Protein 2X18 (pdb70)

B-factor: mean 16.19, std 11.12, range [2.0, 84.96]

Radius of gyration: 30.08 Å; Cα contacts (8 Å, |Δi|>4): 1894; chains: 8; bounding box: 72×71×70 Å

InterPro domains:
  IPR000719 Protein kinase domain [PF00069] (150-405)
  IPR000719 Protein kinase domain [PS50011] (148-405)
  IPR000719 Protein kinase domain [SM00220] (148-405)
  IPR000961 AGC-kinase, C-terminal [PS51285] (406-479)
  IPR000961 AGC-kinase, C-terminal [SM00133] (406-475)
  IPR001849 Pleckstrin homology domain [PF00169] (7-105)
  IPR001849 Pleckstrin homology domain [PS50003] (5-107)
  IPR001849 Pleckstrin homology domain [SM00233] (6-109)
  IPR008271 Serine/threonine-protein kinase, active site [PS00108] (267-279)
  IPR011009 Protein kinase-like domain superfamily [SSF56112] (144-451)
  IPR011993 PH-like domain superfamily [G3DSA:2.30.29.30] (1-118)
  IPR017441 Protein kinase, ATP binding site [PS00107] (154-187)
  IPR017892 Protein kinase, C-terminal [PF00433] (426-473)
  IPR034675 Protein kinase B gamma, catalytic domain [cd05593] (132-479)
  IPR039026 Protein Kinase B, pleckstrin homology domain [cd01241] (4-110)

Structure (mmCIF, N/CA/C/O backbone):
data_2X18
#
_entry.id   2X18
#
_cell.length_a   62.475
_cell.length_b   62.401
_cell.length_c   71.411
_cell.angle_alpha   111.47
_cell.angle_beta   102.75
_cell.angle_gamma   94.36
#
_symmetry.space_group_name_H-M   'P 1'
#
loop_
_entity.id
_entity.type
_entity.pdbx_description
1 polymer 'RAC-GAMMA SERINE/THREONINE-PROTEIN KINASE'
2 non-polymer '4-(2-HYDROXYETHYL)-1-PIPERAZINE ETHANESULFONIC ACID'
3 water water
#
loop_
_atom_site.group_PDB
_atom_site.id
_atom_site.type_symbol
_atom_site.label_atom_id
_atom_site.label_alt_id
_atom_site.label_comp_id
_atom_site.label_asym_id
_atom_site.label_entity_id
_atom_site.label_seq_id
_atom_site.pdbx_PDB_ins_code
_atom_site.Cartn_x
_atom_site.Cartn_y
_atom_site.Cartn_z
_atom_site.occupancy
_atom_site.B_iso_or_equiv
_atom_site.auth_seq_id
_atom_site.auth_comp_id
_atom_site.auth_asym_id
_atom_site.auth_atom_id
_atom_site.pdbx_PDB_model_num
ATOM 1 N N . VAL A 1 5 ? 24.537 81.182 29.882 1.00 22.42 4 VAL A N 1
ATOM 2 C CA . VAL A 1 5 ? 24.964 81.981 28.679 1.00 21.17 4 VAL A CA 1
ATOM 3 C C . VAL A 1 5 ? 26.501 81.989 28.566 1.00 26.54 4 VAL A C 1
ATOM 4 O O . VAL A 1 5 ? 27.205 82.289 29.544 1.00 24.87 4 VAL A O 1
ATOM 8 N N . THR A 1 6 ? 27.021 81.666 27.376 1.00 18.21 5 THR A N 1
ATOM 9 C CA . THR A 1 6 ? 28.464 81.703 27.124 1.00 18.91 5 THR A CA 1
ATOM 10 C C . THR A 1 6 ? 28.840 82.547 25.898 1.00 13.95 5 THR A C 1
ATOM 11 O O . THR A 1 6 ? 27.980 82.879 25.059 1.00 15.80 5 THR A O 1
ATOM 15 N N . ILE A 1 7 ? 30.139 82.834 25.783 1.00 12.53 6 ILE A N 1
ATOM 16 C CA . ILE A 1 7 ? 30.693 83.555 24.628 1.00 11.41 6 ILE A CA 1
ATOM 17 C C . ILE A 1 7 ? 30.899 82.584 23.471 1.00 10.50 6 ILE A C 1
ATOM 18 O O . ILE A 1 7 ? 31.601 81.574 23.603 1.00 13.14 6 ILE A O 1
ATOM 23 N N . VAL A 1 8 ? 30.299 82.894 22.321 1.00 8.44 7 VAL A N 1
ATOM 24 C CA . VAL A 1 8 ? 30.441 82.108 21.111 1.00 9.04 7 VAL A CA 1
ATOM 25 C C . VAL A 1 8 ? 31.645 82.580 20.282 1.00 10.37 7 VAL A C 1
ATOM 26 O O . VAL A 1 8 ? 32.366 81.771 19.697 1.00 10.82 7 VAL A O 1
ATOM 30 N N . LYS A 1 9 ? 31.820 83.896 20.203 1.00 8.45 8 LYS A N 1
ATOM 31 C CA . LYS A 1 9 ? 32.954 84.501 19.506 1.00 10.02 8 LYS A CA 1
ATOM 32 C C . LYS A 1 9 ? 33.184 85.874 20.097 1.00 7.21 8 LYS A C 1
ATOM 33 O O . LYS A 1 9 ? 32.231 86.551 20.462 1.00 9.51 8 LYS A O 1
ATOM 39 N N . GLU A 1 10 ? 34.441 86.245 20.209 1.00 7.42 9 GLU A N 1
ATOM 40 C CA . GLU A 1 10 ? 34.860 87.552 20.610 1.00 6.55 9 GLU A CA 1
ATOM 41 C C . GLU A 1 10 ? 36.050 87.999 19.800 1.00 7.29 9 GLU A C 1
ATOM 42 O O . GLU A 1 10 ? 36.850 87.185 19.292 1.00 12.36 9 GLU A O 1
ATOM 48 N N . GLY A 1 11 ? 36.190 89.299 19.649 1.00 7.72 10 GLY A N 1
ATOM 49 C CA . GLY A 1 11 ? 37.380 89.804 18.999 1.00 9.22 10 GLY A CA 1
ATOM 50 C C . GLY A 1 11 ? 37.244 91.264 18.617 1.00 8.15 10 GLY A C 1
ATOM 51 O O . GLY A 1 11 ? 36.177 91.889 18.760 1.00 7.23 10 GLY A O 1
ATOM 52 N N . TRP A 1 12 ? 38.345 91.811 18.137 1.00 6.44 11 TRP A N 1
ATOM 53 C CA . TRP A 1 12 ? 38.413 93.174 17.635 1.00 5.41 11 TRP A CA 1
ATOM 54 C C . TRP A 1 12 ? 37.800 93.307 16.244 1.00 8.82 11 TRP A C 1
ATOM 55 O O . TRP A 1 12 ? 38.057 92.524 15.323 1.00 7.94 11 TRP A O 1
ATOM 66 N N . VAL A 1 13 ? 37.007 94.348 16.069 1.00 6.13 12 VAL A N 1
ATOM 67 C CA . VAL A 1 13 ? 36.444 94.726 14.777 1.00 5.90 12 VAL A CA 1
ATOM 68 C C . VAL A 1 13 ? 36.559 96.238 14.579 1.00 4.11 12 VAL A C 1
ATOM 69 O O . VAL A 1 13 ? 36.717 96.973 15.539 1.00 7.60 12 VAL A O 1
ATOM 73 N N . GLN A 1 14 ? 36.494 96.710 13.335 1.00 3.81 13 GLN A N 1
ATOM 74 C CA . GLN A 1 14 ? 36.201 98.101 13.048 1.00 5.10 13 GLN A CA 1
ATOM 75 C C . GLN A 1 14 ? 34.691 98.184 12.836 1.00 6.29 13 GLN A C 1
ATOM 76 O O . GLN A 1 14 ? 34.122 97.389 12.074 1.00 6.25 13 GLN A O 1
ATOM 85 N N . LYS A 1 15 ? 34.047 99.157 13.491 1.00 4.05 14 LYS A N 1
ATOM 86 C CA . LYS A 1 15 ? 32.581 99.309 13.404 1.00 5.05 14 LYS A CA 1
ATOM 87 C C . LYS A 1 15 ? 32.280 100.719 12.929 1.00 5.32 14 LYS A C 1
ATOM 88 O O . LYS A 1 15 ? 32.862 101.673 13.425 1.00 6.84 14 LYS A O 1
ATOM 94 N N . ARG A 1 16 ? 31.380 100.831 11.942 1.00 5.16 15 ARG A N 1
ATOM 95 C CA . ARG A 1 16 ? 30.889 102.160 11.563 1.00 5.16 15 ARG A CA 1
ATOM 96 C C . ARG A 1 16 ? 30.136 102.820 12.716 1.00 4.67 15 ARG A C 1
ATOM 97 O O . ARG A 1 16 ? 29.339 102.177 13.421 1.00 5.20 15 ARG A O 1
ATOM 105 N N . GLY A 1 17 ? 30.361 104.097 12.912 1.00 5.64 16 GLY A N 1
ATOM 106 C CA . GLY A 1 17 ? 29.723 104.803 14.015 1.00 6.89 16 GLY A CA 1
ATOM 107 C C . GLY A 1 17 ? 28.215 104.816 13.909 1.00 6.27 16 GLY A C 1
ATOM 108 O O . GLY A 1 17 ? 27.628 104.768 12.814 1.00 8.66 16 GLY A O 1
ATOM 109 N N . GLU A 1 18 ? 27.606 104.901 15.082 1.00 6.40 17 GLU A N 1
ATOM 110 C CA . GLU A 1 18 ? 26.122 104.978 15.263 1.00 9.20 17 GLU A CA 1
ATOM 111 C C . GLU A 1 18 ? 25.576 106.323 14.793 1.00 10.67 17 GLU A C 1
ATOM 112 O O . GLU A 1 18 ? 24.417 106.396 14.344 1.00 11.88 17 GLU A O 1
ATOM 118 N N . TYR A 1 19 ? 26.355 107.388 14.926 1.00 8.48 18 TYR A N 1
ATOM 119 C CA . TYR A 1 19 ? 25.941 108.739 14.539 1.00 7.28 18 TYR A CA 1
ATOM 120 C C . TYR A 1 19 ? 26.768 109.332 13.397 1.00 10.80 18 TYR A C 1
ATOM 121 O O . TYR A 1 19 ? 26.230 109.971 12.521 1.00 10.60 18 TYR A O 1
ATOM 130 N N . ILE A 1 20 ? 28.071 109.034 13.371 1.00 11.32 19 ILE A N 1
ATOM 131 C CA . ILE A 1 20 ? 28.981 109.538 12.354 1.00 9.83 19 ILE A CA 1
ATOM 132 C C . ILE A 1 20 ? 29.413 108.340 11.520 1.00 14.76 19 ILE A C 1
ATOM 133 O O . ILE A 1 20 ? 29.734 107.282 12.072 1.00 18.48 19 ILE A O 1
ATOM 138 N N A LYS A 1 21 ? 29.409 108.530 10.198 0.50 12.07 20 LYS A N 1
ATOM 139 N N B LYS A 1 21 ? 29.437 108.490 10.205 0.50 14.33 20 LYS A N 1
ATOM 140 C CA A LYS A 1 21 ? 29.864 107.515 9.240 0.50 12.20 20 LYS A CA 1
ATOM 141 C CA B LYS A 1 21 ? 29.638 107.343 9.312 0.50 16.02 20 LYS A CA 1
ATOM 142 C C A LYS A 1 21 ? 31.371 107.480 9.159 0.50 7.40 20 LYS A C 1
ATOM 143 C C B LYS A 1 21 ? 31.018 106.583 9.571 0.50 14.44 20 LYS A C 1
ATOM 144 O O A LYS A 1 21 ? 31.948 107.885 8.138 0.50 15.99 20 LYS A O 1
ATOM 145 O O B LYS A 1 21 ? 31.134 105.373 9.312 0.50 19.35 20 LYS A O 1
ATOM 147 N N A ASN A 1 22 ? 31.995 107.037 10.249 0.50 6.20 21 ASN A N 1
ATOM 148 N N B ASN A 1 22 ? 32.007 107.262 10.161 0.50 15.28 21 ASN A N 1
ATOM 149 C CA A ASN A 1 22 ? 33.419 106.751 10.251 0.50 8.94 21 ASN A CA 1
ATOM 150 C CA B ASN A 1 22 ? 33.405 106.754 10.308 0.50 11.09 21 ASN A CA 1
ATOM 151 C C A ASN A 1 22 ? 33.553 105.314 10.753 0.50 7.76 21 ASN A C 1
ATOM 152 C C B ASN A 1 22 ? 33.630 105.426 11.056 0.50 9.75 21 ASN A C 1
ATOM 153 O O A ASN A 1 22 ? 32.558 104.652 10.966 0.50 4.93 21 ASN A O 1
ATOM 154 O O B ASN A 1 22 ? 32.881 105.052 11.933 0.50 10.47 21 ASN A O 1
ATOM 159 N N . TRP A 1 23 ? 34.777 104.816 10.808 1.00 8.42 22 TRP A N 1
ATOM 160 C CA . TRP A 1 23 ? 35.089 103.511 11.382 1.00 6.06 22 TRP A CA 1
ATOM 161 C C . TRP A 1 23 ? 35.812 103.759 12.703 1.00 6.38 22 TRP A C 1
ATOM 162 O O . TRP A 1 23 ? 36.716 104.587 12.788 1.00 8.22 22 TRP A O 1
ATOM 173 N N . ARG A 1 24 ? 35.458 103.022 13.751 1.00 6.53 23 ARG A N 1
ATOM 174 C CA . ARG A 1 24 ? 36.210 103.070 15.013 1.00 5.83 23 ARG A CA 1
ATOM 175 C C . ARG A 1 24 ? 36.425 101.641 15.533 1.00 8.34 23 ARG A C 1
ATOM 176 O O . ARG A 1 24 ? 35.605 100.744 15.283 1.00 5.90 23 ARG A O 1
ATOM 184 N N . PRO A 1 25 ? 37.471 101.452 16.342 1.00 6.82 24 PRO A N 1
ATOM 185 C CA . PRO A 1 25 ? 37.739 100.141 16.880 1.00 6.45 24 PRO A CA 1
ATOM 186 C C . PRO A 1 25 ? 36.762 99.801 17.981 1.00 8.48 24 PRO A C 1
ATOM 187 O O . PRO A 1 25 ? 36.367 100.679 18.818 1.00 10.80 24 PRO A O 1
ATOM 191 N N . ARG A 1 26 ? 36.345 98.532 17.965 1.00 6.29 25 ARG A N 1
ATOM 192 C CA . ARG A 1 26 ? 35.503 97.960 19.030 1.00 5.53 25 ARG A CA 1
ATOM 193 C C . ARG A 1 26 ? 35.909 96.518 19.325 1.00 6.91 25 ARG A C 1
ATOM 194 O O . ARG A 1 26 ? 36.248 95.773 18.421 1.00 7.44 25 ARG A O 1
ATOM 202 N N . TYR A 1 27 ? 35.817 96.110 20.582 1.00 6.46 26 TYR A N 1
ATOM 203 C CA . TYR A 1 27 ? 35.967 94.717 20.955 1.00 7.07 26 TYR A CA 1
ATOM 204 C C . TYR A 1 27 ? 34.576 94.176 21.216 1.00 9.79 26 TYR A C 1
ATOM 205 O O . TYR A 1 27 ? 33.871 94.667 22.105 1.00 8.16 26 TYR A O 1
ATOM 214 N N . PHE A 1 28 ? 34.164 93.205 20.429 1.00 7.84 27 PHE A N 1
ATOM 215 C CA . PHE A 1 28 ? 32.827 92.662 20.508 1.00 5.83 27 PHE A CA 1
ATOM 216 C C . PHE A 1 28 ? 32.801 91.221 21.037 1.00 8.88 27 PHE A C 1
ATOM 217 O O . PHE A 1 28 ? 33.702 90.427 20.801 1.00 8.55 27 PHE A O 1
ATOM 225 N N . LEU A 1 29 ? 31.725 90.939 21.763 1.00 8.80 28 LEU A N 1
ATOM 226 C CA . LEU A 1 29 ? 31.389 89.608 22.277 1.00 8.95 28 LEU A CA 1
ATOM 227 C C . LEU A 1 29 ? 30.029 89.236 21.770 1.00 10.06 28 LEU A C 1
ATOM 228 O O . LEU A 1 29 ? 29.081 89.985 21.970 1.00 8.59 28 LEU A O 1
ATOM 233 N N . LEU A 1 30 ? 29.915 88.061 21.170 1.00 7.48 29 LEU A N 1
ATOM 234 C CA . LEU A 1 30 ? 28.637 87.450 20.808 1.00 6.45 29 LEU A CA 1
ATOM 235 C C . LEU A 1 30 ? 28.328 86.352 21.804 1.00 8.53 29 LEU A C 1
ATOM 236 O O . LEU A 1 30 ? 29.108 85.425 21.953 1.00 8.10 29 LEU A O 1
ATOM 241 N N . LYS A 1 31 ? 27.149 86.409 22.399 1.00 10.33 30 LYS A N 1
ATOM 242 C CA . LYS A 1 31 ? 26.754 85.456 23.428 1.00 9.20 30 LYS A CA 1
ATOM 243 C C . LYS A 1 31 ? 25.668 84.522 22.937 1.00 12.86 30 LYS A C 1
ATOM 244 O O . LYS A 1 31 ? 24.926 84.874 22.047 1.00 12.30 30 LYS A O 1
ATOM 250 N N . THR A 1 32 ? 25.530 83.339 23.561 1.00 13.51 31 THR A N 1
ATOM 251 C CA . THR A 1 32 ? 24.444 82.407 23.197 1.00 12.25 31 THR A CA 1
ATOM 252 C C . THR A 1 32 ? 22.985 82.922 23.292 1.00 10.28 31 THR A C 1
ATOM 253 O O . THR A 1 32 ? 22.091 82.399 22.629 1.00 11.17 31 THR A O 1
ATOM 257 N N . ASP A 1 33 ? 22.728 83.987 24.049 1.00 12.79 32 ASP A N 1
ATOM 258 C CA . ASP A 1 33 ? 21.363 84.541 24.135 1.00 11.65 32 ASP A CA 1
ATOM 259 C C . ASP A 1 33 ? 21.024 85.555 23.040 1.00 13.62 32 ASP A C 1
ATOM 260 O O . ASP A 1 33 ? 19.973 86.206 23.064 1.00 15.23 32 ASP A O 1
ATOM 265 N N . GLY A 1 34 ? 21.945 85.707 22.087 1.00 11.24 33 GLY A N 1
ATOM 266 C CA . GLY A 1 34 ? 21.790 86.676 21.019 1.00 10.10 33 GLY A CA 1
ATOM 267 C C . GLY A 1 34 ? 22.353 88.076 21.292 1.00 8.15 33 GLY A C 1
ATOM 268 O O . GLY A 1 34 ? 22.322 88.934 20.379 1.00 9.00 33 GLY A O 1
ATOM 269 N N . SER A 1 35 ? 22.871 88.338 22.502 1.00 9.06 34 SER A N 1
ATOM 270 C CA . SER A 1 35 ? 23.468 89.652 22.755 1.00 11.47 34 SER A CA 1
ATOM 271 C C . SER A 1 35 ? 24.780 89.777 22.020 1.00 10.77 34 SER A C 1
ATOM 272 O O . SER A 1 35 ? 25.569 88.834 21.965 1.00 11.40 34 SER A O 1
ATOM 276 N N . PHE A 1 36 ? 24.987 90.950 21.440 1.00 8.39 35 PHE A N 1
ATOM 277 C CA . PHE A 1 36 ? 26.206 91.295 20.754 1.00 6.93 35 PHE A CA 1
ATOM 278 C C . PHE A 1 36 ? 26.640 92.606 21.359 1.00 9.63 35 PHE A C 1
ATOM 279 O O . PHE A 1 36 ? 26.013 93.694 21.147 1.00 10.72 35 PHE A O 1
ATOM 287 N N . ILE A 1 37 ? 27.684 92.520 22.178 1.00 9.82 36 ILE A N 1
ATOM 288 C CA . ILE A 1 37 ? 28.075 93.598 23.092 1.00 10.26 36 ILE A CA 1
ATOM 289 C C . ILE A 1 37 ? 29.481 94.097 22.693 1.00 8.84 36 ILE A C 1
ATOM 290 O O . ILE A 1 37 ? 30.411 93.312 22.503 1.00 10.72 36 ILE A O 1
ATOM 295 N N . GLY A 1 38 ? 29.628 95.414 22.576 1.00 9.34 37 GLY A N 1
ATOM 296 C CA . GLY A 1 38 ? 30.888 96.002 22.156 1.00 8.58 37 GLY A CA 1
ATOM 297 C C . GLY A 1 38 ? 31.435 96.963 23.189 1.00 7.89 37 GLY A C 1
ATOM 298 O O . GLY A 1 38 ? 30.645 97.658 23.860 1.00 9.77 37 GLY A O 1
ATOM 299 N N . TYR A 1 39 ? 32.762 97.016 23.284 1.00 7.84 38 TYR A N 1
ATOM 300 C CA . TYR A 1 39 ? 33.529 97.848 24.225 1.00 13.29 38 TYR A CA 1
ATOM 301 C C . TYR A 1 39 ? 34.608 98.623 23.468 1.00 17.00 38 TYR A C 1
ATOM 302 O O . TYR A 1 39 ? 35.002 98.235 22.365 1.00 12.41 38 TYR A O 1
ATOM 311 N N . LYS A 1 40 ? 35.096 99.721 24.036 1.00 15.20 39 LYS A N 1
ATOM 312 C CA . LYS A 1 40 ? 36.226 100.463 23.406 1.00 15.71 39 LYS A CA 1
ATOM 313 C C . LYS A 1 40 ? 37.579 99.749 23.554 1.00 16.82 39 LYS A C 1
ATOM 314 O O . LYS A 1 40 ? 38.522 100.064 22.832 1.00 23.32 39 LYS A O 1
ATOM 316 N N . GLU A 1 41 ? 37.663 98.806 24.477 1.00 19.40 40 GLU A N 1
ATOM 317 C CA . GLU A 1 41 ? 38.869 98.030 24.758 1.00 25.83 40 GLU A CA 1
ATOM 318 C C . GLU A 1 41 ? 38.463 96.596 25.038 1.00 19.02 40 GLU A C 1
ATOM 319 O O . GLU A 1 41 ? 37.307 96.341 25.366 1.00 20.06 40 GLU A O 1
ATOM 325 N N . LYS A 1 42 ? 39.403 95.663 24.915 1.00 15.95 41 LYS A N 1
ATOM 326 C CA . LYS A 1 42 ? 39.159 94.288 25.307 1.00 17.99 41 LYS A CA 1
ATOM 327 C C . LYS A 1 42 ? 38.834 94.384 26.780 1.00 22.93 41 LYS A C 1
ATOM 328 O O . LYS A 1 42 ? 39.629 94.942 27.548 1.00 23.15 41 LYS A O 1
ATOM 334 N N . PRO A 1 43 ? 37.656 93.875 27.173 1.00 17.26 42 PRO A N 1
ATOM 335 C CA . PRO A 1 43 ? 37.150 94.296 28.468 1.00 22.78 42 PRO A CA 1
ATOM 336 C C . PRO A 1 43 ? 37.933 93.696 29.619 1.00 18.50 42 PRO A C 1
ATOM 337 O O . PRO A 1 43 ? 38.141 92.480 29.667 1.00 22.26 42 PRO A O 1
ATOM 341 N N . GLN A 1 44 ? 38.361 94.561 30.524 1.00 17.82 43 GLN A N 1
ATOM 342 C CA . GLN A 1 44 ? 38.811 94.084 31.834 1.00 18.26 43 GLN A CA 1
ATOM 343 C C . GLN A 1 44 ? 37.527 93.553 32.463 1.00 21.98 43 GLN A C 1
ATOM 344 O O . GLN A 1 44 ? 36.444 94.081 32.183 1.00 19.07 43 GLN A O 1
ATOM 347 N N . ASP A 1 45 ? 37.621 92.502 33.281 1.00 20.55 44 ASP A N 1
ATOM 348 C CA . ASP A 1 45 ? 36.438 91.947 33.959 1.00 21.65 44 ASP A CA 1
ATOM 349 C C . ASP A 1 45 ? 35.606 93.065 34.614 1.00 22.62 44 ASP A C 1
ATOM 350 O O . ASP A 1 45 ? 34.386 93.094 34.504 1.00 18.04 44 ASP A O 1
ATOM 355 N N . VAL A 1 46 ? 36.292 93.976 35.305 1.00 24.08 45 VAL A N 1
ATOM 356 C CA . VAL A 1 46 ? 35.667 95.150 35.934 1.00 25.75 45 VAL A CA 1
ATOM 357 C C . VAL A 1 46 ? 34.753 95.991 35.013 1.00 27.66 45 VAL A C 1
ATOM 358 O O . VAL A 1 46 ? 33.744 96.526 35.474 1.00 27.32 45 VAL A O 1
ATOM 362 N N . ASP A 1 47 ? 35.074 96.080 33.713 1.00 26.10 46 ASP A N 1
ATOM 363 C CA . ASP A 1 47 ? 34.354 96.977 32.793 1.00 25.46 46 ASP A CA 1
ATOM 364 C C . ASP A 1 47 ? 33.206 96.311 32.024 1.00 21.90 46 ASP A C 1
ATOM 365 O O . ASP A 1 47 ? 32.430 97.000 31.345 1.00 21.65 46 ASP A O 1
ATOM 370 N N . LEU A 1 48 ? 33.088 94.988 32.167 1.00 19.77 47 LEU A N 1
ATOM 371 C CA . LEU A 1 48 ? 32.057 94.190 31.483 1.00 18.21 47 LEU A CA 1
ATOM 372 C C . LEU A 1 48 ? 30.629 94.685 31.659 1.00 16.65 47 LEU A C 1
ATOM 373 O O . LEU A 1 48 ? 29.821 94.571 30.733 1.00 16.14 47 LEU A O 1
ATOM 378 N N . PRO A 1 49 ? 30.286 95.227 32.851 1.00 21.65 48 PRO A N 1
ATOM 379 C CA . PRO A 1 49 ? 28.906 95.726 32.932 1.00 23.60 48 PRO A CA 1
ATOM 380 C C . PRO A 1 49 ? 28.640 97.050 32.174 1.00 26.43 48 PRO A C 1
ATOM 381 O O . PRO A 1 49 ? 27.465 97.441 32.051 1.00 27.78 48 PRO A O 1
ATOM 385 N N . TYR A 1 50 ? 29.698 97.701 31.658 1.00 25.70 49 TYR A N 1
ATOM 386 C CA . TYR A 1 50 ? 29.591 99.003 30.981 1.00 21.86 49 TYR A CA 1
ATOM 387 C C . TYR A 1 50 ? 29.980 98.992 29.476 1.00 22.09 49 TYR A C 1
ATOM 388 O O . TYR A 1 50 ? 30.900 99.701 29.053 1.00 24.81 49 TYR A O 1
ATOM 390 N N . PRO A 1 51 ? 29.256 98.209 28.672 1.00 16.15 50 PRO A N 1
ATOM 391 C CA . PRO A 1 51 ? 29.531 98.236 27.219 1.00 13.14 50 PRO A CA 1
ATOM 392 C C . PRO A 1 51 ? 29.119 99.548 26.560 1.00 16.57 50 PRO A C 1
ATOM 393 O O . PRO A 1 51 ? 28.250 100.274 27.083 1.00 20.49 50 PRO A O 1
ATOM 397 N N . LEU A 1 52 ? 29.761 99.846 25.435 1.00 14.04 51 LEU A N 1
ATOM 398 C CA . LEU A 1 52 ? 29.397 100.975 24.558 1.00 13.61 51 LEU A CA 1
ATOM 399 C C . LEU A 1 52 ? 28.221 100.616 23.646 1.00 16.52 51 LEU A C 1
ATOM 400 O O . LEU A 1 52 ? 27.319 101.431 23.423 1.00 26.39 51 LEU A O 1
ATOM 405 N N . ASN A 1 53 ? 28.236 99.386 23.135 1.00 9.72 52 ASN A N 1
ATOM 406 C CA . ASN A 1 53 ? 27.239 98.871 22.225 1.00 10.55 52 ASN A CA 1
ATOM 407 C C . ASN A 1 53 ? 26.576 97.636 22.843 1.00 11.25 52 ASN A C 1
ATOM 408 O O . ASN A 1 53 ? 27.254 96.818 23.467 1.00 11.18 52 ASN A O 1
ATOM 413 N N . ASN A 1 54 ? 25.264 97.512 22.677 1.00 11.01 53 ASN A N 1
ATOM 414 C CA . ASN A 1 54 ? 24.512 96.373 23.176 1.00 14.01 53 ASN A CA 1
ATOM 415 C C . ASN A 1 54 ? 23.254 96.183 22.355 1.00 11.75 53 ASN A C 1
ATOM 416 O O . ASN A 1 54 ? 22.260 96.921 22.484 1.00 15.81 53 ASN A O 1
ATOM 421 N N . PHE A 1 55 ? 23.275 95.188 21.508 1.00 7.37 54 PHE A N 1
ATOM 422 C CA . PHE A 1 55 ? 22.095 94.893 20.712 1.00 10.87 54 PHE A CA 1
ATOM 423 C C . PHE A 1 55 ? 21.914 93.395 20.525 1.00 11.40 54 PHE A C 1
ATOM 424 O O . PHE A 1 55 ? 22.787 92.613 20.854 1.00 16.62 54 PHE A O 1
ATOM 432 N N . SER A 1 56 ? 20.755 92.993 20.033 1.00 9.85 55 SER A N 1
ATOM 433 C CA . SER A 1 56 ? 20.439 91.582 19.825 1.00 9.06 55 SER A CA 1
ATOM 434 C C . SER A 1 56 ? 20.549 91.241 18.347 1.00 8.73 55 SER A C 1
ATOM 435 O O . SER A 1 56 ? 20.121 92.019 17.507 1.00 12.37 55 SER A O 1
ATOM 438 N N . VAL A 1 57 ? 21.084 90.057 18.046 1.00 7.60 56 VAL A N 1
ATOM 439 C CA . VAL A 1 57 ? 21.140 89.603 16.656 1.00 9.77 56 VAL A CA 1
ATOM 440 C C . VAL A 1 57 ? 19.979 88.663 16.265 1.00 7.49 56 VAL A C 1
ATOM 441 O O . VAL A 1 57 ? 19.956 88.076 15.190 1.00 8.59 56 VAL A O 1
ATOM 445 N N . ALA A 1 58 ? 19.012 88.517 17.169 1.00 7.18 57 ALA A N 1
ATOM 446 C CA . ALA A 1 58 ? 17.840 87.729 16.859 1.00 7.06 57 ALA A CA 1
ATOM 447 C C . ALA A 1 58 ? 17.176 88.164 15.578 1.00 7.49 57 ALA A C 1
ATOM 448 O O . ALA A 1 58 ? 16.990 89.363 15.370 1.00 7.93 57 ALA A O 1
ATOM 450 N N . LYS A 1 59 ? 16.840 87.210 14.721 1.00 6.73 58 LYS A N 1
ATOM 451 C CA . LYS A 1 59 ? 16.162 87.431 13.451 1.00 9.12 58 LYS A CA 1
ATOM 452 C C . LYS A 1 59 ? 16.880 88.381 12.541 1.00 7.79 58 LYS A C 1
ATOM 453 O O . LYS A 1 59 ? 16.274 89.089 11.704 1.00 10.18 58 LYS A O 1
ATOM 459 N N . CYS A 1 60 ? 18.206 88.401 12.668 1.00 5.61 59 CYS A N 1
ATOM 460 C CA . CYS A 1 60 ? 18.971 89.322 11.769 1.00 8.08 59 CYS A CA 1
ATOM 461 C C . CYS A 1 60 ? 19.097 88.822 10.325 1.00 7.46 59 CYS A C 1
ATOM 462 O O . CYS A 1 60 ? 18.893 87.657 10.054 1.00 7.17 59 CYS A O 1
ATOM 465 N N . GLN A 1 61 ? 19.396 89.752 9.418 1.00 6.79 60 GLN A N 1
ATOM 466 C CA . GLN A 1 61 ? 19.849 89.457 8.071 1.00 7.16 60 GLN A CA 1
ATOM 467 C C . GLN A 1 61 ? 21.280 89.910 8.002 1.00 5.89 60 GLN A C 1
ATOM 468 O O . GLN A 1 61 ? 21.679 90.905 8.663 1.00 7.64 60 GLN A O 1
ATOM 478 N N . LEU A 1 62 ? 22.081 89.164 7.228 1.00 6.39 61 LEU A N 1
ATOM 479 C CA . LEU A 1 62 ? 23.508 89.383 7.119 1.00 6.20 61 LEU A CA 1
ATOM 480 C C . LEU A 1 62 ? 23.926 89.528 5.647 1.00 5.84 61 LEU A C 1
ATOM 481 O O . LEU A 1 62 ? 23.423 88.809 4.795 1.00 9.84 61 LEU A O 1
ATOM 486 N N . MET A 1 63 ? 24.848 90.462 5.368 1.00 6.46 62 MET A N 1
ATOM 487 C CA . MET A 1 63 ? 25.437 90.659 4.052 1.00 5.43 62 MET A CA 1
ATOM 488 C C . MET A 1 63 ? 26.915 90.788 4.213 1.00 4.60 62 MET A C 1
ATOM 489 O O . MET A 1 63 ? 27.359 91.374 5.220 1.00 8.73 62 MET A O 1
ATOM 496 N N . LYS A 1 64 ? 27.667 90.229 3.245 1.00 5.40 63 LYS A N 1
ATOM 497 C CA . LYS A 1 64 ? 29.117 90.308 3.203 1.00 5.93 63 LYS A CA 1
ATOM 498 C C . LYS A 1 64 ? 29.499 91.084 1.955 1.00 4.53 63 LYS A C 1
ATOM 499 O O . LYS A 1 64 ? 29.033 90.744 0.842 1.00 6.43 63 LYS A O 1
ATOM 509 N N . THR A 1 65 ? 30.416 92.048 2.088 1.00 4.93 64 THR A N 1
ATOM 510 C CA . THR A 1 65 ? 30.812 92.914 0.996 1.00 4.35 64 THR A CA 1
ATOM 511 C C . THR A 1 65 ? 32.286 93.162 1.054 1.00 5.31 64 THR A C 1
ATOM 512 O O . THR A 1 65 ? 32.897 92.916 2.095 1.00 6.06 64 THR A O 1
ATOM 516 N N . GLU A 1 66 ? 32.843 93.683 -0.039 1.00 5.92 65 GLU A N 1
ATOM 517 C CA . GLU A 1 66 ? 34.281 94.006 -0.106 1.00 5.14 65 GLU A CA 1
ATOM 518 C C . GLU A 1 66 ? 34.575 95.471 -0.383 1.00 8.09 65 GLU A C 1
ATOM 519 O O . GLU A 1 66 ? 35.749 95.845 -0.480 1.00 6.91 65 GLU A O 1
ATOM 525 N N . ARG A 1 67 ? 33.558 96.310 -0.499 1.00 7.21 66 ARG A N 1
ATOM 526 C CA . ARG A 1 67 ? 33.731 97.743 -0.805 1.00 5.43 66 ARG A CA 1
ATOM 527 C C . ARG A 1 67 ? 32.735 98.535 0.051 1.00 7.23 66 ARG A C 1
ATOM 528 O O . ARG A 1 67 ? 31.559 98.121 0.162 1.00 8.06 66 ARG A O 1
ATOM 536 N N . PRO A 1 68 ? 33.175 99.676 0.602 1.00 7.70 67 PRO A N 1
ATOM 537 C CA . PRO A 1 68 ? 34.512 100.242 0.443 1.00 9.36 67 PRO A CA 1
ATOM 538 C C . PRO A 1 68 ? 35.662 99.491 1.121 1.00 10.65 67 PRO A C 1
ATOM 539 O O . PRO A 1 68 ? 36.819 99.613 0.696 1.00 10.42 67 PRO A O 1
ATOM 543 N N . LYS A 1 69 ? 35.372 98.707 2.155 1.00 8.33 68 LYS A N 1
ATOM 544 C CA . LYS A 1 69 ? 36.439 97.970 2.838 1.00 6.60 68 LYS A CA 1
ATOM 545 C C . LYS A 1 69 ? 36.356 96.458 2.614 1.00 6.82 68 LYS A C 1
ATOM 546 O O . LYS A 1 69 ? 35.266 95.886 2.685 1.00 5.89 68 LYS A O 1
ATOM 554 N N . PRO A 1 70 ? 37.483 95.778 2.335 1.00 5.42 69 PRO A N 1
ATOM 555 C CA . PRO A 1 70 ? 37.458 94.341 2.284 1.00 6.45 69 PRO A CA 1
ATOM 556 C C . PRO A 1 70 ? 36.992 93.729 3.589 1.00 6.56 69 PRO A C 1
ATOM 557 O O . PRO A 1 70 ? 37.129 94.328 4.665 1.00 6.79 69 PRO A O 1
ATOM 561 N N . ASN A 1 71 ? 36.420 92.529 3.510 1.00 5.62 70 ASN A N 1
ATOM 562 C CA . ASN A 1 71 ? 36.090 91.749 4.712 1.00 3.96 70 ASN A CA 1
ATOM 563 C C . ASN A 1 71 ? 35.051 92.488 5.581 1.00 5.45 70 ASN A C 1
ATOM 564 O O . ASN A 1 71 ? 35.130 92.466 6.815 1.00 5.33 70 ASN A O 1
ATOM 569 N N . THR A 1 72 ? 34.051 93.097 4.942 1.00 5.75 71 THR A N 1
ATOM 570 C CA . THR A 1 72 ? 32.977 93.773 5.659 1.00 6.82 71 THR A CA 1
ATOM 571 C C . THR A 1 72 ? 31.802 92.828 5.830 1.00 5.54 71 THR A C 1
ATOM 572 O O . THR A 1 72 ? 31.493 91.998 4.971 1.00 5.81 71 THR A O 1
ATOM 576 N N . PHE A 1 73 ? 31.169 92.894 6.996 1.00 5.00 72 PHE A N 1
ATOM 577 C CA . PHE A 1 73 ? 29.856 92.297 7.178 1.00 4.90 72 PHE A CA 1
ATOM 578 C C . PHE A 1 73 ? 28.867 93.349 7.719 1.00 5.75 72 PHE A C 1
ATOM 579 O O . PHE A 1 73 ? 29.218 94.248 8.486 1.00 6.43 72 PHE A O 1
ATOM 587 N N . ILE A 1 74 ? 27.604 93.167 7.339 1.00 3.91 73 ILE A N 1
ATOM 588 C CA . ILE A 1 74 ? 26.534 94.094 7.659 1.00 5.25 73 ILE A CA 1
ATOM 589 C C . ILE A 1 74 ? 25.389 93.296 8.277 1.00 8.28 73 ILE A C 1
ATOM 590 O O . ILE A 1 74 ? 24.981 92.244 7.773 1.00 7.11 73 ILE A O 1
ATOM 595 N N . ILE A 1 75 ? 24.915 93.780 9.420 1.00 6.77 74 ILE A N 1
ATOM 596 C CA . ILE A 1 75 ? 23.784 93.186 10.164 1.00 4.04 74 ILE A CA 1
ATOM 597 C C . ILE A 1 75 ? 22.593 94.118 10.055 1.00 5.99 74 ILE A C 1
ATOM 598 O O . ILE A 1 75 ? 22.722 95.320 10.252 1.00 8.59 74 ILE A O 1
ATOM 603 N N . ARG A 1 76 ? 21.417 93.545 9.777 1.00 5.46 75 ARG A N 1
ATOM 604 C CA . ARG A 1 76 ? 20.156 94.324 9.711 1.00 5.24 75 ARG A CA 1
ATOM 605 C C . ARG A 1 76 ? 19.077 93.578 10.521 1.00 7.07 75 ARG A C 1
ATOM 606 O O . ARG A 1 76 ? 18.874 92.384 10.337 1.00 6.15 75 ARG A O 1
ATOM 614 N N . CYS A 1 77 ? 18.362 94.318 11.379 1.00 5.43 76 CYS A N 1
ATOM 615 C CA . CYS A 1 77 ? 17.186 93.830 12.087 1.00 6.32 76 CYS A CA 1
ATOM 616 C C . CYS A 1 77 ? 16.070 94.843 11.899 1.00 4.12 76 CYS A C 1
ATOM 617 O O . CYS A 1 77 ? 16.284 96.041 11.821 1.00 7.94 76 CYS A O 1
ATOM 620 N N . LEU A 1 78 ? 14.843 94.297 11.861 1.00 8.22 77 LEU A N 1
ATOM 621 C CA . LEU A 1 78 ? 13.641 95.081 11.530 1.00 5.95 77 LEU A CA 1
ATOM 622 C C . LEU A 1 78 ? 13.420 96.278 12.386 1.00 4.82 77 LEU A C 1
ATOM 623 O O . LEU A 1 78 ? 13.060 97.365 11.860 1.00 7.57 77 LEU A O 1
ATOM 628 N N . GLN A 1 79 ? 13.670 96.108 13.683 1.00 5.15 78 GLN A N 1
ATOM 629 C CA . GLN A 1 79 ? 13.354 97.133 14.628 1.00 9.32 78 GLN A CA 1
ATOM 630 C C . GLN A 1 79 ? 14.427 98.218 14.765 1.00 9.67 78 GLN A C 1
ATOM 631 O O . GLN A 1 79 ? 14.222 99.146 15.529 1.00 10.85 78 GLN A O 1
ATOM 637 N N . TRP A 1 80 ? 15.514 98.147 13.989 1.00 8.57 79 TRP A N 1
ATOM 638 C CA . TRP A 1 80 ? 16.578 99.174 14.018 1.00 9.28 79 TRP A CA 1
ATOM 639 C C . TRP A 1 80 ? 16.284 100.334 13.073 1.00 12.63 79 TRP A C 1
ATOM 640 O O . TRP A 1 80 ? 17.036 100.594 12.094 1.00 14.20 79 TRP A O 1
ATOM 651 N N . THR A 1 81 ? 15.291 101.139 13.409 1.00 15.61 80 THR A N 1
ATOM 652 C CA . THR A 1 81 ? 14.713 102.103 12.443 1.00 15.74 80 THR A CA 1
ATOM 653 C C . THR A 1 81 ? 15.446 103.435 12.294 1.00 14.80 80 THR A C 1
ATOM 654 O O . THR A 1 81 ? 15.170 104.156 11.328 1.00 16.34 80 THR A O 1
ATOM 658 N N . THR A 1 82 ? 16.408 103.702 13.193 1.00 15.71 81 THR A N 1
ATOM 659 C CA . THR A 1 82 ? 17.316 104.865 13.143 1.00 17.72 81 THR A CA 1
ATOM 660 C C . THR A 1 82 ? 18.583 104.567 12.337 1.00 13.80 81 THR A C 1
ATOM 661 O O . THR A 1 82 ? 18.901 105.254 11.341 1.00 17.71 81 THR A O 1
ATOM 665 N N . VAL A 1 83 ? 19.300 103.507 12.746 1.00 14.42 82 VAL A N 1
ATOM 666 C CA . VAL A 1 83 ? 20.579 103.166 12.101 1.00 16.77 82 VAL A CA 1
ATOM 667 C C . VAL A 1 83 ? 20.409 102.353 10.834 1.00 15.13 82 VAL A C 1
ATOM 668 O O . VAL A 1 83 ? 21.324 102.359 9.994 1.00 16.95 82 VAL A O 1
ATOM 672 N N . ILE A 1 84 ? 19.291 101.621 10.737 1.00 12.03 83 ILE A N 1
ATOM 673 C CA . ILE A 1 84 ? 18.968 100.706 9.645 1.00 11.67 83 ILE A CA 1
ATOM 674 C C . ILE A 1 84 ? 19.827 99.431 9.691 1.00 13.20 83 ILE A C 1
ATOM 675 O O . ILE A 1 84 ? 19.304 98.305 9.779 1.00 12.25 83 ILE A O 1
ATOM 680 N N . GLU A 1 85 ? 21.154 99.619 9.705 1.00 11.50 84 GLU A N 1
ATOM 681 C CA . GLU A 1 85 ? 22.084 98.493 9.646 1.00 9.53 84 GLU A CA 1
ATOM 682 C C . GLU A 1 85 ? 23.346 98.859 10.385 1.00 9.75 84 GLU A C 1
ATOM 683 O O . GLU A 1 85 ? 23.656 100.032 10.569 1.00 10.31 84 GLU A O 1
ATOM 689 N N . ARG A 1 86 ? 24.034 97.845 10.863 1.00 7.29 85 ARG A N 1
ATOM 690 C CA . ARG A 1 86 ? 25.304 98.049 11.531 1.00 5.91 85 ARG A CA 1
ATOM 691 C C . ARG A 1 86 ? 26.368 97.326 10.728 1.00 6.34 85 ARG A C 1
ATOM 692 O O . ARG A 1 86 ? 26.169 96.190 10.296 1.00 8.24 85 ARG A O 1
ATOM 700 N N . THR A 1 87 ? 27.494 98.018 10.550 1.00 5.06 86 THR A N 1
ATOM 701 C CA . THR A 1 87 ? 28.518 97.637 9.580 1.00 7.39 86 THR A CA 1
ATOM 702 C C . THR A 1 87 ? 29.878 97.498 10.260 1.00 6.19 86 THR A C 1
ATOM 703 O O . THR A 1 87 ? 30.305 98.365 11.036 1.00 6.69 86 THR A O 1
ATOM 707 N N . PHE A 1 88 ? 30.541 96.373 9.923 1.00 5.01 87 PHE A N 1
ATOM 708 C CA . PHE A 1 88 ? 31.766 95.932 10.537 1.00 5.95 87 PHE A CA 1
ATOM 709 C C . PHE A 1 88 ? 32.786 95.513 9.495 1.00 6.16 87 PHE A C 1
ATOM 710 O O . PHE A 1 88 ? 32.424 94.999 8.428 1.00 7.51 87 PHE A O 1
ATOM 718 N N . HIS A 1 89 ? 34.071 95.686 9.815 1.00 5.40 88 HIS A N 1
ATOM 719 C CA . HIS A 1 89 ? 35.105 95.032 8.988 1.00 6.57 88 HIS A CA 1
ATOM 720 C C . HIS A 1 89 ? 36.219 94.500 9.828 1.00 5.71 88 HIS A C 1
ATOM 721 O O . HIS A 1 89 ? 36.471 94.972 10.932 1.00 7.05 88 HIS A O 1
ATOM 728 N N . VAL A 1 90 ? 36.806 93.419 9.334 1.00 5.96 89 VAL A N 1
ATOM 729 C CA . VAL A 1 90 ? 37.901 92.731 9.989 1.00 7.31 89 VAL A CA 1
ATOM 730 C C . VAL A 1 90 ? 39.066 92.540 9.015 1.00 8.54 89 VAL A C 1
ATOM 731 O O . VAL A 1 90 ? 38.983 92.917 7.866 1.00 9.12 89 VAL A O 1
ATOM 735 N N . ASP A 1 91 ? 40.195 92.015 9.511 1.00 11.79 90 ASP A N 1
ATOM 736 C CA . ASP A 1 91 ? 41.400 92.061 8.724 1.00 10.49 90 ASP A CA 1
ATOM 737 C C . ASP A 1 91 ? 41.543 90.932 7.707 1.00 9.83 90 ASP A C 1
ATOM 738 O O . ASP A 1 91 ? 42.333 91.077 6.751 1.00 9.22 90 ASP A O 1
ATOM 743 N N . THR A 1 92 ? 40.798 89.836 7.869 1.00 8.71 91 THR A N 1
ATOM 744 C CA . THR A 1 92 ? 40.873 88.711 6.932 1.00 6.84 91 THR A CA 1
ATOM 745 C C . THR A 1 92 ? 39.517 88.174 6.576 1.00 4.76 91 THR A C 1
ATOM 746 O O . THR A 1 92 ? 38.563 88.376 7.338 1.00 6.95 91 THR A O 1
ATOM 750 N N . PRO A 1 93 ? 39.386 87.523 5.409 1.00 5.89 92 PRO A N 1
ATOM 751 C CA . PRO A 1 93 ? 38.103 86.955 5.069 1.00 7.03 92 PRO A CA 1
ATOM 752 C C . PRO A 1 93 ? 37.701 85.840 5.997 1.00 7.06 92 PRO A C 1
ATOM 753 O O . PRO A 1 93 ? 36.529 85.619 6.279 1.00 7.64 92 PRO A O 1
ATOM 757 N N . GLU A 1 94 ? 38.669 85.091 6.483 1.00 8.16 93 GLU A N 1
ATOM 758 C CA . GLU A 1 94 ? 38.409 83.988 7.407 1.00 7.68 93 GLU A CA 1
ATOM 759 C C . GLU A 1 94 ? 37.790 84.465 8.730 1.00 6.63 93 GLU A C 1
ATOM 760 O O . GLU A 1 94 ? 36.812 83.887 9.184 1.00 7.15 93 GLU A O 1
ATOM 766 N N . GLU A 1 95 ? 38.299 85.562 9.264 1.00 7.78 94 GLU A N 1
ATOM 767 C CA . GLU A 1 95 ? 37.711 86.161 10.458 1.00 6.83 94 GLU A CA 1
ATOM 768 C C . GLU A 1 95 ? 36.291 86.653 10.202 1.00 5.32 94 GLU A C 1
ATOM 769 O O . GLU A 1 95 ? 35.394 86.466 11.036 1.00 7.21 94 GLU A O 1
ATOM 775 N N . ARG A 1 96 ? 36.045 87.264 9.033 1.00 4.44 95 ARG A N 1
ATOM 776 C CA . ARG A 1 96 ? 34.721 87.746 8.700 1.00 6.21 95 ARG A CA 1
ATOM 777 C C . ARG A 1 96 ? 33.723 86.593 8.674 1.00 7.90 95 ARG A C 1
ATOM 778 O O . ARG A 1 96 ? 32.624 86.666 9.260 1.00 7.71 95 ARG A O 1
ATOM 786 N N . GLU A 1 97 ? 34.123 85.475 8.059 1.00 6.38 96 GLU A N 1
ATOM 787 C CA . GLU A 1 97 ? 33.227 84.322 7.935 1.00 6.05 96 GLU A CA 1
ATOM 788 C C . GLU A 1 97 ? 32.965 83.698 9.311 1.00 10.29 96 GLU A C 1
ATOM 789 O O . GLU A 1 97 ? 31.844 83.265 9.583 1.00 8.61 96 GLU A O 1
ATOM 795 N N . GLU A 1 98 ? 33.952 83.657 10.191 1.00 5.39 97 GLU A N 1
ATOM 796 C CA . GLU A 1 98 ? 33.729 83.220 11.580 1.00 8.52 97 GLU A CA 1
ATOM 797 C C . GLU A 1 98 ? 32.585 84.032 12.263 1.00 7.72 97 GLU A C 1
ATOM 798 O O . GLU A 1 98 ? 31.669 83.473 12.911 1.00 7.20 97 GLU A O 1
ATOM 804 N N . TRP A 1 99 ? 32.625 85.358 12.118 1.00 5.75 98 TRP A N 1
ATOM 805 C CA . TRP A 1 99 ? 31.600 86.199 12.726 1.00 5.85 98 TRP A CA 1
ATOM 806 C C . TRP A 1 99 ? 30.257 85.933 12.089 1.00 4.01 98 TRP A C 1
ATOM 807 O O . TRP A 1 99 ? 29.249 85.821 12.801 1.00 6.45 98 TRP A O 1
ATOM 818 N N . THR A 1 100 ? 30.157 85.913 10.767 1.00 5.19 99 THR A N 1
ATOM 819 C CA . THR A 1 100 ? 28.847 85.702 10.151 1.00 6.78 99 THR A CA 1
ATOM 820 C C . THR A 1 100 ? 28.316 84.307 10.357 1.00 4.51 99 THR A C 1
ATOM 821 O O . THR A 1 100 ? 27.077 84.148 10.513 1.00 5.98 99 THR A O 1
ATOM 825 N N . GLU A 1 101 ? 29.163 83.295 10.388 1.00 5.45 100 GLU A N 1
ATOM 826 C CA . GLU A 1 101 ? 28.699 81.978 10.836 1.00 8.19 100 GLU A CA 1
ATOM 827 C C . GLU A 1 101 ? 28.176 81.985 12.261 1.00 5.00 100 GLU A C 1
ATOM 828 O O . GLU A 1 101 ? 27.063 81.472 12.507 1.00 5.91 100 GLU A O 1
ATOM 834 N N . ALA A 1 102 ? 28.926 82.568 13.191 1.00 4.59 101 ALA A N 1
ATOM 835 C CA . ALA A 1 102 ? 28.591 82.540 14.557 1.00 3.76 101 ALA A CA 1
ATOM 836 C C . ALA A 1 102 ? 27.265 83.270 14.800 1.00 5.50 101 ALA A C 1
ATOM 837 O O . ALA A 1 102 ? 26.381 82.805 15.528 1.00 7.06 101 ALA A O 1
ATOM 839 N N . ILE A 1 103 ? 27.141 84.447 14.182 1.00 4.96 102 ILE A N 1
ATOM 840 C CA . ILE A 1 103 ? 25.905 85.278 14.318 1.00 4.74 102 ILE A CA 1
ATOM 841 C C . ILE A 1 103 ? 24.724 84.470 13.841 1.00 4.98 102 ILE A C 1
ATOM 842 O O . ILE A 1 103 ? 23.686 84.414 14.532 1.00 6.46 102 ILE A O 1
ATOM 847 N N . GLN A 1 104 ? 24.808 83.907 12.629 1.00 4.62 103 GLN A N 1
ATOM 848 C CA . GLN A 1 104 ? 23.634 83.165 12.117 1.00 6.48 103 GLN A CA 1
ATOM 849 C C . GLN A 1 104 ? 23.324 81.955 12.980 1.00 7.71 103 GLN A C 1
ATOM 850 O O . GLN A 1 104 ? 22.148 81.645 13.227 1.00 7.63 103 GLN A O 1
ATOM 856 N N . ALA A 1 105 ? 24.350 81.280 13.463 1.00 7.62 104 ALA A N 1
ATOM 857 C CA . ALA A 1 105 ? 24.130 80.112 14.347 1.00 9.27 104 ALA A CA 1
ATOM 858 C C . ALA A 1 105 ? 23.415 80.455 15.645 1.00 7.27 104 ALA A C 1
ATOM 859 O O . ALA A 1 105 ? 22.516 79.725 16.097 1.00 7.69 104 ALA A O 1
ATOM 861 N N . VAL A 1 106 ? 23.770 81.578 16.258 1.00 7.20 105 VAL A N 1
ATOM 862 C CA . VAL A 1 106 ? 23.071 82.057 17.436 1.00 7.64 105 VAL A CA 1
ATOM 863 C C . VAL A 1 106 ? 21.611 82.405 17.076 1.00 7.85 105 VAL A C 1
ATOM 864 O O . VAL A 1 106 ? 20.673 81.982 17.767 1.00 9.60 105 VAL A O 1
ATOM 868 N N . ALA A 1 107 ? 21.413 83.160 16.006 1.00 6.87 106 ALA A N 1
ATOM 869 C CA . ALA A 1 107 ? 20.064 83.518 15.597 1.00 8.72 106 ALA A CA 1
ATOM 870 C C . ALA A 1 107 ? 19.236 82.267 15.349 1.00 9.97 106 ALA A C 1
ATOM 871 O O . ALA A 1 107 ? 18.096 82.211 15.781 1.00 9.80 106 ALA A O 1
ATOM 873 N N . ASP A 1 108 ? 19.809 81.255 14.706 1.00 8.49 107 ASP A N 1
ATOM 874 C CA . ASP A 1 108 ? 19.021 80.037 14.375 1.00 8.73 107 ASP A CA 1
ATOM 875 C C . ASP A 1 108 ? 18.618 79.303 15.643 1.00 12.41 107 ASP A C 1
ATOM 876 O O . ASP A 1 108 ? 17.535 78.764 15.713 1.00 10.12 107 ASP A O 1
ATOM 881 N N . ARG A 1 109 ? 19.504 79.259 16.628 1.00 9.17 108 ARG A N 1
ATOM 882 C CA . ARG A 1 109 ? 19.171 78.608 17.921 1.00 11.97 108 ARG A CA 1
ATOM 883 C C . ARG A 1 109 ? 18.083 79.307 18.637 1.00 9.90 108 ARG A C 1
ATOM 884 O O . ARG A 1 109 ? 17.224 78.645 19.274 1.00 11.86 108 ARG A O 1
ATOM 897 N N . LEU A 1 110 ? 18.080 80.631 18.589 1.00 9.59 109 LEU A N 1
ATOM 898 C CA . LEU A 1 110 ? 17.021 81.369 19.221 1.00 10.70 109 LEU A CA 1
ATOM 899 C C . LEU A 1 110 ? 15.681 81.060 18.545 1.00 12.52 109 LEU A C 1
ATOM 900 O O . LEU A 1 110 ? 14.667 80.961 19.223 1.00 16.26 109 LEU A O 1
ATOM 905 N N . GLN A 1 111 ? 15.668 80.887 17.231 1.00 10.09 110 GLN A N 1
ATOM 906 C CA . GLN A 1 111 ? 14.410 80.568 16.508 1.00 14.64 110 GLN A CA 1
ATOM 907 C C . GLN A 1 111 ? 13.935 79.120 16.823 1.00 18.22 110 GLN A C 1
ATOM 908 O O . GLN A 1 111 ? 12.732 78.855 16.972 1.00 19.47 110 GLN A O 1
ATOM 911 N N . ARG A 1 112 ? 14.855 78.177 16.949 1.00 20.28 111 ARG A N 1
ATOM 912 C CA . ARG A 1 112 ? 14.450 76.813 17.342 1.00 21.86 111 ARG A CA 1
ATOM 913 C C . ARG A 1 112 ? 14.009 76.762 18.805 1.00 30.46 111 ARG A C 1
ATOM 914 O O . ARG A 1 112 ? 13.138 75.958 19.155 1.00 29.78 111 ARG A O 1
ATOM 922 N N . GLN A 1 113 ? 14.566 77.628 19.651 1.00 27.17 112 GLN A N 1
ATOM 923 C CA . GLN A 1 113 ? 14.155 77.691 21.060 1.00 35.32 112 GLN A CA 1
ATOM 924 C C . GLN A 1 113 ? 12.688 78.118 21.252 1.00 38.88 112 GLN A C 1
ATOM 925 O O . GLN A 1 113 ? 12.041 77.673 22.210 1.00 40.00 112 GLN A O 1
ATOM 931 N N . GLU A 1 114 ? 12.156 78.951 20.355 1.00 34.65 113 GLU A N 1
ATOM 932 C CA . GLU A 1 114 ? 10.714 79.260 20.375 1.00 40.01 113 GLU A CA 1
ATOM 933 C C . GLU A 1 114 ? 9.880 78.058 19.881 1.00 40.54 113 GLU A C 1
ATOM 934 O O . GLU A 1 114 ? 8.973 77.604 20.573 1.00 42.09 113 GLU A O 1
ATOM 937 N N . GLU A 1 115 ? 10.183 77.563 18.680 1.00 39.37 114 GLU A N 1
ATOM 938 C CA . GLU A 1 115 ? 9.505 76.383 18.111 1.00 43.14 114 GLU A CA 1
ATOM 939 C C . GLU A 1 115 ? 9.464 75.197 19.079 1.00 43.57 114 GLU A C 1
ATOM 940 O O . GLU A 1 115 ? 8.412 74.856 19.626 1.00 46.64 114 GLU A O 1
ATOM 946 N N . VAL B 1 5 ? 60.405 48.281 28.712 1.00 21.71 4 VAL B N 1
ATOM 947 C CA . VAL B 1 5 ? 60.810 49.284 27.663 1.00 18.11 4 VAL B CA 1
ATOM 948 C C . VAL B 1 5 ? 62.329 49.346 27.455 1.00 18.62 4 VAL B C 1
ATOM 949 O O . VAL B 1 5 ? 63.077 49.628 28.375 1.00 16.32 4 VAL B O 1
ATOM 953 N N . THR B 1 6 ? 62.782 49.107 26.227 1.00 13.77 5 THR B N 1
ATOM 954 C CA . THR B 1 6 ? 64.208 49.086 25.950 1.00 11.26 5 THR B CA 1
ATOM 955 C C . THR B 1 6 ? 64.478 50.051 24.798 1.00 8.37 5 THR B C 1
ATOM 956 O O . THR B 1 6 ? 63.547 50.545 24.137 1.00 14.02 5 THR B O 1
ATOM 960 N N . ILE B 1 7 ? 65.757 50.299 24.571 1.00 10.40 6 ILE B N 1
ATOM 961 C CA . ILE B 1 7 ? 66.204 51.159 23.509 1.00 9.72 6 ILE B CA 1
ATOM 962 C C . ILE B 1 7 ? 66.415 50.312 22.264 1.00 12.47 6 ILE B C 1
ATOM 963 O O . ILE B 1 7 ? 67.186 49.358 22.271 1.00 13.53 6 ILE B O 1
ATOM 968 N N . VAL B 1 8 ? 65.721 50.678 21.185 1.00 8.36 7 VAL B N 1
ATOM 969 C CA . VAL B 1 8 ? 65.815 50.029 19.858 1.00 8.65 7 VAL B CA 1
ATOM 970 C C . VAL B 1 8 ? 67.020 50.546 19.033 1.00 10.77 7 VAL B C 1
ATOM 971 O O . VAL B 1 8 ? 67.707 49.787 18.294 1.00 9.44 7 VAL B O 1
ATOM 975 N N . LYS B 1 9 ? 67.194 51.870 19.047 1.00 9.47 8 LYS B N 1
ATOM 976 C CA . LYS B 1 9 ? 68.326 52.527 18.376 1.00 7.74 8 LYS B CA 1
ATOM 977 C C . LYS B 1 9 ? 68.617 53.852 19.111 1.00 6.23 8 LYS B C 1
ATOM 978 O O . LYS B 1 9 ? 67.690 54.495 19.586 1.00 8.25 8 LYS B O 1
ATOM 984 N N . GLU B 1 10 ? 69.881 54.197 19.251 1.00 8.05 9 GLU B N 1
ATOM 985 C CA . GLU B 1 10 ? 70.274 55.484 19.750 1.00 8.57 9 GLU B CA 1
ATOM 986 C C . GLU B 1 10 ? 71.479 55.980 18.981 1.00 7.72 9 GLU B C 1
ATOM 987 O O . GLU B 1 10 ? 72.230 55.184 18.415 1.00 10.62 9 GLU B O 1
ATOM 993 N N . GLY B 1 11 ? 71.582 57.290 18.873 1.00 7.61 10 GLY B N 1
ATOM 994 C CA . GLY B 1 11 ? 72.687 57.903 18.207 1.00 7.56 10 GLY B CA 1
ATOM 995 C C . GLY B 1 11 ? 72.548 59.352 17.873 1.00 5.82 10 GLY B C 1
ATOM 996 O O . GLY B 1 11 ? 71.485 59.977 18.051 1.00 7.71 10 GLY B O 1
ATOM 997 N N . TRP B 1 12 ? 73.640 59.902 17.361 1.00 5.96 11 TRP B N 1
ATOM 998 C CA . TRP B 1 12 ? 73.672 61.280 16.889 1.00 5.78 11 TRP B CA 1
ATOM 999 C C . TRP B 1 12 ? 72.953 61.424 15.547 1.00 5.83 11 TRP B C 1
ATOM 1000 O O . TRP B 1 12 ? 73.115 60.624 14.622 1.00 6.22 11 TRP B O 1
ATOM 1011 N N . VAL B 1 13 ? 72.133 62.473 15.476 1.00 6.87 12 VAL B 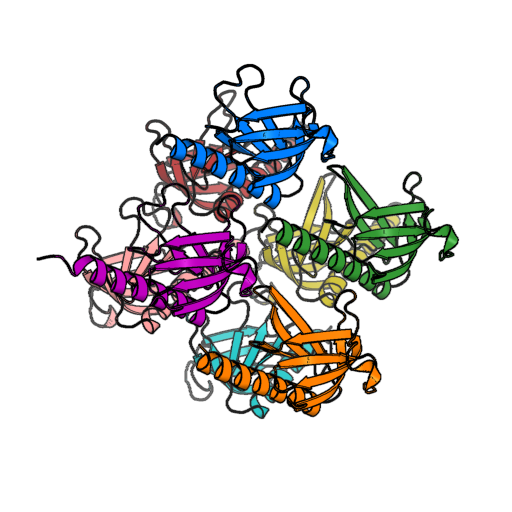N 1
ATOM 1012 C CA . VAL B 1 13 ? 71.461 62.883 14.222 1.00 3.87 12 VAL B CA 1
ATOM 1013 C C . VAL B 1 13 ? 71.570 64.386 14.143 1.00 6.06 12 VAL B C 1
ATOM 1014 O O . VAL B 1 13 ? 71.863 65.033 15.136 1.00 10.05 12 VAL B O 1
ATOM 1018 N N . GLN B 1 14 ? 71.378 64.941 12.968 1.00 4.77 13 GLN B N 1
ATOM 1019 C CA . GLN B 1 14 ? 71.115 66.342 12.778 1.00 4.99 13 GLN B CA 1
ATOM 1020 C C . GLN B 1 14 ? 69.628 66.500 12.636 1.00 6.04 13 GLN B C 1
ATOM 1021 O O . GLN B 1 14 ? 68.991 65.770 11.853 1.00 5.63 13 GLN B O 1
ATOM 1030 N N . LYS B 1 15 ? 69.091 67.491 13.344 1.00 4.84 14 LYS B N 1
ATOM 1031 C CA . LYS B 1 15 ? 67.649 67.770 13.344 1.00 4.83 14 LYS B CA 1
ATOM 1032 C C . LYS B 1 15 ? 67.394 69.214 13.055 1.00 6.89 14 LYS B C 1
ATOM 1033 O O . LYS B 1 15 ? 68.056 70.076 13.675 1.00 7.23 14 LYS B O 1
ATOM 1039 N N . ARG B 1 16 ? 66.427 69.474 12.191 1.00 5.76 15 ARG B N 1
ATOM 1040 C CA . ARG B 1 16 ? 65.997 70.867 11.950 1.00 5.09 15 ARG B CA 1
ATOM 1041 C C . ARG B 1 16 ? 65.264 71.359 13.176 1.00 4.27 15 ARG B C 1
ATOM 1042 O O . ARG B 1 16 ? 64.409 70.643 13.770 1.00 5.18 15 ARG B O 1
ATOM 1050 N N . GLY B 1 17 ? 65.549 72.594 13.564 1.00 6.62 16 GLY B N 1
ATOM 1051 C CA . GLY B 1 17 ? 64.878 73.229 14.672 1.00 6.73 16 GLY B CA 1
ATOM 1052 C C . GLY B 1 17 ? 63.419 73.451 14.429 1.00 6.47 16 GLY B C 1
ATOM 1053 O O . GLY B 1 17 ? 62.956 73.543 13.303 1.00 10.22 16 GLY B O 1
ATOM 1054 N N . GLU B 1 18 ? 62.715 73.533 15.542 1.00 10.93 17 GLU B N 1
ATOM 1055 C CA . GLU B 1 18 ? 61.293 73.700 15.517 1.00 10.93 17 GLU B CA 1
ATOM 1056 C C . GLU B 1 18 ? 60.886 75.185 15.389 1.00 8.69 17 GLU B C 1
ATOM 1057 O O . GLU B 1 18 ? 59.778 75.459 14.971 1.00 12.38 17 GLU B O 1
ATOM 1063 N N . TYR B 1 19 ? 61.753 76.120 15.769 1.00 6.02 18 TYR B N 1
ATOM 1064 C CA . TYR B 1 19 ? 61.460 77.550 15.572 1.00 5.81 18 TYR B CA 1
ATOM 1065 C C . TYR B 1 19 ? 62.376 78.066 14.437 1.00 9.56 18 TYR B C 1
ATOM 1066 O O . TYR B 1 19 ? 61.905 78.540 13.409 1.00 9.69 18 TYR B O 1
ATOM 1075 N N . ILE B 1 20 ? 63.693 78.022 14.647 1.00 10.19 19 ILE B N 1
ATOM 1076 C CA . ILE B 1 20 ? 64.689 78.298 13.593 1.00 8.94 19 ILE B CA 1
ATOM 1077 C C . ILE B 1 20 ? 65.004 76.967 12.932 1.00 11.68 19 ILE B C 1
ATOM 1078 O O . ILE B 1 20 ? 65.386 76.001 13.606 1.00 10.26 19 ILE B O 1
ATOM 1083 N N . LYS B 1 21 ? 64.900 76.906 11.622 1.00 8.02 20 LYS B N 1
ATOM 1084 C CA . LYS B 1 21 ? 64.939 75.653 10.910 1.00 9.56 20 LYS B CA 1
ATOM 1085 C C . LYS B 1 21 ? 66.323 75.106 10.618 1.00 10.98 20 LYS B C 1
ATOM 1086 O O . LYS B 1 21 ? 66.434 74.005 10.050 1.00 15.79 20 LYS B O 1
ATOM 1092 N N . ASN B 1 22 ? 67.347 75.748 11.153 1.00 7.65 21 ASN B N 1
ATOM 1093 C CA . ASN B 1 22 ? 68.725 75.282 11.034 1.00 9.77 21 ASN B CA 1
ATOM 1094 C C . ASN B 1 22 ? 68.906 73.861 11.539 1.00 9.87 21 ASN B C 1
ATOM 1095 O O . ASN B 1 22 ? 68.269 73.445 12.491 1.00 8.68 21 ASN B O 1
ATOM 1100 N N . TRP B 1 23 ? 69.862 73.164 10.958 1.00 10.16 22 TRP B N 1
ATOM 1101 C CA . TRP B 1 23 ? 70.257 71.837 11.449 1.00 6.64 22 TRP B CA 1
ATOM 1102 C C . TRP B 1 23 ? 71.037 71.999 12.738 1.00 6.80 22 TRP B C 1
ATOM 1103 O O . TRP B 1 23 ? 71.961 72.806 12.819 1.00 9.25 22 TRP B O 1
ATOM 1114 N N . ARG B 1 24 ? 70.723 71.193 13.753 1.00 7.58 23 ARG B N 1
ATOM 1115 C CA . ARG B 1 24 ? 71.506 71.146 14.971 1.00 8.00 23 ARG B CA 1
ATOM 1116 C C . ARG B 1 24 ? 71.743 69.684 15.378 1.00 7.35 23 ARG B C 1
ATOM 1117 O O . ARG B 1 24 ? 70.841 68.818 15.211 1.00 6.68 23 ARG B O 1
ATOM 1120 N N . PRO B 1 25 ? 72.910 69.378 15.953 1.00 8.88 24 PRO B N 1
ATOM 1121 C CA . PRO B 1 25 ? 73.148 67.997 16.403 1.00 8.14 24 PRO B CA 1
ATOM 1122 C C . PRO B 1 25 ? 72.357 67.616 17.641 1.00 10.90 24 PRO B C 1
ATOM 1123 O O . PRO B 1 25 ? 72.288 68.427 18.587 1.00 11.56 24 PRO B O 1
ATOM 1127 N N . ARG B 1 26 ? 71.771 66.410 17.669 1.00 6.67 25 ARG B N 1
ATOM 1128 C CA . ARG B 1 26 ? 71.025 65.923 18.811 1.00 6.01 25 ARG B CA 1
ATOM 1129 C C . ARG B 1 26 ? 71.322 64.457 18.977 1.00 4.81 25 ARG B C 1
ATOM 1130 O O . ARG B 1 26 ? 71.455 63.749 17.957 1.00 7.71 25 ARG B O 1
ATOM 1138 N N . TYR B 1 27 ? 71.318 63.970 20.215 1.00 7.84 26 TYR B N 1
ATOM 1139 C CA . TYR B 1 27 ? 71.561 62.570 20.493 1.00 6.22 26 TYR B CA 1
ATOM 1140 C C . TYR B 1 27 ? 70.184 61.990 20.843 1.00 7.71 26 TYR B C 1
ATOM 1141 O O . TYR B 1 27 ? 69.556 62.360 21.856 1.00 9.66 26 TYR B O 1
ATOM 1150 N N . PHE B 1 28 ? 69.687 61.115 19.974 1.00 7.90 27 PHE B N 1
ATOM 1151 C CA . PHE B 1 28 ? 68.344 60.575 20.090 1.00 6.68 27 PHE B CA 1
ATOM 1152 C C . PHE B 1 28 ? 68.333 59.108 20.488 1.00 6.76 27 PHE B C 1
ATOM 1153 O O . PHE B 1 28 ? 69.224 58.342 20.114 1.00 7.67 27 PHE B O 1
ATOM 1161 N N . LEU B 1 29 ? 67.295 58.763 21.244 1.00 10.61 28 LEU B N 1
ATOM 1162 C CA . LEU B 1 29 ? 67.011 57.387 21.690 1.00 8.41 28 LEU B CA 1
ATOM 1163 C C . LEU B 1 29 ? 65.607 57.043 21.246 1.00 7.85 28 LEU B C 1
ATOM 1164 O O . LEU B 1 29 ? 64.649 57.821 21.472 1.00 8.30 28 LEU B O 1
ATOM 1169 N N . LEU B 1 30 ? 65.451 55.935 20.532 1.00 7.53 29 LEU B N 1
ATOM 1170 C CA . LEU B 1 30 ? 64.154 55.407 20.156 1.00 6.66 29 LEU B CA 1
ATOM 1171 C C . LEU B 1 30 ? 63.877 54.202 21.070 1.00 7.60 29 LEU B C 1
ATOM 1172 O O . LEU B 1 30 ? 64.643 53.255 21.088 1.00 6.94 29 LEU B O 1
ATOM 1177 N N . LYS B 1 31 ? 62.757 54.230 21.792 1.00 10.46 30 LYS B N 1
ATOM 1178 C CA . LYS B 1 31 ? 62.398 53.118 22.690 1.00 10.74 30 LYS B CA 1
ATOM 1179 C C . LYS B 1 31 ? 61.191 52.343 22.172 1.00 11.62 30 LYS B C 1
ATOM 1180 O O . LYS B 1 31 ? 60.407 52.824 21.335 1.00 10.97 30 LYS B O 1
ATOM 1186 N N . THR B 1 32 ? 61.031 51.124 22.689 1.00 9.01 31 THR B N 1
ATOM 1187 C CA . THR B 1 32 ? 60.013 50.193 22.230 1.00 11.58 31 THR B CA 1
ATOM 1188 C C . THR B 1 32 ? 58.586 50.696 22.508 1.00 12.41 31 THR B C 1
ATOM 1189 O O . THR B 1 32 ? 57.611 50.144 21.942 1.00 12.95 31 THR B O 1
ATOM 1193 N N . ASP B 1 33 ? 58.436 51.696 23.390 1.00 12.21 32 ASP B N 1
ATOM 1194 C CA . ASP B 1 33 ? 57.134 52.311 23.669 1.00 9.92 32 ASP B CA 1
ATOM 1195 C C . ASP B 1 33 ? 56.779 53.450 22.709 1.00 14.57 32 ASP B C 1
ATOM 1196 O O . ASP B 1 33 ? 55.724 54.065 22.821 1.00 14.47 32 ASP B O 1
ATOM 1201 N N . GLY B 1 34 ? 57.636 53.681 21.725 1.00 11.80 33 GLY B N 1
ATOM 1202 C CA . GLY B 1 34 ? 57.408 54.721 20.725 1.00 15.23 33 GLY B CA 1
ATOM 1203 C C . GLY B 1 34 ? 58.014 56.075 21.034 1.00 11.35 33 GLY B C 1
ATOM 1204 O O . GLY B 1 34 ? 57.939 56.985 20.218 1.00 10.17 33 GLY B O 1
ATOM 1205 N N . SER B 1 35 ? 58.626 56.226 22.209 1.00 10.60 34 SER B N 1
ATOM 1206 C CA . SER B 1 35 ? 59.213 57.476 22.608 1.00 12.04 34 SER B CA 1
ATOM 1207 C C . SER B 1 35 ? 60.461 57.715 21.782 1.00 9.82 34 SER B C 1
ATOM 1208 O O . SER B 1 35 ? 61.295 56.811 21.638 1.00 13.18 34 SER B O 1
ATOM 1211 N N . PHE B 1 36 ? 60.568 58.905 21.220 1.00 8.33 35 PHE B N 1
ATOM 1212 C CA . PHE B 1 36 ? 61.747 59.325 20.475 1.00 8.68 35 PHE B CA 1
ATOM 1213 C C . PHE B 1 36 ? 62.258 60.562 21.180 1.00 8.44 35 PHE B C 1
ATOM 1214 O O . PHE B 1 36 ? 61.667 61.639 21.072 1.00 8.46 35 PHE B O 1
ATOM 1222 N N . ILE B 1 37 ? 63.344 60.394 21.924 1.00 10.82 36 ILE B N 1
ATOM 1223 C CA . ILE B 1 37 ? 63.788 61.382 22.885 1.00 9.06 36 ILE B CA 1
ATOM 1224 C C . ILE B 1 37 ? 65.166 61.893 22.544 1.00 8.57 36 ILE B C 1
ATOM 1225 O O . ILE B 1 37 ? 66.083 61.105 22.297 1.00 8.67 36 ILE B O 1
ATOM 1230 N N . GLY B 1 38 ? 65.305 63.215 22.516 1.00 8.21 37 GLY B N 1
ATOM 1231 C CA . GLY B 1 38 ? 66.522 63.850 22.064 1.00 7.44 37 GLY B CA 1
ATOM 1232 C C . GLY B 1 38 ? 67.160 64.700 23.138 1.00 8.11 37 GLY B C 1
ATOM 1233 O O . GLY B 1 38 ? 66.455 65.427 23.825 1.00 10.52 37 GLY B O 1
ATOM 1234 N N . TYR B 1 39 ? 68.485 64.625 23.207 1.00 8.38 38 TYR B N 1
ATOM 1235 C CA . TYR B 1 39 ? 69.303 65.338 24.186 1.00 9.94 38 TYR B CA 1
ATOM 1236 C C . TYR B 1 39 ? 70.433 66.145 23.516 1.00 14.85 38 TYR B C 1
ATOM 1237 O O . TYR B 1 39 ? 70.803 65.920 22.363 1.00 10.94 38 TYR B O 1
ATOM 1246 N N . LYS B 1 40 ? 71.026 67.087 24.262 1.00 13.99 39 LYS B N 1
ATOM 1247 C CA . LYS B 1 40 ? 72.147 67.868 23.744 1.00 15.17 39 LYS B CA 1
ATOM 1248 C C . LYS B 1 40 ? 73.434 67.078 23.595 1.00 17.65 39 LYS B C 1
ATOM 1249 O O . LYS B 1 40 ? 74.283 67.442 22.805 1.00 18.41 39 LYS B O 1
ATOM 1252 N N . GLU B 1 41 ? 73.575 66.011 24.376 1.00 16.09 40 GLU B N 1
ATOM 1253 C CA . GLU B 1 41 ? 74.697 65.085 24.287 1.00 18.93 40 GLU B CA 1
ATOM 1254 C C . GLU B 1 41 ? 74.205 63.700 24.695 1.00 11.43 40 GLU B C 1
ATOM 1255 O O . GLU B 1 41 ? 73.071 63.541 25.178 1.00 12.69 40 GLU B O 1
ATOM 1263 N N . LYS B 1 42 ? 75.044 62.675 24.541 1.00 17.97 41 LYS B N 1
ATOM 1264 C CA . LYS B 1 42 ? 74.681 61.350 25.018 1.00 18.61 41 LYS B CA 1
ATOM 1265 C C . LYS B 1 42 ? 74.367 61.465 26.525 1.00 15.17 41 LYS B C 1
ATOM 1266 O O . LYS B 1 42 ? 75.227 61.925 27.267 1.00 18.80 41 LYS B O 1
ATOM 1272 N N . PRO B 1 43 ? 73.154 61.073 26.952 1.00 17.80 42 PRO B N 1
ATOM 1273 C CA . PRO B 1 43 ? 72.723 61.448 28.300 1.00 16.78 42 PRO B CA 1
ATOM 1274 C C . PRO B 1 43 ? 73.386 60.674 29.438 1.00 17.52 42 PRO B C 1
ATOM 1275 O O . PRO B 1 43 ? 73.403 59.445 29.454 1.00 17.52 42 PRO B O 1
ATOM 1279 N N . GLN B 1 44 ? 73.916 61.416 30.393 1.00 16.31 43 GLN B N 1
ATOM 1280 C CA . GLN B 1 44 ? 74.269 60.837 31.686 1.00 16.35 43 GLN B CA 1
ATOM 1281 C C . GLN B 1 44 ? 72.981 60.496 32.433 1.00 16.83 43 GLN B C 1
ATOM 1282 O O . GLN B 1 44 ? 71.948 61.113 32.204 1.00 17.98 43 GLN B O 1
ATOM 1288 N N . ASP B 1 45 ? 73.039 59.551 33.384 1.00 19.04 44 ASP B N 1
ATOM 1289 C CA . ASP B 1 45 ? 71.818 59.119 34.074 1.00 14.09 44 ASP B CA 1
ATOM 1290 C C . ASP B 1 45 ? 71.039 60.304 34.647 1.00 17.17 44 ASP B C 1
ATOM 1291 O O . ASP B 1 45 ? 69.830 60.362 34.530 1.00 18.68 44 ASP B O 1
ATOM 1296 N N . VAL B 1 46 ? 71.746 61.217 35.308 1.00 15.26 45 VAL B N 1
ATOM 1297 C CA . VAL B 1 46 ? 71.113 62.350 35.954 1.00 18.40 45 VAL B CA 1
ATOM 1298 C C . VAL B 1 46 ? 70.349 63.214 34.941 1.00 17.22 45 VAL B C 1
ATOM 1299 O O . VAL B 1 46 ? 69.369 63.873 35.303 1.00 20.88 45 VAL B O 1
ATOM 1303 N N . ASP B 1 47 ? 70.766 63.176 33.668 1.00 18.29 46 ASP B N 1
ATOM 1304 C CA . ASP B 1 47 ? 70.144 64.015 32.639 1.00 20.04 46 ASP B CA 1
ATOM 1305 C C . ASP B 1 47 ? 68.951 63.353 31.923 1.00 16.44 46 ASP B C 1
ATOM 1306 O O . ASP B 1 47 ? 68.175 64.040 31.255 1.00 17.06 46 ASP B O 1
ATOM 1311 N N . LEU B 1 48 ? 68.745 62.058 32.142 1.00 17.86 47 LEU B N 1
ATOM 1312 C CA . LEU B 1 48 ? 67.643 61.315 31.496 1.00 18.32 47 LEU B CA 1
ATOM 1313 C C . LEU B 1 48 ? 66.237 61.944 31.624 1.00 23.18 47 LEU B C 1
ATOM 1314 O O . LEU B 1 48 ? 65.471 61.916 30.651 1.00 19.21 47 LEU B O 1
ATOM 1319 N N . PRO B 1 49 ? 65.891 62.529 32.798 1.00 23.01 48 PRO B N 1
ATOM 1320 C CA . PRO B 1 49 ? 64.549 63.142 32.908 1.00 25.24 48 PRO B CA 1
ATOM 1321 C C . PRO B 1 49 ? 64.366 64.495 32.208 1.00 22.37 48 PRO B C 1
ATOM 1322 O O . PRO B 1 49 ? 63.258 65.035 32.227 1.00 26.94 48 PRO B O 1
ATOM 1326 N N . TYR B 1 50 ? 65.426 65.030 31.584 1.00 19.05 49 TYR B N 1
ATOM 1327 C CA . TYR B 1 50 ? 65.432 66.394 31.038 1.00 15.43 49 TYR B CA 1
ATOM 1328 C C . TYR B 1 50 ? 65.815 66.496 29.546 1.00 17.32 49 TYR B C 1
ATOM 1329 O O . TYR B 1 50 ? 66.743 67.200 29.177 1.00 16.48 49 TYR B O 1
ATOM 1338 N N . PRO B 1 51 ? 65.063 65.820 28.678 1.00 18.29 50 PRO B N 1
ATOM 1339 C CA . PRO B 1 51 ? 65.394 65.852 27.228 1.00 16.63 50 PRO B CA 1
ATOM 1340 C C . PRO B 1 51 ? 65.068 67.201 26.554 1.00 17.52 50 PRO B C 1
ATOM 1341 O O . PRO B 1 51 ? 64.207 67.942 27.064 1.00 20.21 50 PRO B O 1
ATOM 1345 N N . LEU B 1 52 ? 65.734 67.540 25.447 1.00 13.02 51 LEU B N 1
ATOM 1346 C CA . LEU B 1 52 ? 65.345 68.725 24.661 1.00 15.33 51 LEU B CA 1
ATOM 1347 C C . LEU B 1 52 ? 64.142 68.426 23.767 1.00 16.93 51 LEU B C 1
ATOM 1348 O O . LEU B 1 52 ? 63.353 69.309 23.461 1.00 21.02 51 LEU B O 1
ATOM 1353 N N . ASN B 1 53 ? 64.007 67.183 23.341 1.00 14.41 52 ASN B N 1
ATOM 1354 C CA . ASN B 1 53 ? 62.923 66.761 22.436 1.00 15.07 52 ASN B CA 1
ATOM 1355 C C . ASN B 1 53 ? 62.291 65.491 22.975 1.00 11.59 52 ASN B C 1
ATOM 1356 O O . ASN B 1 53 ? 62.986 64.608 23.487 1.00 11.47 52 ASN B O 1
ATOM 1361 N N . ASN B 1 54 ? 60.981 65.353 22.847 1.00 12.56 53 ASN B N 1
ATOM 1362 C CA . ASN B 1 54 ? 60.322 64.129 23.258 1.00 16.97 53 ASN B CA 1
ATOM 1363 C C . ASN B 1 54 ? 58.999 64.023 22.555 1.00 18.91 53 ASN B C 1
ATOM 1364 O O . ASN B 1 54 ? 58.037 64.747 22.888 1.00 18.93 53 ASN B O 1
ATOM 1369 N N . PHE B 1 55 ? 58.939 63.130 21.575 1.00 14.12 54 PHE B N 1
ATOM 1370 C CA . PHE B 1 55 ? 57.673 62.875 20.872 1.00 12.97 54 PHE B CA 1
ATOM 1371 C C . PHE B 1 55 ? 57.491 61.410 20.506 1.00 14.40 54 PHE B C 1
ATOM 1372 O O . PHE B 1 55 ? 58.420 60.626 20.539 1.00 15.15 54 PHE B O 1
ATOM 1380 N N . SER B 1 56 ? 56.273 61.055 20.136 1.00 13.76 55 SER B N 1
ATOM 1381 C CA . SER B 1 56 ? 55.937 59.680 19.832 1.00 11.42 55 SER B CA 1
ATOM 1382 C C . SER B 1 56 ? 55.990 59.426 18.351 1.00 10.98 55 SER B C 1
ATOM 1383 O O . SER B 1 56 ? 55.647 60.292 17.559 1.00 14.31 55 SER B O 1
ATOM 1386 N N . VAL B 1 57 ? 56.448 58.234 17.983 1.00 11.61 56 VAL B N 1
ATOM 1387 C CA . VAL B 1 57 ? 56.402 57.802 16.584 1.00 10.71 56 VAL B CA 1
ATOM 1388 C C . VAL B 1 57 ? 55.178 56.946 16.265 1.00 10.94 56 VAL B C 1
ATOM 1389 O O . VAL B 1 57 ? 55.040 56.441 15.160 1.00 9.90 56 VAL B O 1
ATOM 1393 N N . ALA B 1 58 ? 54.263 56.792 17.221 1.00 11.22 57 ALA B N 1
ATOM 1394 C CA . ALA B 1 58 ? 53.034 56.042 16.951 1.00 11.63 57 ALA B CA 1
ATOM 1395 C C . ALA B 1 58 ? 52.296 56.657 15.777 1.00 7.81 57 ALA B C 1
ATOM 1396 O O . ALA B 1 58 ? 52.104 57.889 15.710 1.00 12.90 57 ALA B O 1
ATOM 1398 N N . LYS B 1 59 ? 51.875 55.776 14.879 1.00 11.90 58 LYS B N 1
ATOM 1399 C CA . LYS B 1 59 ? 51.132 56.141 13.667 1.00 14.19 58 LYS B CA 1
ATOM 1400 C C . LYS B 1 59 ? 51.875 57.049 12.715 1.00 11.63 58 LYS B C 1
ATOM 1401 O O . LYS B 1 59 ? 51.273 57.645 11.837 1.00 14.91 58 LYS B O 1
ATOM 1407 N N . CYS B 1 60 ? 53.205 57.122 12.816 1.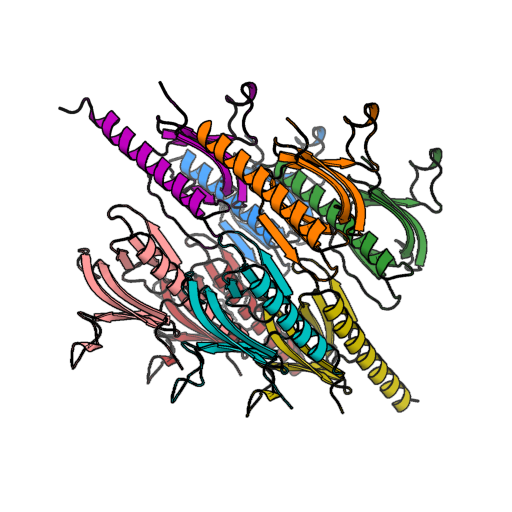00 10.98 59 CYS B N 1
ATOM 1408 C CA . CYS B 1 60 ? 53.939 58.019 11.950 1.00 10.78 59 CYS B CA 1
ATOM 1409 C C . CYS B 1 60 ? 54.039 57.545 10.502 1.00 9.07 59 CYS B C 1
ATOM 1410 O O . CYS B 1 60 ? 53.827 56.355 10.201 1.00 10.62 59 CYS B O 1
ATOM 1413 N N . GLN B 1 61 ? 54.279 58.505 9.620 1.00 9.14 60 GLN B N 1
ATOM 1414 C CA . GLN B 1 61 ? 54.664 58.245 8.214 1.00 8.80 60 GLN B CA 1
ATOM 1415 C C . GLN B 1 61 ? 56.112 58.740 8.049 1.00 8.71 60 GLN B C 1
ATOM 1416 O O . GLN B 1 61 ? 56.558 59.666 8.739 1.00 9.06 60 GLN B O 1
ATOM 1422 N N . LEU B 1 62 ? 56.830 58.081 7.155 1.00 6.47 61 LEU B N 1
ATOM 1423 C CA . LEU B 1 62 ? 58.236 58.361 6.923 1.00 4.96 61 LEU B CA 1
ATOM 1424 C C . LEU B 1 62 ? 58.498 58.651 5.481 1.00 7.80 61 LEU B C 1
ATOM 1425 O O . LEU B 1 62 ? 57.966 57.930 4.616 1.00 9.44 61 LEU B O 1
ATOM 1430 N N . MET B 1 63 ? 59.347 59.641 5.211 1.00 6.09 62 MET B N 1
ATOM 1431 C CA . MET B 1 63 ? 59.772 59.961 3.853 1.00 5.64 62 MET B CA 1
ATOM 1432 C C . MET B 1 63 ? 61.268 60.087 3.898 1.00 5.50 62 MET B C 1
ATOM 1433 O O . MET B 1 63 ? 61.782 60.688 4.836 1.00 10.22 62 MET B O 1
ATOM 1440 N N . LYS B 1 64 ? 61.951 59.595 2.901 1.00 4.97 63 LYS B N 1
ATOM 1441 C CA . LYS B 1 64 ? 63.386 59.759 2.726 1.00 5.00 63 LYS B CA 1
ATOM 1442 C C . LYS B 1 64 ? 63.685 60.620 1.528 1.00 4.33 63 LYS B C 1
ATOM 1443 O O . LYS B 1 64 ? 63.121 60.388 0.449 1.00 6.57 63 LYS B O 1
ATOM 1452 N N . THR B 1 65 ? 64.620 61.555 1.660 1.00 5.62 64 THR B N 1
ATOM 1453 C CA . THR B 1 65 ? 64.899 62.541 0.615 1.00 5.23 64 THR B CA 1
ATOM 1454 C C . THR B 1 65 ? 66.406 62.821 0.573 1.00 6.84 64 THR B C 1
ATOM 1455 O O . THR B 1 65 ? 67.113 62.458 1.515 1.00 6.81 64 THR B O 1
ATOM 1461 N N . GLU B 1 66 ? 66.884 63.413 -0.512 1.00 5.16 65 GLU B N 1
ATOM 1462 C CA . GLU B 1 66 ? 68.308 63.745 -0.673 1.00 5.38 65 GLU B CA 1
ATOM 1463 C C . GLU B 1 66 ? 68.563 65.236 -0.832 1.00 7.83 65 GLU B C 1
ATOM 1464 O O . GLU B 1 66 ? 69.731 65.641 -0.977 1.00 7.78 65 GLU B O 1
ATOM 1470 N N . ARG B 1 67 ? 67.517 66.053 -0.859 1.00 8.75 66 ARG B N 1
ATOM 1471 C CA . ARG B 1 67 ? 67.658 67.468 -1.095 1.00 7.39 66 ARG B CA 1
ATOM 1472 C C . ARG B 1 67 ? 66.765 68.184 -0.127 1.00 8.70 66 ARG B C 1
ATOM 1473 O O . ARG B 1 67 ? 65.597 67.799 0.018 1.00 11.35 66 ARG B O 1
ATOM 1481 N N . PRO B 1 68 ? 67.256 69.273 0.472 1.00 8.91 67 PRO B N 1
ATOM 1482 C CA . PRO B 1 68 ? 68.569 69.892 0.244 1.00 13.46 67 PRO B CA 1
ATOM 1483 C C . PRO B 1 68 ? 69.759 69.060 0.741 1.00 11.84 67 PRO B C 1
ATOM 1484 O O . PRO B 1 68 ? 70.871 69.254 0.228 1.00 13.84 67 PRO B O 1
ATOM 1488 N N . LYS B 1 69 ? 69.557 68.162 1.703 1.00 10.97 68 LYS B N 1
ATOM 1489 C CA . LYS B 1 69 ? 70.652 67.400 2.301 1.00 9.98 68 LYS B CA 1
ATOM 1490 C C . LYS B 1 69 ? 70.567 65.904 2.051 1.00 8.24 68 LYS B C 1
ATOM 1491 O O . LYS B 1 69 ? 69.517 65.263 2.243 1.00 7.35 68 LYS B O 1
ATOM 1501 N N . PRO B 1 70 ? 71.632 65.281 1.573 1.00 7.75 69 PRO B N 1
ATOM 1502 C CA . PRO B 1 70 ? 71.662 63.823 1.504 1.00 7.46 69 PRO B CA 1
ATOM 1503 C C . PRO B 1 70 ? 71.292 63.141 2.811 1.00 7.45 69 PRO B C 1
ATOM 1504 O O . PRO B 1 70 ? 71.564 63.672 3.905 1.00 6.71 69 PRO B O 1
ATOM 1508 N N . ASN B 1 71 ? 70.693 61.956 2.689 1.00 6.25 70 ASN B N 1
ATOM 1509 C CA . ASN B 1 71 ? 70.410 61.079 3.818 1.00 4.87 70 ASN B CA 1
ATOM 1510 C C . ASN B 1 71 ? 69.443 61.698 4.815 1.00 6.17 70 ASN B C 1
ATOM 1511 O O . ASN B 1 71 ? 69.582 61.494 6.037 1.00 6.08 70 ASN B O 1
ATOM 1516 N N . THR B 1 72 ? 68.483 62.440 4.285 1.00 6.93 71 THR B N 1
ATOM 1517 C CA . THR B 1 72 ? 67.436 63.003 5.077 1.00 5.04 71 THR B CA 1
ATOM 1518 C C . THR B 1 72 ? 66.285 62.035 5.289 1.00 5.27 71 THR B C 1
ATOM 1519 O O . THR B 1 72 ? 65.912 61.280 4.401 1.00 6.39 71 THR B O 1
ATOM 1523 N N . PHE B 1 73 ? 65.716 62.083 6.495 1.00 4.75 72 PHE B N 1
ATOM 1524 C CA . PHE B 1 73 ? 64.429 61.416 6.776 1.00 3.11 72 PHE B CA 1
ATOM 1525 C C . PHE B 1 73 ? 63.509 62.376 7.476 1.00 6.70 72 PHE B C 1
ATOM 1526 O O . PHE B 1 73 ? 63.941 63.116 8.351 1.00 6.01 72 PHE B O 1
ATOM 1534 N N . ILE B 1 74 ? 62.230 62.332 7.085 1.00 5.76 73 ILE B N 1
ATOM 1535 C CA . ILE B 1 74 ? 61.142 63.183 7.605 1.00 5.95 73 ILE B CA 1
ATOM 1536 C C . ILE B 1 74 ? 60.103 62.293 8.268 1.00 10.12 73 ILE B C 1
ATOM 1537 O O . ILE B 1 74 ? 59.615 61.319 7.686 1.00 8.35 73 ILE B O 1
ATOM 1542 N N . ILE B 1 75 ? 59.803 62.615 9.522 1.00 6.36 74 ILE B N 1
ATOM 1543 C CA . ILE B 1 75 ? 58.783 61.925 10.305 1.00 5.72 74 ILE B CA 1
ATOM 1544 C C . ILE B 1 75 ? 57.566 62.796 10.348 1.00 8.36 74 ILE B C 1
ATOM 1545 O O . ILE B 1 75 ? 57.608 63.893 10.847 1.00 6.84 74 ILE B O 1
ATOM 1550 N N . ARG B 1 76 ? 56.464 62.317 9.747 1.00 9.04 75 ARG B N 1
ATOM 1551 C CA . ARG B 1 76 ? 55.158 62.961 9.840 1.00 8.21 75 ARG B CA 1
ATOM 1552 C C . ARG B 1 76 ? 54.348 62.353 10.971 1.00 13.31 75 ARG B C 1
ATOM 1553 O O . ARG B 1 76 ? 54.114 61.135 11.026 1.00 10.92 75 ARG B O 1
ATOM 1561 N N . CYS B 1 77 ? 53.901 63.176 11.915 1.00 20.06 76 CYS B N 1
ATOM 1562 C CA . CYS B 1 77 ? 53.083 62.637 13.017 1.00 29.75 76 CYS B CA 1
ATOM 1563 C C . CYS B 1 77 ? 51.786 63.365 13.192 1.00 28.99 76 CYS B C 1
ATOM 1564 O O . CYS B 1 77 ? 51.675 64.501 12.755 1.00 18.68 76 CYS B O 1
ATOM 1567 N N . LEU B 1 78 ? 50.795 62.688 13.799 1.00 28.09 77 LEU B N 1
ATOM 1568 C CA . LEU B 1 78 ? 49.585 63.331 14.273 1.00 28.11 77 LEU B CA 1
ATOM 1569 C C . LEU B 1 78 ? 49.671 63.315 15.795 1.00 31.68 77 LEU B C 1
ATOM 1570 O O . LEU B 1 78 ? 49.623 62.244 16.409 1.00 35.68 77 LEU B O 1
ATOM 1575 N N . GLN B 1 79 ? 49.851 64.498 16.381 1.00 24.97 78 GLN B N 1
ATOM 1576 C CA . GLN B 1 79 ? 49.722 64.688 17.817 1.00 25.93 78 GLN B CA 1
ATOM 1577 C C . GLN B 1 79 ? 48.293 65.108 17.969 1.00 15.71 78 GLN B C 1
ATOM 1578 O O . GLN B 1 79 ? 47.919 66.199 17.521 1.00 16.94 78 GLN B O 1
ATOM 1580 N N . TRP B 1 80 ? 47.485 64.243 18.588 1.00 21.86 79 TRP B N 1
ATOM 1581 C CA . TRP B 1 80 ? 46.041 64.440 18.647 1.00 22.62 79 TRP B CA 1
ATOM 1582 C C . TRP B 1 80 ? 45.546 64.374 17.183 1.00 20.42 79 TRP B C 1
ATOM 1583 O O . TRP B 1 80 ? 45.622 63.288 16.566 1.00 22.97 79 TRP B O 1
ATOM 1594 N N . THR B 1 81 ? 45.119 65.492 16.610 1.00 12.43 80 THR B N 1
ATOM 1595 C CA . THR B 1 81 ? 44.858 65.564 15.138 1.00 11.37 80 THR B CA 1
ATOM 1596 C C . THR B 1 81 ? 45.878 66.426 14.358 1.00 12.83 80 THR B C 1
ATOM 1597 O O . THR B 1 81 ? 45.704 66.692 13.149 1.00 14.51 80 THR B O 1
ATOM 1601 N N . THR B 1 82 ? 46.916 66.882 15.064 1.00 18.79 81 THR B N 1
ATOM 1602 C CA . THR B 1 82 ? 47.837 67.869 14.509 1.00 23.66 81 THR B CA 1
ATOM 1603 C C . THR B 1 82 ? 49.016 67.173 13.846 1.00 13.60 81 THR B C 1
ATOM 1604 O O . THR B 1 82 ? 49.673 66.352 14.453 1.00 18.72 81 THR B O 1
ATOM 1608 N N . VAL B 1 83 ? 49.237 67.539 12.581 1.00 20.17 82 VAL B N 1
ATOM 1609 C CA . VAL B 1 83 ? 50.305 67.006 11.744 1.00 17.86 82 VAL B CA 1
ATOM 1610 C C . VAL B 1 83 ? 51.545 67.875 11.970 1.00 18.93 82 VAL B C 1
ATOM 1611 O O . VAL B 1 83 ? 51.502 69.082 11.732 1.00 16.31 82 VAL B O 1
ATOM 1615 N N . ILE B 1 84 ? 52.628 67.276 12.465 1.00 19.36 83 ILE B N 1
ATOM 1616 C CA . ILE B 1 84 ? 53.921 67.971 12.555 1.00 18.45 83 ILE B CA 1
ATOM 1617 C C . ILE B 1 84 ? 54.927 67.126 11.785 1.00 15.75 83 ILE B C 1
ATOM 1618 O O . ILE B 1 84 ? 54.935 65.892 11.958 1.00 17.18 83 ILE B O 1
ATOM 1623 N N . GLU B 1 85 ? 55.742 67.776 10.954 1.00 12.31 84 GLU B N 1
ATOM 1624 C CA . GLU B 1 85 ? 56.824 67.114 10.217 1.00 9.42 84 GLU B CA 1
ATOM 1625 C C . GLU B 1 85 ? 58.131 67.513 10.884 1.00 11.06 84 GLU B C 1
ATOM 1626 O O . GLU B 1 85 ? 58.416 68.705 11.073 1.00 13.94 84 GLU B O 1
ATOM 1632 N N . ARG B 1 86 ? 58.886 66.506 11.287 1.00 7.48 85 ARG B N 1
ATOM 1633 C CA . ARG B 1 86 ? 60.204 66.715 11.867 1.00 7.90 85 ARG B CA 1
ATOM 1634 C C . ARG B 1 86 ? 61.248 66.098 10.945 1.00 8.40 85 ARG B C 1
ATOM 1635 O O . ARG B 1 86 ? 61.105 64.976 10.437 1.00 8.36 85 ARG B O 1
ATOM 1643 N N . THR B 1 87 ? 62.325 66.841 10.731 1.00 6.03 86 THR B N 1
ATOM 1644 C CA . THR B 1 87 ? 63.263 66.592 9.642 1.00 7.43 86 THR B CA 1
ATOM 1645 C C . THR B 1 87 ? 64.649 66.351 10.226 1.00 4.67 86 THR B C 1
ATOM 1646 O O . THR B 1 87 ? 65.176 67.141 11.041 1.00 5.28 86 THR B O 1
ATOM 1650 N N . PHE B 1 88 ? 65.239 65.203 9.834 1.00 4.29 87 PHE B N 1
ATOM 1651 C CA . PHE B 1 88 ? 66.542 64.710 10.340 1.00 5.22 87 PHE B CA 1
ATOM 1652 C C . PHE B 1 88 ? 67.476 64.372 9.196 1.00 3.81 87 PHE B C 1
ATOM 1653 O O . PHE B 1 88 ? 67.012 64.072 8.074 1.00 5.43 87 PHE B O 1
ATOM 1661 N N . HIS B 1 89 ? 68.790 64.386 9.424 1.00 4.96 88 HIS B N 1
ATOM 1662 C CA . HIS B 1 89 ? 69.682 63.688 8.493 1.00 5.65 88 HIS B CA 1
ATOM 1663 C C . HIS B 1 89 ? 70.833 63.106 9.239 1.00 3.47 88 HIS B C 1
ATOM 1664 O O . HIS B 1 89 ? 71.134 63.511 10.381 1.00 5.91 88 HIS B O 1
ATOM 1671 N N . VAL B 1 90 ? 71.442 62.085 8.624 1.00 6.02 89 VAL B N 1
ATOM 1672 C CA . VAL B 1 90 ? 72.648 61.415 9.091 1.00 5.86 89 VAL B CA 1
ATOM 1673 C C . VAL B 1 90 ? 73.711 61.404 7.985 1.00 7.10 89 VAL B C 1
ATOM 1674 O O . VAL B 1 90 ? 73.496 62.037 6.986 1.00 7.45 89 VAL B O 1
ATOM 1678 N N . ASP B 1 91 ? 74.856 60.751 8.201 1.00 8.57 90 ASP B N 1
ATOM 1679 C CA . ASP B 1 91 ? 75.915 60.973 7.223 1.00 8.29 90 ASP B CA 1
ATOM 1680 C C . ASP B 1 91 ? 76.054 59.850 6.182 1.00 11.20 90 ASP B C 1
ATOM 1681 O O . ASP B 1 91 ? 76.821 60.007 5.251 1.00 13.00 90 ASP B O 1
ATOM 1686 N N . THR B 1 92 ? 75.282 58.758 6.291 1.00 7.06 91 THR B N 1
ATOM 1687 C CA . THR B 1 92 ? 75.313 57.681 5.293 1.00 9.63 91 THR B CA 1
ATOM 1688 C C . THR B 1 92 ? 73.917 57.124 5.079 1.00 6.15 91 THR B C 1
ATOM 1689 O O . THR B 1 92 ? 73.058 57.251 5.959 1.00 6.62 91 THR B O 1
ATOM 1693 N N . PRO B 1 93 ? 73.646 56.567 3.898 1.00 6.06 92 PRO B N 1
ATOM 1694 C CA . PRO B 1 93 ? 72.324 55.975 3.667 1.00 7.14 92 PRO B CA 1
ATOM 1695 C C . PRO B 1 93 ? 72.014 54.782 4.565 1.00 10.07 92 PRO B C 1
ATOM 1696 O O . PRO B 1 93 ? 70.870 54.545 4.930 1.00 7.85 92 PRO B O 1
ATOM 1700 N N . GLU B 1 94 ? 73.040 54.013 4.912 1.00 8.00 93 GLU B N 1
ATOM 1701 C CA . GLU B 1 94 ? 72.907 52.869 5.793 1.00 7.32 93 GLU B CA 1
ATOM 1702 C C . GLU B 1 94 ? 72.437 53.299 7.167 1.00 7.48 93 GLU B C 1
ATOM 1703 O O . GLU B 1 94 ? 71.566 52.670 7.739 1.00 8.18 93 GLU B O 1
ATOM 1709 N N . GLU B 1 95 ? 73.006 54.392 7.692 1.00 6.56 94 GLU B N 1
ATOM 1710 C CA . GLU B 1 95 ? 72.580 54.866 9.007 1.00 5.11 94 GLU B CA 1
ATOM 1711 C C . GLU B 1 95 ? 71.120 55.340 8.939 1.00 5.89 94 GLU B C 1
ATOM 1712 O O . GLU B 1 95 ? 70.336 55.106 9.877 1.00 6.80 94 GLU B O 1
ATOM 1718 N N . ARG B 1 96 ? 70.798 56.051 7.837 1.00 5.51 95 ARG B N 1
ATOM 1719 C CA . ARG B 1 96 ? 69.424 56.501 7.685 1.00 6.01 95 ARG B CA 1
ATOM 1720 C C . ARG B 1 96 ? 68.479 55.320 7.670 1.00 7.12 95 ARG B C 1
ATOM 1721 O O . ARG B 1 96 ? 67.422 55.350 8.316 1.00 5.53 95 ARG B O 1
ATOM 1729 N N . GLU B 1 97 ? 68.840 54.262 6.952 1.00 5.73 96 GLU B N 1
ATOM 1730 C CA . GLU B 1 97 ? 67.920 53.129 6.829 1.00 4.48 96 GLU B CA 1
ATOM 1731 C C . GLU B 1 97 ? 67.762 52.370 8.158 1.00 6.82 96 GLU B C 1
ATOM 1732 O O . GLU B 1 97 ? 66.679 51.824 8.443 1.00 7.77 96 GLU B O 1
ATOM 1738 N N . GLU B 1 98 ? 68.802 52.375 8.992 1.00 6.06 97 GLU B N 1
ATOM 1739 C CA . GLU B 1 98 ? 68.678 51.857 10.344 1.00 6.17 97 GLU B CA 1
ATOM 1740 C C . GLU B 1 98 ? 67.591 52.613 11.123 1.00 7.65 97 GLU B C 1
ATOM 1741 O O . GLU B 1 98 ? 66.700 52.001 11.749 1.00 7.82 97 GLU B O 1
ATOM 1747 N N . TRP B 1 99 ? 67.623 53.944 11.098 1.00 6.01 98 TRP B N 1
ATOM 1748 C CA . TRP B 1 99 ? 66.596 54.716 11.774 1.00 5.69 98 TRP B CA 1
ATOM 1749 C C . TRP B 1 99 ? 65.201 54.498 11.229 1.00 5.04 98 TRP B C 1
ATOM 1750 O O . TRP B 1 99 ? 64.251 54.351 11.977 1.00 7.87 98 TRP B O 1
ATOM 1761 N N . THR B 1 100 ? 65.051 54.524 9.903 1.00 3.36 99 THR B N 1
ATOM 1762 C CA . THR B 1 100 ? 63.717 54.431 9.331 1.00 4.45 99 THR B CA 1
ATOM 1763 C C . THR B 1 100 ? 63.120 53.031 9.442 1.00 5.86 99 THR B C 1
ATOM 1764 O O . THR B 1 100 ? 61.912 52.868 9.666 1.00 7.20 99 THR B O 1
ATOM 1768 N N . GLU B 1 101 ? 63.961 52.012 9.389 1.00 5.20 100 GLU B N 1
ATOM 1769 C CA . GLU B 1 101 ? 63.527 50.638 9.706 1.00 7.30 100 GLU B CA 1
ATOM 1770 C C . GLU B 1 101 ? 63.081 50.555 11.163 1.00 7.89 100 GLU B C 1
ATOM 1771 O O . GLU B 1 101 ? 62.002 50.023 11.450 1.00 10.04 100 GLU B O 1
ATOM 1777 N N . ALA B 1 102 ? 63.881 51.096 12.060 1.00 5.94 101 ALA B N 1
ATOM 1778 C CA . ALA B 1 102 ? 63.604 50.990 13.481 1.00 6.87 101 ALA B CA 1
ATOM 1779 C C . ALA B 1 102 ? 62.314 51.722 13.853 1.00 7.54 101 ALA B C 1
ATOM 1780 O O . ALA B 1 102 ? 61.454 51.214 14.598 1.00 7.96 101 ALA B O 1
ATOM 1782 N N . ILE B 1 103 ? 62.164 52.944 13.362 1.00 6.06 102 ILE B N 1
ATOM 1783 C CA . ILE B 1 103 ? 60.999 53.732 13.678 1.00 5.69 102 ILE B CA 1
ATOM 1784 C C . ILE B 1 103 ? 59.740 53.025 13.189 1.00 4.95 102 ILE B C 1
ATOM 1785 O O . ILE B 1 103 ? 58.698 52.964 13.896 1.00 8.39 102 ILE B O 1
ATOM 1790 N N . GLN B 1 104 ? 59.763 52.575 11.930 1.00 6.55 103 GLN B N 1
ATOM 1791 C CA . GLN B 1 104 ? 58.629 51.867 11.381 1.00 7.45 103 GLN B CA 1
ATOM 1792 C C . GLN B 1 104 ? 58.301 50.569 12.159 1.00 9.52 103 GLN B C 1
ATOM 1793 O O . GLN B 1 104 ? 57.130 50.227 12.364 1.00 8.96 103 GLN B O 1
ATOM 1799 N N . ALA B 1 105 ? 59.316 49.811 12.521 1.00 8.75 104 ALA B N 1
ATOM 1800 C CA . ALA B 1 105 ? 59.077 48.583 13.298 1.00 8.10 104 ALA B CA 1
ATOM 1801 C C . ALA B 1 105 ? 58.506 48.859 14.698 1.00 9.12 104 ALA B C 1
ATOM 1802 O O . ALA B 1 105 ? 57.604 48.112 15.151 1.00 10.72 104 ALA B O 1
ATOM 1804 N N . VAL B 1 106 ? 58.994 49.890 15.391 1.00 7.31 105 VAL B N 1
ATOM 1805 C CA . VAL B 1 106 ? 58.364 50.353 16.636 1.00 9.09 105 VAL B CA 1
ATOM 1806 C C . VAL B 1 106 ? 56.915 50.779 16.401 1.00 10.39 105 VAL B C 1
ATOM 1807 O O . VAL B 1 106 ? 56.023 50.293 17.111 1.00 11.63 105 VAL B O 1
ATOM 1811 N N . ALA B 1 107 ? 56.642 51.590 15.379 1.00 9.42 106 ALA B N 1
ATOM 1812 C CA . ALA B 1 107 ? 55.273 51.984 15.084 1.00 7.95 106 ALA B CA 1
ATOM 1813 C C . ALA B 1 107 ? 54.369 50.777 14.820 1.00 10.86 106 ALA B C 1
ATOM 1814 O O . ALA B 1 107 ? 53.221 50.767 15.283 1.00 11.34 106 ALA B O 1
ATOM 1816 N N . ASP B 1 108 ? 54.869 49.797 14.069 1.00 11.57 107 ASP B N 1
ATOM 1817 C CA . ASP B 1 108 ? 54.074 48.621 13.730 1.00 13.26 107 ASP B CA 1
ATOM 1818 C C . ASP B 1 108 ? 53.754 47.831 14.996 1.00 14.67 107 ASP B C 1
ATOM 1819 O O . ASP B 1 108 ? 52.644 47.353 15.125 1.00 11.94 107 ASP B O 1
ATOM 1824 N N . ARG B 1 109 ? 54.718 47.716 15.919 1.00 10.50 108 ARG B N 1
ATOM 1825 C CA . ARG B 1 109 ? 54.492 46.999 17.222 1.00 13.79 108 ARG B CA 1
ATOM 1826 C C . ARG B 1 109 ? 53.394 47.711 18.011 1.00 15.51 108 ARG B C 1
ATOM 1827 O O . ARG B 1 109 ? 52.471 47.048 18.551 1.00 13.83 108 ARG B O 1
ATOM 1835 N N . LEU B 1 110 ? 53.461 49.032 18.059 1.00 9.74 109 LEU B N 1
ATOM 1836 C CA . LEU B 1 110 ? 52.513 49.861 18.819 1.00 12.03 109 LEU B CA 1
ATOM 1837 C C . LEU B 1 110 ? 51.095 49.737 18.221 1.00 14.68 109 LEU B C 1
ATOM 1838 O O . LEU B 1 110 ? 50.077 49.661 18.948 1.00 17.48 109 LEU B O 1
ATOM 1843 N N . GLN B 1 111 ? 51.022 49.647 16.899 1.00 10.26 110 GLN B N 1
ATOM 1844 C CA . GLN B 1 111 ? 49.728 49.487 16.257 1.00 12.42 110 GLN B CA 1
ATOM 1845 C C . GLN B 1 111 ? 49.103 48.111 16.538 1.00 15.32 110 GLN B C 1
ATOM 1846 O O . GLN B 1 111 ? 47.892 48.014 16.796 1.00 14.12 110 GLN B O 1
ATOM 1852 N N . ARG B 1 112 ? 49.899 47.048 16.464 1.00 14.13 111 ARG B N 1
ATOM 1853 C CA . ARG B 1 112 ? 49.453 45.713 16.873 1.00 13.58 111 ARG B CA 1
ATOM 1854 C C . ARG B 1 112 ? 48.925 45.730 18.331 1.00 16.14 111 ARG B C 1
ATOM 1855 O O . ARG B 1 112 ? 47.886 45.152 18.632 1.00 16.02 111 ARG B O 1
ATOM 1857 N N . GLN B 1 113 ? 49.631 46.404 19.218 1.00 13.49 112 GLN B N 1
ATOM 1858 C CA . GLN B 1 113 ? 49.285 46.442 20.626 1.00 15.49 112 GLN B CA 1
ATOM 1859 C C . GLN B 1 113 ? 47.998 47.221 20.879 1.00 15.78 112 GLN B C 1
ATOM 1860 O O . GLN B 1 113 ? 47.173 46.802 21.702 1.00 15.84 112 GLN B O 1
ATOM 1866 N N . GLU B 1 114 ? 47.811 48.329 20.171 1.00 17.75 113 GLU B N 1
ATOM 1867 C CA . GLU B 1 114 ? 46.546 49.077 20.254 1.00 15.40 113 GLU B CA 1
ATOM 1868 C C . GLU B 1 114 ? 45.376 48.225 19.784 1.00 15.48 113 GLU B C 1
ATOM 1869 O O . GLU B 1 114 ? 44.331 48.178 20.441 1.00 15.95 113 GLU B O 1
ATOM 1875 N N . GLU B 1 115 ? 45.541 47.545 18.648 1.00 13.32 114 GLU B N 1
ATOM 1876 C CA . GLU B 1 115 ? 44.494 46.638 18.134 1.00 13.32 114 GLU B CA 1
ATOM 1877 C C . GLU B 1 115 ? 44.144 45.493 19.099 1.00 16.22 114 GLU B C 1
ATOM 1878 O O . GLU B 1 115 ? 42.999 44.984 19.101 1.00 16.90 114 GLU B O 1
ATOM 1884 N N . GLU B 1 116 ? 45.130 45.077 19.895 1.00 14.79 115 GLU B N 1
ATOM 1885 C CA . GLU B 1 116 ? 44.955 44.051 20.913 1.00 20.45 115 GLU B CA 1
ATOM 1886 C C . GLU B 1 116 ? 44.209 44.590 22.110 1.00 22.86 115 GLU B C 1
ATOM 1887 O O . GLU B 1 116 ? 43.430 43.859 22.734 1.00 26.91 115 GLU B O 1
ATOM 1893 N N . ARG B 1 117 ? 44.485 45.841 22.471 1.00 20.26 116 ARG B N 1
ATOM 1894 C CA . ARG B 1 117 ? 43.842 46.457 23.645 1.00 23.93 116 ARG B CA 1
ATOM 1895 C C . ARG B 1 117 ? 42.389 46.817 23.330 1.00 25.09 116 ARG B C 1
ATOM 1896 O O . ARG B 1 117 ? 41.483 46.495 24.117 1.00 26.97 116 ARG B O 1
ATOM 1901 N N . MET B 1 118 ? 42.179 47.469 22.185 1.00 23.33 117 MET B N 1
ATOM 1902 C CA . MET B 1 118 ? 40.835 47.855 21.733 1.00 25.87 117 MET B CA 1
ATOM 1903 C C . MET B 1 118 ? 40.158 46.710 20.971 1.00 28.32 117 MET B C 1
ATOM 1904 O O . MET B 1 118 ? 40.435 45.530 21.222 1.00 19.91 117 MET B O 1
ATOM 1909 N N . VAL C 1 5 ? 58.171 81.338 30.046 1.00 26.06 4 VAL C N 1
ATOM 1910 C CA . VAL C 1 5 ? 58.556 82.056 28.778 1.00 27.96 4 VAL C CA 1
ATOM 1911 C C . VAL C 1 5 ? 60.082 82.098 28.585 1.00 25.07 4 VAL C C 1
ATOM 1912 O O . VAL C 1 5 ? 60.819 82.442 29.511 1.00 28.48 4 VAL C O 1
ATOM 1916 N N . THR C 1 6 ? 60.547 81.796 27.367 1.00 22.54 5 THR C N 1
ATOM 1917 C CA . THR C 1 6 ? 61.977 81.798 27.075 1.00 14.29 5 THR C CA 1
ATOM 1918 C C . THR C 1 6 ? 62.300 82.549 25.786 1.00 11.01 5 THR C C 1
ATOM 1919 O O . THR C 1 6 ? 61.415 82.928 25.024 1.00 15.30 5 THR C O 1
ATOM 1923 N N . ILE C 1 7 ? 63.589 82.739 25.563 1.00 10.46 6 ILE C N 1
ATOM 1924 C CA . ILE C 1 7 ? 64.070 83.450 24.380 1.00 12.66 6 ILE C CA 1
ATOM 1925 C C . ILE C 1 7 ? 64.203 82.474 23.210 1.00 11.54 6 ILE C C 1
ATOM 1926 O O . ILE C 1 7 ? 64.876 81.442 23.296 1.00 12.45 6 ILE C O 1
ATOM 1931 N N . VAL C 1 8 ? 63.546 82.810 22.106 1.00 10.21 7 VAL C N 1
ATOM 1932 C CA . VAL C 1 8 ? 63.642 81.991 20.896 1.00 8.27 7 VAL C CA 1
ATOM 1933 C C . VAL C 1 8 ? 64.826 82.415 20.023 1.00 9.99 7 VAL C C 1
ATOM 1934 O O . VAL C 1 8 ? 65.540 81.590 19.422 1.00 11.07 7 VAL C O 1
ATOM 1938 N N . LYS C 1 9 ? 65.034 83.718 19.922 1.00 7.63 8 LYS C N 1
ATOM 1939 C CA . LYS C 1 9 ? 66.166 84.291 19.171 1.00 8.14 8 LYS C CA 1
ATOM 1940 C C . LYS C 1 9 ? 66.469 85.675 19.703 1.00 9.40 8 LYS C C 1
ATOM 1941 O O . LYS C 1 9 ? 65.546 86.410 20.078 1.00 9.60 8 LYS C O 1
ATOM 1947 N N . GLU C 1 10 ? 67.748 86.011 19.752 1.00 9.24 9 GLU C N 1
ATOM 1948 C CA . GLU C 1 10 ? 68.171 87.337 20.159 1.00 8.28 9 GLU C CA 1
ATOM 1949 C C . GLU C 1 10 ? 69.369 87.763 19.347 1.00 8.85 9 GLU C C 1
ATOM 1950 O O . GLU C 1 10 ? 70.175 86.941 18.941 1.00 10.82 9 GLU C O 1
ATOM 1956 N N . GLY C 1 11 ? 69.498 89.029 19.091 1.00 7.14 10 GLY C N 1
ATOM 1957 C CA . GLY C 1 11 ? 70.628 89.533 18.353 1.00 8.59 10 GLY C CA 1
ATOM 1958 C C . GLY C 1 11 ? 70.477 90.959 17.902 1.00 5.52 10 GLY C C 1
ATOM 1959 O O . GLY C 1 11 ? 69.404 91.563 18.055 1.00 5.99 10 GLY C O 1
ATOM 1960 N N . TRP C 1 12 ? 71.558 91.504 17.334 1.00 7.28 11 TRP C N 1
ATOM 1961 C CA . TRP C 1 12 ? 71.556 92.839 16.750 1.00 6.85 11 TRP C CA 1
ATOM 1962 C C . TRP C 1 12 ? 70.805 92.881 15.425 1.00 8.30 11 TRP C C 1
ATOM 1963 O O . TRP C 1 12 ? 71.015 92.041 14.525 1.00 7.12 11 TRP C O 1
ATOM 1974 N N . VAL C 1 13 ? 69.963 93.899 15.281 1.00 7.28 12 VAL C N 1
ATOM 1975 C CA . VAL C 1 13 ? 69.332 94.244 14.015 1.00 5.24 12 VAL C CA 1
ATOM 1976 C C . VAL C 1 13 ? 69.448 95.751 13.776 1.00 5.86 12 VAL C C 1
ATOM 1977 O O . VAL C 1 13 ? 69.717 96.510 14.695 1.00 8.68 12 VAL C O 1
ATOM 1981 N N . GLN C 1 14 ? 69.303 96.177 12.535 1.00 4.92 13 GLN C N 1
ATOM 1982 C CA . GLN C 1 14 ? 69.015 97.594 12.216 1.00 4.97 13 GLN C CA 1
ATOM 1983 C C . GLN C 1 14 ? 67.511 97.715 12.135 1.00 5.15 13 GLN C C 1
ATOM 1984 O O . GLN C 1 14 ? 66.870 96.910 11.473 1.00 5.99 13 GLN C O 1
ATOM 1994 N N . LYS C 1 15 ? 66.936 98.766 12.748 1.00 4.00 14 LYS C N 1
ATOM 1995 C CA . LYS C 1 15 ? 65.488 98.993 12.731 1.00 5.09 14 LYS C CA 1
ATOM 1996 C C . LYS C 1 15 ? 65.215 100.429 12.347 1.00 6.06 14 LYS C C 1
ATOM 1997 O O . LYS C 1 15 ? 65.867 101.343 12.857 1.00 7.65 14 LYS C O 1
ATOM 2003 N N . ARG C 1 16 ? 64.255 100.630 11.462 1.00 5.29 15 ARG C N 1
ATOM 2004 C CA . ARG C 1 16 ? 63.766 101.980 11.179 1.00 3.57 15 ARG C CA 1
ATOM 2005 C C . ARG C 1 16 ? 63.033 102.526 12.414 1.00 4.12 15 ARG C C 1
ATOM 2006 O O . ARG C 1 16 ? 62.235 101.824 13.083 1.00 6.44 15 ARG C O 1
ATOM 2019 N N . GLY C 1 17 ? 63.235 103.808 12.726 1.00 4.99 16 GLY C N 1
ATOM 2020 C CA . GLY C 1 17 ? 62.586 104.407 13.874 1.00 5.24 16 GLY C CA 1
ATOM 2021 C C . GLY C 1 17 ? 61.090 104.456 13.736 1.00 7.79 16 GLY C C 1
ATOM 2022 O O . GLY C 1 17 ? 60.524 104.451 12.603 1.00 8.10 16 GLY C O 1
ATOM 2023 N N . GLU C 1 18 ? 60.433 104.511 14.889 1.00 11.35 17 GLU C N 1
ATOM 2024 C CA . GLU C 1 18 ? 58.979 104.630 14.959 1.00 12.64 17 GLU C CA 1
ATOM 2025 C C . GLU C 1 18 ? 58.470 106.001 14.492 1.00 8.34 17 GLU C C 1
ATOM 2026 O O . GLU C 1 18 ? 57.378 106.106 13.935 1.00 13.61 17 GLU C O 1
ATOM 2032 N N . TYR C 1 19 ? 59.253 107.022 14.769 1.00 7.93 18 TYR C N 1
ATOM 2033 C CA . TYR C 1 19 ? 58.903 108.419 14.437 1.00 7.90 18 TYR C CA 1
ATOM 2034 C C . TYR C 1 19 ? 59.753 108.987 13.299 1.00 9.92 18 TYR C C 1
ATOM 2035 O O . TYR C 1 19 ? 59.229 109.716 12.469 1.00 9.45 18 TYR C O 1
ATOM 2044 N N . ILE C 1 20 ? 61.055 108.668 13.300 1.00 9.71 19 ILE C N 1
ATOM 2045 C CA . ILE C 1 20 ? 62.056 109.126 12.313 1.00 5.21 19 ILE C CA 1
ATOM 2046 C C . ILE C 1 20 ? 62.532 107.854 11.622 1.00 10.48 19 ILE C C 1
ATOM 2047 O O . ILE C 1 20 ? 62.967 106.902 12.295 1.00 10.77 19 ILE C O 1
ATOM 2052 N N . LYS C 1 21 ? 62.424 107.816 10.298 1.00 10.67 20 LYS C N 1
ATOM 2053 C CA . LYS C 1 21 ? 62.563 106.584 9.521 1.00 19.83 20 LYS C CA 1
ATOM 2054 C C . LYS C 1 21 ? 63.990 106.010 9.397 1.00 15.13 20 LYS C C 1
ATOM 2055 O O . LYS C 1 21 ? 64.165 104.871 8.913 1.00 16.97 20 LYS C O 1
ATOM 2061 N N . ASN C 1 22 ? 65.005 106.737 9.860 1.00 10.57 21 ASN C N 1
ATOM 2062 C CA . ASN C 1 22 ? 66.436 106.340 9.852 1.00 11.73 21 ASN C CA 1
ATOM 2063 C C . ASN C 1 22 ? 66.626 105.000 10.491 1.00 11.17 21 ASN C C 1
ATOM 2064 O O . ASN C 1 22 ? 65.986 104.684 11.458 1.00 8.99 21 ASN C O 1
ATOM 2069 N N . TRP C 1 23 ? 67.544 104.225 9.932 1.00 7.42 22 TRP C N 1
ATOM 2070 C CA . TRP C 1 23 ? 67.981 102.975 10.509 1.00 6.39 22 TRP C CA 1
ATOM 2071 C C . TRP C 1 23 ? 68.777 103.236 11.800 1.00 8.87 22 TRP C C 1
ATOM 2072 O O . TRP C 1 23 ? 69.660 104.063 11.798 1.00 10.46 22 TRP C O 1
ATOM 2083 N N . ARG C 1 24 ? 68.502 102.475 12.860 1.00 8.73 23 ARG C N 1
ATOM 2084 C CA . ARG C 1 24 ? 69.314 102.527 14.100 1.00 10.10 23 ARG C CA 1
ATOM 2085 C C . ARG C 1 24 ? 69.609 101.089 14.554 1.00 7.57 23 ARG C C 1
ATOM 2086 O O . ARG C 1 24 ? 68.772 100.236 14.437 1.00 5.23 23 ARG C O 1
ATOM 2094 N N . PRO C 1 25 ? 70.780 100.836 15.088 1.00 7.39 24 PRO C N 1
ATOM 2095 C CA . PRO C 1 25 ? 71.139 99.545 15.615 1.00 6.43 24 PRO C CA 1
ATOM 2096 C C . PRO C 1 25 ? 70.395 99.294 16.942 1.00 7.16 24 PRO C C 1
ATOM 2097 O O . PRO C 1 25 ? 70.364 100.162 17.838 1.00 8.20 24 PRO C O 1
ATOM 2101 N N . ARG C 1 26 ? 69.825 98.108 17.072 1.00 7.85 25 ARG C N 1
ATOM 2102 C CA . ARG C 1 26 ? 69.073 97.741 18.219 1.00 8.26 25 ARG C CA 1
ATOM 2103 C C . ARG C 1 26 ? 69.268 96.269 18.544 1.00 8.25 25 ARG C C 1
ATOM 2104 O O . ARG C 1 26 ? 69.344 95.439 17.639 1.00 8.92 25 ARG C O 1
ATOM 2118 N N . TYR C 1 27 ? 69.253 95.917 19.820 1.00 5.33 26 TYR C N 1
ATOM 2119 C CA . TYR C 1 27 ? 69.389 94.542 20.243 1.00 6.94 26 TYR C CA 1
ATOM 2120 C C . TYR C 1 27 ? 68.034 93.984 20.618 1.00 8.44 26 TYR C C 1
ATOM 2121 O O . TYR C 1 27 ? 67.423 94.481 21.570 1.00 8.71 26 TYR C O 1
ATOM 2130 N N . PHE C 1 28 ? 67.541 92.991 19.865 1.00 5.29 27 PHE C N 1
ATOM 2131 C CA . PHE C 1 28 ? 66.204 92.483 20.033 1.00 4.72 27 PHE C CA 1
ATOM 2132 C C . PHE C 1 28 ? 66.197 91.053 20.572 1.00 7.43 27 PHE C C 1
ATOM 2133 O O . PHE C 1 28 ? 67.067 90.236 20.270 1.00 7.81 27 PHE C O 1
ATOM 2141 N N . LEU C 1 29 ? 65.166 90.763 21.349 1.00 6.29 28 LEU C N 1
ATOM 2142 C CA . LEU C 1 29 ? 64.866 89.425 21.847 1.00 11.05 28 LEU C CA 1
ATOM 2143 C C . LEU C 1 29 ? 63.427 89.090 21.442 1.00 7.75 28 LEU C C 1
ATOM 2144 O O . LEU C 1 29 ? 62.518 89.885 21.674 1.00 7.81 28 LEU C O 1
ATOM 2149 N N . LEU C 1 30 ? 63.240 87.890 20.902 1.00 6.43 29 LEU C N 1
ATOM 2150 C CA . LEU C 1 30 ? 61.937 87.330 20.607 1.00 4.13 29 LEU C CA 1
ATOM 2151 C C . LEU C 1 30 ? 61.647 86.291 21.667 1.00 6.32 29 LEU C C 1
ATOM 2152 O O . LEU C 1 30 ? 62.393 85.319 21.785 1.00 6.54 29 LEU C O 1
ATOM 2157 N N . LYS C 1 31 ? 60.542 86.470 22.386 1.00 7.42 30 LYS C N 1
ATOM 2158 C CA . LYS C 1 31 ? 60.093 85.557 23.436 1.00 9.33 30 LYS C CA 1
ATOM 2159 C C . LYS C 1 31 ? 59.031 84.590 22.938 1.00 11.08 30 LYS C C 1
ATOM 2160 O O . LYS C 1 31 ? 58.319 84.874 21.989 1.00 9.76 30 LYS C O 1
ATOM 2166 N N . THR C 1 32 ? 58.907 83.436 23.615 1.00 13.01 31 THR C N 1
ATOM 2167 C CA . THR C 1 32 ? 57.869 82.470 23.296 1.00 11.83 31 THR C CA 1
ATOM 2168 C C . THR C 1 32 ? 56.424 82.969 23.468 1.00 12.66 31 THR C C 1
ATOM 2169 O O . THR C 1 32 ? 55.485 82.405 22.884 1.00 15.12 31 THR C O 1
ATOM 2173 N N . ASP C 1 33 ? 56.224 84.024 24.269 1.00 9.32 32 ASP C N 1
ATOM 2174 C CA . ASP C 1 33 ? 54.894 84.575 24.420 1.00 10.65 32 ASP C CA 1
ATOM 2175 C C . ASP C 1 33 ? 54.539 85.622 23.364 1.00 10.68 32 ASP C C 1
ATOM 2176 O O . ASP C 1 33 ? 53.503 86.262 23.436 1.00 10.84 32 ASP C O 1
ATOM 2181 N N . GLY C 1 34 ? 55.425 85.783 22.374 1.00 10.75 33 GLY C N 1
ATOM 2182 C CA . GLY C 1 34 ? 55.159 86.684 21.250 1.00 9.33 33 GLY C CA 1
ATOM 2183 C C . GLY C 1 34 ? 55.745 88.085 21.392 1.00 6.31 33 GLY C C 1
ATOM 2184 O O . GLY C 1 34 ? 55.680 88.868 20.458 1.00 8.02 33 GLY C O 1
ATOM 2185 N N . SER C 1 35 ? 56.290 88.400 22.553 1.00 8.77 34 SER C N 1
ATOM 2186 C CA . SER C 1 35 ? 56.937 89.696 22.748 1.00 6.74 34 SER C CA 1
ATOM 2187 C C . SER C 1 35 ? 58.218 89.817 21.964 1.00 7.99 34 SER C C 1
ATOM 2188 O O . SER C 1 35 ? 59.037 88.885 21.952 1.00 9.07 34 SER C O 1
ATOM 2191 N N . PHE C 1 36 ? 58.333 90.937 21.261 1.00 7.42 35 PHE C N 1
ATOM 2192 C CA . PHE C 1 36 ? 59.557 91.276 20.511 1.00 5.44 35 PHE C CA 1
ATOM 2193 C C . PHE C 1 36 ? 60.022 92.570 21.152 1.00 6.06 35 PHE C C 1
ATOM 2194 O O . PHE C 1 36 ? 59.415 93.652 20.990 1.00 6.91 35 PHE C O 1
ATOM 2202 N N . ILE C 1 37 ? 61.148 92.474 21.864 1.00 6.49 36 ILE C N 1
ATOM 2203 C CA . ILE C 1 37 ? 61.645 93.529 22.750 1.00 6.74 36 ILE C CA 1
ATOM 2204 C C . ILE C 1 37 ? 63.018 94.017 22.338 1.00 5.75 36 ILE C C 1
ATOM 2205 O O . ILE C 1 37 ? 63.918 93.198 22.113 1.00 7.41 36 ILE C O 1
ATOM 2213 N N . GLY C 1 38 ? 63.183 95.340 22.224 1.00 5.74 37 GLY C N 1
ATOM 2214 C CA . GLY C 1 38 ? 64.377 95.948 21.688 1.00 4.72 37 GLY C CA 1
ATOM 2215 C C . GLY C 1 38 ? 65.011 96.888 22.707 1.00 7.97 37 GLY C C 1
ATOM 2216 O O . GLY C 1 38 ? 64.299 97.674 23.378 1.00 9.20 37 GLY C O 1
ATOM 2217 N N . TYR C 1 39 ? 66.344 96.891 22.704 1.00 9.89 38 TYR C N 1
ATOM 2218 C CA . TYR C 1 39 ? 67.167 97.679 23.636 1.00 12.10 38 TYR C CA 1
ATOM 2219 C C . TYR C 1 39 ? 68.289 98.382 22.869 1.00 13.05 38 TYR C C 1
ATOM 2220 O O . TYR C 1 39 ? 68.607 98.006 21.735 1.00 12.99 38 TYR C O 1
ATOM 2229 N N . LYS C 1 40 ? 68.916 99.408 23.454 1.00 13.20 39 LYS C N 1
ATOM 2230 C CA . LYS C 1 40 ? 70.031 100.090 22.759 1.00 16.95 39 LYS C CA 1
ATOM 2231 C C . LYS C 1 40 ? 71.318 99.276 22.759 1.00 14.43 39 LYS C C 1
ATOM 2232 O O . LYS C 1 40 ? 72.253 99.602 22.021 1.00 13.80 39 LYS C O 1
ATOM 2238 N N . GLU C 1 41 ? 71.356 98.262 23.610 1.00 12.27 40 GLU C N 1
ATOM 2239 C CA . GLU C 1 41 ? 72.500 97.367 23.795 1.00 13.23 40 GLU C CA 1
ATOM 2240 C C . GLU C 1 41 ? 72.014 96.019 24.292 1.00 14.60 40 GLU C C 1
ATOM 2241 O O . GLU C 1 41 ? 70.865 95.895 24.736 1.00 12.16 40 GLU C O 1
ATOM 2247 N N . LYS C 1 42 ? 72.861 94.993 24.234 1.00 12.16 41 LYS C N 1
ATOM 2248 C CA . LYS C 1 42 ? 72.494 93.726 24.808 1.00 11.90 41 LYS C CA 1
ATOM 2249 C C . LYS C 1 42 ? 72.166 94.000 26.283 1.00 15.53 41 LYS C C 1
ATOM 2250 O O . LYS C 1 42 ? 72.998 94.573 26.980 1.00 15.92 41 LYS C O 1
ATOM 2259 N N . PRO C 1 43 ? 70.939 93.667 26.724 1.00 13.91 42 PRO C N 1
ATOM 2260 C CA . PRO C 1 43 ? 70.475 94.243 27.993 1.00 15.86 42 PRO C CA 1
ATOM 2261 C C . PRO C 1 43 ? 71.109 93.655 29.246 1.00 16.81 42 PRO C C 1
ATOM 2262 O O . PRO C 1 43 ? 71.231 92.429 29.376 1.00 15.50 42 PRO C O 1
ATOM 2266 N N . GLN C 1 44 ? 71.487 94.532 30.168 1.00 17.07 43 GLN C N 1
ATOM 2267 C CA . GLN C 1 44 ? 71.801 94.063 31.514 1.00 15.79 43 GLN C CA 1
ATOM 2268 C C . GLN C 1 44 ? 70.502 93.603 32.149 1.00 19.77 43 GLN C C 1
ATOM 2269 O O . GLN C 1 44 ? 69.436 94.140 31.834 1.00 16.73 43 GLN C O 1
ATOM 2272 N N . ASP C 1 45 ? 70.586 92.657 33.079 1.00 20.17 44 ASP C N 1
ATOM 2273 C CA . ASP C 1 45 ? 69.370 92.115 33.678 1.00 16.91 44 ASP C CA 1
ATOM 2274 C C . ASP C 1 45 ? 68.559 93.266 34.306 1.00 16.70 44 ASP C C 1
ATOM 2275 O O . ASP C 1 45 ? 67.353 93.350 34.119 1.00 17.48 44 ASP C O 1
ATOM 2280 N N . VAL C 1 46 ? 69.207 94.164 35.055 1.00 17.86 45 VAL C N 1
ATOM 2281 C CA . VAL C 1 46 ? 68.479 95.289 35.686 1.00 21.82 45 VAL C CA 1
ATOM 2282 C C . VAL C 1 46 ? 67.774 96.258 34.697 1.00 21.99 45 VAL C C 1
ATOM 2283 O O . VAL C 1 46 ? 66.862 96.999 35.084 1.00 22.32 45 VAL C O 1
ATOM 2285 N N . ASP C 1 47 ? 68.162 96.231 33.415 1.00 16.17 46 ASP C N 1
ATOM 2286 C CA . ASP C 1 47 ? 67.573 97.085 32.384 1.00 18.90 46 ASP C CA 1
ATOM 2287 C C . ASP C 1 47 ? 66.464 96.391 31.600 1.00 15.62 46 ASP C C 1
ATOM 2288 O O . ASP C 1 47 ? 65.770 97.045 30.813 1.00 13.29 46 ASP C O 1
ATOM 2293 N N . LEU C 1 48 ? 66.280 95.089 31.828 1.00 13.28 47 LEU C N 1
ATOM 2294 C CA . LEU C 1 48 ? 65.232 94.325 31.116 1.00 16.14 47 LEU C CA 1
ATOM 2295 C C . LEU C 1 48 ? 63.816 94.913 31.195 1.00 18.39 47 LEU C C 1
ATOM 2296 O O . LEU C 1 48 ? 63.074 94.807 30.222 1.00 16.25 47 LEU C O 1
ATOM 2301 N N . PRO C 1 49 ? 63.413 95.519 32.341 1.00 15.16 48 PRO C N 1
ATOM 2302 C CA . PRO C 1 49 ? 62.074 96.115 32.355 1.00 12.76 48 PRO C CA 1
ATOM 2303 C C . PRO C 1 49 ? 61.901 97.433 31.594 1.00 18.78 48 PRO C C 1
ATOM 2304 O O . PRO C 1 49 ? 60.786 97.964 31.552 1.00 20.84 48 PRO C O 1
ATOM 2308 N N . TYR C 1 50 ? 62.969 97.939 30.973 1.00 15.90 49 TYR C N 1
ATOM 2309 C CA . TYR C 1 50 ? 62.946 99.258 30.333 1.00 15.99 49 TYR C CA 1
ATOM 2310 C C . TYR C 1 50 ? 63.373 99.171 28.862 1.00 13.13 49 TYR C C 1
ATOM 2311 O O . TYR C 1 50 ? 64.334 99.821 28.440 1.00 16.41 49 TYR C O 1
ATOM 2320 N N . PRO C 1 51 ? 62.656 98.365 28.078 1.00 11.30 50 PRO C N 1
ATOM 2321 C CA . PRO C 1 51 ? 63.034 98.270 26.665 1.00 9.72 50 PRO C CA 1
ATOM 2322 C C . PRO C 1 51 ? 62.651 99.535 25.916 1.00 12.76 50 PRO C C 1
ATOM 2323 O O . PRO C 1 51 ? 61.740 100.259 26.360 1.00 16.69 50 PRO C O 1
ATOM 2327 N N . LEU C 1 52 ? 63.366 99.830 24.828 1.00 8.72 51 LEU C N 1
ATOM 2328 C CA . LEU C 1 52 ? 62.975 100.882 23.888 1.00 9.89 51 LEU C CA 1
ATOM 2329 C C . LEU C 1 52 ? 61.773 100.507 23.007 1.00 10.26 51 LEU C C 1
ATOM 2330 O O . LEU C 1 52 ? 60.957 101.370 22.641 1.00 14.45 51 LEU C O 1
ATOM 2335 N N . ASN C 1 53 ? 61.668 99.233 22.662 1.00 8.05 52 ASN C N 1
ATOM 2336 C CA . ASN C 1 53 ? 60.560 98.718 21.847 1.00 9.07 52 ASN C CA 1
ATOM 2337 C C . ASN C 1 53 ? 59.999 97.501 22.506 1.00 6.17 52 ASN C C 1
ATOM 2338 O O . ASN C 1 53 ? 60.787 96.716 23.090 1.00 7.28 52 ASN C O 1
ATOM 2343 N N . ASN C 1 54 ? 58.687 97.301 22.411 1.00 7.34 53 ASN C N 1
ATOM 2344 C CA . ASN C 1 54 ? 58.039 96.070 22.916 1.00 7.63 53 ASN C CA 1
ATOM 2345 C C . ASN C 1 54 ? 56.714 95.916 22.236 1.00 9.96 53 ASN C C 1
ATOM 2346 O O . ASN C 1 54 ? 55.757 96.627 22.571 1.00 11.00 53 ASN C O 1
ATOM 2351 N N . PHE C 1 55 ? 56.657 95.045 21.249 1.00 6.96 54 PHE C N 1
ATOM 2352 C CA . PHE C 1 55 ? 55.402 94.750 20.590 1.00 8.48 54 PHE C CA 1
ATOM 2353 C C . PHE C 1 55 ? 55.255 93.239 20.367 1.00 7.96 54 PHE C C 1
ATOM 2354 O O . PHE C 1 55 ? 56.205 92.475 20.373 1.00 10.89 54 PHE C O 1
ATOM 2362 N N . SER C 1 56 ? 54.022 92.826 20.094 1.00 11.17 55 SER C N 1
ATOM 2363 C CA . SER C 1 56 ? 53.693 91.424 19.871 1.00 6.48 55 SER C CA 1
ATOM 2364 C C . SER C 1 56 ? 53.745 91.054 18.410 1.00 7.13 55 SER C C 1
ATOM 2365 O O . SER C 1 56 ? 53.338 91.843 17.566 1.00 8.57 55 SER C O 1
ATOM 2368 N N . VAL C 1 57 ? 54.253 89.851 18.117 1.00 7.32 56 VAL C N 1
ATOM 2369 C CA . VAL C 1 57 ? 54.200 89.292 16.778 1.00 6.21 56 VAL C CA 1
ATOM 2370 C C . VAL C 1 57 ? 52.983 88.380 16.548 1.00 7.44 56 VAL C C 1
ATOM 2371 O O . VAL C 1 57 ? 52.873 87.790 15.506 1.00 5.97 56 VAL C O 1
ATOM 2375 N N . ALA C 1 58 ? 52.031 88.314 17.500 1.00 5.74 57 ALA C N 1
ATOM 2376 C CA . ALA C 1 58 ? 50.831 87.517 17.311 1.00 6.83 57 ALA C CA 1
ATOM 2377 C C . ALA C 1 58 ? 50.121 88.037 16.056 1.00 6.25 57 ALA C C 1
ATOM 2378 O O . ALA C 1 58 ? 49.943 89.245 15.915 1.00 7.56 57 ALA C O 1
ATOM 2380 N N . LYS C 1 59 ? 49.772 87.137 15.166 1.00 8.09 58 LYS C N 1
ATOM 2381 C CA . LYS C 1 59 ? 49.029 87.430 13.956 1.00 8.61 58 LYS C CA 1
ATOM 2382 C C . LYS C 1 59 ? 49.773 88.325 12.982 1.00 9.29 58 LYS C C 1
ATOM 2383 O O . LYS C 1 59 ? 49.177 88.954 12.098 1.00 10.60 58 LYS C O 1
ATOM 2389 N N . CYS C 1 60 ? 51.087 88.375 13.116 1.00 6.41 59 CYS C N 1
ATOM 2390 C CA . CYS C 1 60 ? 51.848 89.195 12.195 1.00 8.89 59 CYS C CA 1
ATOM 2391 C C . CYS C 1 60 ? 51.916 88.597 10.775 1.00 6.66 59 CYS C C 1
ATOM 2392 O O . CYS C 1 60 ? 51.663 87.385 10.558 1.00 8.82 59 CYS C O 1
ATOM 2395 N N . GLN C 1 61 ? 52.190 89.478 9.811 1.00 5.94 60 GLN C N 1
ATOM 2396 C CA . GLN C 1 61 ? 52.582 89.090 8.456 1.00 5.74 60 GLN C CA 1
ATOM 2397 C C . GLN C 1 61 ? 54.015 89.560 8.254 1.00 7.46 60 GLN C C 1
ATOM 2398 O O . GLN C 1 61 ? 54.469 90.520 8.871 1.00 7.11 60 GLN C O 1
ATOM 2404 N N . LEU C 1 62 ? 54.741 88.842 7.414 1.00 5.13 61 LEU C N 1
ATOM 2405 C CA . LEU C 1 62 ? 56.141 89.086 7.142 1.00 5.53 61 LEU C CA 1
ATOM 2406 C C . LEU C 1 62 ? 56.449 89.236 5.645 1.00 5.96 61 LEU C C 1
ATOM 2407 O O . LEU C 1 62 ? 55.937 88.470 4.792 1.00 8.85 61 LEU C O 1
ATOM 2412 N N . MET C 1 63 ? 57.247 90.251 5.306 1.00 4.53 62 MET C N 1
ATOM 2413 C CA A MET C 1 63 ? 57.715 90.480 3.948 0.70 5.47 62 MET C CA 1
ATOM 2414 C CA B MET C 1 63 ? 57.718 90.467 3.943 0.30 5.97 62 MET C CA 1
ATOM 2415 C C . MET C 1 63 ? 59.214 90.656 3.961 1.00 7.54 62 MET C C 1
ATOM 2416 O O . MET C 1 63 ? 59.758 91.308 4.869 1.00 9.22 62 MET C O 1
ATOM 2425 N N . LYS C 1 64 ? 59.878 90.057 3.003 1.00 4.95 63 LYS C N 1
ATOM 2426 C CA . LYS C 1 64 ? 61.320 90.178 2.850 1.00 5.16 63 LYS C CA 1
ATOM 2427 C C . LYS C 1 64 ? 61.642 90.923 1.568 1.00 3.92 63 LYS C C 1
ATOM 2428 O O . LYS C 1 64 ? 61.123 90.594 0.528 1.00 5.09 63 LYS C O 1
ATOM 2434 N N . THR C 1 65 ? 62.572 91.878 1.630 1.00 4.46 64 THR C N 1
ATOM 2435 C CA . THR C 1 65 ? 62.909 92.722 0.493 1.00 3.98 64 THR C CA 1
ATOM 2436 C C . THR C 1 65 ? 64.401 92.958 0.478 1.00 4.91 64 THR C C 1
ATOM 2437 O O . THR C 1 65 ? 65.096 92.675 1.450 1.00 4.85 64 THR C O 1
ATOM 2443 N N . GLU C 1 66 ? 64.894 93.472 -0.649 1.00 4.52 65 GLU C N 1
ATOM 2444 C CA . GLU C 1 66 ? 66.303 93.761 -0.815 1.00 3.31 65 GLU C CA 1
ATOM 2445 C C . GLU C 1 66 ? 66.579 95.232 -1.116 1.00 5.69 65 GLU C C 1
ATOM 2446 O O . GLU C 1 66 ? 67.734 95.642 -1.216 1.00 5.89 65 GLU C O 1
ATOM 2452 N N . ARG C 1 67 ? 65.541 96.049 -1.215 1.00 5.41 66 ARG C N 1
ATOM 2453 C CA . ARG C 1 67 ? 65.657 97.465 -1.557 1.00 5.37 66 ARG C CA 1
ATOM 2454 C C . ARG C 1 67 ? 64.780 98.303 -0.660 1.00 6.72 66 ARG C C 1
ATOM 2455 O O . ARG C 1 67 ? 63.602 97.963 -0.464 1.00 8.72 66 ARG C O 1
ATOM 2463 N N . PRO C 1 68 ? 65.333 99.410 -0.147 1.00 5.63 67 PRO C N 1
ATOM 2464 C CA . PRO C 1 68 ? 66.683 99.950 -0.365 1.00 5.40 67 PRO C CA 1
ATOM 2465 C C . PRO C 1 68 ? 67.855 99.215 0.272 1.00 8.00 67 PRO C C 1
ATOM 2466 O O . PRO C 1 68 ? 68.959 99.349 -0.206 1.00 8.92 67 PRO C O 1
ATOM 2470 N N . LYS C 1 69 ? 67.627 98.419 1.299 1.00 7.12 68 LYS C N 1
ATOM 2471 C CA . LYS C 1 69 ? 68.673 97.672 1.976 1.00 6.28 68 LYS C CA 1
ATOM 2472 C C . LYS C 1 69 ? 68.563 96.149 1.773 1.00 4.96 68 LYS C C 1
ATOM 2473 O O . LYS C 1 69 ? 67.487 95.568 1.961 1.00 4.88 68 LYS C O 1
ATOM 2479 N N . PRO C 1 70 ? 69.650 95.482 1.391 1.00 5.89 69 PRO C N 1
ATOM 2480 C CA . PRO C 1 70 ? 69.636 94.033 1.353 1.00 6.45 69 PRO C CA 1
ATOM 2481 C C . PRO C 1 70 ? 69.232 93.431 2.696 1.00 4.64 69 PRO C C 1
ATOM 2482 O O . PRO C 1 70 ? 69.512 94.014 3.741 1.00 6.21 69 PRO C O 1
ATOM 2486 N N . ASN C 1 71 ? 68.587 92.246 2.681 1.00 5.78 70 ASN C N 1
ATOM 2487 C CA . ASN C 1 71 ? 68.316 91.502 3.922 1.00 4.21 70 ASN C CA 1
ATOM 2488 C C . ASN C 1 71 ? 67.358 92.213 4.838 1.00 4.01 70 ASN C C 1
ATOM 2489 O O . ASN C 1 71 ? 67.455 92.136 6.063 1.00 4.77 70 ASN C O 1
ATOM 2494 N N . THR C 1 72 ? 66.407 92.897 4.238 1.00 4.49 71 THR C N 1
ATOM 2495 C CA . THR C 1 72 ? 65.325 93.596 4.981 1.00 3.59 71 THR C CA 1
ATOM 2496 C C . THR C 1 72 ? 64.179 92.629 5.246 1.00 4.54 71 THR C C 1
ATOM 2497 O O . THR C 1 72 ? 63.805 91.800 4.386 1.00 4.78 71 THR C O 1
ATOM 2501 N N . PHE C 1 73 ? 63.596 92.747 6.437 1.00 4.98 72 PHE C N 1
ATOM 2502 C CA . PHE C 1 73 ? 62.302 92.133 6.749 1.00 3.94 72 PHE C CA 1
ATOM 2503 C C . PHE C 1 73 ? 61.379 93.163 7.359 1.00 4.38 72 PHE C C 1
ATOM 2504 O O . PHE C 1 73 ? 61.781 93.964 8.185 1.00 5.28 72 PHE C O 1
ATOM 2512 N N . ILE C 1 74 ? 60.124 93.061 6.956 1.00 3.88 73 ILE C N 1
ATOM 2513 C CA . ILE C 1 74 ? 59.066 93.984 7.400 1.00 5.78 73 ILE C CA 1
ATOM 2514 C C . ILE C 1 74 ? 58.044 93.157 8.127 1.00 6.60 73 ILE C C 1
ATOM 2515 O O . ILE C 1 74 ? 57.523 92.176 7.594 1.00 6.68 73 ILE C O 1
ATOM 2520 N N . ILE C 1 75 ? 57.723 93.561 9.360 1.00 6.16 74 ILE C N 1
ATOM 2521 C CA . ILE C 1 75 ? 56.683 92.910 10.196 1.00 3.24 74 ILE C CA 1
ATOM 2522 C C . ILE C 1 75 ? 55.452 93.769 10.145 1.00 6.16 74 ILE C C 1
ATOM 2523 O O . ILE C 1 75 ? 55.481 94.927 10.584 1.00 6.06 74 ILE C O 1
ATOM 2528 N N . ARG C 1 76 ? 54.349 93.222 9.597 1.00 6.63 75 ARG C N 1
ATOM 2529 C CA . ARG C 1 76 ? 53.078 93.912 9.633 1.00 3.21 75 ARG C CA 1
ATOM 2530 C C . ARG C 1 76 ? 52.432 93.473 10.932 1.00 9.79 75 ARG C C 1
ATOM 2531 O O . ARG C 1 76 ? 51.997 92.299 11.079 1.00 8.30 75 ARG C O 1
ATOM 2539 N N . CYS C 1 77 ? 52.411 94.437 11.873 1.00 14.20 76 CYS C N 1
ATOM 2540 C CA . CYS C 1 77 ? 52.073 94.208 13.271 1.00 13.96 76 CYS C CA 1
ATOM 2541 C C . CYS C 1 77 ? 50.629 94.620 13.447 1.00 20.24 76 CYS C C 1
ATOM 2542 O O . CYS C 1 77 ? 50.163 95.624 12.875 1.00 13.16 76 CYS C O 1
ATOM 2545 N N . LEU C 1 78 ? 49.894 93.836 14.214 1.00 17.41 77 LEU C N 1
ATOM 2546 C CA . LEU C 1 78 ? 48.534 94.162 14.482 1.00 18.05 77 LEU C CA 1
ATOM 2547 C C . LEU C 1 78 ? 48.386 94.350 16.018 1.00 20.83 77 LEU C C 1
ATOM 2548 O O . LEU C 1 78 ? 48.982 93.605 16.844 1.00 22.66 77 LEU C O 1
ATOM 2553 N N . GLN C 1 79 ? 47.693 95.419 16.401 1.00 18.89 78 GLN C N 1
ATOM 2554 C CA . GLN C 1 79 ? 47.431 95.683 17.820 1.00 17.66 78 GLN C CA 1
ATOM 2555 C C . GLN C 1 79 ? 46.046 96.297 17.854 1.00 12.93 78 GLN C C 1
ATOM 2556 O O . GLN C 1 79 ? 45.838 97.375 17.332 1.00 10.22 78 GLN C O 1
ATOM 2558 N N . TRP C 1 80 ? 45.111 95.554 18.452 1.00 12.83 79 TRP C N 1
ATOM 2559 C CA . TRP C 1 80 ? 43.697 95.916 18.473 1.00 15.53 79 TRP C CA 1
ATOM 2560 C C . TRP C 1 80 ? 43.265 95.811 16.996 1.00 13.44 79 TRP C C 1
ATOM 2561 O O . TRP C 1 80 ? 43.365 94.708 16.431 1.00 12.10 79 TRP C O 1
ATOM 2572 N N . THR C 1 81 ? 42.900 96.917 16.375 1.00 10.33 80 THR C N 1
ATOM 2573 C CA . THR C 1 81 ? 42.636 96.958 14.925 1.00 9.36 80 THR C CA 1
ATOM 2574 C C . THR C 1 81 ? 43.701 97.713 14.090 1.00 9.64 80 THR C C 1
ATOM 2575 O O . THR C 1 81 ? 43.589 97.823 12.856 1.00 8.72 80 THR C O 1
ATOM 2579 N N . THR C 1 82 ? 44.722 98.233 14.769 1.00 10.66 81 THR C N 1
ATOM 2580 C CA . THR C 1 82 ? 45.708 99.114 14.169 1.00 11.20 81 THR C CA 1
ATOM 2581 C C . THR C 1 82 ? 46.847 98.305 13.529 1.00 8.00 81 THR C C 1
ATOM 2582 O O . THR C 1 82 ? 47.460 97.469 14.187 1.00 10.68 81 THR C O 1
ATOM 2586 N N . VAL C 1 83 ? 47.103 98.609 12.264 1.00 13.71 82 VAL C N 1
ATOM 2587 C CA . VAL C 1 83 ? 48.165 97.994 11.503 1.00 11.11 82 VAL C CA 1
ATOM 2588 C C . VAL C 1 83 ? 49.359 98.911 11.542 1.00 12.65 82 VAL C C 1
ATOM 2589 O O . VAL C 1 83 ? 49.254 100.091 11.169 1.00 11.77 82 VAL C O 1
ATOM 2593 N N . ILE C 1 84 ? 50.489 98.393 12.028 1.00 10.75 83 ILE C N 1
ATOM 2594 C CA . ILE C 1 84 ? 51.756 99.150 12.040 1.00 11.15 83 ILE C CA 1
ATOM 2595 C C . ILE C 1 84 ? 52.831 98.270 11.391 1.00 9.97 83 ILE C C 1
ATOM 2596 O O . ILE C 1 84 ? 52.968 97.103 11.799 1.00 11.60 83 ILE C O 1
ATOM 2601 N N . GLU C 1 85 ? 53.524 98.781 10.383 1.00 8.83 84 GLU C N 1
ATOM 2602 C CA . GLU C 1 85 ? 54.653 98.071 9.769 1.00 6.96 84 GLU C CA 1
ATOM 2603 C C . GLU C 1 85 ? 55.933 98.544 10.402 1.00 10.36 84 GLU C C 1
ATOM 2604 O O . GLU C 1 85 ? 56.157 99.738 10.546 1.00 11.51 84 GLU C O 1
ATOM 2610 N N . ARG C 1 86 ? 56.728 97.560 10.820 1.00 6.13 85 ARG C N 1
ATOM 2611 C CA . ARG C 1 86 ? 58.039 97.817 11.375 1.00 6.04 85 ARG C CA 1
ATOM 2612 C C . ARG C 1 86 ? 59.068 97.148 10.495 1.00 6.92 85 ARG C C 1
ATOM 2613 O O . ARG C 1 86 ? 58.955 95.953 10.118 1.00 8.18 85 ARG C O 1
ATOM 2621 N N . THR C 1 87 ? 60.133 97.887 10.262 1.00 4.07 86 THR C N 1
ATOM 2622 C CA . THR C 1 87 ? 61.094 97.569 9.198 1.00 3.59 86 THR C CA 1
ATOM 2623 C C . THR C 1 87 ? 62.516 97.358 9.786 1.00 4.81 86 THR C C 1
ATOM 2624 O O . THR C 1 87 ? 63.015 98.161 10.592 1.00 4.97 86 THR C O 1
ATOM 2628 N N . PHE C 1 88 ? 63.068 96.167 9.467 1.00 5.14 87 PHE C N 1
ATOM 2629 C CA . PHE C 1 88 ? 64.384 95.692 10.000 1.00 5.18 87 PHE C CA 1
ATOM 2630 C C . PHE C 1 88 ? 65.322 95.271 8.893 1.00 3.66 87 PHE C C 1
ATOM 2631 O O . PHE C 1 88 ? 64.885 94.916 7.830 1.00 4.12 87 PHE C O 1
ATOM 2639 N N . HIS C 1 89 ? 66.624 95.329 9.126 1.00 4.17 88 HIS C N 1
ATOM 2640 C CA . HIS C 1 89 ? 67.529 94.581 8.258 1.00 5.59 88 HIS C CA 1
ATOM 2641 C C . HIS C 1 89 ? 68.710 94.049 9.033 1.00 3.99 88 HIS C C 1
ATOM 2642 O O . HIS C 1 89 ? 69.029 94.502 10.154 1.00 4.16 88 HIS C O 1
ATOM 2649 N N . VAL C 1 90 ? 69.288 92.972 8.482 1.00 4.23 89 VAL C N 1
ATOM 2650 C CA . VAL C 1 90 ? 70.491 92.366 9.023 1.00 4.62 89 VAL C CA 1
ATOM 2651 C C . VAL C 1 90 ? 71.551 92.286 7.903 1.00 4.85 89 VAL C C 1
ATOM 2652 O O . VAL C 1 90 ? 71.367 92.847 6.845 1.00 5.84 89 VAL C O 1
ATOM 2656 N N . ASP C 1 91 ? 72.691 91.612 8.152 1.00 9.54 90 ASP C N 1
ATOM 2657 C CA . ASP C 1 91 ? 73.771 91.730 7.175 1.00 9.70 90 ASP C CA 1
ATOM 2658 C C . ASP C 1 91 ? 73.965 90.516 6.295 1.00 7.51 90 ASP C C 1
ATOM 2659 O O . ASP C 1 91 ? 74.756 90.628 5.351 1.00 9.43 90 ASP C O 1
ATOM 2664 N N . THR C 1 92 ? 73.181 89.449 6.487 1.00 4.68 91 THR C N 1
ATOM 2665 C CA . THR C 1 92 ? 73.166 88.267 5.656 1.00 4.47 91 THR C CA 1
ATOM 2666 C C . THR C 1 92 ? 71.753 87.698 5.496 1.00 5.44 91 THR C C 1
ATOM 2667 O O . THR C 1 92 ? 70.913 87.860 6.374 1.00 5.23 91 THR C O 1
ATOM 2671 N N . PRO C 1 93 ? 71.492 87.016 4.354 1.00 5.33 92 PRO C N 1
ATOM 2672 C CA . PRO C 1 93 ? 70.175 86.423 4.181 1.00 6.82 92 PRO C CA 1
ATOM 2673 C C . PRO C 1 93 ? 69.890 85.322 5.200 1.00 5.34 92 PRO C C 1
ATOM 2674 O O . PRO C 1 93 ? 68.740 85.083 5.578 1.00 5.38 92 PRO C O 1
ATOM 2678 N N . GLU C 1 94 ? 70.921 84.597 5.614 1.00 5.19 93 GLU C N 1
ATOM 2679 C CA . GLU C 1 94 ? 70.751 83.486 6.554 1.00 6.56 93 GLU C CA 1
ATOM 2680 C C . GLU C 1 94 ? 70.258 84.034 7.881 1.00 7.59 93 GLU C C 1
ATOM 2681 O O . GLU C 1 94 ? 69.370 83.474 8.511 1.00 6.59 93 GLU C O 1
ATOM 2687 N N . GLU C 1 95 ? 70.827 85.151 8.305 1.00 5.91 94 GLU C N 1
ATOM 2688 C CA . GLU C 1 95 ? 70.411 85.782 9.569 1.00 4.53 94 GLU C CA 1
ATOM 2689 C C . GLU C 1 95 ? 68.983 86.256 9.489 1.00 5.96 94 GLU C C 1
ATOM 2690 O O . GLU C 1 95 ? 68.204 86.091 10.422 1.00 5.97 94 GLU C O 1
ATOM 2696 N N . ARG C 1 96 ? 68.645 86.837 8.327 1.00 4.77 95 ARG C N 1
ATOM 2697 C CA . ARG C 1 96 ? 67.268 87.325 8.165 1.00 4.71 95 ARG C CA 1
ATOM 2698 C C . ARG C 1 96 ? 66.297 86.128 8.262 1.00 8.38 95 ARG C C 1
ATOM 2699 O O . ARG C 1 96 ? 65.221 86.218 8.874 1.00 4.80 95 ARG C O 1
ATOM 2707 N N . GLU C 1 97 ? 66.638 85.000 7.624 1.00 5.67 96 GLU C N 1
ATOM 2708 C CA . GLU C 1 97 ? 65.752 83.837 7.611 1.00 5.04 96 GLU C CA 1
ATOM 2709 C C . GLU C 1 97 ? 65.592 83.225 9.005 1.00 5.20 96 GLU C C 1
ATOM 2710 O O . GLU C 1 97 ? 64.515 82.724 9.361 1.00 5.99 96 GLU C O 1
ATOM 2716 N N . GLU C 1 98 ? 66.621 83.266 9.814 1.00 5.05 97 GLU C N 1
ATOM 2717 C CA . GLU C 1 98 ? 66.495 82.845 11.220 1.00 6.55 97 GLU C CA 1
ATOM 2718 C C . GLU C 1 98 ? 65.408 83.684 11.899 1.00 4.60 97 GLU C C 1
ATOM 2719 O O . GLU C 1 98 ? 64.516 83.139 12.586 1.00 5.28 97 GLU C O 1
ATOM 2725 N N . TRP C 1 99 ? 65.469 85.001 11.716 1.00 5.55 98 TRP C N 1
ATOM 2726 C CA . TRP C 1 99 ? 64.471 85.880 12.330 1.00 4.81 98 TRP C CA 1
ATOM 2727 C C . TRP C 1 99 ? 63.097 85.611 11.810 1.00 4.81 98 TRP C C 1
ATOM 2728 O O . TRP C 1 99 ? 62.154 85.456 12.584 1.00 5.53 98 TRP C O 1
ATOM 2739 N N . THR C 1 100 ? 62.912 85.575 10.494 1.00 3.49 99 THR C N 1
ATOM 2740 C CA . THR C 1 100 ? 61.563 85.382 9.955 1.00 3.33 99 THR C CA 1
ATOM 2741 C C . THR C 1 100 ? 60.996 83.999 10.236 1.00 3.64 99 THR C C 1
ATOM 2742 O O . THR C 1 100 ? 59.776 83.840 10.437 1.00 5.50 99 THR C O 1
ATOM 2746 N N . GLU C 1 101 ? 61.818 82.973 10.259 1.00 4.84 100 GLU C N 1
ATOM 2747 C CA . GLU C 1 101 ? 61.363 81.618 10.688 1.00 4.74 100 GLU C CA 1
ATOM 2748 C C . GLU C 1 101 ? 60.925 81.700 12.144 1.00 4.81 100 GLU C C 1
ATOM 2749 O O . GLU C 1 101 ? 59.866 81.181 12.479 1.00 7.14 100 GLU C O 1
ATOM 2755 N N . ALA C 1 102 ? 61.767 82.240 12.995 1.00 4.55 101 ALA C N 1
ATOM 2756 C CA . ALA C 1 102 ? 61.485 82.290 14.425 1.00 4.66 101 ALA C CA 1
ATOM 2757 C C . ALA C 1 102 ? 60.208 83.050 14.729 1.00 4.09 101 ALA C C 1
ATOM 2758 O O . ALA C 1 102 ? 59.339 82.594 15.546 1.00 5.96 101 ALA C O 1
ATOM 2760 N N . ILE C 1 103 ? 60.064 84.232 14.099 1.00 3.65 102 ILE C N 1
ATOM 2761 C CA . ILE C 1 103 ? 58.871 85.052 14.313 1.00 3.94 102 ILE C CA 1
ATOM 2762 C C . ILE C 1 103 ? 57.645 84.282 13.875 1.00 3.40 102 ILE C C 1
ATOM 2763 O O . ILE C 1 103 ? 56.637 84.216 14.599 1.00 5.38 102 ILE C O 1
ATOM 2768 N N . GLN C 1 104 ? 57.652 83.688 12.689 1.00 5.02 103 GLN C N 1
ATOM 2769 C CA . GLN C 1 104 ? 56.470 82.949 12.226 1.00 4.71 103 GLN C CA 1
ATOM 2770 C C . GLN C 1 104 ? 56.169 81.751 13.102 1.00 6.81 103 GLN C C 1
ATOM 2771 O O . GLN C 1 104 ? 54.988 81.457 13.366 1.00 7.20 103 GLN C O 1
ATOM 2777 N N . ALA C 1 105 ? 57.194 81.061 13.608 1.00 5.80 104 ALA C N 1
ATOM 2778 C CA . ALA C 1 105 ? 56.940 79.884 14.444 1.00 4.36 104 ALA C CA 1
ATOM 2779 C C . ALA C 1 105 ? 56.310 80.287 15.791 1.00 6.65 104 ALA C C 1
ATOM 2780 O O . ALA C 1 105 ? 55.396 79.637 16.273 1.00 7.11 104 ALA C O 1
ATOM 2782 N N . VAL C 1 106 ? 56.728 81.408 16.353 1.00 5.33 105 VAL C N 1
ATOM 2783 C CA . VAL C 1 106 ? 56.140 81.928 17.573 1.00 7.56 105 VAL C CA 1
ATOM 2784 C C . VAL C 1 106 ? 54.691 82.352 17.316 1.00 8.43 105 VAL C C 1
ATOM 2785 O O . VAL C 1 106 ? 53.771 81.980 18.080 1.00 7.82 105 VAL C O 1
ATOM 2789 N N . ALA C 1 107 ? 54.436 83.085 16.239 1.00 5.65 106 ALA C N 1
ATOM 2790 C CA . ALA C 1 107 ? 53.061 83.434 15.890 1.00 4.68 106 ALA C CA 1
ATOM 2791 C C . ALA C 1 107 ? 52.199 82.198 15.695 1.00 8.25 106 ALA C C 1
ATOM 2792 O O . ALA C 1 107 ? 51.011 82.183 16.065 1.00 6.96 106 ALA C O 1
ATOM 2794 N N . ASP C 1 108 ? 52.738 81.171 15.082 1.00 6.21 107 ASP C N 1
ATOM 2795 C CA . ASP C 1 108 ? 51.922 79.976 14.780 1.00 6.24 107 ASP C CA 1
ATOM 2796 C C . ASP C 1 108 ? 51.576 79.297 16.097 1.00 6.89 107 ASP C C 1
ATOM 2797 O O . ASP C 1 108 ? 50.449 78.845 16.255 1.00 7.31 107 ASP C O 1
ATOM 2802 N N . ARG C 1 109 ? 52.510 79.244 17.040 1.00 8.42 108 ARG C N 1
ATOM 2803 C CA . ARG C 1 109 ? 52.239 78.604 18.343 1.00 9.62 108 ARG C CA 1
ATOM 2804 C C . ARG C 1 109 ? 51.204 79.414 19.098 1.00 10.18 108 ARG C C 1
ATOM 2805 O O . ARG C 1 109 ? 50.263 78.855 19.679 1.00 9.54 108 ARG C O 1
ATOM 2810 N N . LEU C 1 110 ? 51.281 80.736 19.035 1.00 8.27 109 LEU C N 1
ATOM 2811 C CA . LEU C 1 110 ? 50.273 81.562 19.726 1.00 6.50 109 LEU C CA 1
ATOM 2812 C C . LEU C 1 110 ? 48.865 81.356 19.110 1.00 7.48 109 LEU C C 1
ATOM 2813 O O . LEU C 1 110 ? 47.870 81.306 19.848 1.00 10.14 109 LEU C O 1
ATOM 2818 N N . GLN C 1 111 ? 48.771 81.254 17.785 1.00 7.54 110 GLN C N 1
ATOM 2819 C CA . GLN C 1 111 ? 47.493 81.036 17.129 1.00 10.42 110 GLN C CA 1
ATOM 2820 C C . GLN C 1 111 ? 46.868 79.702 17.529 1.00 13.42 110 GLN C C 1
ATOM 2821 O O . GLN C 1 111 ? 45.649 79.621 17.779 1.00 9.89 110 GLN C O 1
ATOM 2827 N N . ARG C 1 112 ? 47.696 78.664 17.567 1.00 6.61 111 ARG C N 1
ATOM 2828 C CA . ARG C 1 112 ? 47.246 77.342 17.965 1.00 9.10 111 ARG C CA 1
ATOM 2829 C C . ARG C 1 112 ? 46.754 77.392 19.403 1.00 6.81 111 ARG C C 1
ATOM 2830 O O . ARG C 1 112 ? 45.683 76.845 19.714 1.00 11.21 111 ARG C O 1
ATOM 2832 N N . GLN C 1 113 ? 47.479 78.068 20.259 1.00 8.59 112 GLN C N 1
ATOM 2833 C CA . GLN C 1 113 ? 47.034 78.220 21.635 1.00 10.75 112 GLN C CA 1
ATOM 2834 C C . GLN C 1 113 ? 45.680 78.918 21.748 1.00 13.21 112 GLN C C 1
ATOM 2835 O O . GLN C 1 113 ? 44.837 78.470 22.555 1.00 13.34 112 GLN C O 1
ATOM 2841 N N . GLU C 1 114 ? 45.441 79.980 20.970 1.00 9.77 113 GLU C N 1
ATOM 2842 C CA . GLU C 1 114 ? 44.138 80.683 20.974 1.00 9.09 113 GLU C CA 1
ATOM 2843 C C . GLU C 1 114 ? 43.053 79.724 20.486 1.00 16.27 113 GLU C C 1
ATOM 2844 O O . GLU C 1 114 ? 41.963 79.700 21.075 1.00 14.99 113 GLU C O 1
ATOM 2854 N N . GLU C 1 115 ? 43.342 78.916 19.465 1.00 8.71 114 GLU C N 1
ATOM 2855 C CA . GLU C 1 115 ? 42.341 77.931 18.959 1.00 12.66 114 GLU C CA 1
ATOM 2856 C C . GLU C 1 115 ? 41.996 76.858 19.966 1.00 16.17 114 GLU C C 1
ATOM 2857 O O . GLU C 1 115 ? 40.841 76.414 20.057 1.00 14.03 114 GLU C O 1
ATOM 2863 N N . GLU C 1 116 ? 42.984 76.406 20.715 1.00 13.06 115 GLU C N 1
ATOM 2864 C CA . GLU C 1 116 ? 42.751 75.467 21.800 1.00 16.34 115 GLU C CA 1
ATOM 2865 C C . GLU C 1 116 ? 41.935 76.081 22.942 1.00 23.27 115 GLU C C 1
ATOM 2866 O O . GLU C 1 116 ? 41.155 75.365 23.593 1.00 17.57 115 GLU C O 1
ATOM 2872 N N . ARG C 1 117 ? 42.101 77.382 23.196 1.00 19.43 116 ARG C N 1
ATOM 2873 C CA . ARG C 1 117 ? 41.335 78.049 24.275 1.00 27.29 116 ARG C CA 1
ATOM 2874 C C . ARG C 1 117 ? 39.834 78.040 23.952 1.00 30.54 116 ARG C C 1
ATOM 2875 O O . ARG C 1 117 ? 39.003 77.778 24.823 1.00 31.53 116 ARG C O 1
ATOM 2883 N N . MET C 1 118 ? 39.503 78.315 22.694 1.00 27.93 117 MET C N 1
ATOM 2884 C CA . MET C 1 118 ? 38.112 78.417 22.265 1.00 27.85 117 MET C CA 1
ATOM 2885 C C . MET C 1 118 ? 37.453 77.047 22.039 1.00 28.12 117 MET C C 1
ATOM 2886 O O . MET C 1 118 ? 36.234 76.941 22.136 1.00 26.17 117 MET C O 1
ATOM 2889 N N . ASN C 1 119 ? 38.241 76.000 21.773 1.00 24.54 118 ASN C N 1
ATOM 2890 C CA . ASN C 1 119 ? 37.697 74.685 21.376 1.00 28.40 118 ASN C CA 1
ATOM 2891 C C . ASN C 1 119 ? 36.978 74.805 20.029 1.00 29.98 118 ASN C C 1
ATOM 2892 O O . ASN C 1 119 ? 37.173 75.757 19.264 1.00 27.72 118 ASN C O 1
ATOM 2898 N N . VAL D 1 5 ? 38.312 91.588 -26.556 1.00 23.83 4 VAL D N 1
ATOM 2899 C CA . VAL D 1 5 ? 37.314 91.178 -25.501 1.00 20.43 4 VAL D CA 1
ATOM 2900 C C . VAL D 1 5 ? 37.328 89.666 -25.325 1.00 21.23 4 VAL D C 1
ATOM 2901 O O . VAL D 1 5 ? 37.161 88.914 -26.282 1.00 18.51 4 VAL D O 1
ATOM 2905 N N . THR D 1 6 ? 37.511 89.229 -24.088 1.00 15.27 5 THR D N 1
ATOM 2906 C CA . THR D 1 6 ? 37.635 87.818 -23.793 1.00 16.26 5 THR D CA 1
ATOM 2907 C C . THR D 1 6 ? 36.693 87.476 -22.642 1.00 13.42 5 THR D C 1
ATOM 2908 O O . THR D 1 6 ? 36.139 88.351 -21.985 1.00 13.01 5 THR D O 1
ATOM 2912 N N . ILE D 1 7 ? 36.459 86.189 -22.475 1.00 9.59 6 ILE D N 1
ATOM 2913 C CA . ILE D 1 7 ? 35.623 85.673 -21.416 1.00 8.89 6 ILE D CA 1
ATOM 2914 C C . ILE D 1 7 ? 36.549 85.475 -20.223 1.00 12.20 6 ILE D C 1
ATOM 2915 O O . ILE D 1 7 ? 37.517 84.744 -20.299 1.00 14.70 6 ILE D O 1
ATOM 2920 N N . VAL D 1 8 ? 36.195 86.091 -19.113 1.00 9.80 7 VAL D N 1
ATOM 2921 C CA . VAL D 1 8 ? 36.914 86.051 -17.840 1.00 10.24 7 VAL D CA 1
ATOM 2922 C C . VAL D 1 8 ? 36.493 84.841 -16.994 1.00 10.40 7 VAL D C 1
ATOM 2923 O O . VAL D 1 8 ? 37.294 84.269 -16.266 1.00 11.41 7 VAL D O 1
ATOM 2927 N N . LYS D 1 9 ? 35.189 84.533 -17.012 1.00 7.44 8 LYS D N 1
ATOM 2928 C CA . LYS D 1 9 ? 34.647 83.378 -16.351 1.00 6.87 8 LYS D CA 1
ATOM 2929 C C . LYS D 1 9 ? 33.329 83.032 -17.016 1.00 6.60 8 LYS D C 1
ATOM 2930 O O . LYS D 1 9 ? 32.595 83.914 -17.426 1.00 7.58 8 LYS D O 1
ATOM 2936 N N . GLU D 1 10 ? 33.066 81.753 -17.057 1.00 8.55 9 GLU D N 1
ATOM 2937 C CA . GLU D 1 10 ? 31.801 81.241 -17.516 1.00 6.24 9 GLU D CA 1
ATOM 2938 C C . GLU D 1 10 ? 31.421 80.061 -16.683 1.00 8.40 9 GLU D C 1
ATOM 2939 O O . GLU D 1 10 ? 32.286 79.351 -16.162 1.00 11.67 9 GLU D O 1
ATOM 2945 N N . GLY D 1 11 ? 30.127 79.852 -16.534 1.00 5.31 10 GLY D N 1
ATOM 2946 C CA . GLY D 1 11 ? 29.643 78.733 -15.757 1.00 5.72 10 GLY D CA 1
ATOM 2947 C C . GLY D 1 11 ? 28.156 78.690 -15.527 1.00 5.73 10 GLY D C 1
ATOM 2948 O O . GLY D 1 11 ? 27.484 79.685 -15.732 1.00 6.27 10 GLY D O 1
ATOM 2949 N N . TRP D 1 12 ? 27.663 77.592 -14.974 1.00 6.69 11 TRP D N 1
ATOM 2950 C CA . TRP D 1 12 ? 26.263 77.471 -14.578 1.00 6.77 11 TRP D CA 1
ATOM 2951 C C . TRP D 1 12 ? 26.057 78.149 -13.224 1.00 6.74 11 TRP D C 1
ATOM 2952 O O . TRP D 1 12 ? 26.862 78.028 -12.302 1.00 6.81 11 TRP D O 1
ATOM 2963 N N . VAL D 1 13 ? 24.957 78.900 -13.137 1.00 6.08 12 VAL D N 1
ATOM 2964 C CA . VAL D 1 13 ? 24.498 79.564 -11.922 1.00 6.82 12 VAL D CA 1
ATOM 2965 C C . VAL D 1 13 ? 22.999 79.357 -11.817 1.00 7.59 12 VAL D C 1
ATOM 2966 O O . VAL D 1 13 ? 22.355 78.983 -12.795 1.00 7.78 12 VAL D O 1
ATOM 2970 N N . GLN D 1 14 ? 22.431 79.529 -10.659 1.00 5.48 13 GLN D N 1
ATOM 2971 C CA . GLN D 1 14 ? 20.993 79.708 -10.497 1.00 6.16 13 GLN D CA 1
ATOM 2972 C C . GLN D 1 14 ? 20.731 81.192 -10.366 1.00 6.01 13 GLN D C 1
ATOM 2973 O O . GLN D 1 14 ? 21.433 81.867 -9.638 1.00 5.31 13 GLN D O 1
ATOM 2979 N N . LYS D 1 15 ? 19.735 81.661 -11.108 1.00 6.12 14 LYS D N 1
ATOM 2980 C CA . LYS D 1 15 ? 19.339 83.091 -11.114 1.00 4.70 14 LYS D CA 1
ATOM 2981 C C . LYS D 1 15 ? 17.886 83.246 -10.844 1.00 5.23 14 LYS D C 1
ATOM 2982 O O . LYS D 1 15 ? 17.059 82.564 -11.472 1.00 6.27 14 LYS D O 1
ATOM 2988 N N . ARG D 1 16 ? 17.525 84.184 -9.974 1.00 5.43 15 ARG D N 1
ATOM 2989 C CA . ARG D 1 16 ? 16.117 84.513 -9.744 1.00 5.80 15 ARG D CA 1
ATOM 2990 C C . ARG D 1 16 ? 15.587 85.213 -10.977 1.00 5.31 15 ARG D C 1
ATOM 2991 O O . ARG D 1 16 ? 16.228 86.132 -11.511 1.00 6.79 15 ARG D O 1
ATOM 2999 N N . GLY D 1 17 ? 14.400 84.827 -11.394 1.00 5.65 16 GLY D N 1
ATOM 3000 C CA . GLY D 1 17 ? 13.741 85.459 -12.525 1.00 5.36 16 GLY D CA 1
ATOM 3001 C C . GLY D 1 17 ? 13.407 86.886 -12.288 1.00 5.33 16 GLY D C 1
ATOM 3002 O O . GLY D 1 17 ? 13.288 87.359 -11.149 1.00 7.88 16 GLY D O 1
ATOM 3003 N N . GLU D 1 18 ? 13.230 87.611 -13.379 1.00 8.22 17 GLU D N 1
ATOM 3004 C CA . GLU D 1 18 ? 12.923 89.013 -13.199 1.00 10.27 17 GLU D CA 1
ATOM 3005 C C . GLU D 1 18 ? 11.444 89.340 -13.199 1.00 7.98 17 GLU D C 1
ATOM 3006 O O . GLU D 1 18 ? 11.085 90.450 -12.820 1.00 11.61 17 GLU D O 1
ATOM 3012 N N . TYR D 1 19 ? 10.589 88.393 -13.589 1.00 4.98 18 TYR D N 1
ATOM 3013 C CA . TYR D 1 19 ? 9.137 88.527 -13.388 1.00 5.89 18 TYR D CA 1
ATOM 3014 C C . TYR D 1 19 ? 8.692 87.606 -12.262 1.00 8.45 18 TYR D C 1
ATOM 3015 O O . TYR D 1 19 ? 8.174 88.048 -11.240 1.00 8.89 18 TYR D O 1
ATOM 3024 N N . ILE D 1 20 ? 8.868 86.313 -12.451 1.00 6.28 19 ILE D N 1
ATOM 3025 C CA . ILE D 1 20 ? 8.682 85.310 -11.397 1.00 7.36 19 ILE D CA 1
ATOM 3026 C C . ILE D 1 20 ? 10.015 85.104 -10.720 1.00 8.27 19 ILE D C 1
ATOM 3027 O O . ILE D 1 20 ? 11.027 84.827 -11.385 1.00 8.12 19 ILE D O 1
ATOM 3032 N N . LYS D 1 21 ? 10.065 85.259 -9.421 1.00 6.49 20 LYS D N 1
ATOM 3033 C CA . LYS D 1 21 ? 11.366 85.290 -8.707 1.00 5.95 20 LYS D CA 1
ATOM 3034 C C . LYS D 1 21 ? 11.996 83.927 -8.427 1.00 9.94 20 LYS D C 1
ATOM 3035 O O . LYS D 1 21 ? 13.115 83.857 -7.873 1.00 13.77 20 LYS D O 1
ATOM 3041 N N . ASN D 1 22 ? 11.358 82.860 -8.831 1.00 8.85 21 ASN D N 1
ATOM 3042 C CA . ASN D 1 22 ? 11.942 81.511 -8.707 1.00 9.97 21 ASN D CA 1
ATOM 3043 C C . ASN D 1 22 ? 13.330 81.399 -9.310 1.00 9.29 21 ASN D C 1
ATOM 3044 O O . ASN D 1 22 ? 13.631 82.044 -10.306 1.00 6.65 21 ASN D O 1
ATOM 3049 N N . TRP D 1 23 ? 14.125 80.493 -8.738 1.00 8.10 22 TRP D N 1
ATOM 3050 C CA . TRP D 1 23 ? 15.482 80.226 -9.225 1.00 6.26 22 TRP D CA 1
ATOM 3051 C C . TRP D 1 23 ? 15.333 79.407 -10.482 1.00 8.25 22 TRP D C 1
ATOM 3052 O O . TRP D 1 23 ? 14.568 78.418 -10.531 1.00 8.45 22 TRP D O 1
ATOM 3063 N N . ARG D 1 24 ? 16.083 79.778 -11.520 1.00 7.33 23 ARG D N 1
ATOM 3064 C CA . ARG D 1 24 ? 16.206 78.982 -12.722 1.00 7.57 23 ARG D CA 1
ATOM 3065 C C . ARG D 1 24 ? 17.674 78.902 -13.151 1.00 9.35 23 ARG D C 1
ATOM 3066 O O . ARG D 1 24 ? 18.462 79.831 -12.946 1.00 8.63 23 ARG D O 1
ATOM 3070 N N . PRO D 1 25 ? 18.069 77.776 -13.724 1.00 9.42 24 PRO D N 1
ATOM 3071 C CA . PRO D 1 25 ? 19.459 77.621 -14.164 1.00 8.99 24 PRO D CA 1
ATOM 3072 C C . PRO D 1 25 ? 19.790 78.451 -15.388 1.00 10.76 24 PRO D C 1
ATOM 3073 O O . PRO D 1 25 ? 19.013 78.497 -16.350 1.00 11.33 24 PRO D O 1
ATOM 3077 N N . ARG D 1 26 ? 20.981 79.064 -15.381 1.00 6.81 25 ARG D N 1
ATOM 3078 C CA . ARG D 1 26 ? 21.455 79.813 -16.521 1.00 7.12 25 ARG D CA 1
ATOM 3079 C C . ARG D 1 26 ? 22.913 79.575 -16.679 1.00 6.45 25 ARG D C 1
ATOM 3080 O O . ARG D 1 26 ? 23.624 79.458 -15.674 1.00 6.69 25 ARG D O 1
ATOM 3088 N N . TYR D 1 27 ? 23.383 79.579 -17.913 1.00 6.59 26 TYR D N 1
ATOM 3089 C CA . TYR D 1 27 ? 24.808 79.470 -18.183 1.00 5.50 26 TYR D CA 1
ATOM 3090 C C . TYR D 1 27 ? 25.260 80.879 -18.524 1.00 6.92 26 TYR D C 1
ATOM 3091 O O . TYR D 1 27 ? 24.850 81.443 -19.525 1.00 8.00 26 TYR D O 1
ATOM 3100 N N . PHE D 1 28 ? 26.101 81.453 -17.672 1.00 5.81 27 PHE D N 1
ATOM 3101 C CA . PHE D 1 28 ? 26.554 82.824 -17.846 1.00 6.78 27 PHE D CA 1
ATOM 3102 C C . PHE D 1 28 ? 28.013 82.949 -18.259 1.00 9.49 27 PHE D C 1
ATOM 3103 O O . PHE D 1 28 ? 28.881 82.165 -17.872 1.00 7.07 27 PHE D O 1
ATOM 3111 N N . LEU D 1 29 ? 28.243 83.979 -19.062 1.00 7.00 28 LEU D N 1
ATOM 3112 C CA . LEU D 1 29 ? 29.565 84.425 -19.521 1.00 7.09 28 LEU D CA 1
ATOM 3113 C C . LEU D 1 29 ? 29.809 85.848 -19.082 1.00 7.42 28 LEU D C 1
ATOM 3114 O O . LEU D 1 29 ? 28.997 86.760 -19.363 1.00 9.35 28 LEU D O 1
ATOM 3119 N N . LEU D 1 30 ? 30.926 86.088 -18.389 1.00 7.19 29 LEU D N 1
ATOM 3120 C CA . LEU D 1 30 ? 31.374 87.422 -18.020 1.00 8.33 29 LEU D CA 1
ATOM 3121 C C . LEU D 1 30 ? 32.533 87.801 -18.929 1.00 8.00 29 LEU D C 1
ATOM 3122 O O . LEU D 1 30 ? 33.545 87.115 -18.984 1.00 7.57 29 LEU D O 1
ATOM 3127 N N . LYS D 1 31 ? 32.398 88.921 -19.620 1.00 8.15 30 LYS D N 1
ATOM 3128 C CA . LYS D 1 31 ? 33.442 89.342 -20.551 1.00 10.05 30 LYS D CA 1
ATOM 3129 C C . LYS D 1 31 ? 34.160 90.586 -20.071 1.00 10.09 30 LYS D C 1
ATOM 3130 O O . LYS D 1 31 ? 33.655 91.334 -19.241 1.00 10.31 30 LYS D O 1
ATOM 3136 N N . THR D 1 32 ? 35.350 90.820 -20.615 1.00 9.03 31 THR D N 1
ATOM 3137 C CA . THR D 1 32 ? 36.212 91.919 -20.187 1.00 8.67 31 THR D CA 1
ATOM 3138 C C . THR D 1 32 ? 35.615 93.329 -20.441 1.00 11.13 31 THR D C 1
ATOM 3139 O O . THR D 1 32 ? 36.060 94.350 -19.870 1.00 14.14 31 THR D O 1
ATOM 3143 N N . ASP D 1 33 ? 34.617 93.399 -21.291 1.00 11.33 32 ASP D N 1
ATOM 3144 C CA . ASP D 1 33 ? 33.938 94.665 -21.551 1.00 10.83 32 ASP D CA 1
ATOM 3145 C C . ASP D 1 33 ? 32.783 94.939 -20.587 1.00 10.31 32 ASP D C 1
ATOM 3146 O O . ASP D 1 33 ? 32.051 95.904 -20.738 1.00 12.55 32 ASP D O 1
ATOM 3151 N N . GLY D 1 34 ? 32.632 94.079 -19.575 1.00 9.79 33 GLY D N 1
ATOM 3152 C CA . GLY D 1 34 ? 31.578 94.268 -18.595 1.00 9.59 33 GLY D CA 1
ATOM 3153 C C . GLY D 1 34 ? 30.292 93.512 -18.877 1.00 9.31 33 GLY D C 1
ATOM 3154 O O . GLY D 1 34 ? 29.385 93.498 -18.019 1.00 9.84 33 GLY D O 1
ATOM 3155 N N . SER D 1 35 ? 30.131 92.931 -20.076 1.00 8.94 34 SER D N 1
ATOM 3156 C CA . SER D 1 35 ? 28.877 92.227 -20.369 1.00 9.43 34 SER D CA 1
ATOM 3157 C C . SER D 1 35 ? 28.792 90.945 -19.577 1.00 9.01 34 SER D C 1
ATOM 3158 O O . SER D 1 35 ? 29.757 90.211 -19.446 1.00 10.94 34 SER D O 1
ATOM 3162 N N . PHE D 1 36 ? 27.602 90.674 -19.100 1.00 7.98 35 PHE D N 1
ATOM 3163 C CA . PHE D 1 36 ? 27.307 89.489 -18.327 1.00 8.22 35 PHE D CA 1
ATOM 3164 C C . PHE D 1 36 ? 26.081 88.856 -19.001 1.00 8.37 35 PHE D C 1
ATOM 3165 O O . PHE D 1 36 ? 24.967 89.381 -18.923 1.00 8.32 35 PHE D O 1
ATOM 3173 N N . ILE D 1 37 ? 26.324 87.770 -19.732 1.00 8.42 36 ILE D N 1
ATOM 3174 C CA . ILE D 1 37 ? 25.409 87.278 -20.755 1.00 5.19 36 ILE D CA 1
ATOM 3175 C C . ILE D 1 37 ? 24.960 85.889 -20.340 1.00 8.67 36 ILE D C 1
ATOM 3176 O O . ILE D 1 37 ? 25.807 85.043 -20.075 1.00 8.75 36 ILE D O 1
ATOM 3181 N N . GLY D 1 38 ? 23.639 85.659 -20.231 1.00 7.38 37 GLY D N 1
ATOM 3182 C CA . GLY D 1 38 ? 23.069 84.387 -19.722 1.00 8.63 37 GLY D CA 1
ATOM 3183 C C . GLY D 1 38 ? 22.330 83.634 -20.811 1.00 8.31 37 GLY D C 1
ATOM 3184 O O . GLY D 1 38 ? 21.647 84.247 -21.629 1.00 9.78 37 GLY D O 1
ATOM 3185 N N . TYR D 1 39 ? 22.460 82.314 -20.807 1.00 7.79 38 TYR D N 1
ATOM 3186 C CA . TYR D 1 39 ? 21.828 81.434 -21.798 1.00 10.46 38 TYR D CA 1
ATOM 3187 C C . TYR D 1 39 ? 21.083 80.307 -21.096 1.00 12.45 38 TYR D C 1
ATOM 3188 O O . TYR D 1 39 ? 21.369 80.000 -19.939 1.00 9.29 38 TYR D O 1
ATOM 3197 N N . LYS D 1 40 ? 20.123 79.703 -21.811 1.00 14.08 39 LYS D N 1
ATOM 3198 C CA . LYS D 1 40 ? 19.427 78.520 -21.360 1.00 11.22 39 LYS D CA 1
ATOM 3199 C C . LYS D 1 40 ? 20.357 77.310 -21.225 1.00 12.51 39 LYS D C 1
ATOM 3200 O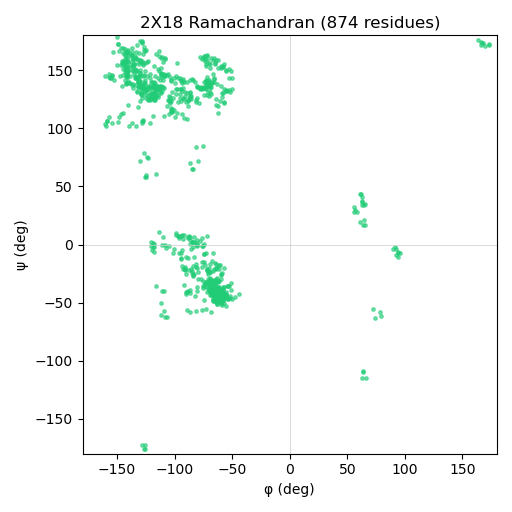 O . LYS D 1 40 ? 20.121 76.429 -20.417 1.00 14.59 39 LYS D O 1
ATOM 3205 N N . GLU D 1 41 ? 21.398 77.284 -22.060 1.00 14.77 40 GLU D N 1
ATOM 3206 C CA . GLU D 1 41 ? 22.279 76.135 -22.202 1.00 17.23 40 GLU D CA 1
ATOM 3207 C C . GLU D 1 41 ? 23.690 76.659 -22.458 1.00 13.74 40 GLU D C 1
ATOM 3208 O O . GLU D 1 41 ? 23.871 77.807 -22.815 1.00 14.29 40 GLU D O 1
ATOM 3210 N N . LYS D 1 42 ? 24.700 75.811 -22.319 1.00 10.98 41 LYS D N 1
ATOM 3211 C CA . LYS D 1 42 ? 26.064 76.188 -22.598 1.00 15.65 41 LYS D CA 1
ATOM 3212 C C . LYS D 1 42 ? 26.137 76.525 -24.120 1.00 18.50 41 LYS D C 1
ATOM 3213 O O . LYS D 1 42 ? 25.800 75.656 -24.922 1.00 20.98 41 LYS D O 1
ATOM 3219 N N . PRO D 1 43 ? 26.514 77.772 -24.517 1.00 16.29 42 PRO D N 1
ATOM 3220 C CA . PRO D 1 43 ? 26.339 78.133 -25.951 1.00 23.37 42 PRO D CA 1
ATOM 3221 C C . PRO D 1 43 ? 27.161 77.275 -26.924 1.00 27.74 42 PRO D C 1
ATOM 3222 O O . PRO D 1 43 ? 26.723 77.028 -28.086 1.00 25.98 42 PRO D O 1
ATOM 3226 N N . GLN D 1 44 ? 28.322 76.824 -26.450 1.00 28.66 43 GLN D N 1
ATOM 3227 C CA . GLN D 1 44 ? 29.190 75.895 -27.188 1.00 36.92 43 GLN D CA 1
ATOM 3228 C C . GLN D 1 44 ? 28.497 74.562 -27.516 1.00 39.21 43 GLN D C 1
ATOM 3229 O O . GLN D 1 44 ? 28.863 73.894 -28.492 1.00 42.34 43 GLN D O 1
ATOM 3231 N N . ASP D 1 45 ? 27.509 74.180 -26.704 1.00 36.14 44 ASP D N 1
ATOM 3232 C CA . ASP D 1 45 ? 26.781 72.917 -26.894 1.00 34.99 44 ASP D CA 1
ATOM 3233 C C . ASP D 1 45 ? 25.613 72.995 -27.896 1.00 32.71 44 ASP D C 1
ATOM 3234 O O . ASP D 1 45 ? 24.893 72.001 -28.086 1.00 32.17 44 ASP D O 1
ATOM 3239 N N . VAL D 1 46 ? 25.396 74.153 -28.519 1.00 29.66 45 VAL D N 1
ATOM 3240 C CA . VAL D 1 46 ? 24.264 74.314 -29.452 1.00 27.42 45 VAL D CA 1
ATOM 3241 C C . VAL D 1 46 ? 24.662 75.089 -30.709 1.00 29.60 45 VAL D C 1
ATOM 3242 O O . VAL D 1 46 ? 25.589 75.905 -30.684 1.00 25.02 45 VAL D O 1
ATOM 3246 N N . ASP D 1 47 ? 23.944 74.839 -31.803 1.00 28.40 46 ASP D N 1
ATOM 3247 C CA . ASP D 1 47 ? 24.190 75.564 -33.058 1.00 25.31 46 ASP D CA 1
ATOM 3248 C C . ASP D 1 47 ? 23.695 77.020 -33.012 1.00 25.68 46 ASP D C 1
ATOM 3249 O O . ASP D 1 47 ? 24.328 77.915 -33.586 1.00 30.72 46 ASP D O 1
ATOM 3251 N N . LEU D 1 48 ? 22.566 77.246 -32.339 1.00 23.34 47 LEU D N 1
ATOM 3252 C CA . LEU D 1 48 ? 21.911 78.566 -32.286 1.00 22.74 47 LEU D CA 1
ATOM 3253 C C . LEU D 1 48 ? 21.675 79.097 -30.851 1.00 23.62 47 LEU D C 1
ATOM 3254 O O . LEU D 1 48 ? 20.533 79.114 -30.370 1.00 24.98 47 LEU D O 1
ATOM 3256 N N . PRO D 1 49 ? 22.746 79.572 -30.183 1.00 24.14 48 PRO D N 1
ATOM 3257 C CA . PRO D 1 49 ? 22.604 80.172 -28.845 1.00 25.32 48 PRO D CA 1
ATOM 3258 C C . PRO D 1 49 ? 21.940 81.541 -28.927 1.00 25.86 48 PRO D C 1
ATOM 3259 O O . PRO D 1 49 ? 22.193 82.291 -29.849 1.00 29.96 48 PRO D O 1
ATOM 3263 N N . TYR D 1 50 ? 21.072 81.842 -27.972 1.00 28.80 49 TYR D N 1
ATOM 3264 C CA . TYR D 1 50 ? 20.303 83.078 -27.998 1.00 30.53 49 TYR D CA 1
ATOM 3265 C C . TYR D 1 50 ? 20.255 83.565 -26.561 1.00 24.68 49 TYR D C 1
ATOM 3266 O O . TYR D 1 50 ? 19.804 82.809 -25.696 1.00 27.93 49 TYR D O 1
ATOM 3268 N N . PRO D 1 51 ? 20.783 84.779 -26.285 1.00 21.98 50 PRO D N 1
ATOM 3269 C CA . PRO D 1 51 ? 20.849 85.163 -24.869 1.00 19.15 50 PRO D CA 1
ATOM 3270 C C . PRO D 1 51 ? 19.483 85.405 -24.232 1.00 17.93 50 PRO D C 1
ATOM 3271 O O . PRO D 1 51 ? 18.608 86.043 -24.855 1.00 21.83 50 PRO D O 1
ATOM 3275 N N . LEU D 1 52 ? 19.299 84.867 -23.029 1.00 15.79 51 LE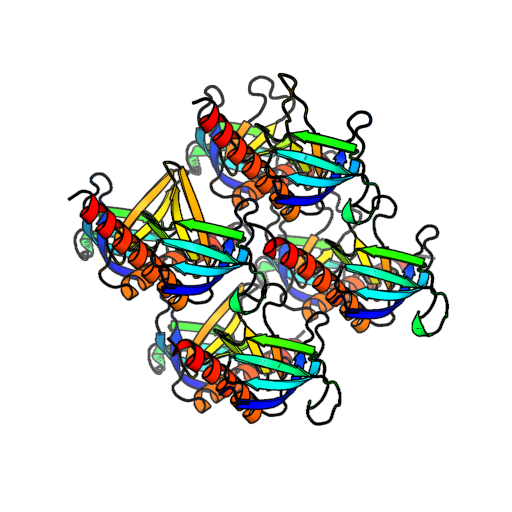U D N 1
ATOM 3276 C CA . LEU D 1 52 ? 18.124 85.110 -22.198 1.00 10.52 51 LEU D CA 1
ATOM 3277 C C . LEU D 1 52 ? 18.376 86.300 -21.274 1.00 16.96 51 LEU D C 1
ATOM 3278 O O . LEU D 1 52 ? 17.433 86.900 -20.743 1.00 19.29 51 LEU D O 1
ATOM 3283 N N . ASN D 1 53 ? 19.641 86.642 -21.069 1.00 12.69 52 ASN D N 1
ATOM 3284 C CA . ASN D 1 53 ? 20.011 87.751 -20.180 1.00 12.52 52 ASN D CA 1
ATOM 3285 C C . ASN D 1 53 ? 21.217 88.505 -20.771 1.00 10.82 52 ASN D C 1
ATOM 3286 O O . ASN D 1 53 ? 22.111 87.897 -21.341 1.00 11.20 52 ASN D O 1
ATOM 3291 N N . ASN D 1 54 ? 21.265 89.827 -20.668 1.00 9.74 53 ASN D N 1
ATOM 3292 C CA . ASN D 1 54 ? 22.455 90.556 -21.038 1.00 9.55 53 ASN D CA 1
ATOM 3293 C C . ASN D 1 54 ? 22.450 91.872 -20.322 1.00 12.40 53 ASN D C 1
ATOM 3294 O O . ASN D 1 54 ? 21.594 92.731 -20.625 1.00 13.56 53 ASN D O 1
ATOM 3299 N N . PHE D 1 55 ? 23.355 92.039 -19.345 1.00 9.36 54 PHE D N 1
ATOM 3300 C CA . PHE D 1 55 ? 23.489 93.321 -18.668 1.00 10.07 54 PHE D CA 1
ATOM 3301 C C . PHE D 1 55 ? 24.936 93.629 -18.337 1.00 11.58 54 PHE D C 1
ATOM 3302 O O . PHE D 1 55 ? 25.784 92.753 -18.312 1.00 10.70 54 PHE D O 1
ATOM 3310 N N . SER D 1 56 ? 25.215 94.881 -18.043 1.00 12.18 55 SER D N 1
ATOM 3311 C CA . SER D 1 56 ? 26.569 95.301 -17.682 1.00 8.64 55 SER D CA 1
ATOM 3312 C C . SER D 1 56 ? 26.798 95.270 -16.180 1.00 7.46 55 SER D C 1
ATOM 3313 O O . SER D 1 56 ? 25.922 95.615 -15.388 1.00 9.37 55 SER D O 1
ATOM 3316 N N . VAL D 1 57 ? 28.007 94.867 -15.792 1.00 12.05 56 VAL D N 1
ATOM 3317 C CA . VAL D 1 57 ? 28.438 94.950 -14.395 1.00 9.54 56 VAL D CA 1
ATOM 3318 C C . VAL D 1 57 ? 29.221 96.246 -14.098 1.00 9.87 56 VAL D C 1
ATOM 3319 O O . VAL D 1 57 ? 29.740 96.413 -13.005 1.00 6.47 56 VAL D O 1
ATOM 3323 N N . ALA D 1 58 ? 29.290 97.183 -15.053 1.00 11.24 57 ALA D N 1
ATOM 3324 C CA . ALA D 1 58 ? 29.960 98.473 -14.778 1.00 8.21 57 ALA D CA 1
ATOM 3325 C C . ALA D 1 58 ? 29.340 99.149 -13.560 1.00 6.22 57 ALA D C 1
ATOM 3326 O O . ALA D 1 58 ? 28.093 99.224 -13.436 1.00 11.26 57 ALA D O 1
ATOM 3328 N N . LYS D 1 59 ? 30.218 99.596 -12.670 1.00 9.32 58 LYS D N 1
ATOM 3329 C CA . LYS D 1 59 ? 29.847 100.333 -11.454 1.00 10.57 58 LYS D CA 1
ATOM 3330 C C . LYS D 1 59 ? 29.005 99.520 -10.482 1.00 11.78 58 LYS D C 1
ATOM 3331 O O . LYS D 1 59 ? 28.409 100.070 -9.580 1.00 12.30 58 LYS D O 1
ATOM 3337 N N . CYS D 1 60 ? 28.951 98.192 -10.603 1.00 7.50 59 CYS D N 1
ATOM 3338 C CA . CYS D 1 60 ? 28.043 97.437 -9.746 1.00 7.40 59 CYS D CA 1
ATOM 3339 C C . CYS D 1 60 ? 28.524 97.398 -8.297 1.00 6.69 59 CYS D C 1
ATOM 3340 O O . CYS D 1 60 ? 29.722 97.681 -8.017 1.00 8.83 59 CYS D O 1
ATOM 3343 N N . GLN D 1 61 ? 27.611 97.068 -7.417 1.00 8.28 60 GLN D N 1
ATOM 3344 C CA . GLN D 1 61 ? 27.890 96.713 -6.040 1.00 5.89 60 GLN D CA 1
ATOM 3345 C C . GLN D 1 61 ? 27.571 95.226 -5.884 1.00 5.55 60 GLN D C 1
ATOM 3346 O O . GLN D 1 61 ? 26.668 94.695 -6.582 1.00 6.46 60 GLN D O 1
ATOM 3352 N N . LEU D 1 62 ? 28.245 94.557 -4.952 1.00 7.16 61 LEU D N 1
ATOM 3353 C CA . LEU D 1 62 ? 28.104 93.135 -4.721 1.00 5.51 61 LEU D CA 1
ATOM 3354 C C . LEU D 1 62 ? 27.840 92.848 -3.251 1.00 9.07 61 LEU D C 1
ATOM 3355 O O . LEU D 1 62 ? 28.486 93.407 -2.355 1.00 10.52 61 LEU D O 1
ATOM 3360 N N . MET D 1 63 ? 26.872 91.973 -2.994 1.00 6.34 62 MET D N 1
ATOM 3361 C CA . MET D 1 63 ? 26.554 91.495 -1.666 1.00 7.40 62 MET D CA 1
ATOM 3362 C C . MET D 1 63 ? 26.539 89.975 -1.699 1.00 7.34 62 MET D C 1
ATOM 3363 O O . MET D 1 63 ? 25.953 89.392 -2.607 1.00 9.75 62 MET D O 1
ATOM 3370 N N . LYS D 1 64 ? 27.110 89.347 -0.698 1.00 5.15 63 LYS D N 1
ATOM 3371 C CA . LYS D 1 64 ? 27.108 87.904 -0.541 1.00 6.54 63 LYS D CA 1
ATOM 3372 C C . LYS D 1 64 ? 26.255 87.536 0.681 1.00 5.57 63 LYS D C 1
ATOM 3373 O O . LYS D 1 64 ? 26.431 88.139 1.758 1.00 7.17 63 LYS D O 1
ATOM 3379 N N . THR D 1 65 ? 25.366 86.550 0.541 1.00 5.32 64 THR D N 1
ATOM 3380 C CA . THR D 1 65 ? 24.451 86.170 1.601 1.00 5.97 64 THR D CA 1
ATOM 3381 C C . THR D 1 65 ? 24.284 84.670 1.651 1.00 7.42 64 THR D C 1
ATOM 3382 O O . THR D 1 65 ? 24.668 84.000 0.707 1.00 7.42 64 THR D O 1
ATOM 3388 N N . GLU D 1 66 ? 23.727 84.132 2.739 1.00 6.00 65 GLU D N 1
ATOM 3389 C CA . GLU D 1 66 ? 23.480 82.689 2.881 1.00 5.74 65 GLU D CA 1
ATOM 3390 C C . GLU D 1 66 ? 22.026 82.342 3.035 1.00 5.01 65 GLU D C 1
ATOM 3391 O O . GLU D 1 66 ? 21.688 81.162 3.148 1.00 8.29 65 GLU D O 1
ATOM 3397 N N . ARG D 1 67 ? 21.156 83.341 3.164 1.00 8.55 66 ARG D N 1
ATOM 3398 C CA . ARG D 1 67 ? 19.725 83.078 3.335 1.00 7.69 66 ARG D CA 1
ATOM 3399 C C . ARG D 1 67 ? 18.924 83.918 2.369 1.00 7.98 66 ARG D C 1
ATOM 3400 O O . ARG D 1 67 ? 19.177 85.104 2.211 1.00 9.95 66 ARG D O 1
ATOM 3408 N N . PRO D 1 68 ? 17.847 83.357 1.811 1.00 11.10 67 PRO D N 1
ATOM 3409 C CA . PRO D 1 68 ? 17.390 81.983 2.026 1.00 10.11 67 PRO D CA 1
ATOM 3410 C C . PRO D 1 68 ? 18.295 80.867 1.487 1.00 10.19 67 PRO D C 1
ATOM 3411 O O . PRO D 1 68 ? 18.159 79.731 1.964 1.00 13.86 67 PRO D O 1
ATOM 3415 N N . LYS D 1 69 ? 19.167 81.131 0.495 1.00 9.66 68 LYS D N 1
ATOM 3416 C CA . LYS D 1 69 ? 19.971 80.076 -0.096 1.00 8.43 68 LYS D CA 1
ATOM 3417 C C . LYS D 1 69 ? 21.447 80.296 0.168 1.00 7.26 68 LYS D C 1
ATOM 3418 O O . LYS D 1 69 ? 21.974 81.398 -0.017 1.00 8.73 68 LYS D O 1
ATOM 3424 N N . PRO D 1 70 ? 22.156 79.255 0.592 1.00 7.89 69 PRO D N 1
ATOM 3425 C CA . PRO D 1 70 ? 23.587 79.385 0.754 1.00 6.32 69 PRO D CA 1
ATOM 3426 C C . PRO D 1 70 ? 24.279 79.799 -0.572 1.00 5.79 69 PRO D C 1
ATOM 3427 O O . PRO D 1 70 ? 23.836 79.477 -1.684 1.00 7.74 69 PRO D O 1
ATOM 3431 N N . ASN D 1 71 ? 25.407 80.473 -0.445 1.00 5.03 70 ASN D N 1
ATOM 3432 C CA . ASN D 1 71 ? 26.263 80.810 -1.591 1.00 6.37 70 ASN D CA 1
ATOM 3433 C C . ASN D 1 71 ? 25.581 81.723 -2.586 1.00 5.58 70 ASN D C 1
ATOM 3434 O O . ASN D 1 71 ? 25.791 81.621 -3.818 1.00 5.91 70 ASN D O 1
ATOM 3439 N N . THR D 1 72 ? 24.745 82.603 -2.037 1.00 5.50 71 THR D N 1
ATOM 3440 C CA . THR D 1 72 ? 24.094 83.647 -2.826 1.00 5.16 71 THR D CA 1
ATOM 3441 C C . THR D 1 72 ? 24.961 84.859 -3.067 1.00 4.72 71 THR D C 1
ATOM 3442 O O . THR D 1 72 ? 25.715 85.290 -2.171 1.00 6.91 71 THR D O 1
ATOM 3446 N N . PHE D 1 73 ? 24.907 85.418 -4.274 1.00 5.51 72 PHE D N 1
ATOM 3447 C CA . PHE D 1 73 ? 25.463 86.754 -4.552 1.00 5.30 72 PHE D CA 1
ATOM 3448 C C . PHE D 1 73 ? 24.471 87.613 -5.272 1.00 5.35 72 PHE D C 1
ATOM 3449 O O . PHE D 1 73 ? 23.737 87.090 -6.133 1.00 5.51 72 PHE D O 1
ATOM 3457 N N . ILE D 1 74 ? 24.377 88.880 -4.845 1.00 6.98 73 ILE D N 1
ATOM 3458 C CA . ILE D 1 74 ? 23.453 89.851 -5.402 1.00 5.83 73 ILE D CA 1
ATOM 3459 C C . ILE D 1 74 ? 24.251 90.931 -6.078 1.00 7.44 73 ILE D C 1
ATOM 3460 O O . ILE D 1 74 ? 25.195 91.510 -5.487 1.00 8.64 73 ILE D O 1
ATOM 3465 N N . ILE D 1 75 ? 23.905 91.232 -7.332 1.00 6.32 74 ILE D N 1
ATOM 3466 C CA . ILE D 1 75 ? 24.571 92.299 -8.103 1.00 5.79 74 ILE D CA 1
ATOM 3467 C C . ILE D 1 75 ? 23.601 93.475 -8.181 1.00 6.87 74 ILE D C 1
ATOM 3468 O O . ILE D 1 75 ? 22.488 93.329 -8.679 1.00 6.45 74 ILE D O 1
ATOM 3473 N N A ARG D 1 76 ? 23.927 94.576 -7.527 0.50 5.91 75 ARG D N 1
ATOM 3474 N N B ARG D 1 76 ? 24.082 94.664 -7.788 0.50 5.03 75 ARG D N 1
ATOM 3475 C CA A ARG D 1 76 ? 23.149 95.777 -7.636 0.50 5.96 75 ARG D CA 1
ATOM 3476 C CA B ARG D 1 76 ? 23.319 95.925 -7.805 0.50 4.62 75 ARG D CA 1
ATOM 3477 C C A ARG D 1 76 ? 23.608 96.428 -8.907 0.50 6.73 75 ARG D C 1
ATOM 3478 C C B ARG D 1 76 ? 23.931 96.824 -8.881 0.50 7.89 75 ARG D C 1
ATOM 3479 O O A ARG D 1 76 ? 24.715 96.982 -8.972 0.50 8.92 75 ARG D O 1
ATOM 3480 O O B ARG D 1 76 ? 25.129 97.104 -8.842 0.50 3.69 75 ARG D O 1
ATOM 3488 N N A CYS D 1 77 ? 22.755 96.327 -9.924 0.50 13.66 76 CYS D N 1
ATOM 3489 N N B CYS D 1 77 ? 23.141 97.257 -9.866 0.50 6.11 76 CYS D N 1
ATOM 3490 C CA A CYS D 1 77 ? 23.083 96.718 -11.287 0.50 10.78 76 CYS D CA 1
ATOM 3491 C CA B CYS D 1 77 ? 23.681 98.135 -10.914 0.50 10.87 76 CYS D CA 1
ATOM 3492 C C A CYS D 1 77 ? 22.505 98.105 -11.510 0.50 15.01 76 CYS D C 1
ATOM 3493 C C B CYS D 1 77 ? 22.756 99.294 -11.117 0.50 6.06 76 CYS D C 1
ATOM 3494 O O A CYS D 1 77 ? 21.435 98.408 -10.992 0.50 12.98 76 CYS D O 1
ATOM 3495 O O B CYS D 1 77 ? 21.594 99.248 -10.692 0.50 6.84 76 CYS D O 1
ATOM 3500 N N A LEU D 1 78 ? 23.212 98.951 -12.261 0.50 16.68 77 LEU D N 1
ATOM 3501 N N B LEU D 1 78 ? 23.254 100.306 -11.821 0.50 5.27 77 LEU D N 1
ATOM 3502 C CA A LEU D 1 78 ? 22.771 100.336 -12.502 0.50 18.68 77 LEU D CA 1
ATOM 3503 C CA B LEU D 1 78 ? 22.447 101.411 -12.293 0.50 7.70 77 LEU D CA 1
ATOM 3504 C C A LEU D 1 78 ? 22.514 100.593 -13.999 0.50 20.58 77 LEU D C 1
ATOM 3505 C C B LEU D 1 78 ? 22.480 101.381 -13.817 0.50 11.84 77 LEU D C 1
ATOM 3506 O O A LEU D 1 78 ? 23.388 100.239 -14.803 0.50 20.33 77 LEU D O 1
ATOM 3507 O O B LEU D 1 78 ? 23.507 101.598 -14.429 0.50 13.84 77 LEU D O 1
ATOM 3513 N N . GLN D 1 79 ? 21.324 101.105 -14.391 1.00 15.88 78 GLN D N 1
ATOM 3514 C CA . GLN D 1 79 ? 21.084 101.284 -15.811 1.00 18.40 78 GLN D CA 1
ATOM 3515 C C . GLN D 1 79 ? 20.477 102.647 -15.973 1.00 10.16 78 GLN D C 1
ATOM 3516 O O . GLN D 1 79 ? 19.345 102.872 -15.562 1.00 13.29 78 GLN D O 1
ATOM 3518 N N . TRP D 1 80 ? 21.276 103.557 -16.555 1.00 15.72 79 TRP D N 1
ATOM 3519 C CA . TRP D 1 80 ? 20.992 104.980 -16.595 1.00 12.69 79 TRP D CA 1
ATOM 3520 C C . TRP D 1 80 ? 21.006 105.395 -15.105 1.00 16.15 79 TRP D C 1
ATOM 3521 O O . TRP D 1 80 ? 22.096 105.363 -14.483 1.00 14.64 79 TRP D O 1
ATOM 3532 N N . THR D 1 81 ? 19.851 105.713 -14.520 1.00 8.96 80 THR D N 1
ATOM 3533 C CA . THR D 1 81 ? 19.753 105.963 -13.067 1.00 6.43 80 THR D CA 1
ATOM 3534 C C . THR D 1 81 ? 18.969 104.881 -12.312 1.00 13.78 80 THR D C 1
ATOM 3535 O O . THR D 1 81 ? 18.771 105.013 -11.092 1.00 11.23 80 THR D O 1
ATOM 3539 N N . THR D 1 82 ? 18.473 103.884 -13.051 1.00 16.94 81 THR D N 1
ATOM 3540 C CA . THR D 1 82 ? 17.595 102.844 -12.498 1.00 18.12 81 THR D CA 1
ATOM 3541 C C . THR D 1 82 ? 18.432 101.794 -11.785 1.00 14.25 81 THR D C 1
ATOM 3542 O O . THR D 1 82 ? 19.371 101.252 -12.375 1.00 14.17 81 THR D O 1
ATOM 3546 N N . VAL D 1 83 ? 18.074 101.543 -10.520 1.00 14.78 82 VAL D N 1
ATOM 3547 C CA . VAL D 1 83 ? 18.719 100.520 -9.689 1.00 15.33 82 VAL D CA 1
ATOM 3548 C C . VAL D 1 83 ? 18.000 99.197 -9.901 1.00 13.59 82 VAL D C 1
ATOM 3549 O O . VAL D 1 83 ? 16.766 99.101 -9.714 1.00 12.74 82 VAL D O 1
ATOM 3553 N N . ILE D 1 84 ? 18.747 98.174 -10.307 1.00 14.12 83 ILE D N 1
ATOM 3554 C CA . ILE D 1 84 ? 18.189 96.807 -10.403 1.00 14.30 83 ILE D CA 1
ATOM 3555 C C . ILE D 1 84 ? 19.089 95.817 -9.673 1.00 11.47 83 ILE D C 1
ATOM 3556 O O . ILE D 1 84 ? 20.306 95.835 -9.922 1.00 15.24 83 ILE D O 1
ATOM 3561 N N . GLU D 1 85 ? 18.516 95.004 -8.798 1.00 9.72 84 GLU D N 1
ATOM 3562 C CA . GLU D 1 85 ? 19.243 93.938 -8.104 1.00 8.36 84 GLU D CA 1
ATOM 3563 C C . GLU D 1 85 ? 18.916 92.588 -8.760 1.00 8.70 84 GLU D C 1
ATOM 3564 O O . GLU D 1 85 ? 17.766 92.269 -9.023 1.00 12.17 84 GLU D O 1
ATOM 3570 N N . ARG D 1 86 ? 19.961 91.835 -9.059 1.00 9.01 85 ARG D N 1
ATOM 3571 C CA . ARG D 1 86 ? 19.857 90.519 -9.661 1.00 8.17 85 ARG D CA 1
ATOM 3572 C C . ARG D 1 86 ? 20.527 89.523 -8.724 1.00 8.26 85 ARG D C 1
ATOM 3573 O O . ARG D 1 86 ? 21.644 89.783 -8.233 1.00 8.15 85 ARG D O 1
ATOM 3581 N N . THR D 1 87 ? 19.907 88.368 -8.508 1.00 6.02 86 THR D N 1
ATOM 3582 C CA . THR D 1 87 ? 20.210 87.506 -7.418 1.00 5.30 86 THR D CA 1
ATOM 3583 C C . THR D 1 87 ? 20.574 86.137 -7.984 1.00 5.57 86 THR D C 1
ATOM 3584 O O . THR D 1 87 ? 19.847 85.587 -8.811 1.00 5.92 86 THR D O 1
ATOM 3588 N N . PHE D 1 88 ? 21.752 85.666 -7.625 1.00 5.41 87 PHE D N 1
ATOM 3589 C CA . PHE D 1 88 ? 22.337 84.420 -8.126 1.00 5.02 87 PHE D CA 1
ATOM 3590 C C . PHE D 1 88 ? 22.683 83.502 -6.977 1.00 5.00 87 PHE D C 1
ATOM 3591 O O . PHE D 1 88 ? 22.979 84.008 -5.888 1.00 5.94 87 PHE D O 1
ATOM 3599 N N . HIS D 1 89 ? 22.793 82.189 -7.173 1.00 6.72 88 HIS D N 1
ATOM 3600 C CA . HIS D 1 89 ? 23.532 81.347 -6.221 1.00 5.63 88 HIS D CA 1
ATOM 3601 C C . HIS D 1 89 ? 24.240 80.232 -6.959 1.00 5.43 88 HIS D C 1
ATOM 3602 O O . HIS D 1 89 ? 23.879 79.863 -8.084 1.00 6.20 88 HIS D O 1
ATOM 3609 N N . VAL D 1 90 ? 25.267 79.692 -6.321 1.00 4.59 89 VAL D N 1
ATOM 3610 C CA . VAL D 1 90 ? 26.012 78.538 -6.785 1.00 3.98 89 VAL D CA 1
ATOM 3611 C C . VAL D 1 90 ? 26.097 77.514 -5.667 1.00 6.06 89 VAL D C 1
ATOM 3612 O O . VAL D 1 90 ? 25.455 77.653 -4.657 1.00 5.96 89 VAL D O 1
ATOM 3616 N N . ASP D 1 91 ? 26.871 76.481 -5.896 1.00 7.78 90 ASP D N 1
ATOM 3617 C CA . ASP D 1 91 ? 26.908 75.293 -5.117 1.00 12.11 90 ASP D CA 1
ATOM 3618 C C . ASP D 1 91 ? 27.894 75.315 -3.979 1.00 9.66 90 ASP D C 1
ATOM 3619 O O . ASP D 1 91 ? 27.770 74.512 -3.041 1.00 12.16 90 ASP D O 1
ATOM 3627 N N . THR D 1 92 ? 28.943 76.129 -4.083 1.00 6.99 91 THR D N 1
ATOM 3628 C CA . THR D 1 92 ? 29.985 76.208 -3.073 1.00 7.17 91 THR D CA 1
ATOM 3629 C C . THR D 1 92 ? 30.436 77.642 -2.874 1.00 7.93 91 THR D C 1
ATOM 3630 O O . THR D 1 92 ? 30.246 78.466 -3.769 1.00 6.61 91 THR D O 1
ATOM 3634 N N . PRO D 1 93 ? 31.013 77.952 -1.704 1.00 6.50 92 PRO D N 1
ATOM 3635 C CA . PRO D 1 93 ? 31.470 79.319 -1.482 1.00 5.77 92 PRO D CA 1
ATOM 3636 C C . PRO D 1 93 ? 32.648 79.693 -2.361 1.00 6.49 92 PRO D C 1
ATOM 3637 O O . PRO D 1 93 ? 32.839 80.848 -2.742 1.00 7.82 92 PRO D O 1
ATOM 3641 N N . GLU D 1 94 ? 33.465 78.696 -2.687 1.00 8.58 93 GLU D N 1
ATOM 3642 C CA . GLU D 1 94 ? 34.602 78.900 -3.562 1.00 9.07 93 GLU D CA 1
ATOM 3643 C C . GLU D 1 94 ? 34.148 79.307 -4.954 1.00 5.10 93 GLU D C 1
ATOM 3644 O O . GLU D 1 94 ? 34.715 80.209 -5.561 1.00 7.94 93 GLU D O 1
ATOM 3650 N N . GLU D 1 95 ? 33.090 78.694 -5.457 1.00 6.64 94 GLU D N 1
ATOM 3651 C CA . GLU D 1 95 ? 32.638 79.077 -6.807 1.00 5.84 94 GLU D CA 1
ATOM 3652 C C . GLU D 1 95 ? 32.036 80.491 -6.745 1.00 5.25 94 GLU D C 1
ATOM 3653 O O . GLU D 1 95 ? 32.187 81.292 -7.694 1.00 6.70 94 GLU D O 1
ATOM 3659 N N . ARG D 1 96 ? 31.305 80.784 -5.660 1.00 6.06 95 ARG D N 1
ATOM 3660 C CA . ARG D 1 96 ? 30.761 82.127 -5.541 1.00 5.79 95 ARG D CA 1
ATOM 3661 C C . ARG D 1 96 ? 31.907 83.148 -5.561 1.00 5.25 95 ARG D C 1
ATOM 3662 O O . ARG D 1 96 ? 31.799 84.194 -6.216 1.00 5.38 95 ARG D O 1
ATOM 3670 N N . GLU D 1 97 ? 32.959 82.923 -4.792 1.00 4.96 96 GLU D N 1
ATOM 3671 C CA . GLU D 1 97 ? 34.024 83.902 -4.711 1.00 5.47 96 GLU D CA 1
ATOM 3672 C C . GLU D 1 97 ? 34.765 84.070 -6.055 1.00 6.97 96 GLU D C 1
ATOM 3673 O O . GLU D 1 97 ? 35.266 85.184 -6.323 1.00 7.24 96 GLU D O 1
ATOM 3679 N N . GLU D 1 98 ? 34.865 83.031 -6.893 1.00 6.37 97 GLU D N 1
ATOM 3680 C CA . GLU D 1 98 ? 35.377 83.171 -8.231 1.00 8.14 97 GLU D CA 1
ATOM 3681 C C . GLU D 1 98 ? 34.518 84.212 -8.968 1.00 8.03 97 GLU D C 1
ATOM 3682 O O . GLU D 1 98 ? 35.032 85.107 -9.611 1.00 7.07 97 GLU D O 1
ATOM 3688 N N . TRP D 1 99 ? 33.193 84.065 -8.925 1.00 6.16 98 TRP D N 1
ATOM 3689 C CA . TRP D 1 99 ? 32.360 85.047 -9.575 1.00 4.64 98 TRP D CA 1
ATOM 3690 C C . TRP D 1 99 ? 32.469 86.453 -9.050 1.00 5.55 98 TRP D C 1
ATOM 3691 O O . TRP D 1 99 ? 32.546 87.383 -9.851 1.00 6.93 98 TRP D O 1
ATOM 3702 N N . THR D 1 100 ? 32.474 86.636 -7.716 1.00 4.66 99 THR D N 1
ATOM 3703 C CA . THR D 1 100 ? 32.426 87.986 -7.187 1.00 4.42 99 THR D CA 1
ATOM 3704 C C . THR D 1 100 ? 33.801 88.639 -7.308 1.00 4.27 99 THR D C 1
ATOM 3705 O O . THR D 1 100 ? 33.880 89.856 -7.525 1.00 5.88 99 THR D O 1
ATOM 3709 N N . GLU D 1 101 ? 34.892 87.866 -7.266 1.00 5.05 100 GLU D N 1
ATOM 3710 C CA . GLU D 1 101 ? 36.247 88.403 -7.604 1.00 5.54 100 GLU D CA 1
ATOM 3711 C C . GLU D 1 101 ? 36.263 88.866 -9.067 1.00 7.38 100 GLU D C 1
ATOM 3712 O O . GLU D 1 101 ? 36.696 89.971 -9.369 1.00 6.35 100 GLU D O 1
ATOM 3718 N N . ALA D 1 102 ? 35.788 88.011 -9.950 1.00 4.61 101 ALA D N 1
ATOM 3719 C CA . ALA D 1 102 ? 35.845 88.260 -11.421 1.00 5.55 101 ALA D CA 1
ATOM 3720 C C . ALA D 1 102 ? 34.996 89.497 -11.758 1.00 6.33 101 ALA D C 1
ATOM 3721 O O . ALA D 1 102 ? 35.443 90.390 -12.498 1.00 7.65 101 ALA D O 1
ATOM 3723 N N . ILE D 1 103 ? 33.774 89.551 -11.240 1.00 5.14 102 ILE D N 1
ATOM 3724 C CA . ILE D 1 103 ? 32.889 90.684 -11.531 1.00 5.46 102 ILE D CA 1
ATOM 3725 C C . ILE D 1 103 ? 33.504 91.988 -11.027 1.00 5.74 102 ILE D C 1
ATOM 3726 O O . ILE D 1 103 ? 33.495 92.988 -11.736 1.00 7.47 102 ILE D O 1
ATOM 3731 N N . GLN D 1 104 ? 33.995 91.999 -9.788 1.00 5.94 103 GLN D N 1
ATOM 3732 C CA . GLN D 1 104 ? 34.624 93.189 -9.246 1.00 4.86 103 GLN D CA 1
ATOM 3733 C C . GLN D 1 104 ? 35.880 93.624 -10.021 1.00 6.96 103 GLN D C 1
ATOM 3734 O O . GLN D 1 104 ? 36.076 94.836 -10.259 1.00 7.94 103 GLN D O 1
ATOM 3740 N N . ALA D 1 105 ? 36.701 92.654 -10.425 1.00 7.47 104 ALA D N 1
ATOM 3741 C CA . ALA D 1 105 ? 37.918 92.967 -11.218 1.00 6.09 104 ALA D CA 1
ATOM 3742 C C . ALA D 1 105 ? 37.575 93.548 -12.591 1.00 7.49 104 ALA D C 1
ATOM 3743 O O . ALA D 1 105 ? 38.254 94.480 -13.065 1.00 10.58 104 ALA D O 1
ATOM 3745 N N . VAL D 1 106 ? 36.558 93.018 -13.265 1.00 7.73 105 VAL D N 1
ATOM 3746 C CA . VAL D 1 106 ? 36.096 93.586 -14.508 1.00 9.50 105 VAL D CA 1
ATOM 3747 C C . VAL D 1 106 ? 35.569 95.007 -14.284 1.00 9.30 105 VAL D C 1
ATOM 3748 O O . VAL D 1 106 ? 35.940 95.936 -15.032 1.00 12.91 105 VAL D O 1
ATOM 3752 N N . ALA D 1 107 ? 34.735 95.199 -13.244 1.00 6.77 106 ALA D N 1
ATOM 3753 C CA . ALA D 1 107 ? 34.190 96.542 -12.928 1.00 6.56 106 ALA D CA 1
ATOM 3754 C C . ALA D 1 107 ? 35.324 97.523 -12.699 1.00 8.27 106 ALA D C 1
ATOM 3755 O O . ALA D 1 107 ? 35.281 98.688 -13.162 1.00 7.85 106 ALA D O 1
ATOM 3757 N N . ASP D 1 108 ? 36.344 97.082 -11.966 1.00 9.38 107 ASP D N 1
ATOM 3758 C CA . ASP D 1 108 ? 37.493 97.951 -11.630 1.00 12.74 107 ASP D CA 1
ATOM 3759 C C . ASP D 1 108 ? 38.227 98.368 -12.906 1.00 12.29 107 ASP D C 1
ATOM 3760 O O . ASP D 1 108 ? 38.602 99.530 -13.058 1.00 13.00 107 ASP D O 1
ATOM 3765 N N . ARG D 1 109 ? 38.446 97.413 -13.808 1.00 9.96 108 ARG D N 1
ATOM 3766 C CA . ARG D 1 109 ? 39.103 97.699 -15.121 1.00 11.21 108 ARG D CA 1
ATOM 3767 C C . ARG D 1 109 ? 38.298 98.723 -15.895 1.00 13.39 108 ARG D C 1
ATOM 3768 O O . ARG D 1 109 ? 38.881 99.686 -16.445 1.00 17.00 108 ARG D O 1
ATOM 3772 N N . LEU D 1 110 ? 36.982 98.540 -15.962 1.00 8.85 109 LEU D N 1
ATOM 3773 C CA . LEU D 1 110 ? 36.102 99.444 -16.709 1.00 12.26 109 LEU D CA 1
ATOM 3774 C C . LEU D 1 110 ? 36.101 100.864 -16.117 1.00 13.72 109 LEU D C 1
ATOM 3775 O O . LEU D 1 110 ? 36.060 101.864 -16.865 1.00 15.31 109 LEU D O 1
ATOM 3780 N N . GLN D 1 111 ? 36.170 100.959 -14.795 1.00 13.44 110 GLN D N 1
ATOM 3781 C CA . GLN D 1 111 ? 36.201 102.266 -14.141 1.00 12.45 110 GLN D CA 1
ATOM 3782 C C . GLN D 1 111 ? 37.504 102.985 -14.439 1.00 11.25 110 GLN D C 1
ATOM 3783 O O . GLN D 1 111 ? 37.503 104.190 -14.695 1.00 14.78 110 GLN D O 1
ATOM 3789 N N . ARG D 1 112 ? 38.629 102.284 -14.383 1.00 13.33 111 ARG D N 1
ATOM 3790 C CA . ARG D 1 112 ? 39.902 102.889 -14.778 1.00 14.49 111 ARG D CA 1
ATOM 3791 C C . ARG D 1 112 ? 39.826 103.392 -16.232 1.00 15.56 111 ARG D C 1
ATOM 3792 O O . ARG D 1 112 ? 40.348 104.478 -16.549 1.00 15.63 111 ARG D O 1
ATOM 3794 N N . GLN D 1 113 ? 39.149 102.643 -17.091 1.00 17.07 112 GLN D N 1
ATOM 3795 C CA . GLN D 1 113 ? 39.037 103.003 -18.505 1.00 19.88 112 GLN D CA 1
ATOM 3796 C C . GLN D 1 113 ? 38.156 104.219 -18.741 1.00 18.91 112 GLN D C 1
ATOM 3797 O O . GLN D 1 113 ? 38.453 105.000 -19.663 1.00 17.47 112 GLN D O 1
ATOM 3803 N N . GLU D 1 114 ? 37.115 104.389 -17.923 1.00 14.32 113 GLU D N 1
ATOM 3804 C CA . GLU D 1 114 ? 36.254 105.575 -17.981 1.00 14.33 113 GLU D CA 1
ATOM 3805 C C . GLU D 1 114 ? 37.055 106.799 -17.533 1.00 18.23 113 GLU D C 1
ATOM 3806 O O . GLU D 1 114 ? 36.993 107.855 -18.198 1.00 15.67 113 GLU D O 1
ATOM 3809 N N . GLU D 1 115 ? 37.845 106.638 -16.461 1.00 12.17 114 GLU D N 1
ATOM 3810 C CA . GLU D 1 115 ? 38.741 107.704 -15.967 1.00 16.27 114 GLU D CA 1
ATOM 3811 C C . GLU D 1 115 ? 39.797 108.144 -16.984 1.00 15.61 114 GLU D C 1
ATOM 3812 O O . GLU D 1 115 ? 40.120 109.345 -17.104 1.00 16.52 114 GLU D O 1
ATOM 3818 N N . GLU D 1 116 ? 40.355 107.200 -17.719 1.00 16.56 115 GLU D N 1
ATOM 3819 C CA . GLU D 1 116 ? 41.313 107.555 -18.757 1.00 17.02 115 GLU D CA 1
ATOM 3820 C C . GLU D 1 116 ? 40.633 108.264 -19.937 1.00 23.82 115 GLU D C 1
ATOM 3821 O O . GLU D 1 116 ? 41.244 109.132 -20.581 1.00 22.49 115 GLU D O 1
ATOM 3827 N N . ARG D 1 117 ? 39.396 107.882 -20.246 1.00 19.38 116 ARG D N 1
ATOM 3828 C CA . ARG D 1 117 ? 38.686 108.431 -21.416 1.00 25.87 116 ARG D CA 1
ATOM 3829 C C . ARG D 1 117 ? 38.073 109.809 -21.122 1.00 30.91 116 ARG D C 1
ATOM 3830 O O . ARG D 1 117 ? 38.078 110.684 -21.992 1.00 29.96 116 ARG D O 1
ATOM 3832 N N . MET D 1 118 ? 37.566 110.008 -19.899 1.00 35.82 117 MET D N 1
ATOM 3833 C CA . MET D 1 118 ? 36.943 111.287 -19.516 1.00 40.54 117 MET D CA 1
ATOM 3834 C C . MET D 1 118 ? 37.963 112.443 -19.460 1.00 43.02 117 MET D C 1
ATOM 3835 O O . MET D 1 118 ? 37.586 113.609 -19.297 1.00 42.70 117 MET D O 1
ATOM 3837 N N . ASN D 1 119 ? 39.246 112.104 -19.603 1.00 44.47 118 ASN D N 1
ATOM 3838 C CA . ASN D 1 119 ? 40.318 113.074 -19.804 1.00 43.44 118 ASN D CA 1
ATOM 3839 C C . ASN D 1 119 ? 40.988 112.952 -21.175 1.00 43.74 118 ASN D C 1
ATOM 3840 O O . ASN D 1 119 ? 40.589 113.588 -22.154 1.00 39.08 118 ASN D O 1
ATOM 3846 N N . ASP E 1 4 ? 25.300 45.939 30.003 1.00 37.09 3 ASP E N 1
ATOM 3847 C CA . ASP E 1 4 ? 26.471 46.837 30.199 1.00 29.91 3 ASP E CA 1
ATOM 3848 C C . ASP E 1 4 ? 26.783 47.593 28.899 1.00 27.95 3 ASP E C 1
ATOM 3849 O O . ASP E 1 4 ? 26.760 47.016 27.820 1.00 22.83 3 ASP E O 1
ATOM 3851 N N . VAL E 1 5 ? 27.059 48.885 29.024 1.00 22.88 4 VAL E N 1
ATOM 3852 C CA . VAL E 1 5 ? 27.413 49.719 27.867 1.00 21.67 4 VAL E CA 1
ATOM 3853 C C . VAL E 1 5 ? 28.923 49.663 27.676 1.00 21.79 4 VAL E C 1
ATOM 3854 O O . VAL E 1 5 ? 29.673 49.867 28.629 1.00 21.72 4 VAL E O 1
ATOM 3858 N N . THR E 1 6 ? 29.380 49.388 26.456 1.00 18.57 5 THR E N 1
ATOM 3859 C CA . THR E 1 6 ? 30.802 49.347 26.185 1.00 13.77 5 THR E CA 1
ATOM 3860 C C . THR E 1 6 ? 31.174 50.292 25.013 1.00 10.01 5 THR E C 1
ATOM 3861 O O . THR E 1 6 ? 30.312 50.782 24.294 1.00 14.75 5 THR E O 1
ATOM 3865 N N . ILE E 1 7 ? 32.464 50.531 24.875 1.00 12.19 6 ILE E N 1
ATOM 3866 C CA . ILE E 1 7 ? 32.996 51.394 23.812 1.00 13.37 6 ILE E CA 1
ATOM 3867 C C . ILE E 1 7 ? 33.245 50.579 22.553 1.00 14.78 6 ILE E C 1
ATOM 3868 O O . ILE E 1 7 ? 33.971 49.594 22.543 1.00 13.51 6 ILE E O 1
ATOM 3873 N N . VAL E 1 8 ? 32.653 51.025 21.457 1.00 9.91 7 VAL E N 1
ATOM 3874 C CA . VAL E 1 8 ? 32.741 50.301 20.166 1.00 9.12 7 VAL E CA 1
ATOM 3875 C C . VAL E 1 8 ? 33.958 50.791 19.382 1.00 8.73 7 VAL E C 1
ATOM 3876 O O . VAL E 1 8 ? 34.666 50.000 18.703 1.00 11.50 7 VAL E O 1
ATOM 3880 N N . LYS E 1 9 ? 34.167 52.118 19.432 1.00 9.31 8 LYS E N 1
ATOM 3881 C CA . LYS E 1 9 ? 35.335 52.746 18.819 1.00 7.49 8 LYS E CA 1
ATOM 3882 C C . LYS E 1 9 ? 35.575 54.067 19.492 1.00 5.40 8 LYS E C 1
ATOM 3883 O O . LYS E 1 9 ? 34.647 54.700 19.905 1.00 8.32 8 LYS E O 1
ATOM 3889 N N . GLU E 1 10 ? 36.843 54.409 19.641 1.00 8.39 9 GLU E N 1
ATOM 3890 C CA . GLU E 1 10 ? 37.229 55.705 20.139 1.00 9.26 9 GLU E CA 1
ATOM 3891 C C . GLU E 1 10 ? 38.451 56.202 19.411 1.00 8.19 9 GLU E C 1
ATOM 3892 O O . GLU E 1 10 ? 39.260 55.423 18.913 1.00 10.30 9 GLU E O 1
ATOM 3898 N N . GLY E 1 11 ? 38.597 57.517 19.368 1.00 9.22 10 GLY E N 1
ATOM 3899 C CA . GLY E 1 11 ? 39.789 58.093 18.762 1.00 9.88 10 GLY E CA 1
ATOM 3900 C C . GLY E 1 11 ? 39.643 59.543 18.441 1.00 6.26 10 GLY E C 1
ATOM 3901 O O . GLY E 1 11 ? 38.594 60.114 18.635 1.00 7.89 10 GLY E O 1
ATOM 3902 N N . TRP E 1 12 ? 40.742 60.141 17.966 1.00 8.80 11 TRP E N 1
ATOM 3903 C CA . TRP E 1 12 ? 40.793 61.534 17.524 1.00 6.85 11 TRP E CA 1
ATOM 3904 C C . TRP E 1 12 ? 40.162 61.775 16.160 1.00 7.55 11 TRP E C 1
ATOM 3905 O O . TRP E 1 12 ? 40.367 61.028 15.200 1.00 9.05 11 TRP E O 1
ATOM 3916 N N . VAL E 1 13 ? 39.354 62.817 16.115 1.00 7.35 12 VAL E N 1
ATOM 3917 C CA . VAL E 1 13 ? 38.740 63.262 14.872 1.00 9.05 12 VAL E CA 1
ATOM 3918 C C . VAL E 1 13 ? 38.841 64.770 14.810 1.00 6.44 12 VAL E C 1
ATOM 3919 O O . VAL E 1 13 ? 39.005 65.432 15.828 1.00 9.14 12 VAL E O 1
ATOM 3923 N N . GLN E 1 14 ? 38.720 65.325 13.610 1.00 5.11 13 GLN E N 1
ATOM 3924 C CA . GLN E 1 14 ? 38.431 66.748 13.418 1.00 6.36 13 GLN E CA 1
ATOM 3925 C C . GLN E 1 14 ? 36.932 66.892 13.226 1.00 6.74 13 GLN E C 1
ATOM 3926 O O . GLN E 1 14 ? 36.323 66.146 12.435 1.00 7.42 13 GLN E O 1
ATOM 3935 N N . LYS E 1 15 ? 36.336 67.859 13.924 1.00 7.92 14 LYS E N 1
ATOM 3936 C CA . LYS E 1 15 ? 34.879 68.106 13.888 1.00 4.55 14 LYS E CA 1
ATOM 3937 C C . LYS E 1 15 ? 34.627 69.543 13.550 1.00 7.03 14 LYS E C 1
ATOM 3938 O O . LYS E 1 15 ? 35.246 70.434 14.172 1.00 7.14 14 LYS E O 1
ATOM 3944 N N . ARG E 1 16 ? 33.712 69.796 12.622 1.00 6.22 15 ARG E N 1
ATOM 3945 C CA . ARG E 1 16 ? 33.337 71.159 12.335 1.00 4.04 15 ARG E CA 1
ATOM 3946 C C . ARG E 1 16 ? 32.536 71.711 13.524 1.00 3.73 15 ARG E C 1
ATOM 3947 O O . ARG E 1 16 ? 31.661 71.043 14.078 1.00 5.12 15 ARG E O 1
ATOM 3955 N N . GLY E 1 17 ? 32.837 72.950 13.914 1.00 4.85 16 GLY E N 1
ATOM 3956 C CA . GLY E 1 17 ? 32.128 73.577 15.018 1.00 6.29 16 GLY E CA 1
ATOM 3957 C C . GLY E 1 17 ? 30.665 73.747 14.758 1.00 6.77 16 GLY E C 1
ATOM 3958 O O . GLY E 1 17 ? 30.213 73.782 13.616 1.00 8.61 16 GLY E O 1
ATOM 3959 N N . GLU E 1 18 ? 29.933 73.892 15.835 1.00 7.03 17 GLU E N 1
ATOM 3960 C CA . GLU E 1 18 ? 28.531 74.010 15.697 1.00 10.29 17 GLU E CA 1
ATOM 3961 C C . GLU E 1 18 ? 28.003 75.410 15.645 1.00 9.83 17 GLU E C 1
ATOM 3962 O O . GLU E 1 18 ? 26.824 75.562 15.312 1.00 11.34 17 GLU E O 1
ATOM 3968 N N . TYR E 1 19 ? 28.816 76.388 15.977 1.00 7.47 18 TYR E N 1
ATOM 3969 C CA . TYR E 1 19 ? 28.493 77.795 15.742 1.00 5.91 18 TYR E CA 1
ATOM 3970 C C . TYR E 1 19 ? 29.368 78.323 14.631 1.00 9.09 18 TYR E C 1
ATOM 3971 O O . TYR E 1 19 ? 28.859 78.787 13.608 1.00 9.95 18 TYR E O 1
ATOM 3980 N N . ILE E 1 20 ? 30.690 78.222 14.809 1.00 8.33 19 ILE E N 1
ATOM 3981 C CA . ILE E 1 20 ? 31.693 78.563 13.775 1.00 8.27 19 ILE E CA 1
ATOM 3982 C C . ILE E 1 20 ? 32.128 77.280 13.089 1.00 15.27 19 ILE E C 1
ATOM 3983 O O . ILE E 1 20 ? 32.523 76.325 13.748 1.00 12.60 19 ILE E O 1
ATOM 3988 N N A LYS E 1 21 ? 32.055 77.280 11.763 0.50 12.49 20 LYS E N 1
ATOM 3989 N N B LYS E 1 21 ? 32.092 77.251 11.771 0.50 11.55 20 LYS E N 1
ATOM 3990 C CA A LYS E 1 21 ? 32.332 76.066 10.975 0.50 16.51 20 LYS E CA 1
ATOM 3991 C CA B LYS E 1 21 ? 32.216 75.957 11.068 0.50 13.25 20 LYS E CA 1
ATOM 3992 C C A LYS E 1 21 ? 33.792 75.966 10.589 0.50 14.19 20 LYS E C 1
ATOM 3993 C C B LYS E 1 21 ? 33.645 75.376 10.967 0.50 8.23 20 LYS E C 1
ATOM 3994 O O A LYS E 1 21 ? 34.156 75.828 9.406 0.50 18.88 20 LYS E O 1
ATOM 3995 O O B LYS E 1 21 ? 33.854 74.251 10.494 0.50 9.92 20 LYS E O 1
ATOM 4001 N N A ASN E 1 22 ? 34.620 76.019 11.611 0.50 11.25 21 ASN E N 1
ATOM 4002 N N B ASN E 1 22 ? 34.619 76.146 11.424 0.50 9.55 21 ASN E N 1
ATOM 4003 C CA . ASN E 1 22 ? 36.000 75.727 11.507 1.00 7.64 21 ASN E CA 1
ATOM 4004 C C A ASN E 1 22 ? 36.121 74.280 11.925 0.50 6.97 21 ASN E C 1
ATOM 4005 C C B ASN E 1 22 ? 36.249 74.336 12.141 0.50 7.20 21 ASN E C 1
ATOM 4006 O O A ASN E 1 22 ? 35.131 73.713 12.341 0.50 7.31 21 ASN E O 1
ATOM 4007 O O B ASN E 1 22 ? 35.619 73.923 13.123 0.50 5.92 21 ASN E O 1
ATOM 4015 N N . TRP E 1 23 ? 37.260 73.650 11.628 1.00 9.48 22 TRP E N 1
ATOM 4016 C CA . TRP E 1 23 ? 37.568 72.280 12.093 1.00 8.47 22 TRP E CA 1
ATOM 4017 C C . TRP E 1 23 ? 38.319 72.333 13.416 1.00 9.03 22 TRP E C 1
ATOM 4018 O O . TRP E 1 23 ? 39.306 73.076 13.542 1.00 10.32 22 TRP E O 1
ATOM 4029 N N . ARG E 1 24 ? 37.940 71.546 14.429 1.00 9.14 23 ARG E N 1
ATOM 4030 C CA . ARG E 1 24 ? 38.692 71.518 15.676 1.00 8.58 23 ARG E CA 1
ATOM 4031 C C . ARG E 1 24 ? 38.849 70.052 16.113 1.00 12.84 23 ARG E C 1
ATOM 4032 O O . ARG E 1 24 ? 38.006 69.200 15.824 1.00 8.51 23 ARG E O 1
ATOM 4040 N N . PRO E 1 25 ? 39.942 69.726 16.804 1.00 9.60 24 PRO E N 1
ATOM 4041 C CA . PRO E 1 25 ? 40.140 68.392 17.303 1.00 8.33 24 PRO E CA 1
ATOM 4042 C C . PRO E 1 25 ? 39.138 67.997 18.366 1.00 11.20 24 PRO E C 1
ATOM 4043 O O . PRO E 1 25 ? 38.762 68.813 19.213 1.00 11.61 24 PRO E O 1
ATOM 4047 N N . ARG E 1 26 ? 38.694 66.745 18.273 1.00 9.55 25 ARG E N 1
ATOM 4048 C CA . ARG E 1 26 ? 37.897 66.139 19.350 1.00 7.39 25 ARG E CA 1
ATOM 4049 C C . ARG E 1 26 ? 38.295 64.696 19.542 1.00 10.21 25 ARG E C 1
ATOM 4050 O O . ARG E 1 26 ? 38.601 64.012 18.586 1.00 8.65 25 ARG E O 1
ATOM 4058 N N . TYR E 1 27 ? 38.277 64.230 20.796 1.00 8.30 26 TYR E N 1
ATOM 4059 C CA . TYR E 1 27 ? 38.445 62.811 21.126 1.00 9.84 26 TYR E CA 1
ATOM 4060 C C . TYR E 1 27 ? 37.078 62.232 21.365 1.00 7.34 26 TYR E C 1
ATOM 4061 O O . TYR E 1 27 ? 36.397 62.632 22.315 1.00 9.65 26 TYR E O 1
ATOM 4070 N N . PHE E 1 28 ? 36.623 61.379 20.435 1.00 9.85 27 PHE E N 1
ATOM 4071 C CA . PHE E 1 28 ? 35.285 60.825 20.495 1.00 7.28 27 PHE E CA 1
ATOM 4072 C C . PHE E 1 28 ? 35.235 59.375 20.928 1.00 7.55 27 PHE E C 1
ATOM 4073 O O . PHE E 1 28 ? 36.133 58.591 20.603 1.00 7.04 27 PHE E O 1
ATOM 4081 N N . LEU E 1 29 ? 34.156 59.061 21.641 1.00 10.24 28 LEU E N 1
ATOM 4082 C CA . LEU E 1 29 ? 33.820 57.693 22.037 1.00 10.54 28 LEU E CA 1
ATOM 4083 C C . LEU E 1 29 ? 32.447 57.343 21.524 1.00 7.48 28 LEU E C 1
ATOM 4084 O O . LEU E 1 29 ? 31.512 58.085 21.772 1.00 8.15 28 LEU E O 1
ATOM 4089 N N . LEU E 1 30 ? 32.340 56.254 20.772 1.00 7.83 29 LEU E N 1
ATOM 4090 C CA . LEU E 1 30 ? 31.055 55.685 20.390 1.00 7.10 29 LEU E CA 1
ATOM 4091 C C . LEU E 1 30 ? 30.751 54.488 21.265 1.00 7.35 29 LEU E C 1
ATOM 4092 O O . LEU E 1 30 ? 31.546 53.539 21.337 1.00 8.48 29 LEU E O 1
ATOM 4097 N N . LYS E 1 31 ? 29.588 54.523 21.894 1.00 10.79 30 LYS E N 1
ATOM 4098 C CA . LYS E 1 31 ? 29.191 53.438 22.805 1.00 10.43 30 LYS E CA 1
ATOM 4099 C C . LYS E 1 31 ? 28.004 52.636 22.302 1.00 15.41 30 LYS E C 1
ATOM 4100 O O . LYS E 1 31 ? 27.261 53.061 21.430 1.00 12.16 30 LYS E O 1
ATOM 4106 N N . THR E 1 32 ? 27.783 51.481 22.934 1.00 9.57 31 THR E N 1
ATOM 4107 C CA . THR E 1 32 ? 26.773 50.558 22.445 1.00 12.09 31 THR E CA 1
ATOM 4108 C C . THR E 1 32 ? 25.335 51.049 22.608 1.00 14.27 31 THR E C 1
ATOM 4109 O O . THR E 1 32 ? 24.443 50.527 21.952 1.00 16.72 31 THR E O 1
ATOM 4113 N N . ASP E 1 33 ? 25.119 52.053 23.452 1.00 11.41 32 ASP E N 1
ATOM 4114 C CA . ASP E 1 33 ? 23.822 52.646 23.658 1.00 9.72 32 ASP E CA 1
ATOM 4115 C C . ASP E 1 33 ? 23.505 53.779 22.702 1.00 10.91 32 ASP E C 1
ATOM 4116 O O . ASP E 1 33 ? 22.475 54.429 22.786 1.00 11.99 32 ASP E O 1
ATOM 4121 N N . GLY E 1 34 ? 24.403 54.001 21.736 1.00 10.58 33 GLY E N 1
ATOM 4122 C CA . GLY E 1 34 ? 24.184 55.038 20.727 1.00 11.55 33 GLY E CA 1
ATOM 4123 C C . GLY E 1 34 ? 24.803 56.385 21.056 1.00 11.19 33 GLY E C 1
ATOM 4124 O O . GLY E 1 34 ? 24.773 57.299 20.222 1.00 9.47 33 GLY E O 1
ATOM 4125 N N . SER E 1 35 ? 25.350 56.535 22.266 1.00 10.84 34 SER E N 1
ATOM 4126 C CA . SER E 1 35 ? 25.956 57.797 22.636 1.00 9.61 34 SER E CA 1
ATOM 4127 C C . SER E 1 35 ? 27.276 57.972 21.865 1.00 6.66 34 SER E C 1
ATOM 4128 O O . SER E 1 35 ? 28.068 57.023 21.695 1.00 10.57 34 SER E O 1
ATOM 4131 N N . PHE E 1 36 ? 27.460 59.192 21.369 1.00 9.04 35 PHE E N 1
ATOM 4132 C CA . PHE E 1 36 ? 28.694 59.568 20.682 1.00 7.17 35 PHE E CA 1
ATOM 4133 C C . PHE E 1 36 ? 29.174 60.828 21.377 1.00 10.16 35 PHE E C 1
ATOM 4134 O O . PHE E 1 36 ? 28.564 61.885 21.227 1.00 10.28 35 PHE E O 1
ATOM 4142 N N . ILE E 1 37 ? 30.231 60.679 22.167 1.00 11.74 36 ILE E N 1
ATOM 4143 C CA . ILE E 1 37 ? 30.628 61.667 23.165 1.00 10.08 36 ILE E CA 1
ATOM 4144 C C . ILE E 1 37 ? 32.014 62.179 22.835 1.00 8.66 36 ILE E C 1
ATOM 4145 O O . ILE E 1 37 ? 32.940 61.425 22.560 1.00 10.68 36 ILE E O 1
ATOM 4150 N N . GLY E 1 38 ? 32.143 63.500 22.815 1.00 11.28 37 GLY E N 1
ATOM 4151 C CA . GLY E 1 38 ? 33.370 64.154 22.406 1.00 10.36 37 GLY E CA 1
ATOM 4152 C C . GLY E 1 38 ? 34.006 64.965 23.505 1.00 7.30 37 GLY E C 1
ATOM 4153 O O . GLY E 1 38 ? 33.323 65.759 24.154 1.00 11.18 37 GLY E O 1
ATOM 4154 N N . TYR E 1 39 ? 35.320 64.869 23.578 1.00 9.25 38 TYR E N 1
ATOM 4155 C CA . TYR E 1 39 ? 36.112 65.529 24.621 1.00 10.25 38 TYR E CA 1
ATOM 4156 C C . TYR E 1 39 ? 37.214 66.412 24.011 1.00 14.09 38 TYR E C 1
ATOM 4157 O O . TYR E 1 39 ? 37.682 66.180 22.887 1.00 10.38 38 TYR E O 1
ATOM 4166 N N . LYS E 1 40 ? 37.659 67.404 24.786 1.00 14.96 39 LYS E N 1
ATOM 4167 C CA . LYS E 1 40 ? 38.791 68.223 24.409 1.00 16.61 39 LYS E CA 1
ATOM 4168 C C . LYS E 1 40 ? 40.057 67.390 24.354 1.00 16.66 39 LYS E C 1
ATOM 4169 O O . LYS E 1 40 ? 40.884 67.611 23.489 1.00 17.67 39 LYS E O 1
ATOM 4172 N N . GLU E 1 41 ? 40.242 66.479 25.320 1.00 16.61 40 GLU E N 1
ATOM 4173 C CA . GLU E 1 41 ? 41.402 65.568 25.333 1.00 16.91 40 GLU E CA 1
ATOM 4174 C C . GLU E 1 41 ? 40.995 64.101 25.416 1.00 16.26 40 GLU E C 1
ATOM 4175 O O . GLU E 1 41 ? 39.840 63.801 25.696 1.00 15.23 40 GLU E O 1
ATOM 4177 N N . LYS E 1 42 ? 41.925 63.179 25.171 1.00 14.70 41 LYS E N 1
ATOM 4178 C CA . LYS E 1 42 ? 41.652 61.776 25.410 1.00 18.22 41 LYS E CA 1
ATOM 4179 C C . LYS E 1 42 ? 41.401 61.704 26.918 1.00 18.16 41 LYS E C 1
ATOM 4180 O O . LYS E 1 42 ? 42.320 61.992 27.694 1.00 17.82 41 LYS E O 1
ATOM 4186 N N . PRO E 1 43 ? 40.156 61.393 27.322 1.00 14.16 42 PRO E N 1
ATOM 4187 C CA . PRO E 1 43 ? 39.739 61.704 28.676 1.00 14.74 42 PRO E CA 1
ATOM 4188 C C . PRO E 1 43 ? 40.415 60.849 29.735 1.00 18.11 42 PRO E C 1
ATOM 4189 O O . PRO E 1 43 ? 40.413 59.620 29.646 1.00 15.88 42 PRO E O 1
ATOM 4193 N N . GLN E 1 44 ? 40.991 61.506 30.724 1.00 15.55 43 GLN E N 1
ATOM 4194 C CA . GLN E 1 44 ? 41.366 60.796 31.945 1.00 17.41 43 GLN E CA 1
ATOM 4195 C C . GLN E 1 44 ? 40.075 60.461 32.704 1.00 20.58 43 GLN E C 1
ATOM 4196 O O . GLN E 1 44 ? 39.010 61.020 32.417 1.00 14.27 43 GLN E O 1
ATOM 4202 N N . ASP E 1 45 ? 40.150 59.526 33.656 1.00 15.06 44 ASP E N 1
ATOM 4203 C CA . ASP E 1 45 ? 38.937 59.028 34.325 1.00 22.41 44 ASP E CA 1
ATOM 4204 C C . ASP E 1 45 ? 38.162 60.212 34.923 1.00 18.12 44 ASP E C 1
ATOM 4205 O O . ASP E 1 45 ? 36.914 60.266 34.832 1.00 18.40 44 ASP E O 1
ATOM 4210 N N . VAL E 1 46 ? 38.931 61.114 35.543 1.00 19.45 45 VAL E N 1
ATOM 4211 C CA . VAL E 1 46 ? 38.434 62.362 36.128 1.00 22.43 45 VAL E CA 1
ATOM 4212 C C . VAL E 1 46 ? 37.770 63.310 35.105 1.00 21.50 45 VAL E C 1
ATOM 4213 O O . VAL E 1 46 ? 37.032 64.204 35.497 1.00 19.06 45 VAL E O 1
ATOM 4217 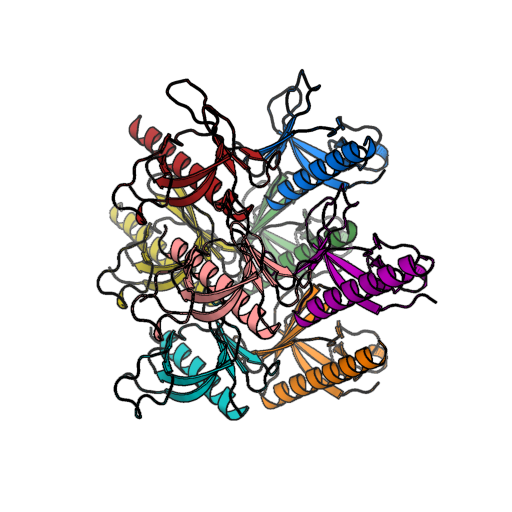N N . ASP E 1 47 ? 38.018 63.113 33.808 1.00 20.49 46 ASP E N 1
ATOM 4218 C CA . ASP E 1 47 ? 37.432 63.974 32.765 1.00 24.87 46 ASP E CA 1
ATOM 4219 C C . ASP E 1 47 ? 36.107 63.433 32.184 1.00 22.49 46 ASP E C 1
ATOM 4220 O O . ASP E 1 47 ? 35.345 64.174 31.548 1.00 18.70 46 ASP E O 1
ATOM 4225 N N . LEU E 1 48 ? 35.829 62.149 32.376 1.00 19.82 47 LEU E N 1
ATOM 4226 C CA . LEU E 1 48 ? 34.708 61.515 31.673 1.00 18.27 47 LEU E CA 1
ATOM 4227 C C . LEU E 1 48 ? 33.343 62.209 31.855 1.00 17.59 47 LEU E C 1
ATOM 4228 O O . LEU E 1 48 ? 32.513 62.211 30.936 1.00 16.47 47 LEU E O 1
ATOM 4233 N N . PRO E 1 49 ? 33.069 62.774 33.052 1.00 25.31 48 PRO E N 1
ATOM 4234 C CA . PRO E 1 49 ? 31.736 63.390 33.171 1.00 25.16 48 PRO E CA 1
ATOM 4235 C C . PRO E 1 49 ? 31.563 64.753 32.455 1.00 21.58 48 PRO E C 1
ATOM 4236 O O . PRO E 1 49 ? 30.454 65.277 32.461 1.00 23.06 48 PRO E O 1
ATOM 4240 N N . TYR E 1 50 ? 32.620 65.283 31.812 1.00 18.18 49 TYR E N 1
ATOM 4241 C CA . TYR E 1 50 ? 32.636 66.671 31.307 1.00 14.87 49 TYR E CA 1
ATOM 4242 C C . TYR E 1 50 ? 32.954 66.754 29.787 1.00 13.81 49 TYR E C 1
ATOM 4243 O O . TYR E 1 50 ? 33.944 67.384 29.362 1.00 15.88 49 TYR E O 1
ATOM 4252 N N . PRO E 1 51 ? 32.112 66.118 28.970 1.00 17.52 50 PRO E N 1
ATOM 4253 C CA . PRO E 1 51 ? 32.377 66.222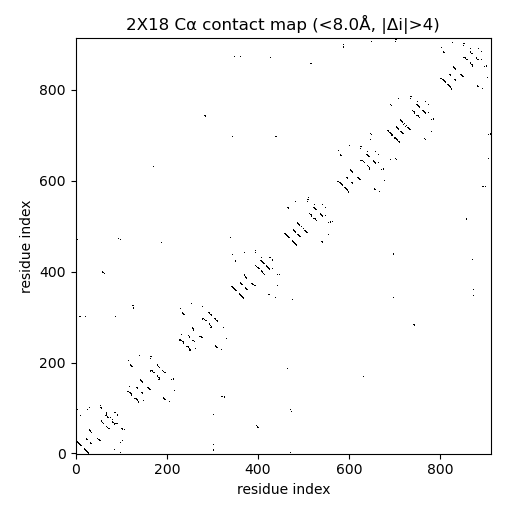 27.536 1.00 14.89 50 PRO E CA 1
ATOM 4254 C C . PRO E 1 51 ? 31.984 67.571 26.914 1.00 15.74 50 PRO E C 1
ATOM 4255 O O . PRO E 1 51 ? 31.122 68.289 27.441 1.00 18.30 50 PRO E O 1
ATOM 4259 N N . LEU E 1 52 ? 32.576 67.868 25.757 1.00 15.76 51 LEU E N 1
ATOM 4260 C CA . LEU E 1 52 ? 32.224 69.033 24.947 1.00 18.07 51 LEU E CA 1
ATOM 4261 C C . LEU E 1 52 ? 31.080 68.742 23.983 1.00 15.17 51 LEU E C 1
ATOM 4262 O O . LEU E 1 52 ? 30.431 69.672 23.492 1.00 19.33 51 LEU E O 1
ATOM 4267 N N . ASN E 1 53 ? 30.869 67.460 23.677 1.00 13.85 52 ASN E N 1
ATOM 4268 C CA . ASN E 1 53 ? 29.862 67.003 22.699 1.00 10.99 52 ASN E CA 1
ATOM 4269 C C . ASN E 1 53 ? 29.224 65.698 23.231 1.00 8.35 52 ASN E C 1
ATOM 4270 O O . ASN E 1 53 ? 29.930 64.822 23.744 1.00 11.65 52 ASN E O 1
ATOM 4275 N N . ASN E 1 54 ? 27.919 65.578 23.070 1.00 13.75 53 ASN E N 1
ATOM 4276 C CA . ASN E 1 54 ? 27.197 64.390 23.482 1.00 15.41 53 ASN E CA 1
ATOM 4277 C C . ASN E 1 54 ? 25.872 64.332 22.753 1.00 13.65 53 ASN E C 1
ATOM 4278 O O . ASN E 1 54 ? 24.952 65.092 23.040 1.00 16.43 53 ASN E O 1
ATOM 4283 N N . PHE E 1 55 ? 25.807 63.469 21.750 1.00 9.96 54 PHE E N 1
ATOM 4284 C CA . PHE E 1 55 ? 24.568 63.272 21.010 1.00 9.41 54 PHE E CA 1
ATOM 4285 C C . PHE E 1 55 ? 24.394 61.800 20.680 1.00 9.07 54 PHE E C 1
ATOM 4286 O O . PHE E 1 55 ? 25.323 61.008 20.835 1.00 12.90 54 PHE E O 1
ATOM 4294 N N . SER E 1 56 ? 23.193 61.419 20.270 1.00 11.39 55 SER E N 1
ATOM 4295 C CA . SER E 1 56 ? 22.931 60.015 19.915 1.00 12.40 55 SER E CA 1
ATOM 4296 C C . SER E 1 56 ? 22.996 59.831 18.405 1.00 7.97 55 SER E C 1
ATOM 4297 O O . SER E 1 56 ? 22.549 60.695 17.652 1.00 12.13 55 SER E O 1
ATOM 4300 N N . VAL E 1 57 ? 23.501 58.668 17.993 1.00 9.92 56 VAL E N 1
ATOM 4301 C CA . VAL E 1 57 ? 23.460 58.264 16.586 1.00 10.72 56 VAL E CA 1
ATOM 4302 C C . VAL E 1 57 ? 22.294 57.357 16.213 1.00 8.50 56 VAL E C 1
ATOM 4303 O O . VAL E 1 57 ? 22.226 56.850 15.087 1.00 8.16 56 VAL E O 1
ATOM 4307 N N . ALA E 1 58 ? 21.356 57.147 17.152 1.00 11.04 57 ALA E N 1
ATOM 4308 C CA . ALA E 1 58 ? 20.150 56.370 16.848 1.00 9.65 57 ALA E CA 1
ATOM 4309 C C . ALA E 1 58 ? 19.512 56.905 15.553 1.00 8.36 57 ALA E C 1
ATOM 4310 O O . ALA E 1 58 ? 19.317 58.101 15.385 1.00 9.02 57 ALA E O 1
ATOM 4312 N N . LYS E 1 59 ? 19.135 56.001 14.657 1.00 9.53 58 LYS E N 1
ATOM 4313 C CA . LYS E 1 59 ? 18.424 56.331 13.421 1.00 8.26 58 LYS E CA 1
ATOM 4314 C C . LYS E 1 59 ? 19.103 57.344 12.532 1.00 8.92 58 LYS E C 1
ATOM 4315 O O . LYS E 1 59 ? 18.467 58.049 11.749 1.00 9.39 58 LYS E O 1
ATOM 4321 N N . CYS E 1 60 ? 20.427 57.407 12.604 1.00 7.79 59 CYS E N 1
ATOM 4322 C CA . CYS E 1 60 ? 21.131 58.356 11.786 1.00 9.36 59 CYS E CA 1
ATOM 4323 C C . CYS E 1 60 ? 21.201 58.003 10.312 1.00 7.59 59 CYS E C 1
ATOM 4324 O O . CYS E 1 60 ? 21.043 56.833 9.931 1.00 8.94 59 CYS E O 1
ATOM 4327 N N . GLN E 1 61 ? 21.458 59.016 9.481 1.00 7.41 60 GLN E N 1
ATOM 4328 C CA . GLN E 1 61 ? 21.897 58.839 8.106 1.00 7.01 60 GLN E CA 1
ATOM 4329 C C . GLN E 1 61 ? 23.333 59.289 7.982 1.00 7.02 60 GLN E C 1
ATOM 4330 O O . GLN E 1 61 ? 23.729 60.223 8.702 1.00 8.52 60 GLN E O 1
ATOM 4336 N N . LEU E 1 62 ? 24.092 58.587 7.141 1.00 5.82 61 LEU E N 1
ATOM 4337 C CA . LEU E 1 62 ? 25.500 58.827 7.017 1.00 6.12 61 LEU E CA 1
ATOM 4338 C C . LEU E 1 62 ? 25.838 59.082 5.584 1.00 10.09 61 LEU E C 1
ATOM 4339 O O . LEU E 1 62 ? 25.273 58.417 4.679 1.00 11.16 61 LEU E O 1
ATOM 4344 N N . MET E 1 63 ? 26.764 60.028 5.379 1.00 7.19 62 MET E N 1
ATOM 4345 C CA A MET E 1 63 ? 27.344 60.275 4.075 0.60 5.16 62 MET E CA 1
ATOM 4346 C CA B MET E 1 63 ? 27.345 60.303 4.064 0.40 5.65 62 MET E CA 1
ATOM 4347 C C . MET E 1 63 ? 28.836 60.367 4.176 1.00 4.83 62 MET E C 1
ATOM 4348 O O . MET E 1 63 ? 29.354 60.912 5.184 1.00 8.30 62 MET E O 1
ATOM 4357 N N . LYS E 1 64 ? 29.541 59.830 3.178 1.00 5.50 63 LYS E N 1
ATOM 4358 C CA . LYS E 1 64 ? 30.974 59.912 3.085 1.00 7.68 63 LYS E CA 1
ATOM 4359 C C . LYS E 1 64 ? 31.366 60.782 1.893 1.00 8.03 63 LYS E C 1
ATOM 4360 O O . LYS E 1 64 ? 30.845 60.584 0.764 1.00 6.96 63 LYS E O 1
ATOM 4366 N N . THR E 1 65 ? 32.261 61.739 2.100 1.00 8.28 64 THR E N 1
ATOM 4367 C CA . THR E 1 65 ? 32.624 62.700 1.079 1.00 4.02 64 THR E CA 1
ATOM 4368 C C . THR E 1 65 ? 34.149 62.956 1.131 1.00 7.61 64 THR E C 1
ATOM 4369 O O . THR E 1 65 ? 34.799 62.635 2.135 1.00 9.99 64 THR E O 1
ATOM 4373 N N . GLU E 1 66 ? 34.688 63.537 0.066 1.00 6.82 65 GLU E N 1
ATOM 4374 C CA . GLU E 1 66 ? 36.117 63.897 -0.036 1.00 7.21 65 GLU E CA 1
ATOM 4375 C C . GLU E 1 66 ? 36.374 65.391 -0.207 1.00 7.98 65 GLU E C 1
ATOM 4376 O O . GLU E 1 66 ? 37.532 65.795 -0.304 1.00 7.93 65 GLU E O 1
ATOM 4382 N N . ARG E 1 67 ? 35.339 66.229 -0.241 1.00 8.57 66 ARG E N 1
ATOM 4383 C CA . ARG E 1 67 ? 35.482 67.651 -0.459 1.00 7.92 66 ARG E CA 1
ATOM 4384 C C . ARG E 1 67 ? 34.482 68.383 0.429 1.00 9.75 66 ARG E C 1
ATOM 4385 O O . ARG E 1 67 ? 33.343 67.962 0.511 1.00 11.10 66 ARG E O 1
ATOM 4393 N N . PRO E 1 68 ? 34.898 69.502 1.041 1.00 10.50 67 PRO E N 1
ATOM 4394 C CA . PRO E 1 68 ? 36.237 70.087 0.838 1.00 13.65 67 PRO E CA 1
ATOM 4395 C C . PRO E 1 68 ? 37.428 69.302 1.438 1.00 10.87 67 PRO E C 1
ATOM 4396 O O . PRO E 1 68 ? 38.574 69.530 1.015 1.00 15.66 67 PRO E O 1
ATOM 4400 N N . LYS E 1 69 ? 37.203 68.424 2.414 1.00 10.02 68 LYS E N 1
ATOM 4401 C CA . LYS E 1 69 ? 38.301 67.684 3.032 1.00 10.34 68 LYS E CA 1
ATOM 4402 C C . LYS E 1 69 ? 38.218 66.208 2.773 1.00 9.96 68 LYS E C 1
ATOM 4403 O O . LYS E 1 69 ? 37.136 65.611 2.916 1.00 7.95 68 LYS E O 1
ATOM 4409 N N . PRO E 1 70 ? 39.352 65.565 2.441 1.00 6.73 69 PRO E N 1
ATOM 4410 C CA . PRO E 1 70 ? 39.352 64.117 2.313 1.00 7.52 69 PRO E CA 1
ATOM 4411 C C . PRO E 1 70 ? 38.958 63.392 3.579 1.00 8.39 69 PRO E C 1
ATOM 4412 O O . PRO E 1 70 ? 39.089 63.946 4.666 1.00 9.66 69 PRO E O 1
ATOM 4416 N N . ASN E 1 71 ? 38.400 62.210 3.416 1.00 7.64 70 ASN E N 1
ATOM 4417 C CA . ASN E 1 71 ? 38.070 61.371 4.548 1.00 6.40 70 ASN E CA 1
ATOM 4418 C C . ASN E 1 71 ? 37.043 62.004 5.499 1.00 7.43 70 ASN E C 1
ATOM 4419 O O . ASN E 1 71 ? 37.145 61.855 6.740 1.00 7.68 70 ASN E O 1
ATOM 4424 N N . THR E 1 72 ? 36.012 62.600 4.929 1.00 7.76 71 THR E N 1
ATOM 4425 C CA . THR E 1 72 ? 34.943 63.239 5.690 1.00 6.58 71 THR E CA 1
ATOM 4426 C C . THR E 1 72 ? 33.783 62.266 5.870 1.00 7.65 71 THR E C 1
ATOM 4427 O O . THR E 1 72 ? 33.453 61.463 4.999 1.00 7.81 71 THR E O 1
ATOM 4431 N N . PHE E 1 73 ? 33.136 62.310 7.028 1.00 5.60 72 PHE E N 1
ATOM 4432 C CA . PHE E 1 73 ? 31.848 61.676 7.207 1.00 4.61 72 PHE E CA 1
ATOM 4433 C C . PHE E 1 73 ? 30.902 62.653 7.907 1.00 5.60 72 PHE E C 1
ATOM 4434 O O . PHE E 1 73 ? 31.319 63.474 8.700 1.00 6.26 72 PHE E O 1
ATOM 4442 N N . ILE E 1 74 ? 29.637 62.575 7.504 1.00 5.59 73 ILE E N 1
ATOM 4443 C CA . ILE E 1 74 ? 28.567 63.472 7.883 1.00 6.53 73 ILE E CA 1
ATOM 4444 C C . ILE E 1 74 ? 27.418 62.652 8.469 1.00 8.07 73 ILE E C 1
ATOM 4445 O O . ILE E 1 74 ? 27.010 61.630 7.898 1.00 8.36 73 ILE E O 1
ATOM 4450 N N . ILE E 1 75 ? 26.972 63.050 9.646 1.00 5.29 74 ILE E N 1
ATOM 4451 C CA . ILE E 1 75 ? 25.866 62.390 10.344 1.00 4.31 74 ILE E CA 1
ATOM 4452 C C . ILE E 1 75 ? 24.692 63.338 10.387 1.00 8.49 74 ILE E C 1
ATOM 4453 O O . ILE E 1 75 ? 24.806 64.525 10.688 1.00 6.56 74 ILE E O 1
ATOM 4458 N N . ARG E 1 76 ? 23.542 62.772 10.093 1.00 6.00 75 ARG E N 1
ATOM 4459 C CA . ARG E 1 76 ? 22.280 63.499 10.123 1.00 7.15 75 ARG E CA 1
ATOM 4460 C C . ARG E 1 76 ? 21.234 62.693 10.881 1.00 7.37 75 ARG E C 1
ATOM 4461 O O . ARG E 1 76 ? 21.062 61.509 10.632 1.00 9.88 75 ARG E O 1
ATOM 4464 N N . CYS E 1 77 ? 20.546 63.359 11.812 1.00 7.04 76 CYS E N 1
ATOM 4465 C CA . CYS E 1 77 ? 19.348 62.846 12.483 1.00 4.79 76 CYS E CA 1
ATOM 4466 C C . CYS E 1 77 ? 18.190 63.816 12.308 1.00 5.21 76 CYS E C 1
ATOM 4467 O O . CYS E 1 77 ? 18.360 65.024 12.318 1.00 8.42 76 CYS E O 1
ATOM 4470 N N . LEU E 1 78 ? 17.007 63.211 12.182 1.00 6.20 77 LEU E N 1
ATOM 4471 C CA . LEU E 1 78 ? 15.768 63.978 11.927 1.00 7.82 77 LEU E CA 1
ATOM 4472 C C . LEU E 1 78 ? 15.547 65.117 12.888 1.00 8.37 77 LEU E C 1
ATOM 4473 O O . LEU E 1 78 ? 15.129 66.236 12.476 1.00 9.54 77 LEU E O 1
ATOM 4478 N N . GLN E 1 79 ? 15.764 64.845 14.173 1.00 6.87 78 GLN E N 1
ATOM 4479 C CA . GLN E 1 79 ? 15.451 65.819 15.187 1.00 6.70 78 GLN E CA 1
ATOM 4480 C C . GLN E 1 79 ? 16.508 66.913 15.421 1.00 9.34 78 GLN E C 1
ATOM 4481 O O . GLN E 1 79 ? 16.249 67.820 16.230 1.00 11.82 78 GLN E O 1
ATOM 4487 N N . TRP E 1 80 ? 17.596 66.902 14.644 1.00 10.28 79 TRP E N 1
ATOM 4488 C CA . TRP E 1 80 ? 18.687 67.885 14.765 1.00 9.76 79 TRP E CA 1
ATOM 4489 C C . TRP E 1 80 ? 18.369 69.148 13.981 1.00 15.26 79 TRP E C 1
ATOM 4490 O O . TRP E 1 80 ? 19.097 69.570 13.064 1.00 16.32 79 TRP E O 1
ATOM 4501 N N . THR E 1 81 ? 17.332 69.832 14.420 1.00 17.12 80 THR E N 1
ATOM 4502 C CA . THR E 1 81 ? 16.802 70.932 13.620 1.00 18.47 80 THR E CA 1
ATOM 4503 C C . THR E 1 81 ? 17.621 72.221 13.652 1.00 18.57 80 THR E C 1
ATOM 4504 O O . THR E 1 81 ? 17.436 73.088 12.792 1.00 18.15 80 THR E O 1
ATOM 4508 N N . THR E 1 82 ? 18.533 72.342 14.616 1.00 24.11 81 THR E N 1
ATOM 4509 C CA . THR E 1 82 ? 19.402 73.510 14.694 1.00 25.10 81 THR E CA 1
ATOM 4510 C C . THR E 1 82 ? 20.646 73.311 13.832 1.00 24.31 81 THR E C 1
ATOM 4511 O O . THR E 1 82 ? 20.881 74.106 12.931 1.00 25.14 81 THR E O 1
ATOM 4515 N N . VAL E 1 83 ? 21.437 72.251 14.078 1.00 22.25 82 VAL E N 1
ATOM 4516 C CA . VAL E 1 83 ? 22.669 72.076 13.284 1.00 20.83 82 VAL E CA 1
ATOM 4517 C C . VAL E 1 83 ? 22.443 71.380 11.948 1.00 16.68 82 VAL E C 1
ATOM 4518 O O . VAL E 1 83 ? 23.242 71.542 11.026 1.00 16.24 82 VAL E O 1
ATOM 4522 N N . ILE E 1 84 ? 21.398 70.569 11.879 1.00 13.58 83 ILE E N 1
ATOM 4523 C CA . ILE E 1 84 ? 21.050 69.811 10.681 1.00 14.92 83 ILE E CA 1
ATOM 4524 C C . ILE E 1 84 ? 21.921 68.555 10.488 1.00 12.36 83 ILE E C 1
ATOM 4525 O O . ILE E 1 84 ? 21.389 67.436 10.442 1.00 15.69 83 ILE E O 1
ATOM 4529 N N . GLU E 1 85 ? 23.243 68.756 10.410 1.00 11.71 84 GLU E N 1
ATOM 4530 C CA . GLU E 1 85 ? 24.189 67.640 10.313 1.00 8.80 84 GLU E CA 1
ATOM 4531 C C . GLU E 1 85 ? 25.446 67.975 11.147 1.00 7.91 84 GLU E C 1
ATOM 4532 O O . GLU E 1 85 ? 25.736 69.122 11.406 1.00 11.91 84 GLU E O 1
ATOM 4538 N N . ARG E 1 86 ? 26.184 66.927 11.493 1.00 5.42 85 ARG E N 1
ATOM 4539 C CA . ARG E 1 86 ? 27.487 67.053 12.124 1.00 7.69 85 ARG E CA 1
ATOM 4540 C C . ARG E 1 86 ? 28.531 66.428 11.210 1.00 6.97 85 ARG E C 1
ATOM 4541 O O . ARG E 1 86 ? 28.315 65.343 10.623 1.00 8.51 85 ARG E O 1
ATOM 4549 N N . THR E 1 87 ? 29.669 67.121 11.076 1.00 5.44 86 THR E N 1
ATOM 4550 C CA . THR E 1 87 ? 30.662 66.857 10.025 1.00 7.00 86 THR E CA 1
ATOM 4551 C C . THR E 1 87 ? 32.027 66.644 10.646 1.00 5.95 86 THR E C 1
ATOM 4552 O O . THR E 1 87 ? 32.471 67.424 11.492 1.00 6.23 86 THR E O 1
ATOM 4556 N N . PHE E 1 88 ? 32.678 65.556 10.221 1.00 5.46 87 PHE E N 1
ATOM 4557 C CA . PHE E 1 88 ? 33.894 65.029 10.801 1.00 5.24 87 PHE E CA 1
ATOM 4558 C C . PHE E 1 88 ? 34.870 64.683 9.702 1.00 3.50 87 PHE E C 1
ATOM 4559 O O . PHE E 1 88 ? 34.459 64.332 8.592 1.00 5.73 87 PHE E O 1
ATOM 4567 N N . HIS E 1 89 ? 36.164 64.753 9.977 1.00 5.45 88 HIS E N 1
ATOM 4568 C CA . HIS E 1 89 ? 37.111 64.085 9.105 1.00 7.07 88 HIS E CA 1
ATOM 4569 C C . HIS E 1 89 ? 38.267 63.515 9.889 1.00 6.60 88 HIS E C 1
ATOM 4570 O O . HIS E 1 89 ? 38.544 63.896 11.014 1.00 7.06 88 HIS E O 1
ATOM 4577 N N . VAL E 1 90 ? 38.864 62.512 9.275 1.00 6.32 89 VAL E N 1
ATOM 4578 C CA . VAL E 1 90 ? 39.996 61.810 9.849 1.00 8.02 89 VAL E CA 1
ATOM 4579 C C . VAL E 1 90 ? 41.153 61.735 8.843 1.00 9.27 89 VAL E C 1
ATOM 4580 O O . VAL E 1 90 ? 41.035 62.210 7.744 1.00 7.87 89 VAL E O 1
ATOM 4584 N N . ASP E 1 91 ? 42.299 61.232 9.299 1.00 14.18 90 ASP E N 1
ATOM 4585 C CA . ASP E 1 91 ? 43.508 61.341 8.484 1.00 12.63 90 ASP E CA 1
ATOM 4586 C C . ASP E 1 91 ? 43.626 60.270 7.396 1.00 13.84 90 ASP E C 1
ATOM 4587 O O . ASP E 1 91 ? 44.406 60.451 6.466 1.00 12.74 90 ASP E O 1
ATOM 4592 N N . THR E 1 92 ? 42.866 59.177 7.490 1.00 8.08 91 THR E N 1
ATOM 4593 C CA . THR E 1 92 ? 42.952 58.108 6.487 1.00 6.88 91 THR E CA 1
ATOM 4594 C C . THR E 1 92 ? 41.568 57.639 6.093 1.00 6.44 91 THR E C 1
ATOM 4595 O O . THR E 1 92 ? 40.623 57.732 6.891 1.00 7.03 91 THR E O 1
ATOM 4599 N N . PRO E 1 93 ? 41.426 57.103 4.876 1.00 7.41 92 PRO E N 1
ATOM 4600 C CA . PRO E 1 93 ? 40.133 56.538 4.523 1.00 6.60 92 PRO E CA 1
ATOM 4601 C C . PRO E 1 93 ? 39.738 55.318 5.337 1.00 6.06 92 PRO E C 1
ATOM 4602 O O . PRO E 1 93 ? 38.552 55.083 5.626 1.00 7.26 92 PRO E O 1
ATOM 4606 N N . GLU E 1 94 ? 40.730 54.510 5.715 1.00 8.50 93 GLU E N 1
ATOM 4607 C CA . GLU E 1 94 ? 40.498 53.349 6.538 1.00 8.11 93 GLU E CA 1
ATOM 4608 C C . GLU E 1 94 ? 39.854 53.697 7.860 1.00 7.13 93 GLU E C 1
ATOM 4609 O O . GLU E 1 94 ? 38.882 53.057 8.246 1.00 7.75 93 GLU E O 1
ATOM 4615 N N . GLU E 1 95 ? 40.329 54.744 8.533 1.00 7.66 94 GLU E N 1
ATOM 4616 C CA . GLU E 1 95 ? 39.726 55.198 9.782 1.00 7.60 94 GLU E CA 1
ATOM 4617 C C . GLU E 1 95 ? 38.311 55.712 9.571 1.00 6.37 94 GLU E C 1
ATOM 4618 O O . GLU E 1 95 ? 37.404 55.460 10.367 1.00 7.39 94 GLU E O 1
ATOM 4624 N N . ARG E 1 96 ? 38.103 56.409 8.455 1.00 5.56 95 ARG E N 1
ATOM 4625 C CA . ARG E 1 96 ? 36.772 56.955 8.174 1.00 5.72 95 ARG E CA 1
ATOM 4626 C C . ARG E 1 96 ? 35.772 55.801 8.064 1.00 6.82 95 ARG E C 1
ATOM 4627 O O . ARG E 1 96 ? 34.658 55.858 8.612 1.00 8.82 95 ARG E O 1
ATOM 4635 N N . GLU E 1 97 ? 36.140 54.761 7.343 1.00 6.90 96 GLU E N 1
ATOM 4636 C CA . GLU E 1 97 ? 35.244 53.619 7.126 1.00 6.80 96 GLU E CA 1
ATOM 4637 C C . GLU E 1 97 ? 34.980 52.836 8.445 1.00 6.42 96 GLU E C 1
ATOM 4638 O O . GLU E 1 97 ? 33.826 52.379 8.686 1.00 7.38 96 GLU E O 1
ATOM 4644 N N . GLU E 1 98 ? 35.982 52.766 9.323 1.00 5.96 97 GLU E N 1
ATOM 4645 C CA . GLU E 1 98 ? 35.798 52.196 10.627 1.00 9.99 97 GLU E CA 1
ATOM 4646 C C . GLU E 1 98 ? 34.710 52.971 11.363 1.00 8.61 97 GLU E C 1
ATOM 4647 O O . GLU E 1 98 ? 33.819 52.355 11.939 1.00 7.25 97 GLU E O 1
ATOM 4653 N N . TRP E 1 99 ? 34.771 54.303 11.342 1.00 4.83 98 TRP E N 1
ATOM 4654 C CA . TRP E 1 99 ? 33.788 55.102 12.074 1.00 7.30 98 TRP E CA 1
ATOM 4655 C C . TRP E 1 99 ? 32.386 54.892 11.512 1.00 4.69 98 TRP E C 1
ATOM 4656 O O . TRP E 1 99 ? 31.410 54.715 12.271 1.00 5.67 98 TRP E O 1
ATOM 4667 N N . THR E 1 100 ? 32.248 54.965 10.188 1.00 5.18 99 THR E N 1
ATOM 4668 C CA . THR E 1 100 ? 30.931 54.870 9.607 1.00 5.32 99 THR E CA 1
ATOM 4669 C C . THR E 1 100 ? 30.356 53.442 9.743 1.00 4.24 99 THR E C 1
ATOM 4670 O O . THR E 1 100 ? 29.134 53.278 9.945 1.00 5.79 99 THR E O 1
ATOM 4674 N N . GLU E 1 101 ? 31.179 52.438 9.679 1.00 6.26 100 GLU E N 1
ATOM 4675 C CA . GLU E 1 101 ? 30.738 51.075 9.951 1.00 4.37 100 GLU E CA 1
ATOM 4676 C C . GLU E 1 101 ? 30.235 50.920 11.390 1.00 6.72 100 GLU E C 1
ATOM 4677 O O . GLU E 1 101 ? 29.156 50.396 11.630 1.00 5.98 100 GLU E O 1
ATOM 4683 N N . ALA E 1 102 ? 30.984 51.456 12.341 1.00 4.62 101 ALA E N 1
ATOM 4684 C CA . ALA E 1 102 ? 30.714 51.344 13.761 1.00 3.98 101 ALA E CA 1
ATOM 4685 C C . ALA E 1 102 ? 29.404 52.039 14.061 1.00 4.24 101 ALA E C 1
ATOM 4686 O O . ALA E 1 102 ? 28.539 51.517 14.754 1.00 4.91 101 ALA E O 1
ATOM 4688 N N . ILE E 1 103 ? 29.289 53.255 13.542 1.00 5.24 102 ILE E N 1
ATOM 4689 C CA . ILE E 1 103 ? 28.114 54.064 13.796 1.00 4.03 102 ILE E CA 1
ATOM 4690 C C . ILE E 1 103 ? 26.904 53.367 13.240 1.00 2.74 102 ILE E C 1
ATOM 4691 O O . ILE E 1 103 ? 25.877 53.258 13.959 1.00 5.84 102 ILE E O 1
ATOM 4696 N N . GLN E 1 104 ? 26.948 52.891 12.005 1.00 5.60 103 GLN E N 1
ATOM 4697 C CA . GLN E 1 104 ? 25.764 52.215 11.466 1.00 5.46 103 GLN E CA 1
ATOM 4698 C C . GLN E 1 104 ? 25.406 50.938 12.236 1.00 8.31 103 GLN E C 1
ATOM 4699 O O . GLN E 1 104 ? 24.227 50.589 12.429 1.00 8.66 103 GLN E O 1
ATOM 4705 N N . ALA E 1 105 ? 26.407 50.173 12.672 1.00 7.00 104 ALA E N 1
ATOM 4706 C CA . ALA E 1 105 ? 26.169 48.916 13.395 1.00 4.75 104 ALA E CA 1
ATOM 4707 C C . ALA E 1 105 ? 25.577 49.180 14.787 1.00 8.65 104 ALA E C 1
ATOM 4708 O O . ALA E 1 105 ? 24.637 48.482 15.214 1.00 7.48 104 ALA E O 1
ATOM 4710 N N . VAL E 1 106 ? 26.054 50.207 15.485 1.00 6.27 105 VAL E N 1
ATOM 4711 C CA . VAL E 1 106 ? 25.358 50.696 16.706 1.00 8.70 105 VAL E CA 1
ATOM 4712 C C . VAL E 1 106 ? 23.886 51.064 16.423 1.00 7.81 105 VAL E C 1
ATOM 4713 O O . VAL E 1 106 ? 22.983 50.585 17.139 1.00 8.39 105 VAL E O 1
ATOM 4717 N N . ALA E 1 107 ? 23.620 51.903 15.422 1.00 6.44 106 ALA E N 1
ATOM 4718 C CA . ALA E 1 107 ? 22.244 52.289 15.095 1.00 6.58 106 ALA E CA 1
ATOM 4719 C C . ALA E 1 107 ? 21.393 51.047 14.771 1.00 10.06 106 ALA E C 1
ATOM 4720 O O . ALA E 1 107 ? 20.270 50.953 15.238 1.00 7.50 106 ALA E O 1
ATOM 4722 N N . ASP E 1 108 ? 21.946 50.095 14.033 1.00 10.64 107 ASP E N 1
ATOM 4723 C CA . ASP E 1 108 ? 21.168 48.891 13.648 1.00 7.82 107 ASP E CA 1
ATOM 4724 C C . ASP E 1 108 ? 20.802 48.090 14.909 1.00 12.24 107 ASP E C 1
ATOM 4725 O O . ASP E 1 108 ? 19.651 47.672 15.056 1.00 10.63 107 ASP E O 1
ATOM 4730 N N . ARG E 1 109 ? 21.741 47.906 15.845 1.00 8.72 108 ARG E N 1
ATOM 4731 C CA . ARG E 1 109 ? 21.483 47.130 17.074 1.00 12.96 108 ARG E CA 1
ATOM 4732 C C . ARG E 1 109 ? 20.443 47.806 17.965 1.00 12.87 108 ARG E C 1
ATOM 4733 O O . ARG E 1 109 ? 19.580 47.133 18.580 1.00 11.79 108 ARG E O 1
ATOM 4741 N N . LEU E 1 110 ? 20.475 49.134 18.013 1.00 7.93 109 LEU E N 1
ATOM 4742 C CA . LEU E 1 110 ? 19.471 49.874 18.745 1.00 12.20 109 LEU E CA 1
ATOM 4743 C C . LEU E 1 110 ? 18.096 49.692 18.146 1.00 11.73 109 LEU E C 1
ATOM 4744 O O . LEU E 1 110 ? 17.106 49.539 18.906 1.00 14.48 109 LEU E O 1
ATOM 4749 N N . GLN E 1 111 ? 17.997 49.682 16.823 1.00 8.20 110 GLN E N 1
ATOM 4750 C CA . GLN E 1 111 ? 16.705 49.483 16.129 1.00 11.83 110 GLN E CA 1
ATOM 4751 C C . GLN E 1 111 ? 16.101 48.193 16.668 1.00 15.73 110 GLN E C 1
ATOM 4752 O O . GLN E 1 111 ? 14.949 48.137 17.073 1.00 15.48 110 GLN E O 1
ATOM 4755 N N . ARG E 1 112 ? 16.933 47.180 16.741 1.00 9.40 111 ARG E N 1
ATOM 4756 C CA . ARG E 1 112 ? 16.533 45.854 17.254 1.00 11.06 111 ARG E CA 1
ATOM 4757 C C . ARG E 1 112 ? 16.050 45.857 18.689 1.00 19.54 111 ARG E C 1
ATOM 4758 O O . ARG E 1 112 ? 14.977 45.305 19.009 1.00 14.23 111 ARG E O 1
ATOM 4766 N N . GLN E 1 113 ? 16.810 46.491 19.555 1.00 15.17 112 GLN E N 1
ATOM 4767 C CA . GLN E 1 113 ? 16.429 46.625 20.961 1.00 18.06 112 GLN E CA 1
ATOM 4768 C C . GLN E 1 113 ? 15.100 47.405 21.165 1.00 17.14 112 GLN E C 1
ATOM 4769 O O . GLN E 1 113 ? 14.235 46.972 21.944 1.00 15.15 112 GLN E O 1
ATOM 4775 N N . GLU E 1 114 ? 14.915 48.491 20.413 1.00 20.41 113 GLU E N 1
ATOM 4776 C CA . GLU E 1 114 ? 13.652 49.267 20.450 1.00 14.98 113 GLU E CA 1
ATOM 4777 C C . GLU E 1 114 ? 12.470 48.398 20.074 1.00 19.02 113 GLU E C 1
ATOM 4778 O O . GLU E 1 114 ? 11.322 48.672 20.458 1.00 23.22 113 GLU E O 1
ATOM 4780 N N . GLU E 1 115 ? 12.752 47.348 19.318 1.00 11.50 114 GLU E N 1
ATOM 4781 C CA . GLU E 1 115 ? 11.716 46.510 18.756 1.00 17.51 114 GLU E CA 1
ATOM 4782 C C . GLU E 1 115 ? 11.361 45.299 19.585 1.00 13.01 114 GLU E C 1
ATOM 4783 O O . GLU E 1 115 ? 10.412 44.564 19.246 1.00 13.21 114 GLU E O 1
ATOM 4789 N N . GLU E 1 116 ? 12.079 45.072 20.674 1.00 15.38 115 GLU E N 1
ATOM 4790 C CA . GLU E 1 116 ? 11.997 43.810 21.381 1.00 9.14 115 GLU E CA 1
ATOM 4791 C C . GLU E 1 116 ? 10.774 43.679 22.327 1.00 13.66 115 GLU E C 1
ATOM 4792 O O . GLU E 1 116 ? 10.570 42.630 22.905 1.00 16.98 115 GLU E O 1
ATOM 4798 N N . ARG E 1 117 ? 9.930 44.690 22.441 1.00 20.92 116 ARG E N 1
ATOM 4799 C CA . ARG E 1 117 ? 8.684 44.532 23.213 1.00 12.46 116 ARG E CA 1
ATOM 4800 C C . ARG E 1 117 ? 7.503 44.614 22.272 1.00 24.57 116 ARG E C 1
ATOM 4801 O O . ARG E 1 117 ? 6.340 44.691 22.715 1.00 34.44 116 ARG E O 1
ATOM 4803 N N . MET E 1 118 ? 7.800 44.583 20.966 1.00 18.91 117 MET E N 1
ATOM 4804 C CA . MET E 1 118 ? 6.762 44.734 19.983 1.00 17.65 117 MET E CA 1
ATOM 4805 C C . MET E 1 118 ? 6.204 43.354 19.741 1.00 11.04 117 MET E C 1
ATOM 4806 O O . MET E 1 118 ? 6.963 42.381 19.560 1.00 11.68 117 MET E O 1
ATOM 4815 N N . ASN E 1 119 ? 4.890 43.292 19.783 1.00 14.28 118 ASN E N 1
ATOM 4816 C CA . ASN E 1 119 ? 4.136 42.059 19.618 1.00 12.19 118 ASN E CA 1
ATOM 4817 C C . ASN E 1 119 ? 4.247 41.651 18.147 1.00 17.72 118 ASN E C 1
ATOM 4818 O O . ASN E 1 119 ? 4.205 40.470 17.764 1.00 15.94 118 ASN E O 1
ATOM 4824 N N . ASP F 1 4 ? 71.919 63.455 -29.506 1.00 34.34 3 ASP F N 1
ATOM 4825 C CA . ASP F 1 4 ? 72.532 63.891 -28.218 1.00 32.86 3 ASP F CA 1
ATOM 4826 C C . ASP F 1 4 ? 71.650 63.520 -27.013 1.00 27.60 3 ASP F C 1
ATOM 4827 O O . ASP F 1 4 ? 72.146 63.500 -25.885 1.00 34.43 3 ASP F O 1
ATOM 4829 N N . VAL F 1 5 ? 70.355 63.260 -27.243 1.00 25.90 4 VAL F N 1
ATOM 4830 C CA . VAL F 1 5 ? 69.469 62.719 -26.176 1.00 22.20 4 VAL F CA 1
ATOM 4831 C C . VAL F 1 5 ? 69.560 61.189 -26.137 1.00 24.20 4 VAL F C 1
ATOM 4832 O O . VAL F 1 5 ? 69.425 60.518 -27.160 1.00 22.85 4 VAL F O 1
ATOM 4836 N N . THR F 1 6 ? 69.778 60.638 -24.946 1.00 18.11 5 THR F N 1
ATOM 4837 C CA . THR F 1 6 ? 69.866 59.195 -24.772 1.00 18.02 5 THR F CA 1
ATOM 4838 C C . THR F 1 6 ? 69.022 58.731 -23.579 1.00 13.66 5 THR F C 1
ATOM 4839 O O . THR F 1 6 ? 68.594 59.531 -22.738 1.00 13.27 5 THR F O 1
ATOM 4843 N N . ILE F 1 7 ? 68.801 57.424 -23.535 1.00 13.12 6 ILE F N 1
ATOM 4844 C CA . ILE F 1 7 ? 68.093 56.779 -22.439 1.00 11.30 6 ILE F CA 1
ATOM 4845 C C . ILE F 1 7 ? 69.054 56.552 -21.268 1.00 10.97 6 ILE F C 1
ATOM 4846 O O . ILE F 1 7 ? 70.128 55.956 -21.405 1.00 12.48 6 ILE F O 1
ATOM 4851 N N . VAL F 1 8 ? 68.691 57.108 -20.129 1.00 7.95 7 VAL F N 1
ATOM 4852 C CA . VAL F 1 8 ? 69.444 56.989 -18.884 1.00 10.03 7 VAL F CA 1
ATOM 4853 C C . VAL F 1 8 ? 69.062 55.731 -18.085 1.00 12.53 7 VAL F C 1
ATOM 4854 O O . VAL F 1 8 ? 69.915 55.035 -17.536 1.00 13.31 7 VAL F O 1
ATOM 4858 N N . LYS F 1 9 ? 67.767 55.460 -18.038 1.00 6.81 8 LYS F N 1
ATOM 4859 C CA . LYS F 1 9 ? 67.231 54.269 -17.451 1.00 8.32 8 LYS F CA 1
ATOM 4860 C C . LYS F 1 9 ? 65.882 53.912 -18.049 1.00 8.67 8 LYS F C 1
ATOM 4861 O O . LYS F 1 9 ? 65.075 54.787 -18.318 1.00 9.04 8 LYS F O 1
ATOM 4867 N N . GLU F 1 10 ? 65.610 52.625 -18.166 1.00 9.10 9 GLU F N 1
ATOM 4868 C CA . GLU F 1 10 ? 64.331 52.111 -18.608 1.00 6.01 9 GLU F CA 1
ATOM 4869 C C . GLU F 1 10 ? 63.986 50.870 -17.817 1.00 7.47 9 GLU F C 1
ATOM 4870 O O . GLU F 1 10 ? 64.881 50.107 -17.361 1.00 10.95 9 GLU F O 1
ATOM 4876 N N . GLY F 1 11 ? 62.695 50.678 -17.577 1.00 7.28 10 GLY F N 1
ATOM 4877 C CA . GLY F 1 11 ? 62.261 49.500 -16.870 1.00 10.12 10 GLY F CA 1
ATOM 4878 C C . GLY F 1 11 ? 60.798 49.478 -16.522 1.00 9.89 10 GLY F C 1
ATOM 4879 O O . GLY F 1 11 ? 60.103 50.487 -16.640 1.00 6.97 10 GLY F O 1
ATOM 4880 N N . TRP F 1 12 ? 60.360 48.337 -16.010 1.00 7.69 11 TRP F N 1
ATOM 4881 C CA . TRP F 1 12 ? 59.000 48.141 -15.546 1.00 6.41 11 TRP F CA 1
ATOM 4882 C C . TRP F 1 12 ? 58.821 48.725 -14.160 1.00 7.37 11 TRP F C 1
ATOM 4883 O O . TRP F 1 12 ? 59.655 48.494 -13.242 1.00 8.74 11 TRP F O 1
ATOM 4894 N N . VAL F 1 13 ? 57.712 49.434 -13.970 1.00 6.51 12 VAL F N 1
ATOM 4895 C CA . VAL F 1 13 ? 57.314 49.940 -12.653 1.00 6.34 12 VAL F CA 1
ATOM 4896 C C . VAL F 1 13 ? 55.827 49.719 -12.469 1.00 4.65 12 VAL F C 1
ATOM 4897 O O . VAL F 1 13 ? 55.087 49.531 -13.427 1.00 7.15 12 VAL F O 1
ATOM 4901 N N . GLN F 1 14 ? 55.365 49.787 -11.247 1.00 5.29 13 GLN F N 1
ATOM 4902 C CA . GLN F 1 14 ? 53.920 49.923 -10.962 1.00 5.99 13 GLN F CA 1
ATOM 4903 C C . GLN F 1 14 ? 53.683 51.397 -10.683 1.00 5.66 13 GLN F C 1
ATOM 4904 O O . GLN F 1 14 ? 54.443 52.012 -9.947 1.00 7.94 13 GLN F O 1
ATOM 4913 N N . LYS F 1 15 ? 52.692 51.986 -11.340 1.00 5.97 14 LYS F N 1
ATOM 4914 C CA . LYS F 1 15 ? 52.396 53.421 -11.185 1.00 4.76 14 LYS F CA 1
ATOM 4915 C C . LYS F 1 15 ? 50.968 53.619 -10.738 1.00 3.47 14 LYS F C 1
ATOM 4916 O O . LYS F 1 15 ? 50.057 52.942 -11.245 1.00 6.13 14 LYS F O 1
ATOM 4922 N N . ARG F 1 16 ? 50.764 54.517 -9.783 1.00 5.17 15 ARG F N 1
ATOM 4923 C CA . ARG F 1 16 ? 49.409 54.836 -9.356 1.00 6.62 15 ARG F CA 1
ATOM 4924 C C . ARG F 1 16 ? 48.703 55.546 -10.501 1.00 4.09 15 ARG F C 1
ATOM 4925 O O . ARG F 1 16 ? 49.246 56.432 -11.166 1.00 5.41 15 ARG F O 1
ATOM 4933 N N . GLY F 1 17 ? 47.444 55.197 -10.702 1.00 4.48 16 GLY F N 1
ATOM 4934 C CA . GLY F 1 17 ? 46.718 55.830 -11.788 1.00 5.31 16 GLY F CA 1
ATOM 4935 C C . GLY F 1 17 ? 46.503 57.293 -11.532 1.00 5.80 16 GLY F C 1
ATOM 4936 O O . GLY F 1 17 ? 46.461 57.755 -10.379 1.00 9.29 16 GLY F O 1
ATOM 4937 N N . GLU F 1 18 ? 46.261 57.986 -12.621 1.00 7.72 17 GLU F N 1
ATOM 4938 C CA . GLU F 1 18 ? 46.079 59.437 -12.614 1.00 12.28 17 GLU F CA 1
ATOM 4939 C C . GLU F 1 18 ? 44.663 59.855 -12.291 1.00 12.15 17 GLU F C 1
ATOM 4940 O O . GLU F 1 18 ? 44.430 61.018 -11.880 1.00 13.49 17 GLU F O 1
ATOM 4946 N N . TYR F 1 19 ? 43.705 58.973 -12.555 1.00 5.21 18 TYR F N 1
ATOM 4947 C CA . TYR F 1 19 ? 42.290 59.219 -12.248 1.00 7.46 18 TYR F CA 1
ATOM 4948 C C . TYR F 1 19 ? 41.810 58.304 -11.153 1.00 10.63 18 TYR F C 1
ATOM 4949 O O . TYR F 1 19 ? 41.168 58.779 -10.225 1.00 11.11 18 TYR F O 1
ATOM 4958 N N . ILE F 1 20 ? 42.075 56.998 -11.299 1.00 11.23 19 ILE F N 1
ATOM 4959 C CA . ILE F 1 20 ? 41.745 55.958 -10.311 1.00 7.60 19 ILE F CA 1
ATOM 4960 C C . ILE F 1 20 ? 43.053 55.629 -9.609 1.00 14.18 19 ILE F C 1
ATOM 4961 O O . ILE F 1 20 ? 44.058 55.324 -10.263 1.00 16.29 19 ILE F O 1
ATOM 4966 N N A LYS F 1 21 ? 43.000 55.667 -8.285 0.50 11.92 20 LYS F N 1
ATOM 4967 N N B LYS F 1 21 ? 43.047 55.623 -8.291 0.50 12.52 20 LYS F N 1
ATOM 4968 C CA A LYS F 1 21 ? 44.169 55.415 -7.439 0.50 18.83 20 LYS F CA 1
ATOM 4969 C CA B LYS F 1 21 ? 44.313 55.602 -7.528 0.50 16.64 20 LYS F CA 1
ATOM 4970 C C A LYS F 1 21 ? 44.290 53.908 -7.233 0.50 13.92 20 LYS F C 1
ATOM 4971 C C B LYS F 1 21 ? 45.106 54.253 -7.622 0.50 12.69 20 LYS F C 1
ATOM 4972 O O A LYS F 1 21 ? 43.972 53.369 -6.173 0.50 22.00 20 LYS F O 1
ATOM 4973 O O B LYS F 1 21 ? 46.335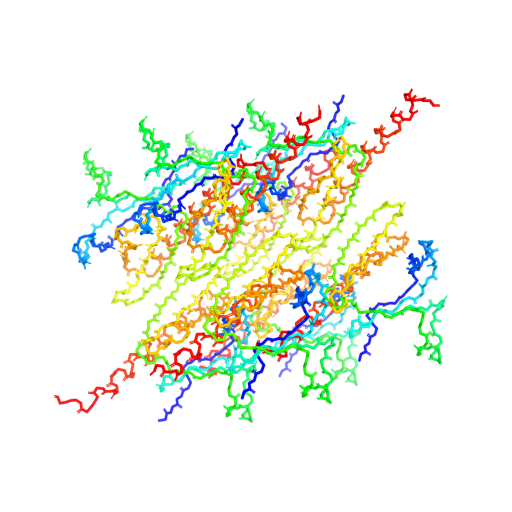 54.180 -7.346 0.50 12.01 20 LYS F O 1
ATOM 4979 N N A ASN F 1 22 ? 44.698 53.243 -8.300 0.50 9.10 21 ASN F N 1
ATOM 4980 N N B ASN F 1 22 ? 44.419 53.205 -8.057 0.50 10.26 21 ASN F N 1
ATOM 4981 C CA A ASN F 1 22 ? 45.073 51.851 -8.276 0.50 6.90 21 ASN F CA 1
ATOM 4982 C CA B ASN F 1 22 ? 45.001 51.876 -8.183 0.50 7.18 21 ASN F CA 1
ATOM 4983 C C A ASN F 1 22 ? 46.397 51.727 -9.008 0.50 6.67 21 ASN F C 1
ATOM 4984 C C B ASN F 1 22 ? 46.464 51.871 -8.691 0.50 8.22 21 ASN F C 1
ATOM 4985 O O A ASN F 1 22 ? 46.712 52.468 -9.927 0.50 9.86 21 ASN F O 1
ATOM 4986 O O B ASN F 1 22 ? 46.981 52.918 -8.974 0.50 8.16 21 ASN F O 1
ATOM 4991 N N . TRP F 1 23 ? 47.146 50.719 -8.659 1.00 9.36 22 TRP F N 1
ATOM 4992 C CA . TRP F 1 23 ? 48.466 50.548 -9.260 1.00 6.73 22 TRP F CA 1
ATOM 4993 C C . TRP F 1 23 ? 48.252 49.802 -10.564 1.00 9.63 22 TRP F C 1
ATOM 4994 O O . TRP F 1 23 ? 47.471 48.836 -10.632 1.00 9.15 22 TRP F O 1
ATOM 5005 N N . ARG F 1 24 ? 49.011 50.177 -11.586 1.00 7.71 23 ARG F N 1
ATOM 5006 C CA . ARG F 1 24 ? 48.997 49.498 -12.845 1.00 6.33 23 ARG F CA 1
ATOM 5007 C C . ARG F 1 24 ? 50.429 49.429 -13.423 1.00 7.63 23 ARG F C 1
ATOM 5008 O O . ARG F 1 24 ? 51.246 50.318 -13.161 1.00 6.81 23 ARG F O 1
ATOM 5016 N N . PRO F 1 25 ? 50.733 48.404 -14.247 1.00 7.36 24 PRO F N 1
ATOM 5017 C CA . PRO F 1 25 ? 52.067 48.285 -14.818 1.00 7.98 24 PRO F CA 1
ATOM 5018 C C . PRO F 1 25 ? 52.336 49.301 -15.889 1.00 7.27 24 PRO F C 1
ATOM 5019 O O . PRO F 1 25 ? 51.442 49.673 -16.682 1.00 9.04 24 PRO F O 1
ATOM 5023 N N . ARG F 1 26 ? 53.535 49.806 -15.868 1.00 6.00 25 ARG F N 1
ATOM 5024 C CA . ARG F 1 26 ? 54.013 50.692 -16.912 1.00 7.59 25 ARG F CA 1
ATOM 5025 C C . ARG F 1 26 ? 55.479 50.400 -17.219 1.00 9.65 25 ARG F C 1
ATOM 5026 O O . ARG F 1 26 ? 56.231 50.121 -16.302 1.00 7.37 25 ARG F O 1
ATOM 5034 N N . TYR F 1 27 ? 55.886 50.526 -18.481 1.00 8.62 26 TYR F N 1
ATOM 5035 C CA . TYR F 1 27 ? 57.293 50.463 -18.877 1.00 6.86 26 TYR F CA 1
ATOM 5036 C C . TYR F 1 27 ? 57.733 51.891 -19.135 1.00 8.32 26 TYR F C 1
ATOM 5037 O O . TYR F 1 27 ? 57.188 52.551 -20.033 1.00 8.37 26 TYR F O 1
ATOM 5046 N N . PHE F 1 28 ? 58.644 52.411 -18.337 1.00 6.33 27 PHE F N 1
ATOM 5047 C CA . PHE F 1 28 ? 59.102 53.795 -18.446 1.00 7.03 27 PHE F CA 1
ATOM 5048 C C . PHE F 1 28 ? 60.510 53.950 -18.982 1.00 7.66 27 PHE F C 1
ATOM 5049 O O . PHE F 1 28 ? 61.385 53.102 -18.744 1.00 7.00 27 PHE F O 1
ATOM 5057 N N . LEU F 1 29 ? 60.695 55.020 -19.746 1.00 7.35 28 LEU F N 1
ATOM 5058 C CA . LEU F 1 29 ? 62.005 55.473 -20.236 1.00 7.12 28 LEU F CA 1
ATOM 5059 C C . LEU F 1 29 ? 62.278 56.840 -19.705 1.00 9.84 28 LEU F C 1
ATOM 5060 O O . LEU F 1 29 ? 61.435 57.716 -19.865 1.00 7.49 28 LEU F O 1
ATOM 5065 N N . LEU F 1 30 ? 63.435 57.045 -19.068 1.00 7.79 29 LEU F N 1
ATOM 5066 C CA . LEU F 1 30 ? 63.939 58.348 -18.688 1.00 6.77 29 LEU F CA 1
ATOM 5067 C C . LEU F 1 30 ? 65.050 58.727 -19.629 1.00 7.42 29 LEU F C 1
ATOM 5068 O O . LEU F 1 30 ? 65.975 57.964 -19.838 1.00 8.42 29 LEU F O 1
ATOM 5073 N N . LYS F 1 31 ? 64.943 59.905 -20.213 1.00 9.31 30 LYS F N 1
ATOM 5074 C CA . LYS F 1 31 ? 65.952 60.382 -21.135 1.00 8.48 30 LYS F CA 1
ATOM 5075 C C . LYS F 1 31 ? 66.657 61.629 -20.624 1.00 9.96 30 LYS F C 1
ATOM 5076 O O . LYS F 1 31 ? 66.152 62.358 -19.767 1.00 9.92 30 LYS F O 1
ATOM 5082 N N . THR F 1 32 ? 67.803 61.930 -21.242 1.00 13.27 31 THR F N 1
ATOM 5083 C CA . THR F 1 32 ? 68.631 63.053 -20.774 1.00 10.92 31 THR F CA 1
ATOM 5084 C C . THR F 1 32 ? 68.046 64.469 -20.953 1.00 13.36 31 THR F C 1
ATOM 5085 O O . THR F 1 32 ? 68.555 65.411 -20.360 1.00 13.82 31 THR F O 1
ATOM 5089 N N . ASP F 1 33 ? 66.992 64.611 -21.750 1.00 12.14 32 ASP F N 1
ATOM 5090 C CA . ASP F 1 33 ? 66.273 65.890 -21.852 1.00 10.31 32 ASP F CA 1
ATOM 5091 C C . ASP F 1 33 ? 65.230 66.120 -20.774 1.00 11.19 32 ASP F C 1
ATOM 5092 O O . ASP F 1 33 ? 64.533 67.132 -20.773 1.00 13.45 32 ASP F O 1
ATOM 5097 N N . GLY F 1 34 ? 65.109 65.173 -19.836 1.00 10.24 33 GLY F N 1
ATOM 5098 C CA . GLY F 1 34 ? 64.128 65.259 -18.781 1.00 9.36 33 GLY F CA 1
ATOM 5099 C C . GLY F 1 34 ? 62.813 64.559 -19.041 1.00 8.06 33 GLY F C 1
ATOM 5100 O O . GLY F 1 34 ? 61.950 64.502 -18.161 1.00 9.15 33 GLY F O 1
ATOM 5101 N N . SER F 1 35 ? 62.620 64.049 -20.259 1.00 7.16 34 SER F N 1
ATOM 5102 C CA . SER F 1 35 ? 61.398 63.338 -20.555 1.00 9.47 34 SER F CA 1
ATOM 5103 C C . SER F 1 35 ? 61.385 62.007 -19.813 1.00 8.13 34 SER F C 1
ATOM 5104 O O . SER F 1 35 ? 62.362 61.280 -19.761 1.00 9.93 34 SER F O 1
ATOM 5107 N N . PHE F 1 36 ? 60.205 61.675 -19.345 1.00 8.14 35 PHE F N 1
ATOM 5108 C CA . PHE F 1 36 ? 59.923 60.456 -18.585 1.00 7.44 35 PHE F CA 1
ATOM 5109 C C . PHE F 1 36 ? 58.622 59.945 -19.145 1.00 8.11 35 PHE F C 1
ATOM 5110 O O . PHE F 1 36 ? 57.543 60.525 -18.893 1.00 9.36 35 PHE F O 1
ATOM 5118 N N . ILE F 1 37 ? 58.725 58.876 -19.955 1.00 7.42 36 ILE F N 1
ATOM 5119 C CA . ILE F 1 37 ? 57.659 58.459 -20.858 1.00 10.09 36 ILE F CA 1
ATOM 5120 C C . ILE F 1 37 ? 57.297 57.047 -20.477 1.00 7.45 36 ILE F C 1
ATOM 5121 O O . ILE F 1 37 ? 58.159 56.181 -20.370 1.00 7.70 36 ILE F O 1
ATOM 5126 N N . GLY F 1 38 ? 55.986 56.811 -20.290 1.00 7.64 37 GLY F N 1
ATOM 5127 C CA . GLY F 1 38 ? 55.476 55.501 -19.908 1.00 7.97 37 GLY F CA 1
ATOM 5128 C C . GLY F 1 38 ? 54.617 54.863 -20.970 1.00 9.33 37 GLY F C 1
ATOM 5129 O O . GLY F 1 38 ? 53.843 55.553 -21.619 1.00 10.15 37 GLY F O 1
ATOM 5130 N N . TYR F 1 39 ? 54.731 53.540 -21.096 1.00 7.59 38 TYR F N 1
ATOM 5131 C CA . TYR F 1 39 ? 54.071 52.720 -22.100 1.00 10.94 38 TYR F CA 1
ATOM 5132 C C . TYR F 1 39 ? 53.382 51.520 -21.465 1.00 13.09 38 TYR F C 1
ATOM 5133 O O . TYR F 1 39 ? 53.733 51.111 -20.364 1.00 11.02 38 TYR F O 1
ATOM 5142 N N . LYS F 1 40 ? 52.383 50.970 -22.161 1.00 12.70 39 LYS F N 1
ATOM 5143 C CA . LYS F 1 40 ? 51.768 49.673 -21.821 1.00 12.70 39 LYS F CA 1
ATOM 5144 C C . LYS F 1 40 ? 52.771 48.519 -21.795 1.00 10.84 39 LYS F C 1
ATOM 5145 O O . LYS F 1 40 ? 52.660 47.614 -20.974 1.00 17.34 39 LYS F O 1
ATOM 5148 N N . GLU F 1 41 ? 53.744 48.545 -22.710 1.00 18.74 40 GLU F N 1
ATOM 5149 C CA . GLU F 1 41 ? 54.759 47.483 -22.850 1.00 19.12 40 GLU F CA 1
ATOM 5150 C C . GLU F 1 41 ? 56.073 48.091 -23.362 1.00 13.64 40 GLU F C 1
ATOM 5151 O O . GLU F 1 41 ? 56.109 49.274 -23.703 1.00 15.01 40 GLU F O 1
ATOM 5154 N N . LYS F 1 42 ? 57.152 47.313 -23.405 1.00 13.07 41 LYS F N 1
ATOM 5155 C CA . LYS F 1 42 ? 58.430 47.826 -23.919 1.00 12.77 41 LYS F CA 1
ATOM 5156 C C . LYS F 1 42 ? 58.207 48.289 -25.345 1.00 17.85 41 LYS F C 1
ATOM 5157 O O . LYS F 1 42 ? 57.689 47.516 -26.153 1.00 18.47 41 LYS F O 1
ATOM 5163 N N . PRO F 1 43 ? 58.585 49.534 -25.659 1.00 15.16 42 PRO F N 1
ATOM 5164 C CA . PRO F 1 43 ? 58.182 50.096 -26.949 1.00 22.40 42 PRO F CA 1
ATOM 5165 C C . PRO F 1 43 ? 58.757 49.295 -28.106 1.00 22.27 42 PRO F C 1
ATOM 5166 O O . PRO F 1 43 ? 58.112 49.205 -29.169 1.00 22.90 42 PRO F O 1
ATOM 5170 N N . GLN F 1 44 ? 59.946 48.726 -27.903 1.00 24.41 43 GLN F N 1
ATOM 5171 C CA . GLN F 1 44 ? 60.635 47.985 -28.966 1.00 31.19 43 GLN F CA 1
ATOM 5172 C C . GLN F 1 44 ? 59.912 46.705 -29.393 1.00 34.31 43 GLN F C 1
ATOM 5173 O O . GLN F 1 44 ? 60.134 46.217 -30.499 1.00 37.28 43 GLN F O 1
ATOM 5175 N N . ASP F 1 45 ? 59.040 46.176 -28.536 1.00 34.83 44 ASP F N 1
ATOM 5176 C CA . ASP F 1 45 ? 58.289 44.949 -28.835 1.00 34.67 44 ASP F CA 1
ATOM 5177 C C . ASP F 1 45 ? 56.918 45.208 -29.501 1.00 34.26 44 ASP F C 1
ATOM 5178 O O . ASP F 1 45 ? 56.127 44.271 -29.677 1.00 31.24 44 ASP F O 1
ATOM 5183 N N . VAL F 1 46 ? 56.647 46.464 -29.873 1.00 27.22 45 VAL F N 1
ATOM 5184 C CA . VAL F 1 46 ? 55.327 46.891 -30.370 1.00 26.07 45 VAL F CA 1
ATOM 5185 C C . VAL F 1 46 ? 55.481 47.747 -31.645 1.00 31.45 45 VAL F C 1
ATOM 5186 O O . VAL F 1 46 ? 56.492 48.443 -31.808 1.00 26.20 45 VAL F O 1
ATOM 5188 N N . ASP F 1 47 ? 54.478 47.689 -32.530 1.00 32.36 46 ASP F N 1
ATOM 5189 C CA . ASP F 1 47 ? 54.439 48.491 -33.770 1.00 33.99 46 ASP F CA 1
ATOM 5190 C C . ASP F 1 47 ? 54.259 49.975 -33.525 1.00 34.74 46 ASP F C 1
ATOM 5191 O O . ASP F 1 47 ? 55.067 50.808 -33.973 1.00 36.83 46 ASP F O 1
ATOM 5196 N N . LEU F 1 48 ? 53.150 50.285 -32.853 1.00 33.93 47 LEU F N 1
ATOM 5197 C CA . LEU F 1 48 ? 52.704 51.649 -32.629 1.00 33.01 47 LEU F CA 1
ATOM 5198 C C . LEU F 1 48 ? 52.566 51.835 -31.128 1.00 33.98 47 LEU F C 1
ATOM 5199 O O . LEU F 1 48 ? 51.456 51.845 -30.586 1.00 34.53 47 LEU F O 1
ATOM 5201 N N . PRO F 1 49 ? 53.707 51.959 -30.439 1.00 28.72 48 PRO F N 1
ATOM 5202 C CA . PRO F 1 49 ? 53.670 52.149 -28.990 1.00 29.63 48 PRO F CA 1
ATOM 5203 C C . PRO F 1 49 ? 53.257 53.575 -28.608 1.00 25.45 48 PRO F C 1
ATOM 5204 O O . PRO F 1 49 ? 54.106 54.431 -28.383 1.00 32.83 48 PRO F O 1
ATOM 5208 N N . TYR F 1 50 ? 51.950 53.818 -28.558 1.00 30.41 49 TYR F N 1
ATOM 5209 C CA . TYR F 1 50 ? 51.417 55.093 -28.090 1.00 26.59 49 TYR F CA 1
ATOM 5210 C C . TYR F 1 50 ? 51.790 55.271 -26.615 1.00 21.25 49 TYR F C 1
ATOM 5211 O O . TYR F 1 50 ? 51.517 54.386 -25.799 1.00 28.50 49 TYR F O 1
ATOM 5213 N N . PRO F 1 51 ? 52.441 56.393 -26.269 1.00 18.78 50 PRO F N 1
ATOM 5214 C CA . PRO F 1 51 ? 52.713 56.550 -24.836 1.00 14.29 50 PRO F CA 1
ATOM 5215 C C . PRO F 1 51 ? 51.431 56.726 -24.006 1.00 18.33 50 PRO F C 1
ATOM 5216 O O . PRO F 1 51 ? 50.472 57.376 -24.447 1.00 18.33 50 PRO F O 1
ATOM 5220 N N . LEU F 1 52 ? 51.436 56.155 -22.812 1.00 12.17 51 LEU F N 1
ATOM 5221 C CA . LEU F 1 52 ? 50.353 56.315 -21.833 1.00 11.10 51 LEU F CA 1
ATOM 5222 C C . LEU F 1 52 ? 50.635 57.477 -20.883 1.00 14.59 51 LEU F C 1
ATOM 5223 O O . LEU F 1 52 ? 49.704 57.972 -20.235 1.00 17.21 51 LEU F O 1
ATOM 5228 N N . ASN F 1 53 ? 51.913 57.873 -20.762 1.00 8.77 52 ASN F N 1
ATOM 5229 C CA . ASN F 1 53 ? 52.344 58.877 -19.831 1.00 9.65 52 ASN F CA 1
ATOM 5230 C C . ASN F 1 53 ? 53.501 59.665 -20.479 1.00 9.50 52 ASN F C 1
ATOM 5231 O O . ASN F 1 53 ? 54.376 59.060 -21.090 1.00 9.64 52 ASN F O 1
ATOM 5236 N N . ASN F 1 54 ? 53.482 60.985 -20.351 1.00 9.67 53 ASN F N 1
ATOM 5237 C CA . ASN F 1 54 ? 54.545 61.823 -20.850 1.00 12.18 53 ASN F CA 1
ATOM 5238 C C . ASN F 1 54 ? 54.681 63.036 -19.957 1.00 11.48 53 ASN F C 1
ATOM 5239 O O . ASN F 1 54 ? 53.806 63.922 -19.949 1.00 14.84 53 ASN F O 1
ATOM 5244 N N . PHE F 1 55 ? 55.746 63.104 -19.198 1.00 8.40 54 PHE F N 1
ATOM 5245 C CA . PHE F 1 55 ? 55.957 64.290 -18.429 1.00 10.39 54 PHE F CA 1
ATOM 5246 C C . PHE F 1 55 ? 57.450 64.570 -18.302 1.00 8.32 54 PHE F C 1
ATOM 5247 O O . PHE F 1 55 ? 58.282 63.729 -18.707 1.00 14.23 54 PHE F O 1
ATOM 5255 N N . SER F 1 56 ? 57.801 65.756 -17.808 1.00 6.60 55 SER F N 1
ATOM 5256 C CA . SER F 1 56 ? 59.168 66.150 -17.579 1.00 8.54 55 SER F CA 1
ATOM 5257 C C . SER F 1 56 ? 59.502 66.070 -16.111 1.00 10.52 55 SER F C 1
ATOM 5258 O O . SER F 1 56 ? 58.672 66.450 -15.274 1.00 10.53 55 SER F O 1
ATOM 5261 N N . VAL F 1 57 ? 60.723 65.624 -15.813 1.00 8.38 56 VAL F N 1
ATOM 5262 C CA . VAL F 1 57 ? 61.204 65.601 -14.437 1.00 7.36 56 VAL F CA 1
ATOM 5263 C C . VAL F 1 57 ? 62.101 66.792 -14.089 1.00 7.82 56 VAL F C 1
ATOM 5264 O O . VAL F 1 57 ? 62.710 66.828 -13.022 1.00 8.67 56 VAL F O 1
ATOM 5268 N N . ALA F 1 58 ? 62.169 67.787 -14.971 1.00 7.65 57 ALA F N 1
ATOM 5269 C CA . ALA F 1 58 ? 62.916 68.985 -14.642 1.00 8.08 57 ALA F CA 1
ATOM 5270 C C . ALA F 1 58 ? 62.449 69.622 -13.324 1.00 7.01 57 ALA F C 1
ATOM 5271 O O . ALA F 1 58 ? 61.238 69.715 -13.101 1.00 8.04 57 ALA F O 1
ATOM 5273 N N . LYS F 1 59 ? 63.375 69.990 -12.445 1.00 8.78 58 LYS F N 1
ATOM 5274 C CA . LYS F 1 59 ? 63.068 70.680 -11.172 1.00 8.79 58 LYS F CA 1
ATOM 5275 C C . LYS F 1 59 ? 62.142 69.916 -10.250 1.00 6.03 58 LYS F C 1
ATOM 5276 O O . LYS F 1 59 ? 61.483 70.458 -9.378 1.00 9.63 58 LYS F O 1
ATOM 5282 N N . CYS F 1 60 ? 62.201 68.615 -10.378 1.00 5.92 59 CYS F N 1
ATOM 5283 C CA . CYS F 1 60 ? 61.378 67.781 -9.487 1.00 8.13 59 CYS F CA 1
ATOM 5284 C C . CYS F 1 60 ? 61.892 67.690 -8.077 1.00 6.25 59 CYS F C 1
ATOM 5285 O O . CYS F 1 60 ? 63.061 67.955 -7.794 1.00 9.51 59 CYS F O 1
ATOM 5288 N N . GLN F 1 61 ? 60.989 67.264 -7.202 1.00 7.16 60 GLN F N 1
ATOM 5289 C CA . GLN F 1 61 ? 61.325 66.859 -5.868 1.00 6.53 60 GLN F CA 1
ATOM 5290 C C . GLN F 1 61 ? 60.961 65.398 -5.760 1.00 6.90 60 GLN F C 1
ATOM 5291 O O . GLN F 1 61 ? 59.959 64.942 -6.362 1.00 8.15 60 GLN F O 1
ATOM 5297 N N . LEU F 1 62 ? 61.755 64.654 -5.004 1.00 8.98 61 LEU F N 1
ATOM 5298 C CA . LEU F 1 62 ? 61.626 63.221 -4.875 1.00 6.57 61 LEU F CA 1
ATOM 5299 C C . LEU F 1 62 ? 61.530 62.793 -3.421 1.00 5.45 61 LEU F C 1
ATOM 5300 O O . LEU F 1 62 ? 62.209 63.344 -2.574 1.00 9.66 61 LEU F O 1
ATOM 5305 N N . MET F 1 63 ? 60.626 61.840 -3.162 1.00 5.79 62 MET F N 1
ATOM 5306 C CA . MET F 1 63 ? 60.504 61.200 -1.858 1.00 6.06 62 MET F CA 1
ATOM 5307 C C . MET F 1 63 ? 60.476 59.709 -2.013 1.00 6.86 62 MET F C 1
ATOM 5308 O O . MET F 1 63 ? 59.898 59.189 -2.993 1.00 7.78 62 MET F O 1
ATOM 5315 N N . LYS F 1 64 ? 61.072 59.019 -1.038 1.00 6.37 63 LYS F N 1
ATOM 5316 C CA . LYS F 1 64 ? 61.121 57.570 -1.023 1.00 6.51 63 LYS F CA 1
ATOM 5317 C C . LYS F 1 64 ? 60.387 57.099 0.204 1.00 5.99 63 LYS F C 1
ATOM 5318 O O . LYS F 1 64 ? 60.658 57.577 1.312 1.00 7.72 63 LYS F O 1
ATOM 5326 N N . THR F 1 65 ? 59.460 56.144 0.037 1.00 4.38 64 THR F N 1
ATOM 5327 C CA . THR F 1 65 ? 58.638 55.657 1.131 1.00 4.34 64 THR F CA 1
ATOM 5328 C C . THR F 1 65 ? 58.531 54.166 1.066 1.00 7.31 64 THR F C 1
ATOM 5329 O O . THR F 1 65 ? 58.845 53.560 0.050 1.00 6.44 64 THR F O 1
ATOM 5333 N N . GLU F 1 66 ? 58.064 53.571 2.166 1.00 6.91 65 GLU F N 1
ATOM 5334 C CA . GLU F 1 66 ? 57.828 52.111 2.230 1.00 6.02 65 GLU F CA 1
ATOM 5335 C C . GLU F 1 66 ? 56.388 51.719 2.504 1.00 7.55 65 GLU F C 1
ATOM 5336 O O . GLU F 1 66 ? 56.114 50.498 2.596 1.00 6.88 65 GLU F O 1
ATOM 5342 N N . ARG F 1 67 ? 55.485 52.676 2.634 1.00 7.41 66 ARG F N 1
ATOM 5343 C CA . ARG F 1 67 ? 54.089 52.377 2.949 1.00 6.50 66 ARG F CA 1
ATOM 5344 C C . ARG F 1 67 ? 53.202 53.288 2.095 1.00 7.60 66 ARG F C 1
ATOM 5345 O O . ARG F 1 67 ? 53.507 54.483 1.949 1.00 8.98 66 ARG F O 1
ATOM 5353 N N . PRO F 1 68 ? 52.102 52.746 1.557 1.00 8.45 67 PRO F N 1
ATOM 5354 C CA . PRO F 1 68 ? 51.641 51.379 1.746 1.00 10.27 67 PRO F CA 1
ATOM 5355 C C . PRO F 1 68 ? 52.456 50.278 1.043 1.00 10.07 67 PRO F C 1
ATOM 5356 O O . PRO F 1 68 ? 52.393 49.117 1.478 1.00 10.11 67 PRO F O 1
ATOM 5360 N N . LYS F 1 69 ? 53.215 50.612 -0.011 1.00 7.84 68 LYS F N 1
ATOM 5361 C CA . LYS F 1 69 ? 54.048 49.625 -0.713 1.00 6.86 68 LYS F CA 1
ATOM 5362 C C . LYS F 1 69 ? 55.529 49.842 -0.485 1.00 6.98 68 LYS F C 1
ATOM 5363 O O . LYS F 1 69 ? 55.997 50.982 -0.525 1.00 6.84 68 LYS F O 1
ATOM 5369 N N . PRO F 1 70 ? 56.280 48.769 -0.216 1.00 5.21 69 PRO F N 1
ATOM 5370 C CA . PRO F 1 70 ? 57.726 48.915 -0.186 1.00 5.57 69 PRO F CA 1
ATOM 5371 C C . PRO F 1 70 ? 58.268 49.458 -1.501 1.00 6.00 69 PRO F C 1
ATOM 5372 O O . PRO F 1 70 ? 57.705 49.210 -2.565 1.00 7.26 69 PRO F O 1
ATOM 5376 N N . ASN F 1 71 ? 59.419 50.088 -1.423 1.00 5.71 70 ASN F N 1
ATOM 5377 C CA . ASN F 1 71 ? 60.180 50.495 -2.590 1.00 5.45 70 ASN F CA 1
ATOM 5378 C C . ASN F 1 71 ? 59.397 51.463 -3.462 1.00 5.05 70 ASN F C 1
ATOM 5379 O O . ASN F 1 71 ? 59.443 51.396 -4.683 1.00 6.02 70 ASN F O 1
ATOM 5384 N N . THR F 1 72 ? 58.750 52.406 -2.799 1.00 6.06 71 THR F N 1
ATOM 5385 C CA . THR F 1 72 ? 57.996 53.453 -3.459 1.00 6.59 71 THR F CA 1
ATOM 5386 C C . THR F 1 72 ? 58.824 54.706 -3.645 1.00 5.47 71 THR F C 1
ATOM 5387 O O . THR F 1 72 ? 59.667 55.052 -2.805 1.00 5.72 71 THR F O 1
ATOM 5391 N N . PHE F 1 73 ? 58.657 55.351 -4.770 1.00 6.03 72 PHE F N 1
ATOM 5392 C CA . PHE F 1 73 ? 59.166 56.683 -4.993 1.00 5.67 72 PHE F CA 1
ATOM 5393 C C . PHE F 1 73 ? 58.071 57.595 -5.537 1.00 5.84 72 PHE F C 1
ATOM 5394 O O . PHE F 1 73 ? 57.158 57.134 -6.273 1.00 5.94 72 PHE F O 1
ATOM 5402 N N . ILE F 1 74 ? 58.102 58.861 -5.133 1.00 4.94 73 ILE F N 1
ATOM 5403 C CA . ILE F 1 74 ? 57.093 59.861 -5.443 1.00 6.66 73 ILE F CA 1
ATOM 5404 C C . ILE F 1 74 ? 57.813 61.058 -6.067 1.00 8.06 73 ILE F C 1
ATOM 5405 O O . ILE F 1 74 ? 58.838 61.530 -5.524 1.00 8.21 73 ILE F O 1
ATOM 5410 N N . ILE F 1 75 ? 57.297 61.555 -7.188 1.00 7.22 74 ILE F N 1
ATOM 5411 C CA . ILE F 1 75 ? 57.861 62.712 -7.923 1.00 5.80 74 ILE F CA 1
ATOM 5412 C C . ILE F 1 75 ? 56.798 63.812 -7.799 1.00 5.50 74 ILE F C 1
ATOM 5413 O O . ILE F 1 75 ? 55.602 63.573 -7.992 1.00 7.54 74 ILE F O 1
ATOM 5418 N N . ARG F 1 76 ? 57.258 65.004 -7.492 1.00 6.78 75 ARG F N 1
ATOM 5419 C CA . ARG F 1 76 ? 56.415 66.227 -7.483 1.00 6.27 75 ARG F CA 1
ATOM 5420 C C . ARG F 1 76 ? 57.095 67.309 -8.324 1.00 6.71 75 ARG F C 1
ATOM 5421 O O . ARG F 1 76 ? 58.289 67.537 -8.154 1.00 6.84 75 ARG F O 1
ATOM 5429 N N . CYS F 1 77 ? 56.319 67.986 -9.185 1.00 6.45 76 CYS F N 1
ATOM 5430 C CA . CYS F 1 77 ? 56.734 69.187 -9.879 1.00 6.87 76 CYS F CA 1
ATOM 5431 C C . CYS F 1 77 ? 55.677 70.274 -9.718 1.00 5.48 76 CYS F C 1
ATOM 5432 O O . CYS F 1 77 ? 54.479 70.004 -9.696 1.00 8.21 76 CYS F O 1
ATOM 5435 N N . LEU F 1 78 ? 56.159 71.503 -9.681 1.00 7.09 77 LEU F N 1
ATOM 5436 C CA . LEU F 1 78 ? 55.302 72.667 -9.358 1.00 6.54 77 LEU F CA 1
ATOM 5437 C C . LEU F 1 78 ? 54.075 72.805 -10.248 1.00 6.06 77 LEU F C 1
ATOM 5438 O O . LEU F 1 78 ? 52.951 73.125 -9.770 1.00 7.04 77 LEU F O 1
ATOM 5443 N N . GLN F 1 79 ? 54.298 72.579 -11.538 1.00 7.47 78 GLN F N 1
ATOM 5444 C CA . GLN F 1 79 ? 53.276 72.866 -12.552 1.00 8.88 78 GLN F CA 1
ATOM 5445 C C . GLN F 1 79 ? 52.271 71.728 -12.705 1.00 9.44 78 GLN F C 1
ATOM 5446 O O . GLN F 1 79 ? 51.302 71.850 -13.469 1.00 10.86 78 GLN F O 1
ATOM 5452 N N . TRP F 1 80 ? 52.476 70.634 -11.952 1.00 8.25 79 TRP F N 1
ATOM 5453 C CA . TRP F 1 80 ? 51.480 69.538 -11.879 1.00 12.87 79 TRP F CA 1
ATOM 5454 C C . TRP F 1 80 ? 50.272 69.762 -10.949 1.00 17.24 79 TRP F C 1
ATOM 5455 O O . TRP F 1 80 ? 50.098 69.063 -9.939 1.00 20.43 79 TRP F O 1
ATOM 5466 N N . THR F 1 81 ? 49.352 70.633 -11.331 1.00 21.60 80 THR F N 1
ATOM 5467 C CA . THR F 1 81 ? 48.335 71.069 -10.352 1.00 22.07 80 THR F CA 1
ATOM 5468 C C . THR F 1 81 ? 47.065 70.214 -10.263 1.00 19.81 80 THR F C 1
ATOM 5469 O O . THR F 1 81 ? 46.305 70.363 -9.294 1.00 23.52 80 THR F O 1
ATOM 5473 N N . THR F 1 82 ? 46.887 69.314 -11.237 1.00 23.64 81 THR F N 1
ATOM 5474 C CA . THR F 1 82 ? 45.810 68.321 -11.253 1.00 27.76 81 THR F CA 1
ATOM 5475 C C . THR F 1 82 ? 46.158 67.098 -10.379 1.00 27.10 81 THR F C 1
ATOM 5476 O O . THR F 1 82 ? 45.445 66.758 -9.437 1.00 29.42 81 THR F O 1
ATOM 5480 N N . VAL F 1 83 ? 47.286 66.457 -10.688 1.00 24.45 82 VAL F N 1
ATOM 5481 C CA . VAL F 1 83 ? 47.691 65.255 -9.989 1.00 24.94 82 VAL F CA 1
ATOM 5482 C C . VAL F 1 83 ? 48.440 65.519 -8.690 1.00 22.54 82 VAL F C 1
ATOM 5483 O O . VAL F 1 83 ? 48.416 64.656 -7.803 1.00 24.77 82 VAL F O 1
ATOM 5487 N N . ILE F 1 84 ? 49.125 66.664 -8.573 1.00 14.58 83 ILE F N 1
ATOM 5488 C CA . ILE F 1 84 ? 50.002 66.941 -7.411 1.00 16.71 83 ILE F CA 1
ATOM 5489 C C . ILE F 1 84 ? 51.325 66.150 -7.427 1.00 18.22 83 ILE F C 1
ATOM 5490 O O . ILE F 1 84 ? 52.409 66.741 -7.527 1.00 18.37 83 ILE F O 1
ATOM 5492 N N . GLU F 1 85 ? 51.211 64.818 -7.354 1.00 15.98 84 GLU F N 1
ATOM 5493 C CA . GLU F 1 85 ? 52.392 63.937 -7.346 1.00 12.57 84 GLU F CA 1
ATOM 5494 C C . GLU F 1 85 ? 52.114 62.676 -8.184 1.00 10.66 84 GLU F C 1
ATOM 5495 O O . GLU F 1 85 ? 50.982 62.286 -8.449 1.00 12.44 84 GLU F O 1
ATOM 5501 N N . ARG F 1 86 ? 53.175 62.050 -8.638 1.00 7.07 85 ARG F N 1
ATOM 5502 C CA . ARG F 1 86 ? 53.137 60.787 -9.368 1.00 5.78 85 ARG F CA 1
ATOM 5503 C C . ARG F 1 86 ? 53.891 59.784 -8.521 1.00 7.93 85 ARG F C 1
ATOM 5504 O O . ARG F 1 86 ? 54.986 60.076 -8.020 1.00 7.61 85 ARG F O 1
ATOM 5512 N N . THR F 1 87 ? 53.333 58.584 -8.371 1.00 6.43 86 THR F N 1
ATOM 5513 C CA . THR F 1 87 ? 53.753 57.604 -7.376 1.00 7.40 86 THR F CA 1
ATOM 5514 C C . THR F 1 87 ? 53.999 56.259 -8.028 1.00 7.08 86 THR F C 1
ATOM 5515 O O . THR F 1 87 ? 53.189 55.799 -8.832 1.00 6.35 86 THR F O 1
ATOM 5519 N N . PHE F 1 88 ? 55.156 55.702 -7.738 1.00 6.22 87 PHE F N 1
ATOM 5520 C CA . PHE F 1 88 ? 55.706 54.527 -8.373 1.00 4.22 87 PHE F CA 1
ATOM 5521 C C . PHE F 1 88 ? 56.160 53.530 -7.329 1.00 4.69 87 PHE F C 1
ATOM 5522 O O . PHE F 1 88 ? 56.695 53.909 -6.284 1.00 6.39 87 PHE F O 1
ATOM 5530 N N . HIS F 1 89 ? 56.119 52.247 -7.649 1.00 5.13 88 HIS F N 1
ATOM 5531 C CA . HIS F 1 89 ? 56.847 51.255 -6.839 1.00 5.77 88 HIS F CA 1
ATOM 5532 C C . HIS F 1 89 ? 57.467 50.184 -7.692 1.00 5.85 88 HIS F C 1
ATOM 5533 O O . HIS F 1 89 ? 57.011 49.880 -8.786 1.00 7.01 88 HIS F O 1
ATOM 5540 N N . VAL F 1 90 ? 58.600 49.676 -7.226 1.00 6.71 89 VAL F N 1
ATOM 5541 C CA . VAL F 1 90 ? 59.331 48.655 -7.910 1.00 7.02 89 VAL F CA 1
ATOM 5542 C C . VAL F 1 90 ? 59.607 47.518 -6.914 1.00 7.37 89 VAL F C 1
ATOM 5543 O O . VAL F 1 90 ? 59.213 47.566 -5.768 1.00 9.59 89 VAL F O 1
ATOM 5547 N N . ASP F 1 91 ? 60.200 46.419 -7.424 1.00 9.58 90 ASP F N 1
ATOM 5548 C CA . ASP F 1 91 ? 60.281 45.199 -6.602 1.00 11.71 90 ASP F CA 1
ATOM 5549 C C . ASP F 1 91 ? 61.399 45.120 -5.581 1.00 12.22 90 ASP F C 1
ATOM 5550 O O . ASP F 1 91 ? 61.312 44.295 -4.658 1.00 12.10 90 ASP F O 1
ATOM 5555 N N . THR F 1 92 ? 62.432 45.927 -5.742 1.00 8.74 91 THR F N 1
ATOM 5556 C CA . THR F 1 92 ? 63.564 45.948 -4.832 1.00 8.47 91 THR F CA 1
ATOM 5557 C C . THR F 1 92 ? 63.976 47.349 -4.459 1.00 5.55 91 THR F C 1
ATOM 5558 O O . THR F 1 92 ? 63.738 48.313 -5.219 1.00 7.97 91 THR F O 1
ATOM 5562 N N . PRO F 1 93 ? 64.627 47.505 -3.293 1.00 6.59 92 PRO F N 1
ATOM 5563 C CA . PRO F 1 93 ? 65.084 48.846 -2.943 1.00 9.33 92 PRO F CA 1
ATOM 5564 C C . PRO F 1 93 ? 66.183 49.329 -3.852 1.00 8.05 92 PRO F C 1
ATOM 5565 O O . PRO F 1 93 ? 66.311 50.496 -4.114 1.00 7.89 92 PRO F O 1
ATOM 5569 N N . GLU F 1 94 ? 66.990 48.426 -4.330 1.00 7.23 93 GLU F N 1
ATOM 5570 C CA . GLU F 1 94 ? 68.081 48.777 -5.225 1.00 7.04 93 GLU F CA 1
ATOM 5571 C C . GLU F 1 94 ? 67.551 49.366 -6.547 1.00 6.87 93 GLU F C 1
ATOM 5572 O O . GLU F 1 94 ? 68.056 50.390 -6.987 1.00 7.72 93 GLU F O 1
ATOM 5578 N N . GLU F 1 95 ? 66.507 48.775 -7.119 1.00 7.47 94 GLU F N 1
ATOM 5579 C CA . GLU F 1 95 ? 65.922 49.335 -8.302 1.00 6.39 94 GLU F CA 1
ATOM 5580 C C . GLU F 1 95 ? 65.325 50.696 -8.021 1.00 5.68 94 GLU F C 1
ATOM 5581 O O . GLU F 1 95 ? 65.376 51.605 -8.863 1.00 6.73 94 GLU F O 1
ATOM 5587 N N . ARG F 1 96 ? 64.698 50.851 -6.870 1.00 4.70 95 ARG F N 1
ATOM 5588 C CA . ARG F 1 96 ? 64.073 52.140 -6.522 1.00 5.98 95 ARG F CA 1
ATOM 5589 C C . ARG F 1 96 ? 65.155 53.233 -6.497 1.00 6.41 95 ARG F C 1
ATOM 5590 O O . ARG F 1 96 ? 64.982 54.333 -7.052 1.00 6.92 95 ARG F O 1
ATOM 5598 N N . GLU F 1 97 ? 66.269 52.967 -5.847 1.00 6.52 96 GLU F N 1
ATOM 5599 C CA . GLU F 1 97 ? 67.380 53.921 -5.732 1.00 6.07 96 GLU F CA 1
ATOM 5600 C C . GLU F 1 97 ? 67.974 54.240 -7.102 1.00 7.77 96 GLU F C 1
ATOM 5601 O O . GLU F 1 97 ? 68.289 55.404 -7.358 1.00 7.43 96 GLU F O 1
ATOM 5607 N N . GLU F 1 98 ? 68.093 53.251 -7.998 1.00 5.14 97 GLU F N 1
ATOM 5608 C CA . GLU F 1 98 ? 68.533 53.504 -9.367 1.00 8.59 97 GLU F CA 1
ATOM 5609 C C . GLU F 1 98 ? 67.618 54.567 -10.049 1.00 8.45 97 GLU F C 1
ATOM 5610 O O . GLU F 1 98 ? 68.080 55.511 -10.701 1.00 8.14 97 GLU F O 1
ATOM 5616 N N . TRP F 1 99 ? 66.300 54.410 -9.906 1.00 6.64 98 TRP F N 1
ATOM 5617 C CA . TRP F 1 99 ? 65.395 55.374 -10.498 1.00 7.53 98 TRP F CA 1
ATOM 5618 C C . TRP F 1 99 ? 65.565 56.758 -9.882 1.00 5.43 98 TRP F C 1
ATOM 5619 O O . TRP F 1 99 ? 65.625 57.755 -10.593 1.00 4.21 98 TRP F O 1
ATOM 5630 N N . THR F 1 100 ? 65.565 56.874 -8.559 1.00 6.44 99 THR F N 1
ATOM 5631 C CA . THR F 1 100 ? 65.625 58.203 -7.942 1.00 6.56 99 THR F CA 1
ATOM 5632 C C . THR F 1 100 ? 67.002 58.849 -8.143 1.00 5.49 99 THR F C 1
ATOM 5633 O O . THR F 1 100 ? 67.051 60.076 -8.294 1.00 6.05 99 THR F O 1
ATOM 5637 N N . GLU F 1 101 ? 68.072 58.064 -8.202 1.00 5.90 100 GLU F N 1
ATOM 5638 C CA . GLU F 1 101 ? 69.363 58.631 -8.580 1.00 4.62 100 GLU F CA 1
ATOM 5639 C C . GLU F 1 101 ? 69.375 59.148 -10.032 1.00 5.78 100 GLU F C 1
ATOM 5640 O O . GLU F 1 101 ? 69.807 60.285 -10.276 1.00 5.24 100 GLU F O 1
ATOM 5646 N N . ALA F 1 102 ? 68.824 58.338 -10.944 1.00 3.03 101 ALA F N 1
ATOM 5647 C CA . ALA F 1 102 ? 68.805 58.685 -12.324 1.00 4.46 101 ALA F CA 1
ATOM 5648 C C . ALA F 1 102 ? 67.993 59.960 -12.541 1.00 4.97 101 ALA F C 1
ATOM 5649 O O . ALA F 1 102 ? 68.399 60.868 -13.274 1.00 5.49 101 ALA F O 1
ATOM 5651 N N . ILE F 1 103 ? 66.798 59.994 -11.933 1.00 5.35 102 ILE F N 1
ATOM 5652 C CA . ILE F 1 103 ? 65.877 61.136 -12.102 1.00 5.76 102 ILE F CA 1
ATOM 5653 C C . ILE F 1 103 ? 66.552 62.383 -11.606 1.00 5.08 102 ILE F C 1
ATOM 5654 O O . ILE F 1 103 ? 66.551 63.410 -12.318 1.00 7.22 102 ILE F O 1
ATOM 5659 N N . GLN F 1 104 ? 67.138 62.325 -10.426 1.00 3.91 103 GLN F N 1
ATOM 5660 C CA . GLN F 1 104 ? 67.787 63.542 -9.883 1.00 6.92 103 GLN F CA 1
ATOM 5661 C C . GLN F 1 104 ? 68.972 63.963 -10.746 1.00 7.82 103 GLN F C 1
ATOM 5662 O O . GLN F 1 104 ? 69.205 65.153 -10.972 1.00 7.76 103 GLN F O 1
ATOM 5668 N N . ALA F 1 105 ? 69.720 62.987 -11.261 1.00 7.23 104 ALA F N 1
ATOM 5669 C CA . ALA F 1 105 ? 70.891 63.291 -12.092 1.00 6.03 104 ALA F CA 1
ATOM 5670 C C . ALA F 1 105 ? 70.499 64.004 -13.387 1.00 5.72 104 ALA F C 1
ATOM 5671 O O . ALA F 1 105 ? 71.168 64.943 -13.827 1.00 7.72 104 ALA F O 1
ATOM 5673 N N . VAL F 1 106 ? 69.399 63.568 -14.007 1.00 5.93 105 VAL F N 1
ATOM 5674 C CA . VAL F 1 106 ? 68.849 64.215 -15.180 1.00 8.46 105 VAL F CA 1
ATOM 5675 C C . VAL F 1 106 ? 68.422 65.645 -14.815 1.00 7.16 105 VAL F C 1
ATOM 5676 O O . VAL F 1 106 ? 68.776 66.581 -15.539 1.00 9.43 105 VAL F O 1
ATOM 5680 N N . ALA F 1 107 ? 67.694 65.830 -13.714 1.00 6.67 106 ALA F N 1
ATOM 5681 C CA . ALA F 1 107 ? 67.254 67.181 -13.339 1.00 7.26 106 ALA F CA 1
ATOM 5682 C C . ALA F 1 107 ? 68.441 68.084 -13.080 1.00 10.74 106 ALA F C 1
ATOM 5683 O O . ALA F 1 107 ? 68.427 69.225 -13.496 1.00 9.61 106 ALA F O 1
ATOM 5685 N N . ASP F 1 108 ? 69.483 67.572 -12.443 1.00 8.51 107 ASP F N 1
ATOM 5686 C CA . ASP F 1 108 ? 70.680 68.372 -12.100 1.00 8.08 107 ASP F CA 1
ATOM 5687 C C . ASP F 1 108 ? 71.407 68.793 -13.382 1.00 10.05 107 ASP F C 1
ATOM 5688 O O . ASP F 1 108 ? 71.869 69.917 -13.484 1.00 11.76 107 ASP F O 1
ATOM 5693 N N . ARG F 1 109 ? 71.546 67.874 -14.338 1.00 10.73 108 ARG F N 1
ATOM 5694 C CA . ARG F 1 109 ? 72.177 68.202 -15.609 1.00 12.28 108 ARG F CA 1
ATOM 5695 C C . ARG F 1 109 ? 71.396 69.302 -16.354 1.00 9.97 108 ARG F C 1
ATOM 5696 O O . ARG F 1 109 ? 72.000 70.201 -16.959 1.00 12.39 108 ARG F O 1
ATOM 5699 N N . LEU F 1 110 ? 70.070 69.269 -16.284 1.00 8.68 109 LEU F N 1
ATOM 5700 C CA . LEU F 1 110 ? 69.268 70.296 -16.926 1.00 8.94 109 LEU F CA 1
ATOM 5701 C C . LEU F 1 110 ? 69.492 71.640 -16.240 1.00 10.80 109 LEU F C 1
ATOM 5702 O O . LEU F 1 110 ? 69.561 72.664 -16.927 1.00 14.83 109 LEU F O 1
ATOM 5707 N N . GLN F 1 111 ? 69.675 71.641 -14.920 1.00 12.95 110 GLN F N 1
ATOM 5708 C CA . GLN F 1 111 ? 69.906 72.888 -14.195 1.00 15.95 110 GLN F CA 1
ATOM 5709 C C . GLN F 1 111 ? 71.341 73.432 -14.446 1.00 16.47 110 GLN F C 1
ATOM 5710 O O . GLN F 1 111 ? 71.559 74.645 -14.487 1.00 17.31 110 GLN F O 1
ATOM 5713 N N . ARG F 1 112 ? 72.323 72.553 -14.623 1.00 22.85 111 ARG F N 1
ATOM 5714 C CA . ARG F 1 112 ? 73.692 73.020 -14.983 1.00 27.14 111 ARG F CA 1
ATOM 5715 C C . ARG F 1 112 ? 73.843 73.545 -16.419 1.00 37.09 111 ARG F C 1
ATOM 5716 O O . ARG F 1 112 ? 74.959 73.858 -16.841 1.00 39.03 111 ARG F O 1
ATOM 5724 N N . GLN F 1 113 ? 72.742 73.681 -17.157 1.00 38.37 112 GLN F N 1
ATOM 5725 C CA . GLN F 1 113 ? 72.779 74.268 -18.497 1.00 41.65 112 GLN F CA 1
ATOM 5726 C C . GLN F 1 113 ? 71.574 75.201 -18.742 1.00 43.17 112 GLN F C 1
ATOM 5727 O O . GLN F 1 113 ? 70.491 74.699 -19.005 1.00 46.10 112 GLN F O 1
ATOM 5729 N N . GLU F 1 114 ? 71.714 76.534 -18.679 1.00 46.73 113 GLU F N 1
ATOM 5730 C CA . GLU F 1 114 ? 72.945 77.260 -18.357 1.00 45.29 113 GLU F CA 1
ATOM 5731 C C . GLU F 1 114 ? 72.738 78.035 -17.061 1.00 42.95 113 GLU F C 1
ATOM 5732 O O . GLU F 1 114 ? 72.385 77.454 -16.033 1.00 37.17 113 GLU F O 1
ATOM 5734 N N . VAL G 1 5 ? 67.867 91.754 -27.788 1.00 20.51 4 VAL G N 1
ATOM 5735 C CA . VAL G 1 5 ? 67.070 91.356 -26.580 1.00 23.93 4 VAL G CA 1
ATOM 5736 C C . VAL G 1 5 ? 67.085 89.840 -26.380 1.00 22.45 4 VAL G C 1
ATOM 5737 O O . VAL G 1 5 ? 66.787 89.095 -27.307 1.00 20.88 4 VAL G O 1
ATOM 5741 N N . THR G 1 6 ? 67.368 89.387 -25.153 1.00 19.63 5 THR G N 1
ATOM 5742 C CA . THR G 1 6 ? 67.521 87.954 -24.904 1.00 14.65 5 THR G CA 1
ATOM 5743 C C . THR G 1 6 ? 66.829 87.529 -23.598 1.00 12.24 5 THR G C 1
ATOM 5744 O O . THR G 1 6 ? 66.448 88.370 -22.784 1.00 13.74 5 THR G O 1
ATOM 5748 N N . ILE G 1 7 ? 66.723 86.218 -23.411 1.00 10.40 6 ILE G N 1
ATOM 5749 C CA . ILE G 1 7 ? 66.048 85.655 -22.237 1.00 9.17 6 ILE G CA 1
ATOM 5750 C C . ILE G 1 7 ? 67.063 85.549 -21.100 1.00 11.24 6 ILE G C 1
ATOM 5751 O O . ILE G 1 7 ? 68.143 84.978 -21.252 1.00 12.52 6 ILE G O 1
ATOM 5756 N N . VAL G 1 8 ? 66.696 86.116 -19.952 1.00 8.44 7 VAL G N 1
ATOM 5757 C CA . VAL G 1 8 ? 67.505 86.147 -18.764 1.00 8.28 7 VAL G CA 1
ATOM 5758 C C . VAL G 1 8 ? 67.212 84.915 -17.897 1.00 11.14 7 VAL G C 1
ATOM 5759 O O . VAL G 1 8 ? 68.117 84.267 -17.330 1.00 13.01 7 VAL G O 1
ATOM 5763 N N . LYS G 1 9 ? 65.920 84.590 -17.776 1.00 7.32 8 LYS G N 1
ATOM 5764 C CA . LYS G 1 9 ? 65.442 83.421 -17.059 1.00 9.75 8 LYS G CA 1
ATOM 5765 C C . LYS G 1 9 ? 64.095 83.012 -17.619 1.00 8.81 8 LYS G C 1
ATOM 5766 O O . LYS G 1 9 ? 63.266 83.871 -17.946 1.00 8.69 8 LYS G O 1
ATOM 5772 N N . GLU G 1 10 ? 63.835 81.707 -17.661 1.00 8.64 9 GLU G N 1
ATOM 5773 C CA . GLU G 1 10 ? 62.543 81.197 -18.017 1.00 7.55 9 GLU G CA 1
ATOM 5774 C C . GLU G 1 10 ? 62.228 79.989 -17.154 1.00 9.89 9 GLU G C 1
ATOM 5775 O O . GLU G 1 10 ? 63.096 79.282 -16.681 1.00 12.33 9 GLU G O 1
ATOM 5781 N N . GLY G 1 11 ? 60.945 79.773 -16.919 1.00 7.04 10 GLY G N 1
ATOM 5782 C CA . GLY G 1 11 ? 60.573 78.658 -16.106 1.00 7.29 10 GLY G CA 1
ATOM 5783 C C . GLY G 1 11 ? 59.104 78.640 -15.696 1.00 6.19 10 GLY G C 1
ATOM 5784 O O . GLY G 1 11 ? 58.384 79.632 -15.808 1.00 8.28 10 GLY G O 1
ATOM 5785 N N . TRP G 1 12 ? 58.687 77.521 -15.109 1.00 7.76 11 TRP G N 1
ATOM 5786 C CA . TRP G 1 12 ? 57.315 77.371 -14.575 1.00 8.03 11 TRP G CA 1
ATOM 5787 C C . TRP G 1 12 ? 57.169 78.068 -13.233 1.00 7.18 11 TRP G C 1
ATOM 5788 O O . TRP G 1 12 ? 58.028 77.930 -12.311 1.00 6.96 11 TRP G O 1
ATOM 5799 N N . VAL G 1 13 ? 56.082 78.832 -13.090 1.00 5.96 12 VAL G N 1
ATOM 5800 C CA . VAL G 1 13 ? 55.694 79.457 -11.832 1.00 5.88 12 VAL G CA 1
ATOM 5801 C C . VAL G 1 13 ? 54.219 79.227 -11.624 1.00 6.45 12 VAL G C 1
ATOM 5802 O O . VAL G 1 13 ? 53.526 78.862 -12.558 1.00 8.71 12 VAL G O 1
ATOM 5806 N N . GLN G 1 14 ? 53.740 79.336 -10.413 1.00 5.09 13 GLN G N 1
ATOM 5807 C CA . GLN G 1 14 ? 52.301 79.510 -10.112 1.00 4.20 13 GLN G CA 1
ATOM 5808 C C . GLN G 1 14 ? 52.064 81.010 -10.007 1.00 6.34 13 GLN G C 1
ATOM 5809 O O . GLN G 1 14 ? 52.838 81.702 -9.346 1.00 5.55 13 GLN G O 1
ATOM 5818 N N . LYS G 1 15 ? 50.945 81.479 -10.556 1.00 4.39 14 LYS G N 1
ATOM 5819 C CA . LYS G 1 15 ? 50.582 82.911 -10.549 1.00 4.60 14 LYS G CA 1
ATOM 5820 C C . LYS G 1 15 ? 49.158 83.053 -10.138 1.00 5.25 14 LYS G C 1
ATOM 5821 O O . LYS G 1 15 ? 48.303 82.323 -10.658 1.00 8.20 14 LYS G O 1
ATOM 5827 N N . ARG G 1 16 ? 48.852 84.014 -9.278 1.00 4.64 15 ARG G N 1
ATOM 5828 C CA . ARG G 1 16 ? 47.450 84.325 -9.026 1.00 5.15 15 ARG G CA 1
ATOM 5829 C C . ARG G 1 16 ? 46.870 85.024 -10.264 1.00 3.97 15 ARG G C 1
ATOM 5830 O O . ARG G 1 16 ? 47.487 85.851 -10.931 1.00 6.59 15 ARG G O 1
ATOM 5838 N N . GLY G 1 17 ? 45.616 84.719 -10.520 1.00 5.73 16 GLY G N 1
ATOM 5839 C CA . GLY G 1 17 ? 44.975 85.336 -11.645 1.00 5.49 16 GLY G CA 1
ATOM 5840 C C . GLY G 1 17 ? 44.727 86.800 -11.507 1.00 6.17 16 GLY G C 1
ATOM 5841 O O . GLY G 1 17 ? 44.714 87.376 -10.399 1.00 7.46 16 GLY G O 1
ATOM 5842 N N . GLU G 1 18 ? 44.531 87.402 -12.675 1.00 11.22 17 GLU G N 1
ATOM 5843 C CA . GLU G 1 18 ? 44.322 88.837 -12.818 1.00 14.69 17 GLU G CA 1
ATOM 5844 C C . GLU G 1 18 ? 42.905 89.195 -12.364 1.00 7.31 17 GLU G C 1
ATOM 5845 O O . GLU G 1 18 ? 42.647 90.302 -11.861 1.00 15.16 17 GLU G O 1
ATOM 5851 N N . TYR G 1 19 ? 41.956 88.304 -12.627 1.00 7.51 18 TYR G N 1
ATOM 5852 C CA . TYR G 1 19 ? 40.538 88.543 -12.343 1.00 7.61 18 TYR G CA 1
ATOM 5853 C C . TYR G 1 19 ? 40.034 87.650 -11.208 1.00 7.14 18 TYR G C 1
ATOM 5854 O O . TYR G 1 19 ? 39.241 88.084 -10.410 1.00 9.49 18 TYR G O 1
ATOM 5863 N N . ILE G 1 20 ? 40.477 86.398 -11.208 1.00 8.70 19 ILE G N 1
ATOM 5864 C CA . ILE G 1 20 ? 40.142 85.401 -10.199 1.00 6.03 19 ILE G CA 1
ATOM 5865 C C . ILE G 1 20 ? 41.471 85.050 -9.514 1.00 10.17 19 ILE G C 1
ATOM 5866 O O . ILE G 1 20 ? 42.469 84.696 -10.165 1.00 9.80 19 ILE G O 1
ATOM 5871 N N . LYS G 1 21 ? 41.486 85.124 -8.192 1.00 9.27 20 LYS G N 1
ATOM 5872 C CA . LYS G 1 21 ? 42.733 85.079 -7.449 1.00 12.30 20 LYS G CA 1
ATOM 5873 C C . LYS G 1 21 ? 43.425 83.698 -7.327 1.00 11.71 20 LYS G C 1
ATOM 5874 O O . LYS G 1 21 ? 44.591 83.611 -6.908 1.00 12.27 20 LYS G O 1
ATOM 5880 N N . ASN G 1 22 ? 42.760 82.648 -7.765 1.00 10.83 21 ASN G N 1
ATOM 5881 C CA . ASN G 1 22 ? 43.268 81.277 -7.758 1.00 9.06 21 ASN G CA 1
ATOM 5882 C C . ASN G 1 22 ? 44.647 81.213 -8.368 1.00 7.68 21 ASN G C 1
ATOM 5883 O O . ASN G 1 22 ? 44.917 81.914 -9.324 1.00 9.10 21 ASN G O 1
ATOM 5888 N N . TRP G 1 23 ? 45.489 80.348 -7.807 1.00 8.06 22 TRP G N 1
ATOM 5889 C CA . TRP G 1 23 ? 46.785 80.034 -8.406 1.00 6.84 22 TRP G CA 1
ATOM 5890 C C . TRP G 1 23 ? 46.641 79.175 -9.684 1.00 8.76 22 TRP G C 1
ATOM 5891 O O . TRP G 1 23 ? 45.880 78.208 -9.678 1.00 8.49 22 TRP G O 1
ATOM 5902 N N . ARG G 1 24 ? 47.403 79.489 -10.738 1.00 9.54 23 ARG G N 1
ATOM 5903 C CA . ARG G 1 24 ? 47.477 78.661 -11.976 1.00 11.92 23 ARG G CA 1
ATOM 5904 C C . ARG G 1 24 ? 48.914 78.602 -12.432 1.00 8.46 23 ARG G C 1
ATOM 5905 O O . ARG G 1 24 ? 49.628 79.573 -12.291 1.00 6.04 23 ARG G O 1
ATOM 5913 N N . PRO G 1 25 ? 49.354 77.460 -12.992 1.00 8.36 24 PRO G N 1
ATOM 5914 C CA . PRO G 1 25 ? 50.687 77.320 -13.503 1.00 9.10 24 PRO G CA 1
ATOM 5915 C C . PRO G 1 25 ? 50.817 78.100 -14.787 1.00 6.86 24 PRO G C 1
ATOM 5916 O O . PRO G 1 25 ? 49.899 78.089 -15.621 1.00 11.62 24 PRO G O 1
ATOM 5920 N N . ARG G 1 26 ? 51.952 78.767 -14.974 1.00 6.92 25 ARG G N 1
ATOM 5921 C CA . ARG G 1 26 ? 52.248 79.526 -16.109 1.00 5.78 25 ARG G CA 1
ATOM 5922 C C . ARG G 1 26 ? 53.746 79.460 -16.398 1.00 9.53 25 ARG G C 1
ATOM 5923 O O . ARG G 1 26 ? 54.572 79.463 -15.480 1.00 8.62 25 ARG G O 1
ATOM 5931 N N . TYR G 1 27 ? 54.096 79.455 -17.669 1.00 7.09 26 TYR G N 1
ATOM 5932 C CA . TYR G 1 27 ? 55.496 79.401 -18.073 1.00 6.32 26 TYR G CA 1
ATOM 5933 C C . TYR G 1 27 ? 55.957 80.801 -18.451 1.00 7.88 26 TYR G C 1
ATOM 5934 O O . TYR G 1 27 ? 55.454 81.375 -19.430 1.00 9.91 26 TYR G O 1
ATOM 5943 N N . PHE G 1 28 ? 56.899 81.348 -17.698 1.00 6.12 27 PHE G N 1
ATOM 5944 C CA . PHE G 1 28 ? 57.276 82.718 -17.894 1.00 6.39 27 PHE G CA 1
ATOM 5945 C C . PHE G 1 28 ? 58.692 82.864 -18.467 1.00 9.03 27 PHE G C 1
ATOM 5946 O O . PHE G 1 28 ? 59.587 82.035 -18.200 1.00 8.02 27 PHE G O 1
ATOM 5954 N N . LEU G 1 29 ? 58.841 83.908 -19.282 1.00 6.51 28 LEU G N 1
ATOM 5955 C CA . LEU G 1 29 ? 60.116 84.351 -19.815 1.00 7.95 28 LEU G CA 1
ATOM 5956 C C . LEU G 1 29 ? 60.388 85.791 -19.378 1.00 8.34 28 LEU G C 1
ATOM 5957 O O . LEU G 1 29 ? 59.545 86.691 -19.578 1.00 8.79 28 LEU G O 1
ATOM 5962 N N . LEU G 1 30 ? 61.554 86.029 -18.768 1.00 6.75 29 LEU G N 1
ATOM 5963 C CA . LEU G 1 30 ? 62.010 87.358 -18.456 1.00 6.67 29 LEU G CA 1
ATOM 5964 C C . LEU G 1 30 ? 63.072 87.756 -19.472 1.00 7.61 29 LEU G C 1
ATOM 5965 O O . LEU G 1 30 ? 64.063 87.065 -19.632 1.00 9.21 29 LEU G O 1
ATOM 5970 N N . LYS G 1 31 ? 62.854 88.852 -20.159 1.00 6.29 30 LYS G N 1
ATOM 5971 C CA . LYS G 1 31 ? 63.804 89.331 -21.196 1.00 10.23 30 LYS G CA 1
ATOM 5972 C C . LYS G 1 31 ? 64.567 90.578 -20.749 1.00 10.37 30 LYS G C 1
ATOM 5973 O O . LYS G 1 31 ? 64.143 91.291 -19.853 1.00 8.60 30 LYS G O 1
ATOM 5979 N N . THR G 1 32 ? 65.704 90.848 -21.400 1.00 8.99 31 THR G N 1
ATOM 5980 C CA . THR G 1 32 ? 66.541 91.974 -21.040 1.00 9.71 31 THR G CA 1
ATOM 5981 C C . THR G 1 32 ? 65.898 93.362 -21.235 1.00 11.34 31 THR G C 1
ATOM 5982 O O . THR G 1 32 ? 66.381 94.353 -20.677 1.00 13.65 31 THR G O 1
ATOM 5986 N N . ASP G 1 33 ? 64.856 93.442 -22.087 1.00 8.33 32 ASP G N 1
ATOM 5987 C CA . ASP G 1 33 ? 64.079 94.686 -22.223 1.00 9.65 32 ASP G CA 1
ATOM 5988 C C . ASP G 1 33 ? 63.015 94.932 -21.152 1.00 12.60 32 ASP G C 1
ATOM 5989 O O . ASP G 1 33 ? 62.271 95.919 -21.178 1.00 11.05 32 ASP G O 1
ATOM 5994 N N . GLY G 1 34 ? 62.980 94.019 -20.180 1.00 9.48 33 GLY G N 1
ATOM 5995 C CA . GLY G 1 34 ? 62.091 94.105 -19.036 1.00 8.23 33 GLY G CA 1
ATOM 5996 C C . GLY G 1 34 ? 60.749 93.409 -19.235 1.00 7.65 33 GLY G C 1
ATOM 5997 O O . GLY G 1 34 ? 59.930 93.384 -18.304 1.00 8.29 33 GLY G O 1
ATOM 5998 N N . SER G 1 35 ? 60.493 92.843 -20.411 1.00 7.97 34 SER G N 1
ATOM 5999 C CA . SER G 1 35 ? 59.242 92.118 -20.579 1.00 9.28 34 SER G CA 1
ATOM 6000 C C . SER G 1 35 ? 59.241 90.848 -19.793 1.00 7.33 34 SER G C 1
ATOM 6001 O O . SER G 1 35 ? 60.239 90.147 -19.732 1.00 9.58 34 SER G O 1
ATOM 6005 N N . PHE G 1 36 ? 58.084 90.575 -19.198 1.00 7.97 35 PHE G N 1
ATOM 6006 C CA . PHE G 1 36 ? 57.865 89.374 -18.382 1.00 5.76 35 PHE G CA 1
ATOM 6007 C C . PHE G 1 36 ? 56.597 88.767 -19.009 1.00 8.54 35 PHE G C 1
ATOM 6008 O O . PHE G 1 36 ? 55.493 89.288 -18.824 1.00 7.12 35 PHE G O 1
ATOM 6016 N N . ILE G 1 37 ? 56.775 87.661 -19.729 1.00 7.95 36 ILE G N 1
ATOM 6017 C CA . ILE G 1 37 ? 55.763 87.159 -20.645 1.00 5.93 36 ILE G CA 1
ATOM 6018 C C . ILE G 1 37 ? 55.365 85.759 -20.191 1.00 5.01 36 ILE G C 1
ATOM 6019 O O . ILE G 1 37 ? 56.262 84.904 -20.024 1.00 7.53 36 ILE G O 1
ATOM 6024 N N . GLY G 1 38 ? 54.061 85.491 -20.008 1.00 6.24 37 GLY G N 1
ATOM 6025 C CA . GLY G 1 38 ? 53.563 84.252 -19.443 1.00 6.02 37 GLY G CA 1
ATOM 6026 C C . GLY G 1 38 ? 52.747 83.491 -20.472 1.00 8.33 37 GLY G C 1
ATOM 6027 O O . GLY G 1 38 ? 51.959 84.098 -21.186 1.00 9.53 37 GLY G O 1
ATOM 6028 N N . TYR G 1 39 ? 53.009 82.177 -20.570 1.00 7.22 38 TYR G N 1
ATOM 6029 C CA . TYR G 1 39 ? 52.336 81.276 -21.494 1.00 10.81 38 TYR G CA 1
ATOM 6030 C C . TYR G 1 39 ? 51.687 80.117 -20.789 1.00 12.29 38 TYR G C 1
ATOM 6031 O O . TYR G 1 39 ? 52.059 79.744 -19.675 1.00 11.68 38 TYR G O 1
ATOM 6040 N N . LYS G 1 40 ? 50.709 79.539 -21.473 1.00 14.56 39 LYS G N 1
ATOM 6041 C CA . LYS G 1 40 ? 50.039 78.354 -21.017 1.00 16.02 39 LYS G CA 1
ATOM 6042 C C . LYS G 1 40 ? 50.976 77.161 -20.880 1.00 13.26 39 LYS G C 1
ATOM 6043 O O . LYS G 1 40 ? 50.719 76.258 -20.088 1.00 16.35 39 LYS G O 1
ATOM 6047 N N . GLU G 1 41 ? 51.987 77.141 -21.742 1.00 19.54 40 GLU G N 1
ATOM 6048 C CA . GLU G 1 41 ? 52.906 76.024 -21.917 1.00 15.45 40 GLU G CA 1
ATOM 6049 C C . GLU G 1 41 ? 54.246 76.582 -22.304 1.00 16.73 40 GLU G C 1
ATOM 6050 O O . GLU G 1 41 ? 54.336 77.689 -22.759 1.00 14.51 40 GLU G O 1
ATOM 6053 N N . LYS G 1 42 ? 55.270 75.757 -22.246 1.00 12.73 41 LYS G N 1
ATOM 6054 C CA . LYS G 1 42 ? 56.585 76.149 -22.693 1.00 16.08 41 LYS G CA 1
ATOM 6055 C C . LYS G 1 42 ? 56.479 76.459 -24.206 1.00 18.29 41 LYS G C 1
ATOM 6056 O O . LYS G 1 42 ? 56.030 75.591 -24.971 1.00 22.77 41 LYS G O 1
ATOM 6062 N N . PRO G 1 43 ? 56.781 77.718 -24.630 1.00 18.18 42 PRO G N 1
ATOM 6063 C CA . PRO G 1 43 ? 56.483 78.137 -26.011 1.00 24.17 42 PRO G CA 1
ATOM 6064 C C . PRO G 1 43 ? 57.267 77.333 -27.039 1.00 29.18 42 PRO G C 1
ATOM 6065 O O . PRO G 1 43 ? 56.772 77.136 -28.168 1.00 29.15 42 PRO G O 1
ATOM 6069 N N . GLN G 1 44 ? 58.453 76.860 -26.645 1.00 26.56 43 GLN G N 1
ATOM 6070 C CA . GLN G 1 44 ? 59.255 75.934 -27.490 1.00 37.45 43 GLN G CA 1
ATOM 6071 C C . GLN G 1 44 ? 58.492 74.657 -27.848 1.00 37.58 43 GLN G C 1
ATOM 6072 O O . GLN G 1 44 ? 58.647 74.115 -28.954 1.00 40.48 43 GLN G O 1
ATOM 6078 N N . ASP G 1 45 ? 57.693 74.168 -26.900 1.00 33.05 44 ASP G N 1
ATOM 6079 C CA . ASP G 1 45 ? 56.984 72.902 -27.058 1.00 33.11 44 ASP G CA 1
ATOM 6080 C C . ASP G 1 45 ? 55.753 72.978 -27.985 1.00 31.56 44 ASP G C 1
ATOM 6081 O O . ASP G 1 45 ? 55.029 71.989 -28.109 1.00 34.17 44 ASP G O 1
ATOM 6086 N N . VAL G 1 46 ? 55.515 74.124 -28.633 1.00 26.63 45 VAL G N 1
ATOM 6087 C CA . VAL G 1 46 ? 54.280 74.332 -29.412 1.00 27.63 45 VAL G CA 1
ATOM 6088 C C . VAL G 1 46 ? 54.515 75.179 -30.668 1.00 29.54 45 VAL G C 1
ATOM 6089 O O . VAL G 1 46 ? 55.425 76.038 -30.710 1.00 22.05 45 VAL G O 1
ATOM 6091 N N . ASP G 1 47 ? 53.695 74.943 -31.696 1.00 27.08 46 ASP G N 1
ATOM 6092 C CA . ASP G 1 47 ? 53.837 75.674 -32.961 1.00 26.58 46 ASP G CA 1
ATOM 6093 C C . ASP G 1 47 ? 53.388 77.144 -32.841 1.00 21.93 46 ASP G C 1
ATOM 6094 O O . ASP G 1 47 ? 54.042 78.062 -33.376 1.00 22.28 46 ASP G O 1
ATOM 6096 N N . LEU G 1 48 ? 52.295 77.371 -32.121 1.00 24.97 47 LEU G N 1
ATOM 6097 C CA . LEU G 1 48 ? 51.699 78.707 -32.010 1.00 27.95 47 LEU G CA 1
ATOM 6098 C C . LEU G 1 48 ? 51.510 79.120 -30.541 1.00 25.15 47 LEU G C 1
ATOM 6099 O O . LEU G 1 48 ? 50.393 79.070 -30.016 1.00 24.13 47 LEU G O 1
ATOM 6101 N N . PRO G 1 49 ? 52.599 79.555 -29.891 1.00 21.72 48 PRO G N 1
ATOM 6102 C CA . PRO G 1 49 ? 52.471 80.073 -28.520 1.00 29.88 48 PRO G CA 1
ATOM 6103 C C . PRO G 1 49 ? 51.909 81.503 -28.489 1.00 31.56 48 PRO G C 1
ATOM 6104 O O . PRO G 1 49 ? 52.349 82.346 -29.259 1.00 34.55 48 PRO G O 1
ATOM 6108 N N . TYR G 1 50 ? 50.955 81.762 -27.597 1.00 31.83 49 TYR G N 1
ATOM 6109 C CA . TYR G 1 50 ? 50.288 83.065 -27.528 1.00 33.29 49 TYR G CA 1
ATOM 6110 C C . TYR G 1 50 ? 50.267 83.515 -26.066 1.00 29.84 49 TYR G C 1
ATOM 6111 O O . TYR G 1 50 ? 49.702 82.818 -25.224 1.00 34.08 49 TYR G O 1
ATOM 6113 N N . PRO G 1 51 ? 50.908 84.654 -25.755 1.00 26.01 50 PRO G N 1
ATOM 6114 C CA . PRO G 1 51 ? 51.022 85.052 -24.348 1.00 15.61 50 PRO G CA 1
ATOM 6115 C C . PRO G 1 51 ? 49.681 85.254 -23.659 1.00 14.81 50 PRO G C 1
ATOM 6116 O O . PRO G 1 51 ? 48.762 85.853 -24.241 1.00 19.28 50 PRO G O 1
ATOM 6120 N N . LEU G 1 52 ? 49.563 84.746 -22.435 1.00 11.03 51 LEU G N 1
ATOM 6121 C CA . LEU G 1 52 ? 48.459 85.064 -21.555 1.00 13.12 51 LEU G CA 1
ATOM 6122 C C . LEU G 1 52 ? 48.746 86.270 -20.657 1.00 11.25 51 LEU G C 1
ATOM 6123 O O . LEU G 1 52 ? 47.837 86.872 -20.150 1.00 15.83 51 LEU G O 1
ATOM 6128 N N . ASN G 1 53 ? 50.023 86.600 -20.464 1.00 8.05 52 ASN G N 1
ATOM 6129 C CA . ASN G 1 53 ? 50.446 87.745 -19.677 1.00 8.43 52 ASN G CA 1
ATOM 6130 C C . ASN G 1 53 ? 51.653 88.426 -20.349 1.00 5.91 52 ASN G C 1
ATOM 6131 O O . ASN G 1 53 ? 52.507 87.764 -20.956 1.00 7.12 52 ASN G O 1
ATOM 6136 N N . ASN G 1 54 ? 51.713 89.737 -20.250 1.00 7.59 53 ASN G N 1
ATOM 6137 C CA . ASN G 1 54 ? 52.892 90.476 -20.751 1.00 8.03 53 ASN G CA 1
ATOM 6138 C C . ASN G 1 54 ? 52.963 91.805 -20.087 1.00 8.60 53 ASN G C 1
ATOM 6139 O O . ASN G 1 54 ? 52.173 92.716 -20.371 1.00 12.63 53 ASN G O 1
ATOM 6144 N N . PHE G 1 55 ? 53.894 91.956 -19.166 1.00 7.34 54 PHE G N 1
ATOM 6145 C CA . PHE G 1 55 ? 54.032 93.217 -18.489 1.00 10.03 54 PHE G CA 1
ATOM 6146 C C . PHE G 1 55 ? 55.509 93.500 -18.237 1.00 8.01 54 PHE G C 1
ATOM 6147 O O . PHE G 1 55 ? 56.336 92.621 -18.294 1.00 11.11 54 PHE G O 1
ATOM 6155 N N . SER G 1 56 ? 55.809 94.751 -18.012 1.00 9.76 55 SER G N 1
ATOM 6156 C CA . SER G 1 56 ? 57.183 95.209 -17.736 1.00 8.20 55 SER G CA 1
ATOM 6157 C C . SER G 1 56 ? 57.549 95.198 -16.287 1.00 8.01 55 SER G C 1
ATOM 6158 O O . SER G 1 56 ? 56.746 95.591 -15.445 1.00 8.22 55 SER G O 1
ATOM 6161 N N . VAL G 1 57 ? 58.794 94.773 -16.012 1.00 7.59 56 VAL G N 1
ATOM 6162 C CA . VAL G 1 57 ? 59.362 94.841 -14.670 1.00 6.84 56 VAL G CA 1
ATOM 6163 C C . VAL G 1 57 ? 60.148 96.118 -14.437 1.00 6.39 56 VAL G C 1
ATOM 6164 O O . VAL G 1 57 ? 60.729 96.276 -13.371 1.00 5.63 56 VAL G O 1
ATOM 6168 N N . ALA G 1 58 ? 60.163 97.065 -15.406 1.00 7.18 57 ALA G N 1
ATOM 6169 C CA . ALA G 1 58 ? 60.836 98.348 -15.185 1.00 7.22 57 ALA G CA 1
ATOM 6170 C C . ALA G 1 58 ? 60.300 99.014 -13.910 1.00 7.47 57 ALA G C 1
ATOM 6171 O O . ALA G 1 58 ? 59.100 99.062 -13.722 1.00 7.78 57 ALA G O 1
ATOM 6173 N N . LYS G 1 59 ? 61.189 99.488 -13.048 1.00 7.71 58 LYS G N 1
ATOM 6174 C CA . LYS G 1 59 ? 60.805 100.225 -11.854 1.00 9.82 58 LYS G CA 1
ATOM 6175 C C . LYS G 1 59 ? 60.033 99.403 -10.850 1.00 10.07 58 LYS G C 1
ATOM 6176 O O . LYS G 1 59 ? 59.401 99.926 -9.961 1.00 10.84 58 LYS G O 1
ATOM 6182 N N . CYS G 1 60 ? 60.078 98.070 -10.966 1.00 7.42 59 CYS G N 1
ATOM 6183 C CA . CYS G 1 60 ? 59.289 97.272 -10.060 1.00 9.04 59 CYS G CA 1
ATOM 6184 C C . CYS G 1 60 ? 59.911 97.257 -8.663 1.00 5.72 59 CYS G C 1
ATOM 6185 O O . CYS G 1 60 ? 61.086 97.592 -8.439 1.00 9.52 59 CYS G O 1
ATOM 6188 N N . GLN G 1 61 ? 59.058 96.876 -7.718 1.00 6.10 60 GLN G N 1
ATOM 6189 C CA . GLN G 1 61 ? 59.472 96.547 -6.362 1.00 4.84 60 GLN G CA 1
ATOM 6190 C C . GLN G 1 61 ? 59.109 95.075 -6.137 1.00 5.76 60 GLN G C 1
ATOM 6191 O O . GLN G 1 61 ? 58.153 94.548 -6.736 1.00 5.82 60 GLN G O 1
ATOM 6197 N N . LEU G 1 62 ? 59.838 94.410 -5.226 1.00 5.52 61 LEU G N 1
ATOM 6198 C CA . LEU G 1 62 ? 59.740 93.001 -4.991 1.00 5.35 61 LEU G CA 1
ATOM 6199 C C . LEU G 1 62 ? 59.597 92.702 -3.499 1.00 5.96 61 LEU G C 1
ATOM 6200 O O . LEU G 1 62 ? 60.325 93.254 -2.677 1.00 9.09 61 LEU G O 1
ATOM 6205 N N . MET G 1 63 ? 58.676 91.803 -3.135 1.00 6.07 62 MET G N 1
ATOM 6206 C CA . MET G 1 63 ? 58.481 91.337 -1.777 1.00 5.34 62 MET G CA 1
ATOM 6207 C C . MET G 1 63 ? 58.435 89.810 -1.787 1.00 6.04 62 MET G C 1
ATOM 6208 O O . MET G 1 63 ? 57.773 89.225 -2.666 1.00 8.81 62 MET G O 1
ATOM 6215 N N . LYS G 1 64 ? 59.046 89.168 -0.814 1.00 4.88 63 LYS G N 1
ATOM 6216 C CA . LYS G 1 64 ? 59.085 87.717 -0.706 1.00 3.87 63 LYS G CA 1
ATOM 6217 C C . LYS G 1 64 ? 58.339 87.340 0.565 1.00 4.28 63 LYS G C 1
ATOM 6218 O O . LYS G 1 64 ? 58.614 87.904 1.648 1.00 5.81 63 LYS G O 1
ATOM 6224 N N . THR G 1 65 ? 57.458 86.347 0.492 1.00 5.31 64 THR G N 1
ATOM 6225 C CA . THR G 1 65 ? 56.661 85.940 1.616 1.00 4.04 64 THR G CA 1
ATOM 6226 C C . THR G 1 65 ? 56.545 84.420 1.660 1.00 4.67 64 THR G C 1
ATOM 6227 O O . THR G 1 65 ? 56.819 83.767 0.671 1.00 5.97 64 THR G O 1
ATOM 6233 N N . GLU G 1 66 ? 56.056 83.905 2.789 1.00 4.10 65 GLU G N 1
ATOM 6234 C CA . GLU G 1 66 ? 55.833 82.482 2.953 1.00 4.57 65 GLU G CA 1
ATOM 6235 C C . GLU G 1 66 ? 54.395 82.076 3.228 1.00 4.32 65 GLU G C 1
ATOM 6236 O O . GLU G 1 66 ? 54.110 80.871 3.340 1.00 6.05 65 GLU G O 1
ATOM 6242 N N . ARG G 1 67 ? 53.494 83.051 3.392 1.00 5.25 66 ARG G N 1
ATOM 6243 C CA . ARG G 1 67 ? 52.080 82.793 3.716 1.00 5.41 66 ARG G CA 1
ATOM 6244 C C . ARG G 1 67 ? 51.218 83.588 2.786 1.00 6.83 66 ARG G C 1
ATOM 6245 O O . ARG G 1 67 ? 51.487 84.771 2.596 1.00 8.24 66 ARG G O 1
ATOM 6253 N N . PRO G 1 68 ? 50.144 82.966 2.263 1.00 8.04 67 PRO G N 1
ATOM 6254 C CA . PRO G 1 68 ? 49.740 81.590 2.514 1.00 6.60 67 PRO G CA 1
ATOM 6255 C C . PRO G 1 68 ? 50.600 80.491 1.903 1.00 7.36 67 PRO G C 1
ATOM 6256 O O . PRO G 1 68 ? 50.537 79.367 2.384 1.00 8.46 67 PRO G O 1
ATOM 6260 N N . LYS G 1 69 ? 51.328 80.781 0.849 1.00 5.19 68 LYS G N 1
ATOM 6261 C CA . LYS G 1 69 ? 52.158 79.780 0.163 1.00 4.71 68 LYS G CA 1
ATOM 6262 C C . LYS G 1 69 ? 53.654 80.036 0.350 1.00 6.22 68 LYS G C 1
ATOM 6263 O O . LYS G 1 69 ? 54.138 81.162 0.166 1.00 4.67 68 LYS G O 1
ATOM 6269 N N . PRO G 1 70 ? 54.413 78.993 0.715 1.00 5.04 69 PRO G N 1
ATOM 6270 C CA . PRO G 1 70 ? 55.846 79.182 0.815 1.00 4.00 69 PRO G CA 1
ATOM 6271 C C . PRO G 1 70 ? 56.413 79.609 -0.525 1.00 5.12 69 PRO G C 1
ATOM 6272 O O . PRO G 1 70 ? 55.860 79.293 -1.596 1.00 5.47 69 PRO G O 1
ATOM 6276 N N . ASN G 1 71 ? 57.538 80.313 -0.504 1.00 4.94 70 ASN G N 1
ATOM 6277 C CA . ASN G 1 71 ? 58.255 80.648 -1.742 1.00 4.09 70 ASN G CA 1
ATOM 6278 C C . ASN G 1 71 ? 57.486 81.550 -2.666 1.00 3.76 70 ASN G C 1
ATOM 6279 O O . ASN G 1 71 ? 57.593 81.456 -3.887 1.00 4.85 70 ASN G O 1
ATOM 6284 N N . THR G 1 72 ? 56.703 82.443 -2.064 1.00 3.40 71 THR G N 1
ATOM 6285 C CA . THR G 1 72 ? 55.966 83.474 -2.808 1.00 4.89 71 THR G CA 1
ATOM 6286 C C . THR G 1 72 ? 56.833 84.682 -3.091 1.00 4.29 71 THR G C 1
ATOM 6287 O O . THR G 1 72 ? 57.619 85.132 -2.253 1.00 4.63 71 THR G O 1
ATOM 6291 N N . PHE G 1 73 ? 56.668 85.254 -4.277 1.00 3.95 72 PHE G N 1
ATOM 6292 C CA . PHE G 1 73 ? 57.171 86.592 -4.569 1.00 3.92 72 PHE G CA 1
ATOM 6293 C C . PHE G 1 73 ? 56.111 87.426 -5.213 1.00 4.14 72 PHE G C 1
ATOM 6294 O O . PHE G 1 73 ? 55.301 86.926 -6.036 1.00 5.38 72 PHE G O 1
ATOM 6302 N N . ILE G 1 74 ? 56.050 88.682 -4.805 1.00 4.98 73 ILE G N 1
ATOM 6303 C CA . ILE G 1 74 ? 55.085 89.693 -5.248 1.00 4.59 73 ILE G CA 1
ATOM 6304 C C . ILE G 1 74 ? 55.825 90.770 -5.994 1.00 5.78 73 ILE G C 1
ATOM 6305 O O . ILE G 1 74 ? 56.818 91.347 -5.485 1.00 7.06 73 ILE G O 1
ATOM 6310 N N . ILE G 1 75 ? 55.388 91.086 -7.221 1.00 6.24 74 ILE G N 1
ATOM 6311 C CA . ILE G 1 75 ? 55.982 92.159 -8.050 1.00 4.26 74 ILE G CA 1
ATOM 6312 C C . ILE G 1 75 ? 55.003 93.323 -8.042 1.00 8.42 74 ILE G C 1
ATOM 6313 O O . ILE G 1 75 ? 53.828 93.207 -8.443 1.00 6.08 74 ILE G O 1
ATOM 6318 N N . ARG G 1 76 ? 55.466 94.449 -7.531 1.00 6.16 75 ARG G N 1
ATOM 6319 C CA . ARG G 1 76 ? 54.665 95.679 -7.536 1.00 4.58 75 ARG G CA 1
ATOM 6320 C C . ARG G 1 76 ? 55.071 96.341 -8.816 1.00 8.62 75 ARG G C 1
ATOM 6321 O O . ARG G 1 76 ? 56.207 96.849 -8.936 1.00 8.09 75 ARG G O 1
ATOM 6329 N N . CYS G 1 77 ? 54.100 96.321 -9.749 1.00 14.00 76 CYS G N 1
ATOM 6330 C CA . CYS G 1 77 ? 54.279 96.645 -11.140 1.00 12.52 76 CYS G CA 1
ATOM 6331 C C . CYS G 1 77 ? 53.778 98.075 -11.336 1.00 18.17 76 CYS G C 1
ATOM 6332 O O . CYS G 1 77 ? 52.804 98.576 -10.684 1.00 14.75 76 CYS G O 1
ATOM 6335 N N . LEU G 1 78 ? 54.481 98.777 -12.188 1.00 16.28 77 LEU G N 1
ATOM 6336 C CA . LEU G 1 78 ? 54.089 100.113 -12.480 1.00 15.65 77 LEU G CA 1
ATOM 6337 C C . LEU G 1 78 ? 53.869 100.222 -14.003 1.00 19.63 77 LEU G C 1
ATOM 6338 O O . LEU G 1 78 ? 54.655 99.675 -14.827 1.00 19.68 77 LEU G O 1
ATOM 6343 N N . GLN G 1 79 ? 52.773 100.882 -14.371 1.00 15.60 78 GLN G N 1
ATOM 6344 C CA . GLN G 1 79 ? 52.469 101.111 -15.797 1.00 16.42 78 GLN G CA 1
ATOM 6345 C C . GLN G 1 79 ? 51.773 102.460 -15.840 1.00 13.89 78 GLN G C 1
ATOM 6346 O O . GLN G 1 79 ? 50.663 102.605 -15.322 1.00 9.72 78 GLN G O 1
ATOM 6348 N N . TRP G 1 80 ? 52.451 103.438 -16.448 1.00 11.51 79 TRP G N 1
ATOM 6349 C CA . TRP G 1 80 ? 51.999 104.829 -16.416 1.00 11.46 79 TRP G CA 1
ATOM 6350 C C . TRP G 1 80 ? 52.034 105.240 -14.918 1.00 10.68 79 TRP G C 1
ATOM 6351 O O . TRP G 1 80 ? 53.134 105.238 -14.341 1.00 13.46 79 TRP G O 1
ATOM 6362 N N . THR G 1 81 ? 50.891 105.534 -14.296 1.00 7.10 80 THR G N 1
ATOM 6363 C CA . THR G 1 81 ? 50.832 105.826 -12.856 1.00 5.61 80 THR G CA 1
ATOM 6364 C C . THR G 1 81 ? 50.191 104.697 -12.045 1.00 10.45 80 THR G C 1
ATOM 6365 O O . THR G 1 81 ? 50.095 104.785 -10.821 1.00 8.99 80 THR G O 1
ATOM 6369 N N . THR G 1 82 ? 49.719 103.657 -12.730 1.00 11.24 81 THR G N 1
ATOM 6370 C CA . THR G 1 82 ? 48.900 102.621 -12.092 1.00 12.95 81 THR G CA 1
ATOM 6371 C C . THR G 1 82 ? 49.773 101.546 -11.460 1.00 8.15 81 THR G C 1
ATOM 6372 O O . THR G 1 82 ? 50.679 101.024 -12.119 1.00 9.03 81 THR G O 1
ATOM 6376 N N . VAL G 1 83 ? 49.506 101.270 -10.190 1.00 14.07 82 VAL G N 1
ATOM 6377 C CA . VAL G 1 83 ? 50.204 100.254 -9.458 1.00 10.01 82 VAL G CA 1
ATOM 6378 C C . VAL G 1 83 ? 49.402 98.978 -9.502 1.00 10.50 82 VAL G C 1
ATOM 6379 O O . VAL G 1 83 ? 48.220 98.987 -9.134 1.00 8.55 82 VAL G O 1
ATOM 6383 N N . ILE G 1 84 ? 50.029 97.878 -9.929 1.00 11.02 83 ILE G N 1
ATOM 6384 C CA . ILE G 1 84 ? 49.401 96.555 -9.901 1.00 10.62 83 ILE G CA 1
ATOM 6385 C C . ILE G 1 84 ? 50.330 95.549 -9.256 1.00 8.94 83 ILE G C 1
ATOM 6386 O O . ILE G 1 84 ? 51.473 95.465 -9.702 1.00 11.31 83 ILE G O 1
ATOM 6391 N N . GLU G 1 85 ? 49.884 94.868 -8.201 1.00 8.45 84 GLU G N 1
ATOM 6392 C CA . GLU G 1 85 ? 50.642 93.789 -7.605 1.00 8.24 84 GLU G CA 1
ATOM 6393 C C . GLU G 1 85 ? 50.266 92.480 -8.240 1.00 10.64 84 GLU G C 1
ATOM 6394 O O . GLU G 1 85 ? 49.100 92.143 -8.343 1.00 10.98 84 GLU G O 1
ATOM 6400 N N . ARG G 1 86 ? 51.286 91.729 -8.620 1.00 8.48 85 ARG G N 1
ATOM 6401 C CA . ARG G 1 86 ? 51.157 90.406 -9.194 1.00 9.06 85 ARG G CA 1
ATOM 6402 C C . ARG G 1 86 ? 51.876 89.415 -8.298 1.00 7.50 85 ARG G C 1
ATOM 6403 O O . ARG G 1 86 ? 53.044 89.658 -7.903 1.00 6.68 85 ARG G O 1
ATOM 6411 N N . THR G 1 87 ? 51.244 88.287 -8.051 1.00 5.24 86 THR G N 1
ATOM 6412 C CA . THR G 1 87 ? 51.655 87.361 -7.021 1.00 5.27 86 THR G CA 1
ATOM 6413 C C . THR G 1 87 ? 52.009 85.988 -7.633 1.00 5.78 86 THR G C 1
ATOM 6414 O O . THR G 1 87 ? 51.217 85.448 -8.406 1.00 4.92 86 THR G O 1
ATOM 6418 N N . PHE G 1 88 ? 53.196 85.465 -7.294 1.00 5.03 87 PHE G N 1
ATOM 6419 C CA . PHE G 1 88 ? 53.787 84.254 -7.831 1.00 3.85 87 PHE G CA 1
ATOM 6420 C C . PHE G 1 88 ? 54.257 83.371 -6.715 1.00 4.11 87 PHE G C 1
ATOM 6421 O O . PHE G 1 88 ? 54.596 83.838 -5.647 1.00 4.75 87 PHE G O 1
ATOM 6429 N N . HIS G 1 89 ? 54.352 82.060 -6.969 1.00 4.88 88 HIS G N 1
ATOM 6430 C CA . HIS G 1 89 ? 55.137 81.187 -6.081 1.00 5.33 88 HIS G CA 1
ATOM 6431 C C . HIS G 1 89 ? 55.782 80.075 -6.880 1.00 4.71 88 HIS G C 1
ATOM 6432 O O . HIS G 1 89 ? 55.352 79.731 -7.992 1.00 5.09 88 HIS G O 1
ATOM 6439 N N . VAL G 1 90 ? 56.897 79.578 -6.334 1.00 4.61 89 VAL G N 1
ATOM 6440 C CA . VAL G 1 90 ? 57.639 78.436 -6.836 1.00 5.02 89 VAL G CA 1
ATOM 6441 C C . VAL G 1 90 ? 57.802 77.383 -5.675 1.00 2.83 89 VAL G C 1
ATOM 6442 O O . VAL G 1 90 ? 57.208 77.532 -4.632 1.00 5.72 89 VAL G O 1
ATOM 6446 N N . ASP G 1 91 ? 58.529 76.296 -5.939 1.00 7.24 90 ASP G N 1
ATOM 6447 C CA . ASP G 1 91 ? 58.539 75.188 -4.973 1.00 9.09 90 ASP G CA 1
ATOM 6448 C C . ASP G 1 91 ? 59.778 75.155 -4.114 1.00 7.19 90 ASP G C 1
ATOM 6449 O O . ASP G 1 91 ? 59.798 74.360 -3.177 1.00 10.37 90 ASP G O 1
ATOM 6457 N N . THR G 1 92 ? 60.785 75.980 -4.380 1.00 6.10 91 THR G N 1
ATOM 6458 C CA . THR G 1 92 ? 61.931 76.113 -3.484 1.00 6.94 91 THR G CA 1
ATOM 6459 C C . THR G 1 92 ? 62.369 77.567 -3.298 1.00 4.83 91 THR G C 1
ATOM 6460 O O . THR G 1 92 ? 62.136 78.398 -4.171 1.00 5.22 91 THR G O 1
ATOM 6464 N N . PRO G 1 93 ? 63.072 77.877 -2.178 1.00 6.24 92 PRO G N 1
ATOM 6465 C CA . PRO G 1 93 ? 63.528 79.247 -2.000 1.00 4.36 92 PRO G CA 1
ATOM 6466 C C . PRO G 1 93 ? 64.622 79.611 -2.997 1.00 4.24 92 PRO G C 1
ATOM 6467 O O . PRO G 1 93 ? 64.737 80.735 -3.419 1.00 5.85 92 PRO G O 1
ATOM 6471 N N . GLU G 1 94 ? 65.398 78.641 -3.436 1.00 5.66 93 GLU G N 1
ATOM 6472 C CA . GLU G 1 94 ? 66.476 78.898 -4.364 1.00 4.50 93 GLU G CA 1
ATOM 6473 C C . GLU G 1 94 ? 65.915 79.332 -5.709 1.00 6.03 93 GLU G C 1
ATOM 6474 O O . GLU G 1 94 ? 66.446 80.237 -6.364 1.00 7.39 93 GLU G O 1
ATOM 6480 N N . GLU G 1 95 ? 64.846 78.674 -6.147 1.00 5.88 94 GLU G N 1
ATOM 6481 C CA . GLU G 1 95 ? 64.192 79.032 -7.402 1.00 5.96 94 GLU G CA 1
ATOM 6482 C C . GLU G 1 95 ? 63.574 80.429 -7.320 1.00 4.73 94 GLU G C 1
ATOM 6483 O O . GLU G 1 95 ? 63.675 81.226 -8.262 1.00 5.40 94 GLU G O 1
ATOM 6489 N N . ARG G 1 96 ? 62.961 80.726 -6.182 1.00 4.34 95 ARG G N 1
ATOM 6490 C CA . ARG G 1 96 ? 62.393 82.033 -6.035 1.00 5.10 95 ARG G CA 1
ATOM 6491 C C . ARG G 1 96 ? 63.505 83.109 -6.142 1.00 7.08 95 ARG G C 1
ATOM 6492 O O . ARG G 1 96 ? 63.322 84.187 -6.755 1.00 5.67 95 ARG G O 1
ATOM 6500 N N . GLU G 1 97 ? 64.634 82.885 -5.450 1.00 3.90 96 GLU G N 1
ATOM 6501 C CA . GLU G 1 97 ? 65.708 83.839 -5.460 1.00 3.43 96 GLU G CA 1
ATOM 6502 C C . GLU G 1 97 ? 66.297 84.043 -6.856 1.00 6.29 96 GLU G C 1
ATOM 6503 O O . GLU G 1 97 ? 66.723 85.158 -7.187 1.00 5.43 96 GLU G O 1
ATOM 6509 N N . GLU G 1 98 ? 66.372 82.976 -7.654 1.00 5.07 97 GLU G N 1
ATOM 6510 C CA . GLU G 1 98 ? 66.756 83.130 -9.043 1.00 7.15 97 GLU G CA 1
ATOM 6511 C C . GLU G 1 98 ? 65.862 84.165 -9.743 1.00 5.92 97 GLU G C 1
ATOM 6512 O O . GLU G 1 98 ? 66.335 85.081 -10.440 1.00 5.38 97 GLU G O 1
ATOM 6518 N N . TRP G 1 99 ? 64.556 84.052 -9.542 1.00 5.50 98 TRP G N 1
ATOM 6519 C CA . TRP G 1 99 ? 63.616 85.000 -10.159 1.00 5.68 98 TRP G CA 1
ATOM 6520 C C . TRP G 1 99 ? 63.766 86.374 -9.624 1.00 4.46 98 TRP G C 1
ATOM 6521 O O . TRP G 1 99 ? 63.841 87.333 -10.391 1.00 5.52 98 TRP G O 1
ATOM 6532 N N . THR G 1 100 ? 63.831 86.540 -8.293 1.00 4.12 99 THR G N 1
ATOM 6533 C CA . THR G 1 100 ? 63.851 87.898 -7.766 1.00 4.39 99 THR G CA 1
ATOM 6534 C C . THR G 1 100 ? 65.195 88.571 -8.035 1.00 3.27 99 THR G C 1
ATOM 6535 O O . THR G 1 100 ? 65.227 89.801 -8.248 1.00 6.03 99 THR G O 1
ATOM 6539 N N . GLU G 1 101 ? 66.288 87.808 -8.044 1.00 5.00 100 GLU G N 1
ATOM 6540 C CA . GLU G 1 101 ? 67.593 88.375 -8.472 1.00 5.77 100 GLU G CA 1
ATOM 6541 C C . GLU G 1 101 ? 67.518 88.816 -9.950 1.00 4.42 100 GLU G C 1
ATOM 6542 O O . GLU G 1 101 ? 67.934 89.922 -10.291 1.00 5.96 100 GLU G O 1
ATOM 6548 N N . ALA G 1 102 ? 67.024 87.970 -10.807 1.00 4.38 101 ALA G N 1
ATOM 6549 C CA . ALA G 1 102 ? 66.994 88.238 -12.239 1.00 4.96 101 ALA G CA 1
ATOM 6550 C C . ALA G 1 102 ? 66.111 89.435 -12.559 1.00 6.47 101 ALA G C 1
ATOM 6551 O O . ALA G 1 102 ? 66.511 90.321 -13.328 1.00 6.44 101 ALA G O 1
ATOM 6553 N N . ILE G 1 103 ? 64.937 89.485 -11.916 1.00 3.97 102 ILE G N 1
ATOM 6554 C CA . ILE G 1 103 ? 64.017 90.607 -12.114 1.00 5.55 102 ILE G CA 1
ATOM 6555 C C . ILE G 1 103 ? 64.668 91.897 -11.693 1.00 5.32 102 ILE G C 1
ATOM 6556 O O . ILE G 1 103 ? 64.625 92.871 -12.459 1.00 5.00 102 ILE G O 1
ATOM 6561 N N . GLN G 1 104 ? 65.254 91.952 -10.497 1.00 5.19 103 GLN G N 1
ATOM 6562 C CA . GLN G 1 104 ? 65.893 93.185 -10.052 1.00 4.25 103 GLN G CA 1
ATOM 6563 C C . GLN G 1 104 ? 67.049 93.589 -10.956 1.00 7.37 103 GLN G C 1
ATOM 6564 O O . GLN G 1 104 ? 67.254 94.787 -11.210 1.00 6.23 103 GLN G O 1
ATOM 6570 N N . ALA G 1 105 ? 67.812 92.608 -11.446 1.00 6.94 104 ALA G N 1
ATOM 6571 C CA . ALA G 1 105 ? 68.970 92.921 -12.253 1.00 5.07 104 ALA G CA 1
ATOM 6572 C C . ALA G 1 105 ? 68.528 93.503 -13.608 1.00 5.34 104 ALA G C 1
ATOM 6573 O O . ALA G 1 105 ? 69.151 94.441 -14.135 1.00 6.30 104 ALA G O 1
ATOM 6575 N N . VAL G 1 106 ? 67.436 92.984 -14.165 1.00 5.56 105 VAL G N 1
ATOM 6576 C CA . VAL G 1 106 ? 66.876 93.558 -15.395 1.00 5.92 105 VAL G CA 1
ATOM 6577 C C . VAL G 1 106 ? 66.352 94.982 -15.146 1.00 8.26 105 VAL G C 1
ATOM 6578 O O . VAL G 1 106 ? 66.655 95.923 -15.922 1.00 7.49 105 VAL G O 1
ATOM 6582 N N . ALA G 1 107 ? 65.627 95.185 -14.037 1.00 5.12 106 ALA G N 1
ATOM 6583 C CA . ALA G 1 107 ? 65.154 96.531 -13.691 1.00 4.72 106 ALA G CA 1
ATOM 6584 C C . ALA G 1 107 ? 66.305 97.483 -13.496 1.00 7.85 106 ALA G C 1
ATOM 6585 O O . ALA G 1 107 ? 66.232 98.632 -13.960 1.00 7.16 106 ALA G O 1
ATOM 6587 N N . ASP G 1 108 ? 67.375 97.058 -12.843 1.00 8.41 107 ASP G N 1
ATOM 6588 C CA . ASP G 1 108 ? 68.530 97.946 -12.643 1.00 6.30 107 ASP G CA 1
ATOM 6589 C C . ASP G 1 108 ? 69.207 98.367 -13.953 1.00 7.38 107 ASP G C 1
ATOM 6590 O O . ASP G 1 108 ? 69.585 99.536 -14.148 1.00 6.87 107 ASP G O 1
ATOM 6595 N N . ARG G 1 109 ? 69.323 97.410 -14.869 1.00 7.19 108 ARG G N 1
ATOM 6596 C CA . ARG G 1 109 ? 69.854 97.706 -16.195 1.00 9.77 108 ARG G CA 1
ATOM 6597 C C . ARG G 1 109 ? 68.983 98.708 -16.925 1.00 11.03 108 ARG G C 1
ATOM 6598 O O . ARG G 1 109 ? 69.496 99.677 -17.502 1.00 8.05 108 ARG G O 1
ATOM 6604 N N . LEU G 1 110 ? 67.666 98.530 -16.877 1.00 8.65 109 LEU G N 1
ATOM 6605 C CA . LEU G 1 110 ? 66.762 99.465 -17.589 1.00 4.72 109 LEU G CA 1
ATOM 6606 C C . LEU G 1 110 ? 66.902 100.886 -17.003 1.00 8.20 109 LEU G C 1
ATOM 6607 O O . LEU G 1 110 ? 66.866 101.881 -17.744 1.00 8.65 109 LEU G O 1
ATOM 6612 N N . GLN G 1 111 ? 67.070 100.978 -15.670 1.00 7.14 110 GLN G N 1
ATOM 6613 C CA . GLN G 1 111 ? 67.144 102.263 -14.997 1.00 10.37 110 GLN G CA 1
ATOM 6614 C C . GLN G 1 111 ? 68.424 102.969 -15.391 1.00 9.95 110 GLN G C 1
ATOM 6615 O O . GLN G 1 111 ? 68.411 104.160 -15.659 1.00 10.19 110 GLN G O 1
ATOM 6621 N N . ARG G 1 112 ? 69.517 102.222 -15.429 1.00 6.06 111 ARG G N 1
ATOM 6622 C CA . ARG G 1 112 ? 70.807 102.786 -15.864 1.00 8.89 111 ARG G CA 1
ATOM 6623 C C . ARG G 1 112 ? 70.661 103.253 -17.309 1.00 6.53 111 ARG G C 1
ATOM 6624 O O . ARG G 1 112 ? 71.158 104.337 -17.667 1.00 10.23 111 ARG G O 1
ATOM 6632 N N . GLN G 1 113 ? 69.988 102.495 -18.140 1.00 7.47 112 GLN G N 1
ATOM 6633 C CA . GLN G 1 113 ? 69.821 102.943 -19.531 1.00 8.57 112 GLN G CA 1
ATOM 6634 C C . GLN G 1 113 ? 69.027 104.254 -19.643 1.00 10.45 112 GLN G C 1
ATOM 6635 O O . GLN G 1 113 ? 69.395 105.126 -20.462 1.00 9.63 112 GLN G O 1
ATOM 6641 N N . GLU G 1 114 ? 67.951 104.389 -18.869 1.00 9.78 113 GLU G N 1
ATOM 6642 C CA . GLU G 1 114 ? 67.176 105.628 -18.790 1.00 11.82 113 GLU G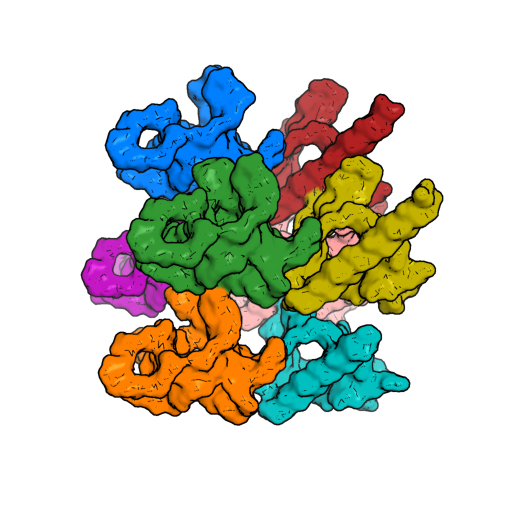 CA 1
ATOM 6643 C C . GLU G 1 114 ? 68.068 106.804 -18.362 1.00 17.49 113 GLU G C 1
ATOM 6644 O O . GLU G 1 114 ? 67.983 107.879 -18.951 1.00 14.83 113 GLU G O 1
ATOM 6650 N N . GLU G 1 115 ? 68.925 106.580 -17.367 1.00 11.77 114 GLU G N 1
ATOM 6651 C CA . GLU G 1 115 ? 69.831 107.637 -16.864 1.00 11.14 114 GLU G CA 1
ATOM 6652 C C . GLU G 1 115 ? 70.823 108.045 -17.938 1.00 14.40 114 GLU G C 1
ATOM 6653 O O . GLU G 1 115 ? 71.184 109.217 -18.075 1.00 13.03 114 GLU G O 1
ATOM 6659 N N . GLU G 1 116 ? 71.271 107.084 -18.718 1.00 12.73 115 GLU G N 1
ATOM 6660 C CA . GLU G 1 116 ? 72.182 107.385 -19.809 1.00 19.18 115 GLU G CA 1
ATOM 6661 C C . GLU G 1 116 ? 71.534 108.238 -20.896 1.00 21.77 115 GLU G C 1
ATOM 6662 O O . GLU G 1 116 ? 72.184 109.133 -21.451 1.00 22.21 115 GLU G O 1
ATOM 6668 N N . ARG G 1 117 ? 70.256 107.997 -21.169 1.00 11.48 116 ARG G N 1
ATOM 6669 C CA . ARG G 1 117 ? 69.537 108.722 -22.210 1.00 23.91 116 ARG G CA 1
ATOM 6670 C C . ARG G 1 117 ? 69.392 110.188 -21.809 1.00 27.88 116 ARG G C 1
ATOM 6671 O O . ARG G 1 117 ? 69.702 111.079 -22.602 1.00 24.39 116 ARG G O 1
ATOM 6673 N N . MET G 1 118 ? 68.949 110.418 -20.570 1.00 27.34 117 MET G N 1
ATOM 6674 C CA . MET G 1 118 ? 68.721 111.765 -20.040 1.00 30.82 117 MET G CA 1
ATOM 6675 C C . MET G 1 118 ? 70.010 112.561 -19.775 1.00 31.39 117 MET G C 1
ATOM 6676 O O . MET G 1 118 ? 69.981 113.794 -19.759 1.00 32.03 117 MET G O 1
ATOM 6678 N N . ASN G 1 119 ? 71.132 111.868 -19.590 1.00 27.80 118 ASN G N 1
ATOM 6679 C CA . ASN G 1 119 ? 72.414 112.509 -19.242 1.00 31.77 118 ASN G CA 1
ATOM 6680 C C . ASN G 1 119 ? 72.305 113.229 -17.895 1.00 33.93 118 ASN G C 1
ATOM 6681 O O . ASN G 1 119 ? 73.200 113.997 -17.536 1.00 24.31 118 ASN G O 1
ATOM 6687 N N . ASP H 1 4 ? 43.662 64.171 -27.336 1.00 44.75 3 ASP H N 1
ATOM 6688 C CA . ASP H 1 4 ? 42.247 63.756 -27.575 1.00 37.21 3 ASP H CA 1
ATOM 6689 C C . ASP H 1 4 ? 41.523 63.411 -26.273 1.00 35.88 3 ASP H C 1
ATOM 6690 O O . ASP H 1 4 ? 42.145 63.192 -25.227 1.00 40.46 3 ASP H O 1
ATOM 6692 N N . VAL H 1 5 ? 40.198 63.364 -26.366 1.00 31.70 4 VAL H N 1
ATOM 6693 C CA . VAL H 1 5 ? 39.333 62.871 -25.281 1.00 26.24 4 VAL H CA 1
ATOM 6694 C C . VAL H 1 5 ? 39.480 61.352 -25.173 1.00 25.08 4 VAL H C 1
ATOM 6695 O O . VAL H 1 5 ? 39.532 60.658 -26.185 1.00 26.38 4 VAL H O 1
ATOM 6699 N N . THR H 1 6 ? 39.567 60.836 -23.947 1.00 21.87 5 THR H N 1
ATOM 6700 C CA . THR H 1 6 ? 39.698 59.396 -23.718 1.00 16.68 5 THR H CA 1
ATOM 6701 C C . THR H 1 6 ? 38.716 58.908 -22.627 1.00 11.68 5 THR H C 1
ATOM 6702 O O . THR H 1 6 ? 38.187 59.702 -21.800 1.00 15.25 5 THR H O 1
ATOM 6706 N N . ILE H 1 7 ? 38.467 57.609 -22.644 1.00 12.83 6 ILE H N 1
ATOM 6707 C CA . ILE H 1 7 ? 37.700 56.929 -21.615 1.00 12.81 6 ILE H CA 1
ATOM 6708 C C . ILE H 1 7 ? 38.552 56.686 -20.372 1.00 13.32 6 ILE H C 1
ATOM 6709 O O . ILE H 1 7 ? 39.583 56.008 -20.406 1.00 12.84 6 ILE H O 1
ATOM 6714 N N . VAL H 1 8 ? 38.100 57.216 -19.257 1.00 8.96 7 VAL H N 1
ATOM 6715 C CA . VAL H 1 8 ? 38.805 57.118 -17.992 1.00 8.97 7 VAL H CA 1
ATOM 6716 C C . VAL H 1 8 ? 38.338 55.894 -17.206 1.00 9.92 7 VAL H C 1
ATOM 6717 O O . VAL H 1 8 ? 39.104 55.243 -16.501 1.00 11.37 7 VAL H O 1
ATOM 6721 N N . LYS H 1 9 ? 37.040 55.588 -17.336 1.00 6.93 8 LYS H N 1
ATOM 6722 C CA . LYS H 1 9 ? 36.468 54.397 -16.755 1.00 8.44 8 LYS H CA 1
ATOM 6723 C C . LYS H 1 9 ? 35.165 54.060 -17.429 1.00 6.29 8 LYS H C 1
ATOM 6724 O O . LYS H 1 9 ? 34.415 54.924 -17.772 1.00 9.02 8 LYS H O 1
ATOM 6730 N N . GLU H 1 10 ? 34.887 52.776 -17.560 1.00 8.81 9 GLU H N 1
ATOM 6731 C CA . GLU H 1 10 ? 33.624 52.276 -18.051 1.00 7.71 9 GLU H CA 1
ATOM 6732 C C . GLU H 1 10 ? 33.244 51.004 -17.317 1.00 10.15 9 GLU H C 1
ATOM 6733 O O . GLU H 1 10 ? 34.110 50.264 -16.797 1.00 10.41 9 GLU H O 1
ATOM 6739 N N . GLY H 1 11 ? 31.951 50.732 -17.276 1.00 6.90 10 GLY H N 1
ATOM 6740 C CA . GLY H 1 11 ? 31.479 49.565 -16.564 1.00 9.16 10 GLY H CA 1
ATOM 6741 C C . GLY H 1 11 ? 29.987 49.566 -16.317 1.00 7.39 10 GLY H C 1
ATOM 6742 O O . GLY H 1 11 ? 29.302 50.579 -16.514 1.00 7.78 10 GLY H O 1
ATOM 6743 N N . TRP H 1 12 ? 29.509 48.419 -15.821 1.00 8.99 11 TRP H N 1
ATOM 6744 C CA . TRP H 1 12 ? 28.111 48.258 -15.467 1.00 7.69 11 TRP H CA 1
ATOM 6745 C C . TRP H 1 12 ? 27.790 48.860 -14.118 1.00 10.82 11 TRP H C 1
ATOM 6746 O O . TRP H 1 12 ? 28.541 48.651 -13.147 1.00 8.87 11 TRP H O 1
ATOM 6757 N N . VAL H 1 13 ? 26.674 49.590 -14.048 1.00 8.24 12 VAL H N 1
ATOM 6758 C CA . VAL H 1 13 ? 26.176 50.108 -12.755 1.00 8.15 12 VAL H CA 1
ATOM 6759 C C . VAL H 1 13 ? 24.690 49.879 -12.673 1.00 7.57 12 VAL H C 1
ATOM 6760 O O . VAL H 1 13 ? 24.037 49.712 -13.683 1.00 8.39 12 VAL H O 1
ATOM 6764 N N . GLN H 1 14 ? 24.155 49.901 -11.482 1.00 6.20 13 GLN H N 1
ATOM 6765 C CA . GLN H 1 14 ? 22.724 50.071 -11.301 1.00 6.32 13 GLN H CA 1
ATOM 6766 C C . GLN H 1 14 ? 22.484 51.556 -11.075 1.00 8.54 13 GLN H C 1
ATOM 6767 O O . GLN H 1 14 ? 23.182 52.217 -10.258 1.00 7.65 13 GLN H O 1
ATOM 6776 N N . LYS H 1 15 ? 21.493 52.098 -11.770 1.00 8.79 14 LYS H N 1
ATOM 6777 C CA . LYS H 1 15 ? 21.152 53.517 -11.649 1.00 6.76 14 LYS H CA 1
ATOM 6778 C C . LYS H 1 15 ? 19.697 53.671 -11.337 1.00 4.68 14 LYS H C 1
ATOM 6779 O O . LYS H 1 15 ? 18.856 53.028 -11.974 1.00 6.39 14 LYS H O 1
ATOM 6785 N N . ARG H 1 16 ? 19.381 54.543 -10.389 1.00 6.79 15 ARG H N 1
ATOM 6786 C CA . ARG H 1 16 ? 17.969 54.830 -10.067 1.00 6.73 15 ARG H CA 1
ATOM 6787 C C . ARG H 1 16 ? 17.346 55.599 -11.238 1.00 4.54 15 ARG H C 1
ATOM 6788 O O . ARG H 1 16 ? 17.938 56.522 -11.827 1.00 5.70 15 ARG H O 1
ATOM 6796 N N . GLY H 1 17 ? 16.130 55.224 -11.589 1.00 5.79 16 GLY H N 1
ATOM 6797 C CA . GLY H 1 17 ? 15.495 55.849 -12.736 1.00 4.43 16 GLY H CA 1
ATOM 6798 C C . GLY H 1 17 ? 15.199 57.307 -12.549 1.00 6.39 16 GLY H C 1
ATOM 6799 O O . GLY H 1 17 ? 15.094 57.774 -11.425 1.00 9.34 16 GLY H O 1
ATOM 6800 N N . GLU H 1 18 ? 15.005 58.008 -13.659 1.00 6.97 17 GLU H N 1
ATOM 6801 C CA . GLU H 1 18 ? 14.797 59.429 -13.625 1.00 8.22 17 GLU H CA 1
ATOM 6802 C C . GLU H 1 18 ? 13.365 59.790 -13.407 1.00 6.62 17 GLU H C 1
ATOM 6803 O O . GLU H 1 18 ? 13.110 60.971 -13.059 1.00 12.11 17 GLU H O 1
ATOM 6809 N N . TYR H 1 19 ? 12.420 58.905 -13.688 1.00 8.13 18 TYR H N 1
ATOM 6810 C CA . TYR H 1 19 ? 10.999 59.157 -13.461 1.00 8.89 18 TYR H CA 1
ATOM 6811 C C . TYR H 1 19 ? 10.532 58.247 -12.338 1.00 11.01 18 TYR H C 1
ATOM 6812 O O . TYR H 1 19 ? 10.108 58.732 -11.275 1.00 14.26 18 TYR H O 1
ATOM 6821 N N . ILE H 1 20 ? 10.657 56.941 -12.570 1.00 9.47 19 ILE H N 1
ATOM 6822 C CA . ILE H 1 20 ? 10.409 55.908 -11.553 1.00 13.80 19 ILE H CA 1
ATOM 6823 C C . ILE H 1 20 ? 11.725 55.616 -10.852 1.00 18.51 19 ILE H C 1
ATOM 6824 O O . ILE H 1 20 ? 12.747 55.353 -11.514 1.00 15.41 19 ILE H O 1
ATOM 6829 N N A LYS H 1 21 ? 11.705 55.654 -9.524 0.50 11.17 20 LYS H N 1
ATOM 6830 N N B LYS H 1 21 ? 11.733 55.615 -9.527 0.50 12.83 20 LYS H N 1
ATOM 6831 C CA A LYS H 1 21 ? 12.945 55.479 -8.733 0.50 11.08 20 LYS H CA 1
ATOM 6832 C CA B LYS H 1 21 ? 13.027 55.582 -8.799 0.50 11.90 20 LYS H CA 1
ATOM 6833 C C A LYS H 1 21 ? 13.195 54.027 -8.389 0.50 13.45 20 LYS H C 1
ATOM 6834 C C B LYS H 1 21 ? 13.693 54.204 -8.675 0.50 15.85 20 LYS H C 1
ATOM 6835 O O A LYS H 1 21 ? 13.372 53.660 -7.221 0.50 12.83 20 LYS H O 1
ATOM 6836 O O B LYS H 1 21 ? 14.757 54.060 -8.071 0.50 16.05 20 LYS H O 1
ATOM 6842 N N A ASN H 1 22 ? 13.201 53.211 -9.421 0.50 11.55 21 ASN H N 1
ATOM 6843 N N B ASN H 1 22 ? 13.068 53.207 -9.275 0.50 11.38 21 ASN H N 1
ATOM 6844 C CA . ASN H 1 22 ? 13.592 51.853 -9.313 1.00 10.02 21 ASN H CA 1
ATOM 6845 C C A ASN H 1 22 ? 14.984 51.736 -9.958 0.50 10.85 21 ASN H C 1
ATOM 6846 C C B ASN H 1 22 ? 15.030 51.839 -9.787 0.50 8.43 21 ASN H C 1
ATOM 6847 O O A ASN H 1 22 ? 15.376 52.510 -10.822 0.50 13.18 21 ASN H O 1
ATOM 6848 O O B ASN H 1 22 ? 15.539 52.866 -10.192 0.50 7.91 21 ASN H O 1
ATOM 6856 N N . TRP H 1 23 ? 15.718 50.719 -9.562 1.00 13.17 22 TRP H N 1
ATOM 6857 C CA . TRP H 1 23 ? 17.099 50.505 -10.016 1.00 10.16 22 TRP H CA 1
ATOM 6858 C C . TRP H 1 23 ? 17.082 49.735 -11.337 1.00 14.92 22 TRP H C 1
ATOM 6859 O O . TRP H 1 23 ? 16.366 48.739 -11.492 1.00 12.93 22 TRP H O 1
ATOM 6870 N N . ARG H 1 24 ? 17.896 50.159 -12.290 1.00 7.95 23 ARG H N 1
ATOM 6871 C CA . ARG H 1 24 ? 17.986 49.509 -13.623 1.00 8.12 23 ARG H CA 1
ATOM 6872 C C . ARG H 1 24 ? 19.445 49.518 -14.087 1.00 10.85 23 ARG H C 1
ATOM 6873 O O . ARG H 1 24 ? 20.237 50.416 -13.748 1.00 7.44 23 ARG H O 1
ATOM 6881 N N . PRO H 1 25 ? 19.843 48.526 -14.884 1.00 7.68 24 PRO H N 1
ATOM 6882 C CA . PRO H 1 25 ? 21.222 48.441 -15.322 1.00 7.95 24 PRO H CA 1
ATOM 6883 C C . PRO H 1 25 ? 21.542 49.488 -16.354 1.00 8.09 24 PRO H C 1
ATOM 6884 O O . PRO H 1 25 ? 20.704 49.839 -17.199 1.00 9.02 24 PRO H O 1
ATOM 6888 N N . ARG H 1 26 ? 22.759 50.035 -16.257 1.00 7.49 25 ARG H N 1
ATOM 6889 C CA . ARG H 1 26 ? 23.291 50.926 -17.260 1.00 7.20 25 ARG H CA 1
ATOM 6890 C C . ARG H 1 26 ? 24.749 50.613 -17.445 1.00 8.61 25 ARG H C 1
ATOM 6891 O O . ARG H 1 26 ? 25.457 50.350 -16.495 1.00 8.75 25 ARG H O 1
ATOM 6899 N N . TYR H 1 27 ? 25.196 50.664 -18.694 1.00 8.10 26 TYR H N 1
ATOM 6900 C CA . TYR H 1 27 ? 26.631 50.644 -18.991 1.00 8.47 26 TYR H CA 1
ATOM 6901 C C . TYR H 1 27 ? 27.092 52.063 -19.201 1.00 7.66 26 TYR H C 1
ATOM 6902 O O . TYR H 1 27 ? 26.678 52.734 -20.140 1.00 8.75 26 TYR H O 1
ATOM 6911 N N . PHE H 1 28 ? 27.936 52.556 -18.287 1.00 8.35 27 PHE H N 1
ATOM 6912 C CA . PHE H 1 28 ? 28.411 53.942 -18.358 1.00 5.58 27 PHE H CA 1
ATOM 6913 C C . PHE H 1 28 ? 29.851 54.107 -18.798 1.00 7.93 27 PHE H C 1
ATOM 6914 O O . PHE H 1 28 ? 30.705 53.252 -18.526 1.00 6.87 27 PHE H O 1
ATOM 6922 N N . LEU H 1 29 ? 30.073 55.187 -19.520 1.00 6.02 28 LEU H N 1
ATOM 6923 C CA . LEU H 1 29 ? 31.410 55.609 -19.955 1.00 8.74 28 LEU H CA 1
ATOM 6924 C C . LEU H 1 29 ? 31.663 56.982 -19.396 1.00 6.68 28 LEU H C 1
ATOM 6925 O O . LEU H 1 29 ? 30.850 57.878 -19.586 1.00 8.75 28 LEU H O 1
ATOM 6930 N N . LEU H 1 30 ? 32.764 57.147 -18.668 1.00 6.96 29 LEU H N 1
ATOM 6931 C CA . LEU H 1 30 ? 33.239 58.441 -18.232 1.00 7.75 29 LEU H CA 1
ATOM 6932 C C . LEU H 1 30 ? 34.440 58.880 -19.058 1.00 8.58 29 LEU H C 1
ATOM 6933 O O . LEU H 1 30 ? 35.439 58.168 -19.134 1.00 7.56 29 LEU H O 1
ATOM 6938 N N . LYS H 1 31 ? 34.351 60.052 -19.678 1.00 10.50 30 LYS H N 1
ATOM 6939 C CA . LYS H 1 31 ? 35.446 60.554 -20.510 1.00 11.45 30 LYS H CA 1
ATOM 6940 C C . LYS H 1 31 ? 36.113 61.794 -19.939 1.00 11.47 30 LYS H C 1
ATOM 6941 O O . LYS H 1 31 ? 35.549 62.514 -19.097 1.00 10.41 30 LYS H O 1
ATOM 6947 N N . THR H 1 32 ? 37.325 62.067 -20.451 1.00 10.25 31 THR H N 1
ATOM 6948 C CA . THR H 1 32 ? 38.123 63.162 -19.951 1.00 11.48 31 THR H CA 1
ATOM 6949 C C . THR H 1 32 ? 37.492 64.563 -20.171 1.00 11.68 31 THR H C 1
ATOM 6950 O O . THR H 1 32 ? 37.861 65.503 -19.482 1.00 13.28 31 THR H O 1
ATOM 6954 N N . ASP H 1 33 ? 36.550 64.700 -21.098 1.00 11.03 32 ASP H N 1
ATOM 6955 C CA . ASP H 1 33 ? 35.770 65.942 -21.239 1.00 9.35 32 ASP H CA 1
ATOM 6956 C C . ASP H 1 33 ? 34.643 66.161 -20.239 1.00 11.37 32 ASP H C 1
ATOM 6957 O O . ASP H 1 33 ? 33.897 67.144 -20.354 1.00 12.27 32 ASP H O 1
ATOM 6962 N N . GLY H 1 34 ? 34.485 65.241 -19.284 1.00 11.45 33 GLY H N 1
ATOM 6963 C CA . GLY H 1 34 ? 33.406 65.339 -18.346 1.00 8.21 33 GLY H CA 1
ATOM 6964 C C . GLY H 1 34 ? 32.132 64.625 -18.712 1.00 8.98 33 GLY H C 1
ATOM 6965 O O . GLY H 1 34 ? 31.197 64.576 -17.910 1.00 8.39 33 GLY H O 1
ATOM 6966 N N . SER H 1 35 ? 32.038 64.114 -19.936 1.00 8.45 34 SER H N 1
ATOM 6967 C CA . SER H 1 35 ? 30.842 63.419 -20.346 1.00 10.23 34 SER H CA 1
ATOM 6968 C C . SER H 1 35 ? 30.736 62.112 -19.584 1.00 7.85 34 SER H C 1
ATOM 6969 O O . SER H 1 35 ? 31.717 61.390 -19.389 1.00 9.61 34 SER H O 1
ATOM 6972 N N . PHE H 1 36 ? 29.518 61.820 -19.162 1.00 7.13 35 PHE H N 1
ATOM 6973 C CA . PHE H 1 36 ? 29.189 60.610 -18.422 1.00 7.60 35 PHE H CA 1
ATOM 6974 C C . PHE H 1 36 ? 27.941 60.075 -19.081 1.00 7.41 35 PHE H C 1
ATOM 6975 O O . PHE H 1 36 ? 26.852 60.631 -18.894 1.00 9.66 35 PHE H O 1
ATOM 6983 N N . ILE H 1 37 ? 28.130 59.055 -19.910 1.00 8.51 36 ILE H N 1
ATOM 6984 C CA . ILE H 1 37 ? 27.151 58.594 -20.869 1.00 8.36 36 ILE H CA 1
ATOM 6985 C C . ILE H 1 37 ? 26.748 57.168 -20.538 1.00 8.47 36 ILE H C 1
ATOM 6986 O O . ILE H 1 37 ? 27.581 56.277 -20.399 1.00 7.15 36 ILE H O 1
ATOM 6991 N N . GLY H 1 38 ? 25.436 56.957 -20.406 1.00 7.77 37 GLY H N 1
ATOM 6992 C CA . GLY H 1 38 ? 24.893 55.642 -20.072 1.00 7.70 37 GLY H CA 1
ATOM 6993 C C . GLY H 1 38 ? 24.158 55.003 -21.222 1.00 10.33 37 GLY H C 1
ATOM 6994 O O . GLY H 1 38 ? 23.441 55.656 -21.946 1.00 10.21 37 GLY H O 1
ATOM 6995 N N . TYR H 1 39 ? 24.339 53.704 -21.336 1.00 8.80 38 TYR H N 1
ATOM 6996 C CA . TYR H 1 39 ? 23.749 52.912 -22.411 1.00 11.24 38 TYR H CA 1
ATOM 6997 C C . TYR H 1 39 ? 23.010 51.714 -21.860 1.00 13.14 38 TYR H C 1
ATOM 6998 O O . TYR H 1 39 ? 23.272 51.268 -20.742 1.00 8.08 38 TYR H O 1
ATOM 7007 N N . LYS H 1 40 ? 22.080 51.192 -22.666 1.00 11.95 39 LYS H N 1
ATOM 7008 C CA . LYS H 1 40 ? 21.402 49.937 -22.357 1.00 14.68 39 LYS H CA 1
ATOM 7009 C C . LYS H 1 40 ? 22.348 48.764 -22.271 1.00 11.22 39 LYS H C 1
ATOM 7010 O O . LYS H 1 40 ? 22.112 47.853 -21.476 1.00 15.36 39 LYS H O 1
ATOM 7014 N N . GLU H 1 41 ? 23.369 48.731 -23.119 1.00 17.39 40 GLU H N 1
ATOM 7015 C CA . GLU H 1 41 ? 24.407 47.717 -23.004 1.00 17.14 40 GLU H CA 1
ATOM 7016 C C . GLU H 1 41 ? 25.713 48.261 -23.512 1.00 16.30 40 GLU H C 1
ATOM 7017 O O . GLU H 1 41 ? 25.762 49.435 -23.925 1.00 15.16 40 GLU H O 1
ATOM 7020 N N . LYS H 1 42 ? 26.783 47.469 -23.460 1.00 15.83 41 LYS H N 1
ATOM 7021 C CA . LYS H 1 42 ? 28.090 47.978 -23.921 1.00 17.40 41 LYS H CA 1
ATOM 7022 C C . LYS H 1 42 ? 27.989 48.439 -25.382 1.00 16.21 41 LYS H C 1
ATOM 7023 O O . LYS H 1 42 ? 27.450 47.696 -26.213 1.00 16.43 41 LYS H O 1
ATOM 7029 N N . PRO H 1 43 ? 28.470 49.651 -25.697 1.00 16.01 42 PRO H N 1
ATOM 7030 C CA . PRO H 1 43 ? 28.354 50.141 -27.076 1.00 21.72 42 PRO H CA 1
ATOM 7031 C C . PRO H 1 43 ? 29.041 49.222 -28.081 1.00 27.95 42 PRO H C 1
ATOM 7032 O O . PRO H 1 43 ? 28.514 49.014 -29.184 1.00 26.80 42 PRO H O 1
ATOM 7036 N N . GLN H 1 44 ? 30.190 48.668 -27.693 1.00 29.67 43 GLN H N 1
ATOM 7037 C CA . GLN H 1 44 ? 30.906 47.646 -28.495 1.00 37.95 43 GLN H CA 1
ATOM 7038 C C . GLN H 1 44 ? 30.001 46.559 -29.091 1.00 40.46 43 GLN H C 1
ATOM 7039 O O . GLN H 1 44 ? 30.171 46.156 -30.243 1.00 42.43 43 GLN H O 1
ATOM 7045 N N . ASP H 1 45 ? 29.055 46.077 -28.291 1.00 37.52 44 ASP H N 1
ATOM 7046 C CA . ASP H 1 45 ? 28.272 44.883 -28.622 1.00 38.30 44 ASP H CA 1
ATOM 7047 C C . ASP H 1 45 ? 27.014 45.151 -29.475 1.00 32.31 44 ASP H C 1
ATOM 7048 O O . ASP H 1 45 ? 26.265 44.221 -29.775 1.00 32.20 44 ASP H O 1
ATOM 7053 N N . VAL H 1 46 ? 26.761 46.409 -29.833 1.00 28.28 45 VAL H N 1
ATOM 7054 C CA . VAL H 1 46 ? 25.558 46.765 -30.593 1.00 27.17 45 VAL H CA 1
ATOM 7055 C C . VAL H 1 46 ? 25.891 47.767 -31.714 1.00 28.02 45 VAL H C 1
ATOM 7056 O O . VAL H 1 46 ? 26.841 48.546 -31.607 1.00 28.64 45 VAL H O 1
ATOM 7060 N N . ASP H 1 47 ? 25.129 47.716 -32.806 1.00 24.58 46 ASP H N 1
ATOM 7061 C CA . ASP H 1 47 ? 25.390 48.585 -33.960 1.00 24.19 46 ASP H CA 1
ATOM 7062 C C . ASP H 1 47 ? 24.981 50.047 -33.725 1.00 25.05 46 ASP H C 1
ATOM 7063 O O . ASP H 1 47 ? 25.637 50.962 -34.247 1.00 23.62 46 ASP H O 1
ATOM 7068 N N . LEU H 1 48 ? 23.886 50.249 -32.977 1.00 25.33 47 LEU H N 1
ATOM 7069 C CA . LEU H 1 48 ? 23.260 51.572 -32.803 1.00 21.61 47 LEU H CA 1
ATOM 7070 C C . LEU H 1 48 ? 23.018 51.860 -31.326 1.00 19.54 47 LEU H C 1
ATOM 7071 O O . LEU H 1 48 ? 21.876 51.865 -30.849 1.00 24.49 47 LEU H O 1
ATOM 7076 N N . PRO H 1 49 ? 24.099 52.118 -30.607 1.00 20.74 48 PRO H N 1
ATOM 7077 C CA . PRO H 1 49 ? 23.955 52.405 -29.192 1.00 17.02 48 PRO H CA 1
ATOM 7078 C C . PRO H 1 49 ? 23.559 53.856 -28.930 1.00 15.56 48 PRO H C 1
ATOM 7079 O O . PRO H 1 49 ? 24.418 54.722 -28.675 1.00 22.79 48 PRO H O 1
ATOM 7083 N N . TYR H 1 50 ? 22.264 54.121 -29.017 1.00 16.14 49 TYR H N 1
ATOM 7084 C CA . TYR H 1 50 ? 21.723 55.422 -28.648 1.00 21.50 49 TYR H CA 1
ATOM 7085 C C . TYR H 1 50 ? 21.888 55.547 -27.144 1.00 18.30 49 TYR H C 1
ATOM 7086 O O . TYR H 1 50 ? 21.494 54.634 -26.413 1.00 20.00 49 TYR H O 1
ATOM 7095 N N . PRO H 1 51 ? 22.465 56.671 -26.681 1.00 12.80 50 PRO H N 1
ATOM 7096 C CA . PRO H 1 51 ? 22.579 56.778 -25.228 1.00 11.93 50 PRO H CA 1
ATOM 7097 C C . PRO H 1 51 ? 21.239 56.877 -24.536 1.00 15.78 50 PRO H C 1
ATOM 7098 O O . PRO H 1 51 ? 20.311 57.492 -25.052 1.00 19.15 50 PRO H O 1
ATOM 7102 N N . LEU H 1 52 ? 21.125 56.246 -23.368 1.00 9.50 51 LEU H N 1
ATOM 7103 C CA . LEU H 1 52 ? 19.942 56.447 -22.508 1.00 12.28 51 LEU H CA 1
ATOM 7104 C C . LEU H 1 52 ? 20.134 57.601 -21.507 1.00 12.99 51 LEU H C 1
ATOM 7105 O O . LEU H 1 52 ? 19.161 58.117 -20.961 1.00 15.19 51 LEU H O 1
ATOM 7110 N N . ASN H 1 53 ? 21.391 57.954 -21.241 1.00 10.44 52 ASN H N 1
ATOM 7111 C CA . ASN H 1 53 ? 21.719 58.980 -20.290 1.00 12.31 52 ASN H CA 1
ATOM 7112 C C . ASN H 1 53 ? 22.904 59.782 -20.821 1.00 8.99 52 ASN H C 1
ATOM 7113 O O . ASN H 1 53 ? 23.848 59.198 -21.350 1.00 12.04 52 ASN H O 1
ATOM 7118 N N . ASN H 1 54 ? 22.873 61.098 -20.674 1.00 10.93 53 ASN H N 1
ATOM 7119 C CA . ASN H 1 54 ? 23.971 61.944 -21.143 1.00 12.03 53 ASN H CA 1
ATOM 7120 C C . ASN H 1 54 ? 24.085 63.156 -20.273 1.00 10.65 53 ASN H C 1
ATOM 7121 O O . ASN H 1 54 ? 23.203 64.066 -20.331 1.00 14.81 53 ASN H O 1
ATOM 7126 N N . PHE H 1 55 ? 25.106 63.169 -19.408 1.00 8.35 54 PHE H N 1
ATOM 7127 C CA . PHE H 1 55 ? 25.316 64.343 -18.624 1.00 11.62 54 PHE H CA 1
ATOM 7128 C C . PHE H 1 55 ? 26.760 64.659 -18.355 1.00 7.70 54 PHE H C 1
ATOM 7129 O O . PHE H 1 55 ? 27.640 63.855 -18.705 1.00 12.13 54 PHE H O 1
ATOM 7137 N N . SER H 1 56 ? 27.028 65.840 -17.826 1.00 9.66 55 SER H N 1
ATOM 7138 C CA . SER H 1 56 ? 28.397 66.226 -17.491 1.00 8.44 55 SER H CA 1
ATOM 7139 C C . SER H 1 56 ? 28.604 66.129 -16.019 1.00 11.87 55 SER H C 1
ATOM 7140 O O . SER H 1 56 ? 27.715 66.490 -15.249 1.00 11.04 55 SER H O 1
ATOM 7143 N N . VAL H 1 57 ? 29.809 65.713 -15.631 1.00 8.35 56 VAL H N 1
ATOM 7144 C CA . VAL H 1 57 ? 30.194 65.692 -14.240 1.00 7.30 56 VAL H CA 1
ATOM 7145 C C . VAL H 1 57 ? 31.026 66.883 -13.808 1.00 6.85 56 VAL H C 1
ATOM 7146 O O . VAL H 1 57 ? 31.478 66.987 -12.670 1.00 6.33 56 VAL H O 1
ATOM 7150 N N . ALA H 1 58 ? 31.155 67.868 -14.687 1.00 8.03 57 ALA H N 1
ATOM 7151 C CA . ALA H 1 58 ? 31.827 69.143 -14.331 1.00 7.61 57 ALA H CA 1
ATOM 7152 C C . ALA H 1 58 ? 31.230 69.747 -13.055 1.00 7.30 57 ALA H C 1
ATOM 7153 O O . ALA H 1 58 ? 30.014 69.835 -12.917 1.00 9.33 57 ALA H O 1
ATOM 7155 N N . LYS H 1 59 ? 32.100 70.134 -12.126 1.00 7.41 58 LYS H N 1
ATOM 7156 C CA . LYS H 1 59 ? 31.729 70.782 -10.869 1.00 7.47 58 LYS H CA 1
ATOM 7157 C C . LYS H 1 59 ? 30.750 70.006 -10.021 1.00 7.01 58 LYS H C 1
ATOM 7158 O O . LYS H 1 59 ? 30.012 70.538 -9.202 1.00 10.82 58 LYS H O 1
ATOM 7164 N N . CYS H 1 60 ? 30.832 68.685 -10.100 1.00 6.15 59 CYS H N 1
ATOM 7165 C CA . CYS H 1 60 ? 29.891 67.896 -9.323 1.00 9.66 59 CYS H CA 1
ATOM 7166 C C . CYS H 1 60 ? 30.263 67.808 -7.859 1.00 8.07 59 CYS H C 1
ATOM 7167 O O . CYS H 1 60 ? 31.414 68.032 -7.471 1.00 9.38 59 CYS H O 1
ATOM 7170 N N . GLN H 1 61 ? 29.256 67.448 -7.075 1.00 7.93 60 GLN H N 1
ATOM 7171 C CA . GLN H 1 61 ? 29.430 67.022 -5.712 1.00 9.78 60 GLN H CA 1
ATOM 7172 C C . GLN H 1 61 ? 29.140 65.521 -5.654 1.00 7.05 60 GLN H C 1
ATOM 7173 O O . GLN H 1 61 ? 28.213 65.034 -6.351 1.00 8.74 60 GLN H O 1
ATOM 7179 N N . LEU H 1 62 ? 29.866 64.792 -4.799 1.00 8.46 61 LEU H N 1
ATOM 7180 C CA . LEU H 1 62 ? 29.759 63.371 -4.674 1.00 7.97 61 LEU H CA 1
ATOM 7181 C C . LEU H 1 62 ? 29.548 62.994 -3.239 1.00 10.76 61 LEU H C 1
ATOM 7182 O O . LEU H 1 62 ? 30.184 63.558 -2.333 1.00 11.37 61 LEU H O 1
ATOM 7187 N N . MET H 1 63 ? 28.638 62.050 -3.017 1.00 6.57 62 MET H N 1
ATOM 7188 C CA . MET H 1 63 ? 28.430 61.470 -1.701 1.00 7.78 62 MET H CA 1
ATOM 7189 C C . MET H 1 63 ? 28.385 59.961 -1.813 1.00 9.25 62 MET H C 1
ATOM 7190 O O . MET H 1 63 ? 27.835 59.436 -2.799 1.00 9.24 62 MET H O 1
ATOM 7197 N N . LYS H 1 64 ? 28.918 59.257 -0.812 1.00 9.42 63 LYS H N 1
ATOM 7198 C CA . LYS H 1 64 ? 28.889 57.814 -0.763 1.00 10.10 63 LYS H CA 1
ATOM 7199 C C . LYS H 1 64 ? 28.083 57.352 0.440 1.00 7.98 63 LYS H C 1
ATOM 7200 O O . LYS H 1 64 ? 28.223 57.894 1.572 1.00 7.38 63 LYS H O 1
ATOM 7206 N N . THR H 1 65 ? 27.195 56.401 0.212 1.00 7.51 64 THR H N 1
ATOM 7207 C CA . THR H 1 65 ? 26.285 55.940 1.242 1.00 6.57 64 THR H CA 1
ATOM 7208 C C . THR H 1 65 ? 26.129 54.411 1.192 1.00 8.69 64 THR H C 1
ATOM 7209 O O . THR H 1 65 ? 26.479 53.785 0.162 1.00 10.62 64 THR H O 1
ATOM 7213 N N . GLU H 1 66 ? 25.579 53.831 2.268 1.00 8.06 65 GLU H N 1
ATOM 7214 C CA . GLU H 1 66 ? 25.305 52.399 2.319 1.00 8.35 65 GLU H CA 1
ATOM 7215 C C . GLU H 1 66 ? 23.835 52.037 2.477 1.00 9.28 65 GLU H C 1
ATOM 7216 O O . GLU H 1 66 ? 23.481 50.846 2.558 1.00 10.52 65 GLU H O 1
ATOM 7222 N N . ARG H 1 67 ? 22.966 53.044 2.595 1.00 9.47 66 ARG H N 1
ATOM 7223 C CA . ARG H 1 67 ? 21.546 52.816 2.822 1.00 8.20 66 ARG H CA 1
ATOM 7224 C C . ARG H 1 67 ? 20.766 53.751 1.919 1.00 10.48 66 ARG H C 1
ATOM 7225 O O . ARG H 1 67 ? 21.118 54.904 1.828 1.00 13.16 66 ARG H O 1
ATOM 7233 N N . PRO H 1 68 ? 19.678 53.258 1.286 1.00 10.17 67 PRO H N 1
ATOM 7234 C CA . PRO H 1 68 ? 19.169 51.889 1.473 1.00 12.24 67 PRO H CA 1
ATOM 7235 C C . PRO H 1 68 ? 20.005 50.763 0.848 1.00 11.26 67 PRO H C 1
ATOM 7236 O O . PRO H 1 68 ? 19.919 49.608 1.304 1.00 16.22 67 PRO H O 1
ATOM 7240 N N . LYS H 1 69 ? 20.823 51.062 -0.150 1.00 10.83 68 LYS H N 1
ATOM 7241 C CA . LYS H 1 69 ? 21.653 50.037 -0.769 1.00 12.67 68 LYS H CA 1
ATOM 7242 C C . LYS H 1 69 ? 23.140 50.218 -0.507 1.00 10.95 68 LYS H C 1
ATOM 7243 O O . LYS H 1 69 ? 23.684 51.313 -0.638 1.00 9.94 68 LYS H O 1
ATOM 7249 N N . PRO H 1 70 ? 23.854 49.134 -0.194 1.00 9.32 69 PRO H N 1
ATOM 7250 C CA . PRO H 1 70 ? 25.298 49.228 -0.091 1.00 8.17 69 PRO H CA 1
ATOM 7251 C C . PRO H 1 70 ? 26.001 49.691 -1.368 1.00 6.29 69 PRO H C 1
ATOM 7252 O O . PRO H 1 70 ? 25.496 49.473 -2.480 1.00 9.43 69 PRO H O 1
ATOM 7256 N N . ASN H 1 71 ? 27.155 50.310 -1.213 1.00 7.47 70 ASN H N 1
ATOM 7257 C CA . ASN H 1 71 ? 28.015 50.694 -2.369 1.00 6.98 70 ASN H CA 1
ATOM 7258 C C . ASN H 1 71 ? 27.331 51.709 -3.299 1.00 7.65 70 ASN H C 1
ATOM 7259 O O . ASN H 1 71 ? 27.462 51.626 -4.507 1.00 8.33 70 ASN H O 1
ATOM 7264 N N . THR H 1 72 ? 26.592 52.634 -2.710 1.00 8.89 71 THR H N 1
ATOM 7265 C CA . THR H 1 72 ? 25.882 53.686 -3.442 1.00 6.30 71 THR H CA 1
ATOM 7266 C C . THR H 1 72 ? 26.765 54.900 -3.547 1.00 7.52 71 THR H C 1
ATOM 7267 O O . THR H 1 72 ? 27.489 55.257 -2.599 1.00 8.48 71 THR H O 1
ATOM 7271 N N . PHE H 1 73 ? 26.749 55.559 -4.723 1.00 7.01 72 PHE H N 1
ATOM 7272 C CA . PHE H 1 73 ? 27.276 56.878 -4.864 1.00 6.31 72 PHE H CA 1
ATOM 7273 C C . PHE H 1 73 ? 26.216 57.760 -5.496 1.00 7.22 72 PHE H C 1
ATOM 7274 O O . PHE H 1 73 ? 25.406 57.306 -6.350 1.00 6.62 72 PHE H O 1
ATOM 7282 N N . ILE H 1 74 ? 26.197 59.020 -5.072 1.00 6.14 73 ILE H N 1
ATOM 7283 C CA . ILE H 1 74 ? 25.264 60.049 -5.489 1.00 8.67 73 ILE H CA 1
ATOM 7284 C C . ILE H 1 74 ? 26.050 61.204 -6.095 1.00 9.58 73 ILE H C 1
ATOM 7285 O O . ILE H 1 74 ? 27.041 61.665 -5.527 1.00 8.19 73 ILE H O 1
ATOM 7290 N N . ILE H 1 75 ? 25.599 61.697 -7.246 1.00 7.29 74 ILE H N 1
ATOM 7291 C CA . ILE H 1 75 ? 26.201 62.841 -7.904 1.00 5.88 74 ILE H CA 1
ATOM 7292 C C . ILE H 1 75 ? 25.161 63.972 -7.915 1.00 9.14 74 ILE H C 1
ATOM 7293 O O . ILE H 1 75 ? 23.967 63.717 -8.236 1.00 8.65 74 ILE H O 1
ATOM 7298 N N . ARG H 1 76 ? 25.611 65.188 -7.605 1.00 7.51 75 ARG H N 1
ATOM 7299 C CA . ARG H 1 76 ? 24.784 66.429 -7.627 1.00 7.01 75 ARG H CA 1
ATOM 7300 C C . ARG H 1 76 ? 25.547 67.472 -8.450 1.00 6.18 75 ARG H C 1
ATOM 7301 O O . ARG H 1 76 ? 26.702 67.708 -8.228 1.00 6.57 75 ARG H O 1
ATOM 7309 N N . CYS H 1 77 ? 24.849 68.116 -9.389 1.00 8.28 76 CYS H N 1
ATOM 7310 C CA . CYS H 1 77 ? 25.311 69.335 -10.064 1.00 7.22 76 CYS H CA 1
ATOM 7311 C C . CYS H 1 77 ? 24.268 70.424 -9.945 1.00 5.82 76 CYS H C 1
ATOM 7312 O O . CYS H 1 77 ? 23.059 70.148 -10.005 1.00 6.46 76 CYS H O 1
ATOM 7315 N N . LEU H 1 78 ? 24.748 71.665 -9.836 1.00 5.87 77 LEU H N 1
ATOM 7316 C CA . LEU H 1 78 ? 23.887 72.842 -9.627 1.00 3.98 77 LEU H CA 1
ATOM 7317 C C . LEU H 1 78 ? 22.732 72.926 -10.585 1.00 7.70 77 LEU H C 1
ATOM 7318 O O . LEU H 1 78 ? 21.578 73.227 -10.169 1.00 7.37 77 LEU H O 1
ATOM 7323 N N . GLN H 1 79 ? 23.034 72.715 -11.870 1.00 6.11 78 GLN H N 1
ATOM 7324 C CA . GLN H 1 79 ? 22.061 72.966 -12.920 1.00 6.70 78 GLN H CA 1
ATOM 7325 C C . GLN H 1 79 ? 21.040 71.843 -13.114 1.00 8.70 78 GLN H C 1
ATOM 7326 O O . GLN H 1 79 ? 20.141 71.972 -13.958 1.00 10.44 78 GLN H O 1
ATOM 7332 N N . TRP H 1 80 ? 21.168 70.782 -12.328 1.00 8.20 79 TRP H N 1
ATOM 7333 C CA . TRP H 1 80 ? 20.220 69.678 -12.420 1.00 7.96 79 TRP H CA 1
ATOM 7334 C C . TRP H 1 80 ? 18.975 69.936 -11.599 1.00 13.21 79 TRP H C 1
ATOM 7335 O O . TRP H 1 80 ? 18.628 69.193 -10.654 1.00 17.85 79 TRP H O 1
ATOM 7346 N N . THR H 1 81 ? 18.239 70.938 -11.988 1.00 21.49 80 THR H N 1
ATOM 7347 C CA . THR H 1 81 ? 17.155 71.361 -11.139 1.00 19.54 80 THR H CA 1
ATOM 7348 C C . THR H 1 81 ? 15.927 70.447 -11.196 1.00 19.83 80 THR H C 1
ATOM 7349 O O . THR H 1 81 ? 15.120 70.474 -10.264 1.00 17.21 80 THR H O 1
ATOM 7353 N N . THR H 1 82 ? 15.790 69.637 -12.252 1.00 18.14 81 THR H N 1
ATOM 7354 C CA . THR H 1 82 ? 14.661 68.691 -12.338 1.00 20.24 81 THR H CA 1
ATOM 7355 C C . THR H 1 82 ? 14.896 67.484 -11.431 1.00 21.97 81 THR H C 1
ATOM 7356 O O . THR H 1 82 ? 14.080 67.194 -10.552 1.00 26.51 81 THR H O 1
ATOM 7360 N N . VAL H 1 83 ? 16.016 66.783 -11.630 1.00 26.58 82 VAL H N 1
ATOM 7361 C CA . VAL H 1 83 ? 16.227 65.532 -10.896 1.00 21.61 82 VAL H CA 1
ATOM 7362 C C . VAL H 1 83 ? 16.966 65.694 -9.576 1.00 18.73 82 VAL H C 1
ATOM 7363 O O . VAL H 1 83 ? 16.897 64.801 -8.717 1.00 13.38 82 VAL H O 1
ATOM 7367 N N . ILE H 1 84 ? 17.703 66.796 -9.459 1.00 19.08 83 ILE H N 1
ATOM 7368 C CA . ILE H 1 84 ? 18.453 67.171 -8.268 1.00 19.94 83 ILE H CA 1
ATOM 7369 C C . ILE H 1 84 ? 19.778 66.393 -8.180 1.00 15.53 83 ILE H C 1
ATOM 7370 O O . ILE H 1 84 ? 20.911 66.989 -8.139 1.00 15.08 83 ILE H O 1
ATOM 7375 N N . GLU H 1 85 ? 19.637 65.057 -8.096 1.00 15.24 84 GLU H N 1
ATOM 7376 C CA . GLU H 1 85 ? 20.798 64.175 -7.931 1.00 11.87 84 GLU H CA 1
ATOM 7377 C C . GLU H 1 85 ? 20.521 62.883 -8.693 1.00 9.38 84 GLU H C 1
ATOM 7378 O O . GLU H 1 85 ? 19.372 62.529 -8.945 1.00 13.86 84 GLU H O 1
ATOM 7384 N N . ARG H 1 86 ? 21.601 62.213 -9.059 1.00 9.29 85 ARG H N 1
ATOM 7385 C CA . ARG H 1 86 ? 21.558 60.907 -9.714 1.00 10.31 85 ARG H CA 1
ATOM 7386 C C . ARG H 1 86 ? 22.247 59.904 -8.810 1.00 10.52 85 ARG H C 1
ATOM 7387 O O . ARG H 1 86 ? 23.293 60.218 -8.220 1.00 9.91 85 ARG H O 1
ATOM 7395 N N . THR H 1 87 ? 21.677 58.710 -8.733 1.00 7.34 86 THR H N 1
ATOM 7396 C CA . THR H 1 87 ? 21.991 57.747 -7.672 1.00 7.62 86 THR H CA 1
ATOM 7397 C C . THR H 1 87 ? 22.333 56.395 -8.318 1.00 6.19 86 THR H C 1
ATOM 7398 O O . THR H 1 87 ? 21.586 55.913 -9.206 1.00 6.62 86 THR H O 1
ATOM 7402 N N . PHE H 1 88 ? 23.474 55.843 -7.934 1.00 6.53 87 PHE H N 1
ATOM 7403 C CA . PHE H 1 88 ? 24.115 54.690 -8.547 1.00 5.03 87 PHE H CA 1
ATOM 7404 C C . PHE H 1 88 ? 24.516 53.722 -7.452 1.00 6.30 87 PHE H C 1
ATOM 7405 O O . PHE H 1 88 ? 24.821 54.125 -6.332 1.00 6.76 87 PHE H O 1
ATOM 7413 N N . HIS H 1 89 ? 24.526 52.418 -7.754 1.00 7.99 88 HIS H N 1
ATOM 7414 C CA . HIS H 1 89 ? 25.275 51.503 -6.895 1.00 6.89 88 HIS H CA 1
ATOM 7415 C C . HIS H 1 89 ? 25.947 50.430 -7.735 1.00 6.13 88 HIS H C 1
ATOM 7416 O O . HIS H 1 89 ? 25.559 50.113 -8.872 1.00 8.88 88 HIS H O 1
ATOM 7423 N N . VAL H 1 90 ? 26.999 49.866 -7.153 1.00 7.69 89 VAL H N 1
ATOM 7424 C CA . VAL H 1 90 ? 27.779 48.808 -7.773 1.00 8.31 89 VAL H CA 1
ATOM 7425 C C . VAL H 1 90 ? 27.915 47.656 -6.745 1.00 9.21 89 VAL H C 1
ATOM 7426 O O . VAL H 1 90 ? 27.376 47.719 -5.625 1.00 10.18 89 VAL H O 1
ATOM 7430 N N . ASP H 1 91 ? 28.519 46.546 -7.174 1.00 10.55 90 ASP H N 1
ATOM 7431 C CA . ASP H 1 91 ? 28.499 45.322 -6.380 1.00 10.23 90 ASP H CA 1
ATOM 7432 C C . ASP H 1 91 ? 29.529 45.305 -5.258 1.00 11.04 90 ASP H C 1
ATOM 7433 O O . ASP H 1 91 ? 29.376 44.498 -4.298 1.00 11.70 90 ASP H O 1
ATOM 7438 N N . THR H 1 92 ? 30.567 46.132 -5.359 1.00 9.01 91 THR H N 1
ATOM 7439 C CA . THR H 1 92 ? 31.634 46.159 -4.352 1.00 10.09 91 THR H CA 1
ATOM 7440 C C . THR H 1 92 ? 32.051 47.576 -3.965 1.00 8.58 91 THR H C 1
ATOM 7441 O O . THR H 1 92 ? 31.879 48.518 -4.754 1.00 7.94 91 THR H O 1
ATOM 7445 N N . PRO H 1 93 ? 32.563 47.774 -2.756 1.00 8.13 92 PRO H N 1
ATOM 7446 C CA . PRO H 1 93 ? 33.017 49.111 -2.382 1.00 8.91 92 PRO H CA 1
ATOM 7447 C C . PRO H 1 93 ? 34.234 49.549 -3.215 1.00 7.39 92 PRO H C 1
ATOM 7448 O O . PRO H 1 93 ? 34.409 50.723 -3.524 1.00 7.97 92 PRO H O 1
ATOM 7452 N N . GLU H 1 94 ? 35.075 48.596 -3.617 1.00 6.89 93 GLU H N 1
ATOM 7453 C CA . GLU H 1 94 ? 36.237 48.937 -4.451 1.00 7.71 93 GLU H CA 1
ATOM 7454 C C . GLU H 1 94 ? 35.817 49.541 -5.781 1.00 6.63 93 GLU H C 1
ATOM 7455 O O . GLU H 1 94 ? 36.380 50.515 -6.227 1.00 9.05 93 GLU H O 1
ATOM 7461 N N . GLU H 1 95 ? 34.808 48.957 -6.417 1.00 8.18 94 GLU H N 1
ATOM 7462 C CA . GLU H 1 95 ? 34.312 49.449 -7.677 1.00 10.84 94 GLU H CA 1
ATOM 7463 C C . GLU H 1 95 ? 33.719 50.845 -7.473 1.00 7.14 94 GLU H C 1
ATOM 7464 O O . GLU H 1 95 ? 33.914 51.731 -8.294 1.00 8.01 94 GLU H O 1
ATOM 7470 N N . ARG H 1 96 ? 32.999 51.044 -6.367 1.00 5.06 95 ARG H N 1
ATOM 7471 C CA . ARG H 1 96 ? 32.399 52.348 -6.095 1.00 6.06 95 ARG H CA 1
ATOM 7472 C C . ARG H 1 96 ? 33.491 53.426 -5.994 1.00 7.42 95 ARG H C 1
ATOM 7473 O O . ARG H 1 96 ? 33.377 54.520 -6.578 1.00 8.21 95 ARG H O 1
ATOM 7481 N N . GLU H 1 97 ? 34.552 53.133 -5.273 1.00 6.80 96 GLU H N 1
ATOM 7482 C CA . GLU H 1 97 ? 35.634 54.077 -5.087 1.00 7.77 96 GLU H CA 1
ATOM 7483 C C . GLU H 1 97 ? 36.358 54.353 -6.393 1.00 8.49 96 GLU H C 1
ATOM 7484 O O . GLU H 1 97 ? 36.772 55.523 -6.607 1.00 8.63 96 GLU H O 1
ATOM 7490 N N . GLU H 1 98 ? 36.491 53.363 -7.279 1.00 7.91 97 GLU H N 1
ATOM 7491 C CA . GLU H 1 98 ? 37.057 53.634 -8.586 1.00 6.87 97 GLU H CA 1
ATOM 7492 C C . GLU H 1 98 ? 36.212 54.711 -9.268 1.00 7.51 97 GLU H C 1
ATOM 7493 O O . GLU H 1 98 ? 36.741 55.663 -9.826 1.00 7.88 97 GLU H O 1
ATOM 7499 N N . TRP H 1 99 ? 34.899 54.543 -9.246 1.00 5.75 98 TRP H N 1
ATOM 7500 C CA . TRP H 1 99 ? 34.038 55.522 -9.909 1.00 6.74 98 TRP H CA 1
ATOM 7501 C C . TRP H 1 99 ? 34.132 56.928 -9.305 1.00 5.78 98 TRP H C 1
ATOM 7502 O O . TRP H 1 99 ? 34.217 57.915 -10.036 1.00 6.38 98 TRP H O 1
ATOM 7513 N N . THR H 1 100 ? 34.097 57.049 -7.978 1.00 5.96 99 THR H N 1
ATOM 7514 C CA . THR H 1 100 ? 34.033 58.378 -7.367 1.00 5.31 99 THR H CA 1
ATOM 7515 C C . THR H 1 100 ? 35.436 59.026 -7.464 1.00 6.12 99 THR H C 1
ATOM 7516 O O . THR H 1 100 ? 35.517 60.254 -7.622 1.00 6.77 99 THR H O 1
ATOM 7520 N N . GLU H 1 101 ? 36.507 58.251 -7.431 1.00 6.14 100 GLU H N 1
ATOM 7521 C CA . GLU H 1 101 ? 37.864 58.788 -7.701 1.00 6.53 100 GLU H CA 1
ATOM 7522 C C . GLU H 1 101 ? 37.963 59.338 -9.127 1.00 8.20 100 GLU H C 1
ATOM 7523 O O . GLU H 1 101 ? 38.414 60.464 -9.343 1.00 6.03 100 GLU H O 1
ATOM 7529 N N . ALA H 1 102 ? 37.481 58.557 -10.090 1.00 4.88 101 ALA H N 1
ATOM 7530 C CA . ALA H 1 102 ? 37.595 58.868 -11.509 1.00 5.91 101 ALA H CA 1
ATOM 7531 C C . ALA H 1 102 ? 36.770 60.116 -11.788 1.00 5.82 101 ALA H C 1
ATOM 7532 O O . ALA H 1 102 ? 37.226 61.039 -12.468 1.00 5.74 101 ALA H O 1
ATOM 7534 N N . ILE H 1 103 ? 35.542 60.152 -11.264 1.00 4.51 102 ILE H N 1
ATOM 7535 C CA . ILE H 1 103 ? 34.627 61.297 -11.502 1.00 4.34 102 ILE H CA 1
ATOM 7536 C C . ILE H 1 103 ? 35.234 62.551 -10.953 1.00 5.49 102 ILE H C 1
ATOM 7537 O O . ILE H 1 103 ? 35.265 63.594 -11.642 1.00 7.17 102 ILE H O 1
ATOM 7542 N N . GLN H 1 104 ? 35.714 62.504 -9.724 1.00 6.26 103 GLN H N 1
ATOM 7543 C CA . GLN H 1 104 ? 36.301 63.729 -9.122 1.00 8.29 103 GLN H CA 1
ATOM 7544 C C . GLN H 1 104 ? 37.559 64.157 -9.867 1.00 7.79 103 GLN H C 1
ATOM 7545 O O . GLN H 1 104 ? 37.811 65.355 -10.076 1.00 7.71 103 GLN H O 1
ATOM 7551 N N . ALA H 1 105 ? 38.373 63.192 -10.296 1.00 6.85 104 ALA H N 1
ATOM 7552 C CA . ALA H 1 105 ? 39.616 63.515 -11.033 1.00 7.76 104 ALA H CA 1
ATOM 7553 C C . ALA H 1 105 ? 39.312 64.167 -12.376 1.00 7.41 104 ALA H C 1
ATOM 7554 O O . ALA H 1 105 ? 39.977 65.145 -12.741 1.00 8.16 104 ALA H O 1
ATOM 7556 N N . VAL H 1 106 ? 38.296 63.667 -13.107 1.00 7.30 105 VAL H N 1
ATOM 7557 C CA . VAL H 1 106 ? 37.844 64.347 -14.323 1.00 9.26 105 VAL H CA 1
ATOM 7558 C C . VAL H 1 106 ? 37.367 65.774 -14.005 1.00 6.13 105 VAL H C 1
ATOM 7559 O O . VAL H 1 106 ? 37.782 66.722 -14.733 1.00 7.85 105 VAL H O 1
ATOM 7563 N N . ALA H 1 107 ? 36.523 65.938 -12.995 1.00 6.91 106 ALA H N 1
ATOM 7564 C CA . ALA H 1 107 ? 36.043 67.301 -12.614 1.00 5.18 106 ALA H CA 1
ATOM 7565 C C . ALA H 1 107 ? 37.177 68.223 -12.264 1.00 7.18 106 ALA H C 1
ATOM 7566 O O . ALA H 1 107 ? 37.181 69.348 -12.714 1.00 7.47 106 ALA H O 1
ATOM 7568 N N . ASP H 1 108 ? 38.140 67.742 -11.502 1.00 8.79 107 ASP H N 1
ATOM 7569 C CA . ASP H 1 108 ? 39.299 68.584 -11.137 1.00 11.09 107 ASP H CA 1
ATOM 7570 C C . ASP H 1 108 ? 40.078 69.040 -12.380 1.00 10.53 107 ASP H C 1
ATOM 7571 O O . ASP H 1 108 ? 40.503 70.212 -12.497 1.00 11.68 107 ASP H O 1
ATOM 7576 N N . ARG H 1 109 ? 40.335 68.098 -13.288 1.00 10.31 108 ARG H N 1
ATOM 7577 C CA . ARG H 1 109 ? 41.105 68.399 -14.489 1.00 11.22 108 ARG H CA 1
ATOM 7578 C C . ARG H 1 109 ? 40.429 69.471 -15.321 1.00 14.52 108 ARG H C 1
ATOM 7579 O O . ARG H 1 109 ? 41.081 70.399 -15.836 1.00 13.44 108 ARG H O 1
ATOM 7587 N N . LEU H 1 110 ? 39.103 69.376 -15.448 1.00 10.08 109 LEU H N 1
ATOM 7588 C CA . LEU H 1 110 ? 38.367 70.392 -16.185 1.00 13.71 109 LEU H CA 1
ATOM 7589 C C . LEU H 1 110 ? 38.512 71.767 -15.524 1.00 11.35 109 LEU H C 1
ATOM 7590 O O . LEU H 1 110 ? 38.640 72.782 -16.227 1.00 14.13 109 LEU H O 1
ATOM 7595 N N . GLN H 1 111 ? 38.506 71.815 -14.209 1.00 12.84 110 GLN H N 1
ATOM 7596 C CA . GLN H 1 111 ? 38.692 73.105 -13.520 1.00 11.48 110 GLN H CA 1
ATOM 7597 C C . GLN H 1 111 ? 40.125 73.645 -13.653 1.00 12.14 110 GLN H C 1
ATOM 7598 O O . GLN H 1 111 ? 40.359 74.867 -13.826 1.00 10.76 110 GLN H O 1
ATOM 7601 N N . ARG H 1 112 ? 41.095 72.757 -13.555 1.00 12.89 111 ARG H N 1
ATOM 7602 C CA . ARG H 1 112 ? 42.502 73.202 -13.623 1.00 14.10 111 ARG H CA 1
ATOM 7603 C C . ARG H 1 112 ? 42.801 73.677 -15.035 1.00 18.09 111 ARG H C 1
ATOM 7604 O O . ARG H 1 112 ? 43.529 74.669 -15.272 1.00 14.03 111 ARG H O 1
ATOM 7612 N N . GLN H 1 113 ? 42.252 72.966 -15.989 1.00 15.34 112 GLN H N 1
ATOM 7613 C CA . GLN H 1 113 ? 42.435 73.332 -17.401 1.00 23.50 112 GLN H CA 1
ATOM 7614 C C . GLN H 1 113 ? 41.876 74.697 -17.729 1.00 21.42 112 GLN H C 1
ATOM 7615 O O . GLN H 1 113 ? 42.496 75.470 -18.498 1.00 17.29 112 GLN H O 1
ATOM 7621 N N . GLU H 1 114 ? 40.699 75.005 -17.182 1.00 16.78 113 GLU H N 1
ATOM 7622 C CA . GLU H 1 114 ? 40.105 76.341 -17.405 1.00 24.38 113 GLU H CA 1
ATOM 7623 C C . GLU H 1 114 ? 41.032 77.470 -16.897 1.00 21.73 113 GLU H C 1
ATOM 7624 O O . GLU H 1 114 ? 41.384 78.404 -17.635 1.00 21.85 113 GLU H O 1
ATOM 7630 N N . GLU H 1 115 ? 41.486 77.346 -15.655 1.00 19.46 114 GLU H N 1
ATOM 7631 C CA . GLU H 1 115 ? 42.398 78.318 -15.083 1.00 15.27 114 GLU H CA 1
ATOM 7632 C C . GLU H 1 115 ? 43.660 78.499 -15.964 1.00 19.89 114 GLU H C 1
ATOM 7633 O O . GLU H 1 115 ? 44.118 79.629 -16.225 1.00 22.57 114 GLU H O 1
ATOM 7639 N N . GLU H 1 116 ? 44.233 77.397 -16.441 1.00 19.67 115 GLU H N 1
ATOM 7640 C CA . GLU H 1 116 ? 45.421 77.484 -17.300 1.00 18.03 115 GLU H CA 1
ATOM 7641 C C . GLU H 1 116 ? 45.164 78.203 -18.632 1.00 22.15 115 GLU H C 1
ATOM 7642 O O . GLU H 1 116 ? 46.127 78.639 -19.274 1.00 17.99 115 GLU H O 1
ATOM 7648 N N . ARG H 1 117 ? 43.895 78.310 -19.059 1.00 17.02 116 ARG H N 1
ATOM 7649 C CA . ARG H 1 117 ? 43.545 79.168 -20.250 1.00 15.49 116 ARG H CA 1
ATOM 7650 C C . ARG H 1 117 ? 43.282 80.670 -20.009 1.00 19.05 116 ARG H C 1
ATOM 7651 O O . ARG H 1 117 ? 43.102 81.434 -20.981 1.00 17.75 116 ARG H O 1
ATOM 7653 N N . MET H 1 118 ? 43.312 81.104 -18.747 1.00 14.44 117 MET H N 1
ATOM 7654 C CA . MET H 1 118 ? 42.886 82.455 -18.303 1.00 11.03 117 MET H CA 1
ATOM 7655 C C . MET H 1 118 ? 44.052 83.388 -17.871 1.00 18.53 117 MET H C 1
ATOM 7656 O O . MET H 1 118 ? 45.103 82.914 -17.496 1.00 20.38 117 MET H O 1
ATOM 7661 N N . ASN H 1 119 ? 43.856 84.703 -17.857 1.00 16.95 118 ASN H N 1
ATOM 7662 C CA . ASN H 1 119 ? 44.942 85.659 -17.495 1.00 16.85 118 ASN H CA 1
ATOM 7663 C C . ASN H 1 119 ? 45.387 85.601 -16.022 1.00 23.99 118 ASN H C 1
ATOM 7664 O O . ASN H 1 119 ? 46.601 85.648 -15.698 1.00 17.45 118 ASN H O 1
#

Solvent-accessible surface area: 48382 Å² total; per-residue (Å²): 130,93,85,25,20,70,10,51,0,36,7,66,33,64,217,119,90,41,32,123,52,55,12,0,7,0,58,35,75,0,20,0,14,0,10,58,126,133,26,74,126,122,71,75,117,74,40,105,12,102,21,44,0,34,187,12,130,24,30,6,12,52,127,101,72,77,16,4,0,19,0,101,10,172,116,25,118,124,33,98,57,35,18,0,24,10,59,47,74,120,42,10,56,29,0,9,33,0,0,28,16,1,8,18,57,34,58,73,134,110,164,129,91,82,64,30,64,10,128,6,57,7,63,27,85,70,34,116,67,51,44,72,59,15,0,6,0,48,27,64,0,25,0,16,0,8,84,88,126,23,113,118,118,62,78,90,165,44,105,22,98,21,58,0,36,120,11,82,22,24,8,13,53,105,98,72,72,15,5,0,25,1,48,9,52,36,157,24,53,76,67,100,39,27,0,24,11,128,56,72,123,52,11,56,90,0,7,107,13,0,27,61,5,6,58,106,33,66,49,61,53,115,139,144,128,129,93,84,25,21,65,10,130,5,53,5,64,10,83,212,107,163,98,45,67,75,48,14,0,10,0,65,24,68,0,24,0,10,0,10,136,76,133,24,73,123,86,58,74,89,165,39,108,21,96,22,50,0,33,107,10,83,22,29,8,10,52,129,98,80,78,15,4,0,18,0,50,5,40,46,169,31,66,64,68,102,33,25,0,26,11,128,56,73,123,52,9,55,38,0,9,37,0,0,28,21,0,7,57,60,36,72,44,58,85,57,94,162,96,62,132,78,58,1,14,52,2,56,0,14,6,64,20,97,216,128,154,97,47,65,35,40,9,0,12,0,58,23,74,0,21,0,20,0,28,147,34,75,23,91,106,68,115,89,63,70,81,97,23,109,22,57,0,37,155,10,98,22,23,8,13,53,120,108,80,76,17,6,0,27,0,83,4,54,36,241,135,70,81,60,102,32,27,0,16,3,42,44,73,109,24,10,58,27,0,7,35,0,0,27,24,0,6,60,46,33,71,45,88,66,104,107,83,88,173,145,83,81,78,67,30,37,9,56,0,32,7,59,28,47,57,35,124,53,30,43,44,27,7,0,7,0,52,47,75,0,20,0,17,0,8,73,53,121,22,128,125,117,57,80,92,166,47,72,19,100,21,47,0,38,181,11,124,22,38,5,12,50,125,97,76,75,16,6,0,23,0,30,5,177,120,25,83,38,31,90,76,33,20,0,23,8,52,47,69,124,47,8,54,93,0,5,108,12,0,30,41,6,8,27,155,32,49,148,97,78,82,144,93,141,213,151,80,84,81,65,28,74,9,124,5,56,7,64,29,54,50,22,142,30,36,115,71,52,14,0,12,0,60,46,74,0,24,0,23,0,23,85,49,85,27,97,110,41,156,90,48,76,74,86,15,115,16,45,0,32,91,5,71,22,28,5,12,53,127,103,82,77,15,4,0,19,0,114,7,32,36,24,47,53,38,57,52,38,18,0,25,10,136,54,70,121,52,9,54,92,0,9,100,12,0,28,57,7,8,33,77,60,66,168,79,145,129,89,84,64,26,51,2,57,0,7,3,64,11,64,34,15,123,44,39,4,2,2,12,0,12,0,58,29,71,0,24,0,19,0,25,74,46,73,17,112,112,44,114,92,57,75,75,37,11,107,21,49,0,32,118,10,101,23,56,7,15,51,127,100,80,77,14,5,0,37,0,86,4,60,44,218,129,66,68,70,114,31,27,0,17,2,51,30,73,115,22,9,55,81,0,8,107,14,0,29,59,6,6,58,68,35,70,126,74,91,98,106,86,84,182,146,82,77,80,24,23,58,10,118,4,56,7,58,27,67,211,137,159,80,37,129,71,52,11,0,12,0,56,12,74,0,22,0,23,0,23,111,37,71,25,123,102,56,126,123,47,169,66,89,15,112,17,45,0,34,96,12,66,24,20,6,12,51,130,112,82,76,18,6,0,22,0,98,7,29,38,24,66,129,36,116,55,36,21,0,23,10,134,53,70,120,51,9,56,42,0,8,33,0,0,29,18,0,8,25,77,44,43,57,84,79,14,39,55,21,45

GO terms:
  GO:0004674 protein serine/threonine kinase activity (F, IDA)
  GO:0005524 ATP binding (F, IDA)
  GO:0007165 signal transduction (P, IMP)
  GO:0005515 protein binding (F, IPI)
  GO:0004672 protein kinase activity (F, TAS)
  GO:0007165 signal transduction (P, TAS)
  GO:0004674 protein serine/threonine kinase activity (F, TAS)
  GO:0005654 nucleoplasm (C, TAS)
  GO:0043536 positive regulation of blood vessel endothelial cell migration (P, IDA)
  GO:1905564 positive regulation of vascular endothelial cell proliferation (P, IDA)
  GO:0001938 positive regulation of endothelial cell proliferation (P, IMP)
  GO:2000773 negative regulation of cellular senescence (P, IMP)
  GO:0090050 positive regulation of cell migration involved in sprouting angiogenesis (P, IMP)
  GO:0005654 nucleoplasm (C, IDA)
  GO:0005829 cytosol (C, IDA)
  GO:0010821 regulation of mitochondrion organization (P, IMP)

Foldseek 3Di:
DDWLDWAKKFKQDQPHRDTAIWIWTADLQQWIFIANDPDDPVCVVPTPDIDGQAPWDKDADPPPHHAKMKIADDVPVRSRIMMIHDDDVVVSVSVVVSSVVSNVVVVVVVD/DDWLDWAWKWWQDPVHGDTDIWIWTQDLQQWIFTANDDDDPVCVVPTPDIDGLAPWDKDFDPPPHHAKMWIWDQPPNDTDIIIIGDDDVVVSVSVVVSSVVSNVSNVVVVVVVD/DDWLDWAWKWWQDPVHRDTAIWIWTADLQFWIFTANDDDDPVCVVPTPDIAGLAPWDKDADPPPHHAKMWIQGADPHDTDIIIIGDDDVVVSVSVVVSSVVSNVVVVVVVVVVVD/DDWLDWAWKWWQDPVHGDTDIWIWTADLQFWIWTFNDDPVVDPDTDTPDIDGLAPWDKDFDPPPHHQKIWIWDQDPNDTDIIIIGDDDVVVSCSVVVSSVVSNVVVVVVCVVVVD/DKDWLDWAKWWKQDQVHRDTDIWTWTAILQQWIFTAPDPDDPVCVVPTPDIDGLAPWDKDFDPPPHHAKMKIADPVPVRRRIIMIGDDDVVVSVSVVVSSVVSNVVVVVVVCVVPD/DKDWLDWAKWWKQDQVHRDTDIWIWTAILQQWIWTFPDDPVVDDDTDTPDIDGLAPWDKDADPPPHHLKMKIADDVPPRRRIIMIHDDDVVVSCSVVVSSVVSNVVVVVPD/DDFLDWAWKWWQDPVHGDTDIWIWTADLQFWIFTWPDDPVVDDDTDTPDIAGLAPWDKDADPPPHHAKMWIFGADPHDTDIIIIGDDDVVVSCSVVVSSVVSNVVVVVVVVVVVD/DKDWLDWDKWWKQDQPHRDTDIWIWTQILQQWIWTFPDDPVVDDDTDTPDIDGLAPWDKDADPPPHHQKMKIADPPPPRRRIIMIHDDDVVVSVSVVVSSVVSNVVVVVVVVVVDD

Nearest PDB structures (foldseek):
  2x18-assembly1_A  TM=9.364E-01  e=2.757E-16  Homo sapiens
  1unp-assembly1_A  TM=9.335E-01  e=1.334E-15  Homo sapiens
  7apj-assembly1_A  TM=9.445E-01  e=6.115E-15  Homo sapiens
  1h10-assembly1_A  TM=9.068E-01  e=2.298E-15  Homo sapiens
  2uzr-assembly1_A  TM=9.335E-01  e=7.199E-15  Homo sapiens

Secondary structure (DSSP, 8-state):
--EEEEEEEEEE-SSSSSEEEEEEEEETTSEEEEESSSPPGGGTT--SEEEE-TT-EEEEE-SSSTTEEEEE-TT-TTT-EEEEE-SSHHHHHHHHHHHHHHHHHHHHHH-/--EEEEEEEEEE-SSS--EEEEEEEEETTSEEEEESSSPPGGGTT--SEEEE-TT-EEEEE-SSSTTEEEEEEEETTEEEEEEEE-SSHHHHHHHHHHHHHHHHHHHHHHHHH-/--EEEEEEEEEE-SSS--EEEEEEEEETTSEEEEESSSPPGGGTT--SEEEE-TT-EEEEE-SSSTTEEEEEEEETTEEEEEEEE-SSHHHHHHHHHHHHHHHHHHHHHHHHHH-/--EEEEEEEEEE-SSS--EEEEEEEEETTSEEEEESS-GGG-SS---SEEEE-TT-EEEEE-SSSTTEEEEEEEETTEEEEEEEE-SSHHHHHHHHHHHHHHHHHHHHHHHHH--/---EEEEEEEEEE-SSS--EEEEEEEEETTSEEEEESSS--GGGTT--SEEEE-TT-EEEEE-SSSTTEEEEE-TT-TTT-EEEEE-SSHHHHHHHHHHHHHHHHHHHHHHTTT--/---EEEEEEEEEE-SSS--EEEEEEEEETTSEEEEESS-GGG-SS---SEEEE-TT-EEEEE-SSSTTEEEEE-TT-TTTSEEEEE-SSHHHHHHHHHHHHHHHHHHHT--/--EEEEEEEEEE-SSS--EEEEEEEEETTSEEEEESS-GGGSSS---SEEEE-TT-EEEEE-SSSTTEEEEEEEETTEEEEEEEE-SSHHHHHHHHHHHHHHHHHHHHHHHHHH-/---EEEEEEEEEE-SSS--EEEEEEEEETTSEEEEESS-GGG-S----SEEEE-TT-EEEEE-SSSTTEEEEE-TT-TTT-EEEEE-SSHHHHHHHHHHHHHHHHHHHHHHHHT--

Sequence (913 aa):
VTIVKEGWVQKRGEYIKKNNWRPRYFLLKTDGSFIGYKEKPQDVDLPYPLNNFSVAKCQLMKTERPKPNTFIIRCLQWTTVIERTFHVDTPEEREEWTEAIQAVADRLQRQEEVTIVKEGWVQKRGEYIKNWRPRYFLLKTDGSFIGYKEKPQDVDLPYPLNNFSVAKCQLMKTERPKPNTFIIRCLQWTTVIERTFHVDTPEEREEWTEAIQAVADRLQRQEEERMVTIVKEGWVQKRGEYIKNWRPRYFLLKTDGSFIGYKEKPQDVDLPYPLNNFSVAKCQLMMKTERPKPNTFIIRCLQWTTVIERTFHVDTPEEREEWTEAIQAVADRLQRQEEERMNVTIVKEGWVQKRGEYIKNWRPRYFLLKTDGSFIGYKEKPQDVDLPYPLNNFSVAKCQLMKTERPKPNTFIIRRCCLLQWTTVIERTFHVDTPEEREEWTEAIQAVADRLQRQEEERMNDVTIVKEGWVQKRGEYIKKNWRPRYFLLKTDGSFIGYKEKPQDVDLPYPLNNFSVAKCQLMMKTERPKPNTFIIRCLQWTTVIERTFHVDTPEEREEWTEAIQAVADRLQRQEEERMNDVTIVKEGWVQKRGEYIKKNNWRPRYFLLKTDGSFIGYKEKPQDVDLPYPLNNFSVAKCQLMKTERPKPNTFIIRCLQWTTVIERTFHVDTPEEREEWTEAIQAVADRLQRQEVTIVKEGWVQKRGEYIKNWRPRYFLLKTDGSFIGYKEKPQDVDLPYPLNNFSVAKCQLMKTERPKPNTFIIRCLQWTTVIERTFHVDTPEEREEWTEAIQAVADRLQRQEEERMNDVTIVKEGWVQKRGEYIKKNWRPRYFLLKTDGSFIGYKEKPQDVDLPYPLNNFSVAKCQLMKTERPKPNTFIIRCLQWTTVIERTFHVDTPEEREEWTEAIQAVADRLQRQEEERMN

Organism: Homo sapiens (NCBI:txid9606)

CATH classification: 2.30.29.30